Protein 9QPC (pdb70)

Solvent-accessible surface area: 50289 Å² total; per-residue (Å²): 187,120,13,62,22,26,195,100,6,83,131,85,57,62,0,86,62,15,84,115,106,98,146,229,23,40,1,37,0,55,0,5,41,53,88,51,134,134,168,180,66,25,2,35,1,35,0,2,42,80,64,2,0,0,19,3,23,34,87,101,91,146,18,1,113,38,0,60,85,38,15,38,0,22,0,97,6,24,0,46,63,97,43,169,66,217,22,28,3,0,40,2,146,9,0,17,66,44,204,107,96,97,73,111,18,167,16,88,158,62,78,16,0,0,0,0,0,0,0,0,12,28,0,61,13,18,0,11,19,33,0,33,51,0,0,23,20,0,23,158,9,37,4,118,1,0,0,2,0,2,61,7,8,1,15,1,0,14,64,0,34,63,4,6,131,166,33,67,8,43,13,3,3,0,1,0,2,16,0,0,49,44,40,50,49,0,1,85,43,88,33,120,72,16,0,29,98,2,27,9,0,0,1,2,15,6,13,35,33,92,0,5,59,52,14,30,8,0,0,2,0,0,9,30,5,86,103,21,106,77,113,88,73,19,56,40,36,8,44,13,72,146,109,13,60,207,64,9,47,103,109,12,42,1,62,36,47,108,0,120,74,41,95,68,36,55,83,1,4,104,47,0,20,108,7,4,103,133,4,2,0,2,0,24,66,0,40,57,8,19,29,3,0,38,41,2,0,62,111,59,72,7,92,82,19,77,27,22,1,2,4,1,26,23,1,0,45,56,14,16,61,132,29,180,178,12,38,28,22,61,0,0,114,104,56,68,24,100,33,120,115,36,2,34,74,34,0,58,1,1,0,96,0,8,49,70,0,3,79,40,0,20,89,92,57,82,0,91,65,0,53,47,0,31,77,81,41,21,144,59,67,24,37,68,46,21,184,38,16,26,0,0,0,0,1,55,40,75,54,0,6,58,23,0,1,70,0,2,3,25,3,5,24,88,40,29,44,156,50,24,1,2,3,30,30,36,0,100,133,26,59,99,42,3,7,0,0,5,1,4,18,91,0,7,1,6,50,0,1,6,41,94,13,47,111,65,0,58,85,46,0,112,30,4,48,0,0,6,0,0,1,41,39,4,2,46,12,10,51,92,65,105,39,3,72,68,99,131,15,0,46,73,0,0,72,26,2,6,104,2,0,86,64,41,137,43,28,0,0,0,0,1,12,0,6,4,22,34,107,70,18,28,39,23,8,77,0,0,2,32,42,66,37,72,86,19,78,38,56,181,32,68,31,20,63,0,8,0,15,2,0,44,55,0,37,105,28,0,102,52,15,25,120,124,23,2,83,48,0,0,7,103,7,0,16,90,2,1,79,62,2,108,118,7,77,1,25,60,130,93,46,35,16,5,139,44,129,42,6,76,88,66,0,25,115,57,0,69,76,76,0,71,120,31,4,15,106,117,12,30,98,27,0,78,103,35,0,120,95,0,10,98,12,0,43,65,63,44,15,4,8,17,0,0,2,6,21,44,3,5,97,50,0,62,116,60,24,29,22,11,2,2,72,18,13,0,0,0,0,0,0,0,15,6,6,34,2,7,53,0,0,1,3,10,2,0,7,33,0,64,114,48,55,37,28,52,35,41,124,82,52,93,72,36,0,0,25,37,1,76,103,64,103,8,87,153,49,70,23,113,1,51,24,21,0,0,46,1,20,14,18,6,5,0,6,54,143,1,85,94,68,6,75,16,22,4,5,0,0,40,86,3,33,57,73,0,9,63,46,0,32,110,48,28,25,126,100,62,2,6,35,0,4,40,33,29,52,0,56,98,180,40,0,92,38,39,0,68,14,14,16,157,94,79,132,62,160,46,33,45,0,7,0,46,9,2,6,97,18,0,47,24,0,22,106,59,10,24,75,20,98,0,0,0,0,0,2,0,91,116,38,45,3,55,26,3,0,0,6,5,29,9,65,51,70,69,142,25,126,16,66,1,3,6,0,30,18,110,36,2,62,104,8,0,12,46,20,15,1,21,32,34,56,2,0,16,2,2,62,25,0,33,95,64,39,62,47,69,8,116,102,9,54,20,44,28,107,66,4,21,113,0,0,51,5,0,95,26,14,61,7,28,51,136,64,2,124,3,84,0,0,0,4,10,3,15,59,1,16,80,178,72,10,35,33,4,0,58,92,16,100,0,89,45,4,20,28,0,4,11,0,6,1,2,15,76,15,64,55,3,17,136,33,4,2,31,40,10,30,147,151,62,54,2,85,6,65,94,5,6,0,0,22,0,28,0,4,37,70,0,71,127,27,57,13,88,53,24,30,0,29,96,0,0,28,17,0,44,106,20,54,11,105,147,18,78,90,122,64,46,77,71,4,29,67,18,0,137,140,33,137,8,49,119,39,4,17,77,2,0,33,60,3,108,94,0,58,7,13,0,35,7,0,1,23,0,9,9,0,3,15,2,0,31,2,0,16,90,60,25,26,23,0,0,0,0,19,0,5,28,62,1,103,25,13,42,0,59,17,1,35,152,20,81,105,10,0,56,125,24,12,120,98,12,86,98,100,29,180,135,28,58,117,107,28,104,69,42,19,63,8,7,33,1,0,0,0,0,13,26,38,49,32,107,3,17,40,4,50,2,92,106,0,51,17,73,55,6,49,48,74,71,73,11,0,10,0,0,0,44,4,0,83,85,1,38,82,99,24,1,94,39,0,29,86,3,57,142,120,18,96,1,111,30,68,103,42,0,27,104,68,0,150,7,54,178,95,18,15,93,33,0,82,88,48,35,11,5,170,93,14,112,94

Structure (mmCIF, N/CA/C/O backbone):
data_9QPC
#
_entry.id   9QPC
#
_cell.length_a   1.00
_cell.length_b   1.00
_cell.length_c   1.00
_cell.angle_alpha   90.00
_cell.angle_beta   90.00
_cell.angle_gamma   90.00
#
_symmetry.space_group_name_H-M   'P 1'
#
loop_
_entity.id
_entity.type
_entity.pdbx_description
1 polymer 'DNA polymerase III PolC-type'
2 polymer "DNA (5'-D(P*TP*AP*A)-3')"
3 polymer "DNA (5'-D(P*TP*AP*GP*GP*TP*GP*CP*GP*CP*AP*T)-3')"
4 polymer "DNA (5'-D(P*CP*CP*AP*TP*GP*CP*GP*CP*AP*CP*CP*TP*A)-3')"
5 non-polymer 5-[[2,2-bis(fluoranyl)-1,3-benzodioxol-5-yl]methylamino]-3-fluoranyl-1-(2-hydroxyethyl)-6~{H}-pyrazolo[4,3-d]pyrimidin-7-one
6 non-polymer 'ZINC ION'
7 non-polymer 'MAGNESIUM ION'
8 water water
#
loop_
_atom_site.group_PDB
_atom_site.id
_atom_site.type_symbol
_atom_site.label_atom_id
_atom_site.label_alt_id
_atom_site.label_comp_id
_atom_site.label_asym_id
_atom_site.label_entity_id
_atom_site.label_seq_id
_atom_site.pdbx_PDB_ins_code
_atom_site.Cartn_x
_atom_site.Cartn_y
_atom_site.Cartn_z
_atom_site.occupancy
_atom_site.B_iso_or_equiv
_atom_site.auth_seq_id
_atom_site.auth_comp_id
_atom_site.auth_asym_id
_atom_site.auth_atom_id
_atom_site.pdbx_PDB_model_num
ATOM 1 N N . ILE A 1 239 ? 139.446 120.079 115.666 1.00 114.26 217 ILE A N 1
ATOM 2 C CA . ILE A 1 239 ? 140.058 120.750 116.804 1.00 117.00 217 ILE A CA 1
ATOM 3 C C . ILE A 1 239 ? 139.241 120.515 118.068 1.00 118.74 217 ILE A C 1
ATOM 4 O O . ILE A 1 239 ? 138.019 120.383 118.013 1.00 118.08 217 ILE A O 1
ATOM 9 N N . HIS A 1 240 ? 139.927 120.471 119.207 1.00 118.38 218 HIS A N 1
ATOM 10 C CA . HIS A 1 240 ? 139.244 120.346 120.487 1.00 119.36 218 HIS A CA 1
ATOM 11 C C . HIS A 1 240 ? 138.251 121.487 120.663 1.00 121.22 218 HIS A C 1
ATOM 12 O O . HIS A 1 240 ? 138.569 122.649 120.398 1.00 118.37 218 HIS A O 1
ATOM 19 N N . ILE A 1 241 ? 137.046 121.153 121.113 1.00 121.01 219 ILE A N 1
ATOM 20 C CA . ILE A 1 241 ? 135.973 122.127 121.265 1.00 119.24 219 ILE A CA 1
ATOM 21 C C . ILE A 1 241 ? 135.854 122.475 122.745 1.00 119.52 219 ILE A C 1
ATOM 22 O O . ILE A 1 241 ? 135.539 121.618 123.579 1.00 116.25 219 ILE A O 1
ATOM 27 N N . GLN A 1 242 ? 136.136 123.734 123.072 1.00 119.24 220 GLN A N 1
ATOM 28 C CA . GLN A 1 242 ? 135.932 124.275 124.407 1.00 119.06 220 GLN A CA 1
ATOM 29 C C . GLN A 1 242 ? 135.352 125.674 124.270 1.00 121.91 220 GLN A C 1
ATOM 30 O O . GLN A 1 242 ? 135.652 126.391 123.312 1.00 122.14 220 GLN A O 1
ATOM 36 N N . LEU A 1 243 ? 134.513 126.059 125.229 1.00 118.91 221 LEU A N 1
ATOM 37 C CA . LEU A 1 243 ? 133.816 127.336 125.148 1.00 118.77 221 LEU A CA 1
ATOM 38 C C . LEU A 1 243 ? 134.197 128.298 126.260 1.00 121.41 221 LEU A C 1
ATOM 39 O O . LEU A 1 243 ? 134.600 129.433 125.977 1.00 120.42 221 LEU A O 1
ATOM 44 N N . GLY A 1 244 ? 134.093 127.884 127.520 1.00 119.94 222 GLY A N 1
ATOM 45 C CA . GLY A 1 244 ? 134.325 128.805 128.617 1.00 120.61 222 GLY A CA 1
ATOM 46 C C . GLY A 1 244 ? 135.551 128.503 129.455 1.00 118.81 222 GLY A C 1
ATOM 47 O O . GLY A 1 244 ? 136.581 128.061 128.936 1.00 117.65 222 GLY A O 1
ATOM 48 N N . ARG A 1 245 ? 135.451 128.751 130.757 1.00 116.16 223 ARG A N 1
ATOM 49 C CA . ARG A 1 245 ? 136.550 128.450 131.660 1.00 121.51 223 ARG A CA 1
ATOM 50 C C . ARG A 1 245 ? 136.765 126.945 131.753 1.00 125.67 223 ARG A C 1
ATOM 51 O O . ARG A 1 245 ? 135.830 126.151 131.624 1.00 127.90 223 ARG A O 1
ATOM 59 N N . ASN A 1 246 ? 138.017 126.554 131.976 1.00 122.94 224 ASN A N 1
ATOM 60 C CA . ASN A 1 246 ? 138.340 125.141 132.118 1.00 124.31 224 ASN A CA 1
ATOM 61 C C . ASN A 1 246 ? 137.564 124.538 133.282 1.00 126.27 224 ASN A C 1
ATOM 62 O O . ASN A 1 246 ? 137.759 124.926 134.438 1.00 125.75 224 ASN A O 1
ATOM 67 N N . ILE A 1 247 ? 136.683 123.596 132.976 1.00 126.25 225 ILE A N 1
ATOM 68 C CA . ILE A 1 247 ? 135.911 122.936 134.035 1.00 128.66 225 ILE A CA 1
ATOM 69 C C . ILE A 1 247 ? 136.836 122.031 134.838 1.00 129.19 225 ILE A C 1
ATOM 70 O O . ILE A 1 247 ? 137.664 121.315 134.245 1.00 127.63 225 ILE A O 1
ATOM 75 N N . PRO A 1 248 ? 136.757 122.037 136.167 1.00 132.67 226 PRO A N 1
ATOM 76 C CA . PRO A 1 248 ? 137.508 121.046 136.950 1.00 134.04 226 PRO A CA 1
ATOM 77 C C . PRO A 1 248 ? 137.161 119.638 136.496 1.00 133.99 226 PRO A C 1
ATOM 78 O O . PRO A 1 248 ? 136.020 119.188 136.623 1.00 132.82 226 PRO A O 1
ATOM 82 N N . ALA A 1 249 ? 138.163 118.939 135.958 1.00 132.90 227 ALA A N 1
ATOM 83 C CA . ALA A 1 249 ? 137.935 117.594 135.445 1.00 132.99 227 ALA A CA 1
ATOM 84 C C . ALA A 1 249 ? 137.496 116.627 136.535 1.00 136.41 227 ALA A C 1
ATOM 85 O O . ALA A 1 249 ? 136.901 115.590 136.225 1.00 134.27 227 ALA A O 1
ATOM 87 N N . THR A 1 253 ? 129.435 115.133 138.645 1.00 122.70 231 THR A N 1
ATOM 88 C CA . THR A 1 253 ? 128.263 115.599 137.914 1.00 118.03 231 THR A CA 1
ATOM 89 C C . THR A 1 253 ? 127.031 114.869 138.429 1.00 114.29 231 THR A C 1
ATOM 90 O O . THR A 1 253 ? 126.981 113.635 138.408 1.00 112.53 231 THR A O 1
ATOM 94 N N . THR A 1 254 ? 126.045 115.648 138.882 1.00 112.36 232 THR A N 1
ATOM 95 C CA . THR A 1 254 ? 124.789 115.073 139.421 1.00 108.86 232 THR A CA 1
ATOM 96 C C . THR A 1 254 ? 124.023 114.341 138.335 1.00 106.25 232 THR A C 1
ATOM 97 O O . THR A 1 254 ? 124.190 114.690 137.160 1.00 105.99 232 THR A O 1
ATOM 101 N N . PRO A 1 255 ? 123.179 113.352 138.674 1.00 103.98 233 PRO A N 1
ATOM 102 C CA . PRO A 1 255 ? 122.352 112.720 137.671 1.00 99.24 233 PRO A CA 1
ATOM 103 C C . PRO A 1 255 ? 121.356 113.792 137.234 1.00 95.88 233 PRO A C 1
ATOM 104 O O . PRO A 1 255 ? 120.774 114.413 138.089 1.00 99.03 233 PRO A O 1
ATOM 108 N N . MET A 1 256 ? 121.165 113.959 135.932 1.00 88.62 234 MET A N 1
ATOM 109 C CA . MET A 1 256 ? 120.275 115.045 135.470 1.00 86.51 234 MET A CA 1
ATOM 110 C C . MET A 1 256 ? 118.889 114.772 136.045 1.00 89.28 234 MET A C 1
ATOM 111 O O . MET A 1 256 ? 118.123 115.726 136.223 1.00 91.26 234 MET A O 1
ATOM 116 N N . ILE A 1 257 ? 118.585 113.506 136.312 1.00 86.11 235 ILE A N 1
ATOM 117 C CA . ILE A 1 257 ? 117.228 113.154 136.807 1.00 87.36 235 ILE A CA 1
ATOM 118 C C . ILE A 1 257 ? 117.021 113.870 138.133 1.00 93.52 235 ILE A C 1
ATOM 119 O O . ILE A 1 257 ? 115.926 114.410 138.347 1.00 94.87 235 ILE A O 1
ATOM 124 N N . SER A 1 258 ? 118.045 113.870 138.982 1.00 94.88 236 SER A N 1
ATOM 125 C CA . SER A 1 258 ? 117.921 114.486 140.325 1.00 97.17 236 SER A CA 1
ATOM 126 C C . SER A 1 258 ? 117.721 115.997 140.221 1.00 99.82 236 SER A C 1
ATOM 127 O O . SER A 1 258 ? 116.801 116.519 140.867 1.00 103.60 236 SER A O 1
ATOM 130 N N . ILE A 1 259 ? 118.530 116.667 139.410 1.00 97.54 237 ILE A N 1
ATOM 131 C CA . ILE A 1 259 ? 118.453 118.151 139.375 1.00 99.79 237 ILE A CA 1
ATOM 132 C C . ILE A 1 259 ? 117.049 118.560 138.952 1.00 103.70 237 ILE A C 1
ATOM 133 O O . ILE A 1 259 ? 116.635 118.176 137.850 1.00 102.64 237 ILE A O 1
ATOM 138 N N . VAL A 1 260 ? 116.330 119.264 139.826 1.00 110.75 238 VAL A N 1
ATOM 139 C CA . VAL A 1 260 ? 115.002 119.807 139.402 1.00 114.85 238 VAL A CA 1
ATOM 140 C C . VAL A 1 260 ? 114.864 121.283 139.799 1.00 115.11 238 VAL A C 1
ATOM 141 O O . VAL A 1 260 ? 114.008 121.967 139.214 1.00 109.58 238 VAL A O 1
ATOM 145 N N . GLU A 1 261 ? 115.658 121.744 140.764 1.00 118.01 239 GLU A N 1
ATOM 146 C CA . GLU A 1 261 ? 115.597 123.160 141.208 1.00 119.01 239 GLU A CA 1
ATOM 147 C C . GLU A 1 261 ? 116.176 124.059 140.123 1.00 118.35 239 GLU A C 1
ATOM 148 O O . GLU A 1 261 ? 117.032 123.577 139.370 1.00 118.68 239 GLU A O 1
ATOM 154 N N . GLU A 1 262 ? 115.753 125.320 140.066 1.00 116.93 240 GLU A N 1
ATOM 155 C CA . GLU A 1 262 ? 116.372 126.248 139.091 1.00 118.79 240 GLU A CA 1
ATOM 156 C C . GLU A 1 262 ? 117.681 126.721 139.705 1.00 119.62 240 GLU A C 1
ATOM 157 O O . GLU A 1 262 ? 117.892 127.940 139.773 1.00 120.01 240 GLU A O 1
ATOM 163 N N . GLU A 1 263 ? 118.530 125.778 140.109 1.00 120.56 241 GLU A N 1
ATOM 164 C CA . GLU A 1 263 ? 119.798 126.128 140.796 1.00 122.17 241 GLU A CA 1
ATOM 165 C C . GLU A 1 263 ? 120.842 126.623 139.794 1.00 122.95 241 GLU A C 1
ATOM 166 O O . GLU A 1 263 ? 120.616 126.486 138.581 1.00 119.25 241 GLU A O 1
ATOM 172 N N . ARG A 1 264 ? 121.936 127.192 140.297 1.00 124.07 242 ARG A N 1
ATOM 173 C CA . ARG A 1 264 ? 123.037 127.655 139.422 1.00 124.47 242 ARG A CA 1
ATOM 174 C C . ARG A 1 264 ? 124.330 126.987 139.895 1.00 122.36 242 ARG A C 1
ATOM 175 O O . ARG A 1 264 ? 124.309 126.356 140.969 1.00 117.62 242 ARG A O 1
ATOM 183 N N . ARG A 1 265 ? 125.403 127.108 139.111 1.00 121.61 243 ARG A N 1
ATOM 184 C CA . ARG A 1 265 ? 126.690 126.460 139.471 1.00 124.29 243 ARG A CA 1
ATOM 185 C C . ARG A 1 265 ? 126.466 124.967 139.699 1.00 124.76 243 ARG A C 1
ATOM 186 O O . ARG A 1 265 ? 126.737 124.500 140.820 1.00 121.99 243 ARG A O 1
ATOM 194 N N . VAL A 1 266 ? 125.954 124.264 138.688 1.00 123.99 244 VAL A N 1
ATOM 195 C CA . VAL A 1 266 ? 125.802 122.787 138.814 1.00 121.00 244 VAL A CA 1
ATOM 196 C C . VAL A 1 266 ? 126.607 122.118 137.706 1.00 120.77 244 VAL A C 1
ATOM 197 O O . VAL A 1 266 ? 126.557 122.612 136.571 1.00 119.96 244 VAL A O 1
ATOM 201 N N . THR A 1 267 ? 127.362 121.068 138.035 1.00 120.45 245 THR A N 1
ATOM 202 C CA . THR A 1 267 ? 128.029 120.331 136.971 1.00 119.92 245 THR A CA 1
ATOM 203 C C . THR A 1 267 ? 127.064 119.332 136.345 1.00 117.80 245 THR A C 1
ATOM 204 O O . THR A 1 267 ? 126.299 118.669 137.053 1.00 114.55 245 THR A O 1
ATOM 208 N N . LEU A 1 268 ? 127.075 119.203 135.017 1.00 115.24 246 LEU A N 1
ATOM 209 C CA . LEU A 1 268 ? 126.209 118.175 134.383 1.00 107.72 246 LEU A CA 1
ATOM 210 C C . LEU A 1 268 ? 126.858 117.710 133.088 1.00 106.71 246 LEU A C 1
ATOM 211 O O . LEU A 1 268 ? 126.989 118.539 132.176 1.00 107.45 246 LEU A O 1
ATOM 216 N N . GLU A 1 269 ? 127.244 116.436 133.023 1.00 105.97 247 GLU A N 1
ATOM 217 C CA . GLU A 1 269 ? 127.909 115.891 131.814 1.00 102.21 247 GLU A CA 1
ATOM 218 C C . GLU A 1 269 ? 127.077 114.745 131.264 1.00 95.52 247 GLU A C 1
ATOM 219 O O . GLU A 1 269 ? 126.753 113.833 132.032 1.00 98.79 247 GLU A O 1
ATOM 225 N N . GLY A 1 270 ? 126.778 114.795 129.975 1.00 87.58 248 GLY A N 1
ATOM 226 C CA . GLY A 1 270 ? 126.001 113.715 129.366 1.00 81.12 248 GLY A CA 1
ATOM 227 C C . GLY A 1 270 ? 126.344 113.554 127.912 1.00 80.45 248 GLY A C 1
ATOM 228 O O . GLY A 1 270 ? 127.407 114.023 127.500 1.00 84.24 248 GLY A O 1
ATOM 229 N N . TYR A 1 271 ? 125.457 112.914 127.168 1.00 74.20 249 TYR A N 1
ATOM 230 C CA . TYR A 1 271 ? 125.740 112.645 125.737 1.00 72.05 249 TYR A CA 1
ATOM 231 C C . TYR A 1 271 ? 124.880 113.572 124.885 1.00 69.42 249 TYR A C 1
ATOM 232 O O . TYR A 1 271 ? 123.706 113.731 125.212 1.00 71.45 249 TYR A O 1
ATOM 241 N N . VAL A 1 272 ? 125.451 114.172 123.842 1.00 70.14 250 VAL A N 1
ATOM 242 C CA . VAL A 1 272 ? 124.689 115.155 123.016 1.00 72.75 250 VAL A CA 1
ATOM 243 C C . VAL A 1 272 ? 123.870 114.399 121.975 1.00 70.06 250 VAL A C 1
ATOM 244 O O . VAL A 1 272 ? 124.466 113.889 121.028 1.00 75.01 250 VAL A O 1
ATOM 248 N N . PHE A 1 273 ? 122.551 114.397 122.114 1.00 64.07 251 PHE A N 1
ATOM 249 C CA . PHE A 1 273 ? 121.692 113.625 121.191 1.00 64.10 251 PHE A CA 1
ATOM 250 C C . PHE A 1 273 ? 120.955 114.556 120.233 1.00 68.10 251 PHE A C 1
ATOM 251 O O . PHE A 1 273 ? 120.038 114.083 119.559 1.00 68.39 251 PHE A O 1
ATOM 259 N N . ASP A 1 274 ? 121.347 115.828 120.173 1.00 72.89 252 ASP A N 1
ATOM 260 C CA . ASP A 1 274 ? 120.708 116.790 119.234 1.00 75.23 252 ASP A CA 1
ATOM 261 C C . ASP A 1 274 ? 121.406 118.150 119.282 1.00 84.85 252 ASP A C 1
ATOM 262 O O . ASP A 1 274 ? 121.730 118.601 120.392 1.00 84.19 252 ASP A O 1
ATOM 267 N N . LYS A 1 275 ? 121.587 118.790 118.123 1.00 90.25 253 LYS A N 1
ATOM 268 C CA . LYS A 1 275 ? 122.303 120.089 118.051 1.00 94.61 253 LYS A CA 1
ATOM 269 C C . LYS A 1 275 ? 121.471 121.093 117.262 1.00 97.00 253 LYS A C 1
ATOM 270 O O . LYS A 1 275 ? 120.765 120.666 116.338 1.00 91.33 253 LYS A O 1
ATOM 276 N N . GLU A 1 276 ? 121.613 122.436 117.646 1.00 103.38 254 GLU A N 1
ATOM 277 C CA . GLU A 1 276 ? 120.869 123.423 116.826 1.00 108.62 254 GLU A CA 1
ATOM 278 C C . GLU A 1 276 ? 121.391 124.829 117.110 1.00 112.99 254 GLU A C 1
ATOM 279 O O . GLU A 1 276 ? 121.176 125.322 118.232 1.00 111.37 254 GLU A O 1
ATOM 285 N N . VAL A 1 277 ? 122.057 125.437 116.128 1.00 118.01 255 VAL A N 1
ATOM 286 C CA . VAL A 1 277 ? 122.571 126.828 116.284 1.00 119.73 255 VAL A CA 1
ATOM 287 C C . VAL A 1 277 ? 121.616 127.747 115.530 1.00 119.53 255 VAL A C 1
ATOM 288 O O . VAL A 1 277 ? 121.322 127.459 114.356 1.00 116.66 255 VAL A O 1
ATOM 292 N N . ARG A 1 278 ? 121.168 128.814 116.194 1.00 121.59 256 ARG A N 1
ATOM 293 C CA . ARG A 1 278 ? 120.257 129.786 115.544 1.00 122.67 256 ARG A CA 1
ATOM 294 C C . ARG A 1 278 ? 120.989 131.123 115.443 1.00 122.62 256 ARG A C 1
ATOM 295 O O . ARG A 1 278 ? 121.933 131.325 116.227 1.00 121.43 256 ARG A O 1
ATOM 303 N N . GLU A 1 279 ? 120.573 131.989 114.514 1.00 125.20 257 GLU A N 1
ATOM 304 C CA . GLU A 1 279 ? 121.267 133.287 114.300 1.00 126.72 257 GLU A CA 1
ATOM 305 C C . GLU A 1 279 ? 120.428 134.415 114.896 1.00 125.23 257 GLU A C 1
ATOM 306 O O . GLU A 1 279 ? 119.284 134.604 114.451 1.00 121.44 257 GLU A O 1
ATOM 312 N N . LEU A 1 280 ? 120.987 135.131 115.869 1.00 126.03 258 LEU A N 1
ATOM 313 C CA . LEU A 1 280 ? 120.261 136.268 116.482 1.00 126.29 258 LEU A CA 1
ATOM 314 C C . LEU A 1 280 ? 120.248 137.413 115.469 1.00 128.96 258 LEU A C 1
ATOM 315 O O . LEU A 1 280 ? 121.078 137.389 114.542 1.00 130.16 258 LEU A O 1
ATOM 320 N N . ARG A 1 284 ? 124.809 137.360 117.738 1.00 129.45 262 ARG A N 1
ATOM 321 C CA . ARG A 1 284 ? 124.869 136.499 118.946 1.00 126.74 262 ARG A CA 1
ATOM 322 C C . ARG A 1 284 ? 124.281 135.131 118.595 1.00 128.61 262 ARG A C 1
ATOM 323 O O . ARG A 1 284 ? 123.075 134.939 118.827 1.00 129.08 262 ARG A O 1
ATOM 331 N N . LYS A 1 285 ? 125.100 134.226 118.050 1.00 127.96 263 LYS A N 1
ATOM 332 C CA . LYS A 1 285 ? 124.618 132.857 117.725 1.00 125.34 263 LYS A CA 1
ATOM 333 C C . LYS A 1 285 ? 124.214 132.156 119.023 1.00 123.63 263 LYS A C 1
ATOM 334 O O . LYS A 1 285 ? 125.004 132.201 119.983 1.00 122.37 263 LYS A O 1
ATOM 340 N N . ILE A 1 286 ? 123.021 131.556 119.051 1.00 123.08 264 ILE A N 1
ATOM 341 C CA . ILE A 1 286 ? 122.525 130.887 120.287 1.00 122.26 264 ILE A CA 1
ATOM 342 C C . ILE A 1 286 ? 122.665 129.376 120.106 1.00 118.72 264 ILE A C 1
ATOM 343 O O . ILE A 1 286 ? 122.289 128.879 119.027 1.00 116.72 264 ILE A O 1
ATOM 348 N N . LEU A 1 287 ? 123.215 128.685 121.110 1.00 117.21 265 LEU A N 1
ATOM 349 C CA . LEU A 1 287 ? 123.439 127.218 121.000 1.00 114.99 265 LEU A CA 1
ATOM 350 C C . LEU A 1 287 ? 122.376 126.493 121.807 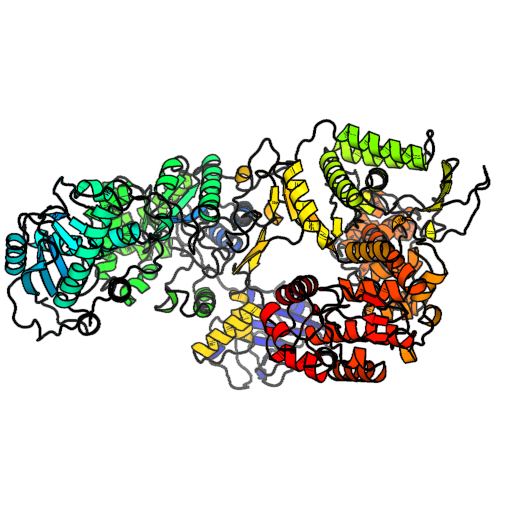1.00 111.34 265 LEU A C 1
ATOM 351 O O . LEU A 1 287 ? 122.199 126.832 122.994 1.00 108.83 265 LEU A O 1
ATOM 356 N N . THR A 1 288 ? 121.722 125.516 121.186 1.00 109.95 266 THR A N 1
ATOM 357 C CA . THR A 1 288 ? 120.753 124.733 121.976 1.00 105.93 266 THR A CA 1
ATOM 358 C C . THR A 1 288 ? 121.150 123.268 121.851 1.00 100.32 266 THR A C 1
ATOM 359 O O . THR A 1 288 ? 121.071 122.731 120.735 1.00 100.92 266 THR A O 1
ATOM 363 N N . LEU A 1 289 ? 121.594 122.663 122.947 1.00 93.38 267 LEU A N 1
ATOM 364 C CA . LEU A 1 289 ? 122.083 121.274 122.876 1.00 88.16 267 LEU A CA 1
ATOM 365 C C . LEU A 1 289 ? 121.159 120.413 123.718 1.00 85.61 267 LEU A C 1
ATOM 366 O O . LEU A 1 289 ? 120.861 120.826 124.850 1.00 84.54 267 LEU A O 1
ATOM 371 N N . LYS A 1 290 ? 120.681 119.300 123.168 1.00 79.80 268 LYS A N 1
ATOM 372 C CA . LYS A 1 290 ? 119.905 118.359 123.995 1.00 68.68 268 LYS A CA 1
ATOM 373 C C . LYS A 1 290 ? 120.923 117.313 124.430 1.00 65.32 268 LYS A C 1
ATOM 374 O O . LYS A 1 290 ? 121.481 116.671 123.549 1.00 68.95 268 LYS A O 1
ATOM 380 N N . ILE A 1 291 ? 121.183 117.183 125.729 1.00 62.18 269 ILE A N 1
ATOM 381 C CA . ILE A 1 291 ? 122.224 116.241 126.228 1.00 65.37 269 ILE A CA 1
ATOM 382 C C . ILE A 1 291 ? 121.579 115.257 127.198 1.00 67.49 269 ILE A C 1
ATOM 383 O O . ILE A 1 291 ? 120.679 115.674 127.933 1.00 70.37 269 ILE A O 1
ATOM 388 N N . THR A 1 292 ? 122.043 114.007 127.221 1.00 67.08 270 THR A N 1
ATOM 389 C CA . THR A 1 292 ? 121.380 112.985 128.067 1.00 66.58 270 THR A CA 1
ATOM 390 C C . THR A 1 292 ? 122.392 112.181 128.870 1.00 66.80 270 THR A C 1
ATOM 391 O O . THR A 1 292 ? 123.508 111.997 128.384 1.00 68.41 270 THR A O 1
ATOM 395 N N . ASP A 1 293 ? 121.993 111.726 130.052 1.00 66.64 271 ASP A N 1
ATOM 396 C CA . ASP A 1 293 ? 122.869 110.910 130.923 1.00 68.51 271 ASP A CA 1
ATOM 397 C C . ASP A 1 293 ? 122.208 109.547 131.048 1.00 68.96 271 ASP A C 1
ATOM 398 O O . ASP A 1 293 ? 122.598 108.770 131.924 1.00 67.53 271 ASP A O 1
ATOM 403 N N . TYR A 1 294 ? 121.203 109.304 130.219 1.00 66.53 272 TYR A N 1
ATOM 404 C CA . TYR A 1 294 ? 120.490 108.007 130.213 1.00 58.01 272 TYR A CA 1
ATOM 405 C C . TYR A 1 294 ? 119.652 107.941 131.487 1.00 61.28 272 TYR A C 1
ATOM 406 O O . TYR A 1 294 ? 118.883 106.989 131.642 1.00 57.56 272 TYR A O 1
ATOM 415 N N . THR A 1 295 ? 119.773 108.947 132.349 1.00 67.02 273 THR A N 1
ATOM 416 C CA . THR A 1 295 ? 118.902 109.022 133.546 1.00 70.75 273 THR A CA 1
ATOM 417 C C . THR A 1 295 ? 117.795 110.019 133.228 1.00 71.98 273 THR A C 1
ATOM 418 O O . THR A 1 295 ? 116.637 109.718 133.537 1.00 72.59 273 THR A O 1
ATOM 422 N N . SER A 1 296 ? 118.148 111.167 132.658 1.00 71.22 274 SER A N 1
ATOM 423 C CA . SER A 1 296 ? 117.136 112.148 132.196 1.00 70.36 274 SER A CA 1
ATOM 424 C C . SER A 1 296 ? 117.822 113.072 131.202 1.00 71.49 274 SER A C 1
ATOM 425 O O . SER A 1 296 ? 119.047 112.984 131.081 1.00 74.42 274 SER A O 1
ATOM 428 N N . SER A 1 297 ? 117.058 113.905 130.509 1.00 69.60 275 SER A N 1
ATOM 429 C CA . SER A 1 297 ? 117.667 114.736 129.445 1.00 66.57 275 SER A CA 1
ATOM 430 C C . SER A 1 297 ? 117.430 116.208 129.740 1.00 69.39 275 SER A C 1
ATOM 431 O O . SER A 1 297 ? 116.296 116.574 130.049 1.00 70.58 275 SER A O 1
ATOM 434 N N . PHE A 1 298 ? 118.478 117.011 129.638 1.00 74.57 276 PHE A N 1
ATOM 435 C CA . PHE A 1 298 ? 118.319 118.463 129.854 1.00 76.85 276 PHE A CA 1
ATOM 436 C C . PHE A 1 298 ? 118.743 119.199 128.595 1.00 74.94 276 PHE A C 1
ATOM 437 O O . PHE A 1 298 ? 119.240 118.562 127.665 1.00 75.60 276 PHE A O 1
ATOM 445 N N . ILE A 1 299 ? 118.561 120.506 128.587 1.00 76.48 277 ILE A N 1
ATOM 446 C CA . ILE A 1 299 ? 118.920 121.371 127.421 1.00 82.43 277 ILE A CA 1
ATOM 447 C C . ILE A 1 299 ? 120.003 122.385 127.810 1.00 91.99 277 ILE A C 1
ATOM 448 O O . ILE A 1 299 ? 119.712 123.235 128.660 1.00 98.20 277 ILE A O 1
ATOM 453 N N . VAL A 1 300 ? 121.205 122.296 127.233 1.00 89.94 278 VAL A N 1
ATOM 454 C CA . VAL A 1 300 ? 122.284 123.242 127.468 1.00 94.84 278 VAL A CA 1
ATOM 455 C C . VAL A 1 300 ? 122.081 124.426 126.536 1.00 98.07 278 VAL A C 1
ATOM 456 O O . VAL A 1 300 ? 121.923 124.251 125.321 1.00 96.27 278 VAL A O 1
ATOM 460 N N . LYS A 1 301 ? 122.067 125.627 127.103 1.00 102.92 279 LYS A N 1
ATOM 461 C CA . LYS A 1 301 ? 121.936 126.859 126.341 1.00 105.48 279 LYS A CA 1
ATOM 462 C C . LYS A 1 301 ? 123.240 127.634 126.428 1.00 107.42 279 LYS A C 1
ATOM 463 O O . LYS A 1 301 ? 123.788 127.811 127.521 1.00 105.46 279 LYS A O 1
ATOM 469 N N . LYS A 1 302 ? 123.739 128.089 125.282 1.00 108.57 280 LYS A N 1
ATOM 470 C CA . LYS A 1 302 ? 124.957 128.884 125.275 1.00 113.51 280 LYS A CA 1
ATOM 471 C C . LYS A 1 302 ? 124.802 130.068 124.334 1.00 118.23 280 LYS A C 1
ATOM 472 O O . LYS A 1 302 ? 124.103 129.992 123.322 1.00 119.45 280 LYS A O 1
ATOM 478 N N . PHE A 1 303 ? 125.466 131.167 124.686 1.00 117.99 281 PHE A N 1
ATOM 479 C CA . PHE A 1 303 ? 125.527 132.366 123.864 1.00 116.62 281 PHE A CA 1
ATOM 480 C C . PHE A 1 303 ? 126.957 132.554 123.388 1.00 120.58 281 PHE A C 1
ATOM 481 O O . PHE A 1 303 ? 127.899 132.410 124.174 1.00 121.69 281 PHE A O 1
ATOM 489 N N . ASP A 1 309 ? 133.677 131.225 119.931 1.00 128.96 287 ASP A N 1
ATOM 490 C CA . ASP A 1 309 ? 132.507 130.573 120.503 1.00 124.75 287 ASP A CA 1
ATOM 491 C C . ASP A 1 309 ? 131.603 130.016 119.414 1.00 123.46 287 ASP A C 1
ATOM 492 O O . ASP A 1 309 ? 131.091 128.901 119.539 1.00 123.92 287 ASP A O 1
ATOM 497 N N . GLU A 1 310 ? 131.394 130.774 118.335 1.00 123.34 288 GLU A N 1
ATOM 498 C CA . GLU A 1 310 ? 130.557 130.278 117.246 1.00 124.39 288 GLU A CA 1
ATOM 499 C C . GLU A 1 310 ? 131.229 129.133 116.497 1.00 123.50 288 GLU A C 1
ATOM 500 O O . GLU A 1 310 ? 130.548 128.220 116.012 1.00 122.91 288 GLU A O 1
ATOM 506 N N . GLN A 1 311 ? 132.558 129.160 116.396 1.00 123.98 289 GLN A N 1
ATOM 507 C CA . GLN A 1 311 ? 133.272 128.031 115.814 1.00 124.46 289 GLN A CA 1
ATOM 508 C C . GLN A 1 311 ? 133.063 126.773 116.647 1.00 122.40 289 GLN A C 1
ATOM 509 O O . GLN A 1 311 ? 132.852 125.685 116.102 1.00 118.16 289 GLN A O 1
ATOM 515 N N . VAL A 1 312 ? 133.108 126.906 117.974 1.00 122.74 290 VAL A N 1
ATOM 516 C CA . VAL A 1 312 ? 132.767 125.779 118.839 1.00 117.91 290 VAL A CA 1
ATOM 517 C C . VAL A 1 312 ? 131.321 125.357 118.610 1.00 114.07 290 VAL A C 1
ATOM 518 O O . VAL A 1 312 ? 131.013 124.164 118.503 1.00 112.92 290 VAL A O 1
ATOM 522 N N . PHE A 1 313 ? 130.413 126.333 118.533 1.00 114.32 291 PHE A N 1
ATOM 523 C CA . PHE A 1 313 ? 129.001 126.049 118.304 1.00 113.86 291 PHE A CA 1
ATOM 524 C C . PHE A 1 313 ? 128.820 125.143 117.096 1.00 112.52 291 PHE A C 1
ATOM 525 O O . PHE A 1 313 ? 128.079 124.156 117.141 1.00 112.53 291 PHE A O 1
ATOM 533 N N . ASP A 1 314 ? 129.490 125.480 115.996 1.00 114.39 292 ASP A N 1
ATOM 534 C CA . ASP A 1 314 ? 129.447 124.630 114.812 1.00 115.32 292 ASP A CA 1
ATOM 535 C C . ASP A 1 314 ? 130.199 123.322 115.030 1.00 112.90 292 ASP A C 1
ATOM 536 O O . ASP A 1 314 ? 129.859 122.304 114.416 1.00 110.66 292 ASP A O 1
ATOM 541 N N . ALA A 1 315 ? 131.218 123.328 115.892 1.00 112.97 293 ALA A N 1
ATOM 542 C CA . ALA A 1 315 ? 132.071 122.153 116.047 1.00 112.95 293 ALA A CA 1
ATOM 543 C C . ALA A 1 315 ? 131.384 121.055 116.851 1.00 111.76 293 ALA A C 1
ATOM 544 O O . ALA A 1 315 ? 131.569 119.865 116.567 1.00 106.37 293 ALA A O 1
ATOM 546 N N . ILE A 1 316 ? 130.599 121.425 117.866 1.00 111.65 294 ILE A N 1
ATOM 547 C CA . ILE A 1 316 ? 129.919 120.418 118.669 1.00 102.61 294 ILE A CA 1
ATOM 548 C C . ILE A 1 316 ? 128.995 119.611 117.773 1.00 100.78 294 ILE A C 1
ATOM 549 O O . ILE A 1 316 ? 128.258 120.167 116.949 1.00 100.81 294 ILE A O 1
ATOM 554 N N . SER A 1 317 ? 129.032 118.292 117.926 1.00 99.96 295 SER A N 1
ATOM 555 C CA . SER A 1 317 ? 128.301 117.388 117.056 1.00 95.49 295 SER A CA 1
ATOM 556 C C . SER A 1 317 ? 127.570 116.346 117.890 1.00 94.12 295 SER A C 1
ATOM 557 O O . SER A 1 317 ? 127.909 116.098 119.049 1.00 94.70 295 SER A O 1
ATOM 560 N N . VAL A 1 318 ? 126.547 115.743 117.280 1.00 89.05 296 VAL A N 1
ATOM 561 C CA . VAL A 1 318 ? 125.809 114.690 117.957 1.00 87.85 296 VAL A CA 1
ATOM 562 C C . VAL A 1 318 ? 126.745 113.518 118.238 1.00 86.18 296 VAL A C 1
ATOM 563 O O . VAL A 1 318 ? 127.731 113.292 117.527 1.00 87.87 296 VAL A O 1
ATOM 567 N N . GLY A 1 319 ? 126.439 112.772 119.295 1.00 82.09 297 GLY A N 1
ATOM 568 C CA . GLY A 1 319 ? 127.246 111.642 119.690 1.00 81.15 297 GLY A CA 1
ATOM 569 C C . GLY A 1 319 ? 128.435 111.982 120.559 1.00 83.42 297 GLY A C 1
ATOM 570 O O . GLY A 1 319 ? 129.140 111.067 121.000 1.00 85.79 297 GLY A O 1
ATOM 571 N N . SER A 1 320 ? 128.679 113.261 120.821 1.00 81.77 298 SER A N 1
ATOM 572 C CA . SER A 1 320 ? 129.773 113.664 121.686 1.00 85.82 298 SER A CA 1
ATOM 573 C C . SER A 1 320 ? 129.364 113.542 123.152 1.00 84.00 298 SER A C 1
ATOM 574 O O . SER A 1 320 ? 128.189 113.379 123.490 1.00 82.80 298 SER A O 1
ATOM 577 N N . TRP A 1 321 ? 130.357 113.617 124.030 1.00 84.74 299 TRP A N 1
ATOM 578 C CA . TRP A 1 321 ? 130.138 113.648 125.469 1.00 89.42 299 TRP A CA 1
ATOM 579 C C . TRP A 1 321 ? 130.595 114.999 125.999 1.00 94.41 299 TRP A C 1
ATOM 580 O O . TRP A 1 321 ? 131.730 115.413 125.750 1.00 96.63 299 TRP A O 1
ATOM 591 N N . LEU A 1 322 ? 129.715 115.684 126.725 1.00 92.26 300 LEU A N 1
ATOM 592 C CA . LEU A 1 322 ? 129.950 117.071 127.098 1.00 91.12 300 LEU A CA 1
ATOM 593 C C . LEU A 1 322 ? 129.658 117.283 128.573 1.00 97.78 300 LEU A C 1
ATOM 594 O O . LEU A 1 322 ? 128.668 116.767 129.093 1.00 98.83 300 LEU A O 1
ATOM 599 N N . LYS A 1 323 ? 130.508 118.060 129.240 1.00 103.44 301 LYS A N 1
ATOM 600 C CA . LYS A 1 323 ? 130.234 118.528 130.594 1.00 106.25 301 LYS A CA 1
ATOM 601 C C . LYS A 1 323 ? 130.160 120.048 130.565 1.00 108.77 301 LYS A C 1
ATOM 602 O O . LYS A 1 323 ? 131.062 120.707 130.035 1.00 109.80 301 LYS A O 1
ATOM 608 N N . VAL A 1 324 ? 129.087 120.598 131.125 1.00 110.00 302 VAL A N 1
ATOM 609 C CA . VAL A 1 324 ? 128.841 122.035 131.046 1.00 114.08 302 VAL A CA 1
ATOM 610 C C . VAL A 1 324 ? 129.213 122.741 132.343 1.00 118.71 302 VAL A C 1
ATOM 611 O O . VAL A 1 324 ? 129.921 123.752 132.331 1.00 116.46 302 VAL A O 1
ATOM 615 N N . ARG A 1 325 ? 128.753 122.234 133.486 1.00 118.67 303 ARG A N 1
ATOM 616 C CA . ARG A 1 325 ? 128.983 122.894 134.768 1.00 120.81 303 ARG A CA 1
ATOM 617 C C . ARG A 1 325 ? 128.475 124.336 134.721 1.00 121.52 303 ARG A C 1
ATOM 618 O O . ARG A 1 325 ? 129.233 125.302 134.815 1.00 122.43 303 ARG A O 1
ATOM 626 N N . GLY A 1 326 ? 127.161 124.457 134.574 1.00 121.38 304 GLY A N 1
ATOM 627 C CA . GLY A 1 326 ? 126.542 125.756 134.397 1.00 119.37 304 GLY A CA 1
ATOM 628 C C . GLY A 1 326 ? 125.420 126.031 135.375 1.00 119.75 304 GLY A C 1
ATOM 629 O O . GLY A 1 326 ? 125.343 125.401 136.434 1.00 120.52 304 GLY A O 1
ATOM 630 N N . SER A 1 327 ? 124.540 126.965 135.027 1.00 117.51 305 SER A N 1
ATOM 631 C CA . SER A 1 327 ? 123.448 127.388 135.893 1.00 117.01 305 SER A CA 1
ATOM 632 C C . SER A 1 327 ? 122.123 126.957 135.282 1.00 114.96 305 SER A C 1
ATOM 633 O O . SER A 1 327 ? 121.843 127.261 134.117 1.00 113.18 305 SER A O 1
ATOM 636 N N . ILE A 1 328 ? 121.310 126.262 136.071 1.00 114.59 306 ILE A N 1
ATOM 637 C CA . ILE A 1 328 ? 119.987 125.827 135.635 1.00 113.39 306 ILE A CA 1
ATOM 638 C C . ILE A 1 328 ? 119.037 127.014 135.751 1.00 115.83 306 ILE A C 1
ATOM 639 O O . ILE A 1 328 ? 118.707 127.451 136.855 1.00 118.32 306 ILE A O 1
ATOM 644 N N . GLN A 1 329 ? 118.599 127.539 134.612 1.00 114.44 307 GLN A N 1
ATOM 645 C CA . GLN A 1 329 ? 117.684 128.673 134.568 1.00 115.06 307 GLN A CA 1
ATOM 646 C C . GLN A 1 329 ? 116.371 128.231 133.938 1.00 115.41 307 GLN A C 1
ATOM 647 O O . GLN A 1 329 ? 116.335 127.865 132.759 1.00 116.68 307 GLN A O 1
ATOM 653 N N . GLU A 1 330 ? 115.293 128.281 134.722 1.00 114.06 308 GLU A N 1
ATOM 654 C CA . GLU A 1 330 ? 113.986 127.890 134.205 1.00 112.66 308 GLU A CA 1
ATOM 655 C C . GLU A 1 330 ? 113.572 128.796 133.052 1.00 114.44 308 GLU A C 1
ATOM 656 O O . GLU A 1 330 ? 113.060 128.320 132.032 1.00 113.06 308 GLU A O 1
ATOM 662 N N . ASP A 1 331 ? 113.804 130.099 133.187 1.00 117.65 309 ASP A N 1
ATOM 663 C CA . ASP A 1 331 ? 113.361 131.048 132.174 1.00 119.10 309 ASP A CA 1
ATOM 664 C C . ASP A 1 331 ? 113.931 130.688 130.809 1.00 117.09 309 ASP A C 1
ATOM 665 O O . ASP A 1 331 ? 115.144 130.530 130.651 1.00 114.60 309 ASP A O 1
ATOM 670 N N . THR A 1 332 ? 113.045 130.576 129.822 1.00 118.54 310 THR A N 1
ATOM 671 C CA . THR A 1 332 ? 113.392 130.258 128.442 1.00 118.79 310 THR A CA 1
ATOM 672 C C . THR A 1 332 ? 112.135 130.416 127.599 1.00 116.15 310 THR A C 1
ATOM 673 O O . THR A 1 332 ? 111.029 130.576 128.122 1.00 113.40 310 THR A O 1
ATOM 677 N N . PHE A 1 333 ? 112.320 130.369 126.278 1.00 114.98 311 PHE A N 1
ATOM 678 C CA . PHE A 1 333 ? 111.174 130.184 125.395 1.00 113.11 311 PHE A CA 1
ATOM 679 C C . PHE A 1 333 ? 110.510 128.842 125.671 1.00 114.89 311 PHE A C 1
ATOM 680 O O . PHE A 1 333 ? 109.279 128.730 125.655 1.00 113.74 311 PHE A O 1
ATOM 688 N N . VAL A 1 334 ? 111.315 127.816 125.927 1.00 115.72 312 VAL A N 1
ATOM 689 C CA . VAL A 1 334 ? 110.810 126.515 126.346 1.00 114.63 312 VAL A CA 1
ATOM 690 C C . VAL A 1 334 ? 110.467 126.576 127.827 1.00 115.84 312 VAL A C 1
ATOM 691 O O . VAL A 1 334 ? 111.242 127.099 128.636 1.00 116.98 312 VAL A O 1
ATOM 695 N N . ARG A 1 335 ? 109.300 126.040 128.188 1.00 115.56 313 ARG A N 1
ATOM 696 C CA . ARG A 1 335 ? 108.851 126.126 129.574 1.00 116.66 313 ARG A CA 1
ATOM 697 C C . ARG A 1 335 ? 109.790 125.382 130.513 1.00 114.05 313 ARG A C 1
ATOM 698 O O . ARG A 1 335 ? 110.094 125.866 131.609 1.00 117.12 313 ARG A O 1
ATOM 706 N N . ASP A 1 336 ? 110.257 124.204 130.108 1.00 108.89 314 ASP A N 1
ATOM 707 C CA . ASP A 1 336 ? 111.106 123.388 130.966 1.00 109.92 314 ASP A CA 1
ATOM 708 C C . ASP A 1 336 ? 112.310 124.180 131.457 1.00 110.82 314 ASP A C 1
ATOM 709 O O . ASP A 1 336 ? 112.686 125.189 130.852 1.00 110.18 314 ASP A O 1
ATOM 714 N N . LEU A 1 337 ? 112.910 123.739 132.560 1.00 109.50 315 LEU A N 1
ATOM 715 C CA . LEU A 1 337 ? 114.168 124.324 132.996 1.00 107.22 315 LEU A CA 1
ATOM 716 C C . LEU A 1 337 ? 115.241 124.073 131.946 1.00 105.80 315 LEU A C 1
ATOM 717 O O . LEU A 1 337 ? 115.258 123.031 131.287 1.00 106.68 315 LEU A O 1
ATOM 722 N N . VAL A 1 338 ? 116.135 125.039 131.784 1.00 107.99 316 VAL A N 1
ATOM 723 C CA . VAL A 1 338 ? 117.222 124.936 130.822 1.00 105.88 316 VAL A CA 1
ATOM 724 C C . VAL A 1 338 ? 118.523 125.258 131.538 1.00 109.28 316 VAL A C 1
ATOM 725 O O . VAL A 1 338 ? 118.535 125.941 132.566 1.00 115.36 316 VAL A O 1
ATOM 729 N N . MET A 1 339 ? 119.623 124.748 130.998 1.00 104.29 317 MET A N 1
ATOM 730 C CA . MET A 1 339 ? 120.945 124.974 131.563 1.00 104.91 317 MET A CA 1
ATOM 731 C C . MET A 1 339 ? 121.658 126.047 130.752 1.00 108.43 317 MET A C 1
ATOM 732 O O . MET A 1 339 ? 121.892 125.870 129.551 1.00 105.40 317 MET A O 1
ATOM 737 N N . ASN A 1 340 ? 121.995 127.155 131.408 1.00 115.21 318 ASN A N 1
ATOM 738 C CA . ASN A 1 340 ? 122.799 128.214 130.802 1.00 113.45 318 ASN A CA 1
ATOM 739 C C . ASN A 1 340 ? 124.258 127.909 131.114 1.00 111.14 318 ASN A C 1
ATOM 740 O O . ASN A 1 340 ? 124.720 128.110 132.240 1.00 109.29 318 ASN A O 1
ATOM 745 N N . ALA A 1 341 ? 124.986 127.417 130.116 1.00 109.37 319 ALA A N 1
ATOM 746 C CA . ALA A 1 341 ? 126.339 126.909 130.307 1.00 115.71 319 ALA A CA 1
ATOM 747 C C . ALA A 1 341 ? 127.345 127.960 129.852 1.00 116.56 319 ALA A C 1
ATOM 748 O O . ALA A 1 341 ? 127.538 128.167 128.649 1.00 113.09 319 ALA A O 1
ATOM 750 N N . GLN A 1 342 ? 127.990 128.619 130.817 1.00 116.94 320 GLN A N 1
ATOM 751 C CA . GLN A 1 342 ? 129.054 129.560 130.489 1.00 118.26 320 GLN A CA 1
ATOM 752 C C . GLN A 1 342 ? 130.271 128.865 129.895 1.00 120.23 320 GLN A C 1
ATOM 753 O O . GLN A 1 342 ? 131.081 129.521 129.231 1.00 120.84 320 GLN A O 1
ATOM 759 N N . ASP A 1 343 ? 130.420 127.561 130.119 1.00 121.23 321 ASP A N 1
ATOM 760 C CA . ASP A 1 343 ? 131.510 126.788 129.543 1.00 120.56 321 ASP A CA 1
ATOM 761 C C . ASP A 1 343 ? 131.035 125.368 129.277 1.00 118.74 321 ASP A C 1
ATOM 762 O O . ASP A 1 343 ? 130.323 124.780 130.095 1.00 117.20 321 ASP A O 1
ATOM 767 N N . ILE A 1 344 ? 131.425 124.826 128.126 1.00 116.36 322 ILE A N 1
ATOM 768 C CA . ILE A 1 344 ? 131.131 123.447 127.759 1.00 111.85 322 ILE A CA 1
ATOM 769 C C . ILE A 1 344 ? 132.427 122.801 127.296 1.00 110.32 322 ILE A C 1
ATOM 770 O O . ILE A 1 344 ? 133.155 123.377 126.481 1.00 113.15 322 ILE A O 1
ATOM 775 N N . ILE A 1 345 ? 132.723 121.614 127.821 1.00 108.78 323 ILE A N 1
ATOM 776 C CA . ILE A 1 345 ? 133.983 120.938 127.545 1.00 109.89 323 ILE A CA 1
ATOM 777 C C . ILE A 1 345 ? 133.710 119.505 127.117 1.00 106.02 323 ILE A C 1
ATOM 778 O O . ILE A 1 345 ? 132.895 118.803 127.728 1.00 104.42 323 ILE A O 1
ATOM 783 N N . GLU A 1 346 ? 134.400 119.078 126.064 1.00 104.96 324 GLU A N 1
ATOM 784 C CA . GLU A 1 346 ? 134.293 117.718 125.570 1.00 102.31 324 GLU A CA 1
ATOM 785 C C . GLU A 1 346 ? 134.953 116.741 126.540 1.00 99.68 324 GLU A C 1
ATOM 786 O O . GLU A 1 346 ? 135.830 117.099 127.331 1.00 100.14 324 GLU A O 1
ATOM 792 N N . VAL A 1 347 ? 134.509 115.488 126.475 1.00 95.17 325 VAL A N 1
ATOM 793 C CA . VAL A 1 347 ? 135.049 114.424 127.308 1.00 94.97 325 VAL A CA 1
ATOM 794 C C . VAL A 1 347 ? 135.093 113.154 126.477 1.00 95.20 325 VAL A C 1
ATOM 795 O O . VAL A 1 347 ? 134.221 112.909 125.640 1.00 97.13 325 VAL A O 1
ATOM 799 N N . LYS A 1 348 ? 136.119 112.344 126.710 1.00 94.58 326 LYS A N 1
ATOM 800 C CA . LYS A 1 348 ? 136.327 111.113 125.961 1.00 89.20 326 LYS A CA 1
ATOM 801 C C . LYS A 1 348 ? 135.712 109.952 126.728 1.00 86.46 326 LYS A C 1
ATOM 802 O O . LYS A 1 348 ? 136.068 109.707 127.886 1.00 83.35 326 LYS A O 1
ATOM 808 N N . HIS A 1 349 ? 134.793 109.246 126.082 1.00 84.88 327 HIS A N 1
ATOM 809 C CA . HIS A 1 349 ? 134.120 108.096 126.664 1.00 82.63 327 HIS A CA 1
ATOM 810 C C . HIS A 1 349 ? 134.556 106.844 125.919 1.00 78.26 327 HIS A C 1
ATOM 811 O O . HIS A 1 349 ? 134.480 106.793 124.688 1.00 76.52 327 HIS A O 1
ATOM 818 N N . THR A 1 350 ? 135.021 105.852 126.658 1.00 71.77 328 THR A N 1
ATOM 819 C CA . THR A 1 350 ? 135.411 104.600 126.033 1.00 69.24 328 THR A CA 1
ATOM 820 C C . THR A 1 350 ? 134.163 103.825 125.624 1.00 69.03 328 THR A C 1
ATOM 821 O O . THR A 1 350 ? 133.262 103.628 126.449 1.00 69.32 328 THR A O 1
ATOM 825 N N . PRO A 1 351 ? 134.049 103.407 124.369 1.00 65.09 329 PRO A N 1
ATOM 826 C CA . PRO A 1 351 ? 132.906 102.587 123.964 1.00 60.06 329 PRO A CA 1
ATOM 827 C C . PRO A 1 351 ? 133.042 101.170 124.497 1.00 51.98 329 PRO A C 1
ATOM 828 O O . PRO A 1 351 ? 134.094 100.748 124.979 1.00 52.57 329 PRO A O 1
ATOM 832 N N . ARG A 1 352 ? 131.942 100.432 124.412 1.00 45.78 330 ARG A N 1
ATOM 833 C CA . ARG A 1 352 ? 131.980 99.016 124.744 1.00 37.26 330 ARG A CA 1
ATOM 834 C C . ARG A 1 352 ? 132.991 98.308 123.854 1.00 37.84 330 ARG A C 1
ATOM 835 O O . ARG A 1 352 ? 133.030 98.530 122.641 1.00 37.99 330 ARG A O 1
ATOM 843 N N . LYS A 1 353 ? 133.815 97.459 124.457 1.00 35.98 331 LYS A N 1
ATOM 844 C CA . LYS A 1 353 ? 134.848 96.737 123.734 1.00 37.17 331 LYS A CA 1
ATOM 845 C C . LYS A 1 353 ? 134.657 95.238 123.901 1.00 39.67 331 LYS A C 1
ATOM 846 O O . LYS A 1 353 ? 134.128 94.770 124.912 1.00 42.47 331 LYS A O 1
ATOM 852 N N . ASP A 1 354 ? 135.093 94.489 122.895 1.00 36.36 332 ASP A N 1
ATOM 853 C CA . ASP A 1 354 ? 135.151 93.035 122.964 1.00 39.33 332 ASP A CA 1
ATOM 854 C C . ASP A 1 354 ? 136.565 92.651 123.383 1.00 45.60 332 ASP A C 1
ATOM 855 O O . ASP A 1 354 ? 137.506 92.763 122.592 1.00 44.96 332 ASP A O 1
ATOM 860 N N . TYR A 1 355 ? 136.710 92.196 124.623 1.00 46.10 333 TYR A N 1
ATOM 861 C CA . TYR A 1 355 ? 138.022 91.935 125.197 1.00 51.02 333 TYR A CA 1
ATOM 862 C C . TYR A 1 355 ? 138.582 90.570 124.825 1.00 53.40 333 TYR A C 1
ATOM 863 O O . TYR A 1 355 ? 139.721 90.268 125.194 1.00 58.38 333 TYR A O 1
ATOM 872 N N . ALA A 1 356 ? 137.829 89.749 124.103 1.00 52.83 334 ALA A N 1
ATOM 873 C CA . ALA A 1 356 ? 138.315 88.438 123.724 1.00 54.13 334 ALA A CA 1
ATOM 874 C C . ALA A 1 356 ? 139.468 88.565 122.735 1.00 55.53 334 ALA A C 1
ATOM 875 O O . ALA A 1 356 ? 139.638 89.602 122.092 1.00 52.19 334 ALA A O 1
ATOM 877 N N . PRO A 1 357 ? 140.285 87.521 122.608 1.00 58.38 335 PRO A N 1
ATOM 878 C CA . PRO A 1 357 ? 141.374 87.551 121.627 1.00 56.96 335 PRO A CA 1
ATOM 879 C C . PRO A 1 357 ? 140.834 87.678 120.212 1.00 58.94 335 PRO A C 1
ATOM 880 O O . PRO A 1 357 ? 139.662 87.415 119.938 1.00 60.64 335 PRO A O 1
ATOM 884 N N . GLU A 1 358 ? 141.717 88.089 119.300 1.00 59.56 336 GLU A N 1
ATOM 885 C CA . GLU A 1 358 ? 141.284 88.405 117.942 1.00 61.42 336 GLU A CA 1
ATOM 886 C C . GLU A 1 358 ? 140.674 87.194 117.249 1.00 59.17 336 GLU A C 1
ATOM 887 O O . GLU A 1 358 ? 139.637 87.309 116.586 1.00 58.25 336 GLU A O 1
ATOM 893 N N . GLY A 1 359 ? 141.305 86.027 117.377 1.00 58.08 337 GLY A N 1
ATOM 894 C CA . GLY A 1 359 ? 140.780 84.843 116.721 1.00 61.57 337 GLY A CA 1
ATOM 895 C C . GLY A 1 359 ? 139.622 84.183 117.436 1.00 59.31 337 GLY A C 1
ATOM 896 O O . GLY A 1 359 ? 138.921 83.366 116.830 1.00 56.78 337 GLY A O 1
ATOM 897 N N . GLU A 1 360 ? 139.397 84.525 118.702 1.00 56.55 338 GLU A N 1
ATOM 898 C CA . GLU A 1 360 ? 138.384 83.883 119.537 1.00 55.13 338 GLU A CA 1
ATOM 899 C C . GLU A 1 360 ? 137.152 84.757 119.721 1.00 49.94 338 GLU A C 1
ATOM 900 O O . GLU A 1 360 ? 136.585 84.818 120.814 1.00 44.83 338 GLU A O 1
ATOM 906 N N . LYS A 1 361 ? 136.724 85.455 118.676 1.00 47.69 339 LYS A N 1
ATOM 907 C CA . LYS A 1 361 ? 135.518 86.264 118.739 1.00 38.67 339 LYS A CA 1
ATOM 908 C C . LYS A 1 361 ? 134.295 85.429 118.385 1.00 34.19 339 LYS A C 1
ATOM 909 O O . LYS A 1 361 ? 134.366 84.492 117.587 1.00 34.97 339 LYS A O 1
ATOM 915 N N . ARG A 1 362 ? 133.169 85.781 118.993 1.00 28.17 340 ARG A N 1
ATOM 916 C CA . ARG A 1 362 ? 131.905 85.120 118.719 1.00 20.62 340 ARG A CA 1
ATOM 917 C C . ARG A 1 362 ? 131.289 85.646 117.427 1.00 21.42 340 ARG A C 1
ATOM 918 O O . ARG A 1 362 ? 131.684 86.682 116.892 1.00 25.91 340 ARG A O 1
ATOM 926 N N . VAL A 1 363 ? 130.308 84.906 116.924 1.00 21.95 341 VAL A N 1
ATOM 927 C CA . VAL A 1 363 ? 129.443 85.359 115.843 1.00 17.46 341 VAL A CA 1
ATOM 928 C C . VAL A 1 363 ? 128.031 85.419 116.397 1.00 15.99 341 VAL A C 1
ATOM 929 O O . VAL A 1 363 ? 127.517 84.416 116.905 1.00 17.70 341 VAL A O 1
ATOM 933 N N . GLU A 1 364 ? 127.411 86.589 116.317 1.00 16.53 342 GLU A N 1
ATOM 934 C CA . GLU A 1 364 ? 126.043 86.752 116.785 1.00 13.54 342 GLU A CA 1
ATOM 935 C C . GLU A 1 364 ? 125.086 86.292 115.693 1.00 11.98 342 GLU A C 1
ATOM 936 O O . GLU A 1 364 ? 125.044 86.881 114.609 1.00 14.82 342 GLU A O 1
ATOM 942 N N . LEU A 1 365 ? 124.320 85.239 115.975 1.00 10.69 343 LEU A N 1
ATOM 943 C CA . LEU A 1 365 ? 123.481 84.593 114.976 1.00 9.75 343 LEU A CA 1
ATOM 944 C C . LEU A 1 365 ? 122.000 84.897 115.129 1.00 9.74 343 LEU A C 1
ATOM 945 O O . LEU A 1 365 ? 121.197 84.369 114.358 1.00 13.07 343 LEU A O 1
ATOM 950 N N . HIS A 1 366 ? 121.612 85.723 116.097 1.00 9.45 344 HIS A N 1
ATOM 951 C CA . HIS A 1 366 ? 120.211 86.074 116.330 1.00 10.04 344 HIS A CA 1
ATOM 952 C C . HIS A 1 366 ? 120.159 87.582 116.542 1.00 11.75 344 HIS A C 1
ATOM 953 O O . HIS A 1 366 ? 120.332 88.061 117.663 1.00 15.64 344 HIS A O 1
ATOM 960 N N . VAL A 1 367 ? 119.921 88.328 115.468 1.00 8.30 345 VAL A N 1
ATOM 961 C CA . VAL A 1 367 ? 119.913 89.784 115.517 1.00 8.86 345 VAL A CA 1
ATOM 962 C C . VAL A 1 367 ? 118.590 90.288 114.969 1.00 11.31 345 VAL A C 1
ATOM 963 O O . VAL A 1 367 ? 118.173 89.893 113.877 1.00 12.32 345 VAL A O 1
ATOM 967 N N . HIS A 1 368 ? 117.936 91.161 115.724 1.00 12.11 346 HIS A N 1
ATOM 968 C CA . HIS A 1 368 ? 116.690 91.791 115.318 1.00 8.07 346 HIS A CA 1
ATOM 969 C C . HIS A 1 368 ? 116.934 93.277 115.100 1.00 8.76 346 HIS A C 1
ATOM 970 O O . HIS A 1 368 ? 117.459 93.959 115.984 1.00 14.99 346 HIS A O 1
ATOM 977 N N . SER A 1 369 ? 116.556 93.772 113.930 1.00 9.64 347 SER A N 1
ATOM 978 C CA . SER A 1 369 ? 116.727 95.172 113.586 1.00 9.14 347 SER A CA 1
ATOM 979 C C . SER A 1 369 ? 115.393 95.901 113.703 1.00 9.24 347 SER A C 1
ATOM 980 O O . SER A 1 369 ? 114.359 95.313 114.020 1.00 10.86 347 SER A O 1
ATOM 983 N N . ASN A 1 370 ? 115.417 97.206 113.442 1.00 8.66 348 ASN A N 1
ATOM 984 C CA . ASN A 1 370 ? 114.188 97.987 113.473 1.00 9.28 348 ASN A CA 1
ATOM 985 C C . ASN A 1 370 ? 113.205 97.578 112.387 1.00 10.27 348 ASN A C 1
ATOM 986 O O . ASN A 1 370 ? 112.112 98.148 112.320 1.00 10.64 348 ASN A O 1
ATOM 991 N N . MET A 1 371 ? 113.557 96.613 111.544 1.00 10.80 349 MET A N 1
ATOM 992 C CA . MET A 1 371 ? 112.628 96.073 110.566 1.00 9.89 349 MET A CA 1
ATOM 993 C C . MET A 1 371 ? 111.776 94.945 111.125 1.00 10.41 349 MET A C 1
ATOM 994 O O . MET A 1 371 ? 110.885 94.460 110.423 1.00 13.69 349 MET A O 1
ATOM 999 N N . SER A 1 372 ? 112.031 94.514 112.358 1.00 10.38 350 SER A N 1
ATOM 1000 C CA . SER A 1 372 ? 111.090 93.678 113.096 1.00 9.70 350 SER A CA 1
ATOM 1001 C C . SER A 1 372 ? 110.004 94.592 113.644 1.00 12.75 350 SER A C 1
ATOM 1002 O O . SER A 1 372 ? 110.261 95.407 114.534 1.00 13.94 350 SER A O 1
ATOM 1005 N N . THR A 1 373 ? 108.793 94.463 113.113 1.00 12.01 351 THR A N 1
ATOM 1006 C CA . THR A 1 373 ? 107.737 95.431 113.373 1.00 12.32 351 THR A CA 1
ATOM 1007 C C . THR A 1 373 ? 107.511 95.665 114.861 1.00 16.38 351 THR A C 1
ATOM 1008 O O . THR A 1 373 ? 107.025 94.781 115.571 1.00 19.81 351 THR A O 1
ATOM 1012 N N . MET A 1 374 ? 107.844 96.867 115.330 1.00 15.72 352 MET A N 1
ATOM 1013 C CA . MET A 1 374 ? 107.561 97.299 116.698 1.00 15.72 352 MET A CA 1
ATOM 1014 C C . MET A 1 374 ? 108.184 96.377 117.740 1.00 16.43 352 MET A C 1
ATOM 1015 O O . MET A 1 374 ? 107.668 96.247 118.850 1.00 24.96 352 MET A O 1
ATOM 1020 N N . ASP A 1 375 ? 109.297 95.734 117.403 1.00 12.90 353 ASP A N 1
ATOM 1021 C CA . ASP A 1 375 ? 109.975 94.843 118.334 1.00 12.48 353 ASP A CA 1
ATOM 1022 C C . ASP A 1 375 ? 111.396 95.285 118.642 1.00 13.01 353 ASP A C 1
ATOM 1023 O O . ASP A 1 375 ? 111.791 95.306 119.810 1.00 14.38 353 ASP A O 1
ATOM 1028 N N . ALA A 1 376 ? 112.179 95.630 117.628 1.00 12.18 354 ALA A N 1
ATOM 1029 C CA . ALA A 1 376 ? 113.556 96.058 117.802 1.00 9.16 354 ALA A CA 1
ATOM 1030 C C . ALA A 1 376 ? 113.701 97.498 117.334 1.00 12.19 354 ALA A C 1
ATOM 1031 O O . ALA A 1 376 ? 112.914 97.990 116.525 1.00 15.35 354 ALA A O 1
ATOM 1033 N N . THR A 1 377 ? 114.723 98.175 117.856 1.00 13.82 355 THR A N 1
ATOM 1034 C CA . THR A 1 377 ? 114.841 99.615 117.702 1.00 13.81 355 THR A CA 1
ATOM 1035 C C . THR A 1 377 ? 116.098 100.080 116.985 1.00 13.94 355 THR A C 1
ATOM 1036 O O . THR A 1 377 ? 116.159 101.249 116.589 1.00 18.76 355 THR A O 1
ATOM 1040 N N . ASN A 1 378 ? 117.090 99.223 116.797 1.00 12.40 356 ASN A N 1
ATOM 1041 C CA . ASN A 1 378 ? 118.345 99.626 116.184 1.00 12.91 356 ASN A CA 1
ATOM 1042 C C . ASN A 1 378 ? 118.381 99.212 114.721 1.00 13.31 356 ASN A C 1
ATOM 1043 O O . ASN A 1 378 ? 117.938 98.120 114.363 1.00 19.13 356 ASN A O 1
ATOM 1048 N N . SER A 1 379 ? 118.895 100.101 113.879 1.00 13.21 357 SER A N 1
ATOM 1049 C CA . SER A 1 379 ? 119.082 99.780 112.474 1.00 15.77 357 SER A CA 1
ATOM 1050 C C . SER A 1 379 ? 120.151 98.712 112.313 1.00 17.25 357 SER A C 1
ATOM 1051 O O . SER A 1 379 ? 121.126 98.661 113.063 1.00 19.96 357 SER A O 1
ATOM 1054 N N . ILE A 1 380 ? 119.961 97.848 111.317 1.00 17.31 358 ILE A N 1
ATOM 1055 C CA . ILE A 1 380 ? 120.942 96.800 111.068 1.00 15.56 358 ILE A CA 1
ATOM 1056 C C . ILE A 1 380 ? 122.302 97.407 110.776 1.00 18.02 358 ILE A C 1
ATOM 1057 O O . ILE A 1 380 ? 123.336 96.786 111.038 1.00 20.49 358 ILE A O 1
ATOM 1062 N N . SER A 1 381 ? 122.329 98.628 110.244 1.00 18.27 359 SER A N 1
ATOM 1063 C CA . SER A 1 381 ? 123.598 99.270 109.923 1.00 17.72 359 SER A CA 1
ATOM 1064 C C . SER A 1 381 ? 124.451 99.465 111.169 1.00 20.96 359 SER A C 1
ATOM 1065 O O . SER A 1 381 ? 125.643 99.146 111.172 1.00 23.18 359 SER A O 1
ATOM 1068 N N . ASP A 1 382 ? 123.857 99.981 112.247 1.00 20.70 360 ASP A N 1
ATOM 1069 C CA . ASP A 1 382 ? 124.653 100.236 113.444 1.00 21.50 360 ASP A CA 1
ATOM 1070 C C . ASP A 1 382 ? 125.011 98.947 114.171 1.00 21.37 360 ASP A C 1
ATOM 1071 O O . ASP A 1 382 ? 126.086 98.859 114.768 1.00 26.90 360 ASP A O 1
ATOM 1076 N N . LEU A 1 383 ? 124.145 97.934 114.125 1.00 18.11 361 LEU A N 1
ATOM 1077 C CA . LEU A 1 383 ? 124.514 96.636 114.682 1.00 18.00 361 LEU A CA 1
ATOM 1078 C C . LEU A 1 383 ? 125.691 96.028 113.929 1.00 18.13 361 LEU A C 1
ATOM 1079 O O . LEU A 1 383 ? 126.617 95.481 114.541 1.00 20.65 361 LEU A O 1
ATOM 1084 N N . VAL A 1 384 ? 125.676 96.117 112.599 1.00 16.86 362 VAL A N 1
ATOM 1085 C CA . VAL A 1 384 ? 126.778 95.583 111.807 1.00 16.05 362 VAL A CA 1
ATOM 1086 C C . VAL A 1 384 ? 128.047 96.386 112.050 1.00 18.43 362 VAL A C 1
ATOM 1087 O O . VAL A 1 384 ? 129.149 95.831 112.094 1.00 24.40 362 VAL A O 1
ATOM 1091 N N . ALA A 1 385 ? 127.916 97.703 112.219 1.00 17.40 363 ALA A N 1
ATOM 1092 C CA . ALA A 1 385 ? 129.078 98.523 112.544 1.00 18.98 363 ALA A CA 1
ATOM 1093 C C . ALA A 1 385 ? 129.655 98.152 113.902 1.00 21.16 363 ALA A C 1
ATOM 1094 O O . ALA A 1 385 ? 130.878 98.106 114.072 1.00 25.45 363 ALA A O 1
ATOM 1096 N N . GLN A 1 386 ? 128.792 97.903 114.889 1.00 20.03 364 GLN A N 1
ATOM 1097 C CA . GLN A 1 386 ? 129.271 97.485 116.201 1.00 19.70 364 GLN A CA 1
ATOM 1098 C C . GLN A 1 386 ? 129.988 96.147 116.120 1.00 19.62 364 GLN A C 1
ATOM 1099 O O . GLN A 1 386 ? 131.050 95.964 116.723 1.00 25.15 364 GLN A O 1
ATOM 1105 N N . ALA A 1 387 ? 129.426 95.201 115.368 1.00 20.66 365 ALA A N 1
ATOM 1106 C CA . ALA A 1 387 ? 130.098 93.921 115.181 1.00 19.69 365 ALA A CA 1
ATOM 1107 C C . ALA A 1 387 ? 131.451 94.109 114.510 1.00 20.05 365 ALA A C 1
ATOM 1108 O O . ALA A 1 387 ? 132.430 93.452 114.878 1.00 23.22 365 ALA A O 1
ATOM 1110 N N . GLY A 1 388 ? 131.525 95.000 113.522 1.00 22.57 366 GLY A N 1
ATOM 1111 C CA . GLY A 1 388 ? 132.794 95.252 112.860 1.00 22.95 366 GLY A CA 1
ATOM 1112 C C . GLY A 1 388 ? 133.831 95.852 113.789 1.00 25.70 366 GLY A C 1
ATOM 1113 O O . GLY A 1 388 ? 134.999 95.456 113.769 1.00 26.84 366 GLY A O 1
ATOM 1114 N N . LYS A 1 389 ? 133.422 96.819 114.612 1.00 23.15 367 LYS A N 1
ATOM 1115 C CA . LYS A 1 389 ? 134.346 97.409 115.575 1.00 20.78 367 LYS A CA 1
ATOM 1116 C C . LYS A 1 389 ? 134.822 96.377 116.587 1.00 23.50 367 LYS A C 1
ATOM 1117 O O . LYS A 1 389 ? 136.003 96.352 116.948 1.00 28.01 367 LYS A O 1
ATOM 1123 N N . TRP A 1 390 ? 133.917 95.518 117.059 1.00 24.37 368 TRP A N 1
ATOM 1124 C CA . TRP A 1 390 ? 134.278 94.512 118.050 1.00 21.29 368 TRP A CA 1
ATOM 1125 C C . TRP A 1 390 ? 135.158 93.408 117.485 1.00 24.26 368 TRP A C 1
ATOM 1126 O O . TRP A 1 390 ? 135.659 92.590 118.260 1.00 33.05 368 TRP A O 1
ATOM 1137 N N . GLY A 1 391 ? 135.348 93.353 116.171 1.00 22.59 369 GLY A N 1
ATOM 1138 C CA . GLY A 1 391 ? 136.184 92.345 115.561 1.00 25.03 369 GLY A CA 1
ATOM 1139 C C . GLY A 1 391 ? 135.469 91.095 115.102 1.00 29.63 369 GLY A C 1
ATOM 1140 O O . GLY A 1 391 ? 136.128 90.183 114.588 1.00 35.34 369 GLY A O 1
ATOM 1141 N N . HIS A 1 392 ? 134.150 91.019 115.265 1.00 30.67 370 HIS A N 1
ATOM 1142 C CA . HIS A 1 392 ? 133.412 89.828 114.866 1.00 24.13 370 HIS A CA 1
ATOM 1143 C C . HIS A 1 392 ? 133.555 89.585 113.370 1.00 23.02 370 HIS A C 1
ATOM 1144 O O . HIS A 1 392 ? 133.466 90.512 112.562 1.00 24.36 370 HIS A O 1
ATOM 1151 N N . ARG A 1 393 ? 133.776 88.324 113.002 1.00 24.17 371 ARG A N 1
ATOM 1152 C CA . ARG A 1 393 ? 133.955 87.970 111.600 1.00 25.11 371 ARG A CA 1
ATOM 1153 C C . ARG A 1 393 ? 132.652 87.957 110.816 1.00 24.33 371 ARG A C 1
ATOM 1154 O O . ARG A 1 393 ? 132.687 88.100 109.590 1.00 25.33 371 ARG A O 1
ATOM 1162 N N . ALA A 1 394 ? 131.515 87.782 111.480 1.00 19.81 372 ALA A N 1
ATOM 1163 C CA . ALA A 1 394 ? 130.237 87.718 110.790 1.00 13.45 372 ALA A CA 1
ATOM 1164 C C . ALA A 1 394 ? 129.130 88.071 111.770 1.00 14.29 372 ALA A C 1
ATOM 1165 O O . ALA A 1 394 ? 129.334 88.112 112.984 1.00 16.99 372 ALA A O 1
ATOM 1167 N N . ILE A 1 395 ? 127.952 88.343 111.216 1.00 10.75 373 ILE A N 1
ATOM 1168 C CA . ILE A 1 395 ? 126.759 88.616 112.003 1.00 9.20 373 ILE A CA 1
ATOM 1169 C C . ILE A 1 395 ? 125.554 88.205 111.175 1.00 12.35 373 ILE A C 1
ATOM 1170 O O . ILE A 1 395 ? 125.592 88.223 109.944 1.00 16.18 373 ILE A O 1
ATOM 1175 N N . ALA A 1 396 ? 124.484 87.818 111.856 1.00 11.00 374 ALA A N 1
ATOM 1176 C CA . ALA A 1 396 ? 123.266 87.367 111.205 1.00 9.88 374 ALA A CA 1
ATOM 1177 C C . ALA A 1 396 ? 122.177 88.411 111.375 1.00 10.48 374 ALA A C 1
ATOM 1178 O O . ALA A 1 396 ? 122.056 89.025 112.436 1.00 13.04 374 ALA A O 1
ATOM 1180 N N . ILE A 1 397 ? 121.394 88.616 110.326 1.00 8.62 375 ILE A N 1
ATOM 1181 C CA . ILE A 1 397 ? 120.221 89.476 110.378 1.00 8.24 375 ILE A CA 1
ATOM 1182 C C . ILE A 1 397 ? 119.013 88.563 110.230 1.00 7.99 375 ILE A C 1
ATOM 1183 O O . ILE A 1 397 ? 118.682 88.122 109.126 1.00 9.47 375 ILE A O 1
ATOM 1188 N N . THR A 1 398 ? 118.362 88.259 111.345 1.00 8.47 376 THR A N 1
ATOM 1189 C CA . THR A 1 398 ? 117.176 87.408 111.370 1.00 7.08 376 THR A CA 1
ATOM 1190 C C . THR A 1 398 ? 116.055 88.210 112.013 1.00 7.32 376 THR A C 1
ATOM 1191 O O . THR A 1 398 ? 115.942 88.251 113.240 1.00 10.92 376 THR A O 1
ATOM 1195 N N . ASP A 1 399 ? 115.230 88.842 111.190 1.00 6.68 377 ASP A N 1
ATOM 1196 C CA . ASP A 1 399 ? 114.098 89.602 111.690 1.00 7.01 377 ASP A CA 1
ATOM 1197 C C . ASP A 1 399 ? 112.863 88.716 111.780 1.00 7.21 377 ASP A C 1
ATOM 1198 O O . ASP A 1 399 ? 112.818 87.609 111.248 1.00 8.06 377 ASP A O 1
ATOM 1203 N N . HIS A 1 400 ? 111.843 89.230 112.455 1.00 7.61 378 HIS A N 1
ATOM 1204 C CA . HIS A 1 400 ? 110.625 88.474 112.727 1.00 8.21 378 HIS A CA 1
ATOM 1205 C C . HIS A 1 400 ? 109.784 88.403 111.458 1.00 10.11 378 HIS A C 1
ATOM 1206 O O . HIS A 1 400 ? 108.950 89.265 111.188 1.00 13.37 378 HIS A O 1
ATOM 1213 N N . GLY A 1 401 ? 110.011 87.358 110.666 1.00 7.24 379 GLY A N 1
ATOM 1214 C CA . GLY A 1 401 ? 109.161 87.043 109.537 1.00 6.82 379 GLY A CA 1
ATOM 1215 C C . GLY A 1 401 ? 109.448 87.789 108.253 1.00 12.47 379 GLY A C 1
ATOM 1216 O O . GLY A 1 401 ? 108.709 87.608 107.278 1.00 17.22 379 GLY A O 1
ATOM 1217 N N . GLY A 1 402 ? 110.491 88.618 108.208 1.00 9.53 380 GLY A N 1
ATOM 1218 C CA . GLY A 1 402 ? 110.785 89.386 107.019 1.00 5.58 380 GLY A CA 1
ATOM 1219 C C . GLY A 1 402 ? 112.277 89.468 106.775 1.00 6.63 380 GLY A C 1
ATOM 1220 O O . GLY A 1 402 ? 113.091 89.128 107.634 1.00 9.07 380 GLY A O 1
ATOM 1221 N N . ALA A 1 403 ? 112.619 89.930 105.574 1.00 5.84 381 ALA A N 1
ATOM 1222 C CA . ALA A 1 403 ? 114.001 90.143 105.168 1.00 4.75 381 ALA A CA 1
ATOM 1223 C C . ALA A 1 403 ? 114.234 91.583 104.727 1.00 6.93 381 ALA A C 1
ATOM 1224 O O . ALA A 1 403 ? 115.153 91.866 103.961 1.00 9.49 381 ALA A O 1
ATOM 1226 N N . GLN A 1 404 ? 113.409 92.507 105.214 1.00 6.86 382 GLN A N 1
ATOM 1227 C CA . GLN A 1 404 ? 113.426 93.874 104.712 1.00 6.23 382 GLN A CA 1
ATOM 1228 C C . GLN A 1 404 ? 114.690 94.635 105.078 1.00 7.74 382 GLN A C 1
ATOM 1229 O O . GLN A 1 404 ? 114.915 95.717 104.529 1.00 8.72 382 GLN A O 1
ATOM 1235 N N . ALA A 1 405 ? 115.516 94.107 105.972 1.00 6.49 383 ALA A N 1
ATOM 1236 C CA . ALA A 1 405 ? 116.789 94.720 106.311 1.00 5.79 383 ALA A CA 1
ATOM 1237 C C . ALA A 1 405 ? 117.950 94.147 105.511 1.00 9.09 383 ALA A C 1
ATOM 1238 O O . ALA A 1 405 ? 119.103 94.477 105.798 1.00 13.65 383 ALA A O 1
ATOM 1240 N N . PHE A 1 406 ? 117.677 93.290 104.531 1.00 7.51 384 PHE A N 1
ATOM 1241 C CA . PHE A 1 406 ? 118.759 92.643 103.791 1.00 6.59 384 PHE A CA 1
ATOM 1242 C C . PHE A 1 406 ? 119.598 93.621 102.985 1.00 9.76 384 PHE A C 1
ATOM 1243 O O . PHE A 1 406 ? 120.834 93.520 103.031 1.00 13.03 384 PHE A O 1
ATOM 1251 N N . PRO A 1 407 ? 119.027 94.553 102.219 1.00 10.63 385 PRO A N 1
ATOM 1252 C CA . PRO A 1 407 ? 119.883 95.480 101.456 1.00 11.39 385 PRO A CA 1
ATOM 1253 C C . PRO A 1 407 ? 120.737 96.381 102.334 1.00 12.56 385 PRO A C 1
ATOM 1254 O O . PRO A 1 407 ? 121.936 96.566 102.069 1.00 17.22 385 PRO A O 1
ATOM 1258 N N . GLU A 1 408 ? 120.144 96.955 103.379 1.00 10.51 386 GLU A N 1
ATOM 1259 C CA . GLU A 1 408 ? 120.910 97.777 104.306 1.00 14.09 386 GLU A CA 1
ATOM 1260 C C . GLU A 1 408 ? 121.975 96.952 105.012 1.00 14.81 386 GLU A C 1
ATOM 1261 O O . GLU A 1 408 ? 123.085 97.435 105.255 1.00 17.60 386 GLU A O 1
ATOM 1267 N N . ALA A 1 409 ? 121.652 95.702 105.350 1.00 14.96 387 ALA A N 1
ATOM 1268 C CA . ALA A 1 409 ? 122.639 94.818 105.959 1.00 12.54 387 ALA A CA 1
ATOM 1269 C C . ALA A 1 409 ? 123.788 94.536 105.004 1.00 15.82 387 ALA A C 1
ATOM 1270 O O . ALA A 1 409 ? 124.945 94.468 105.422 1.00 22.16 387 ALA A O 1
ATOM 1272 N N . HIS A 1 410 ? 123.489 94.357 103.720 1.00 14.64 388 HIS A N 1
ATOM 1273 C CA . HIS A 1 410 ? 124.541 94.139 102.735 1.00 14.43 388 HIS A CA 1
ATOM 1274 C C . HIS A 1 410 ? 125.470 95.340 102.662 1.00 21.39 388 HIS A C 1
ATOM 1275 O O . HIS A 1 410 ? 126.699 95.200 102.698 1.00 24.00 388 HIS A O 1
ATOM 1282 N N . SER A 1 411 ? 124.892 96.539 102.577 1.00 20.71 389 SER A N 1
ATOM 1283 C CA . SER A 1 411 ? 125.714 97.743 102.519 1.00 17.72 389 SER A CA 1
ATOM 1284 C C . SER A 1 411 ? 126.570 97.882 103.772 1.00 22.44 389 SER A C 1
ATOM 1285 O O . SER A 1 411 ? 127.768 98.181 103.692 1.00 26.66 389 SER A O 1
ATOM 1288 N N . ALA A 1 412 ? 125.968 97.666 104.943 1.00 21.36 390 ALA A N 1
ATOM 1289 C CA . ALA A 1 412 ? 126.701 97.815 106.195 1.00 18.79 390 ALA A CA 1
ATOM 1290 C C . ALA A 1 412 ? 127.807 96.778 106.321 1.00 20.33 390 ALA A C 1
ATOM 1291 O O . ALA A 1 412 ? 128.903 97.089 106.796 1.00 21.17 390 ALA A O 1
ATOM 1293 N N . GLY A 1 413 ? 127.536 95.535 105.923 1.00 19.60 391 GLY A N 1
ATOM 1294 C CA . GLY A 1 413 ? 128.560 94.510 105.977 1.00 20.95 391 GLY A CA 1
ATOM 1295 C C . GLY A 1 413 ? 129.705 94.793 105.029 1.00 20.94 391 GLY A C 1
ATOM 1296 O O . GLY A 1 413 ? 130.862 94.498 105.335 1.00 24.69 391 GLY A O 1
ATOM 1297 N N . LYS A 1 414 ? 129.400 95.361 103.863 1.00 21.96 392 LYS A N 1
ATOM 1298 C CA . LYS A 1 414 ? 130.462 95.808 102.969 1.00 25.99 392 LYS A CA 1
ATOM 1299 C C . LYS A 1 414 ? 131.311 96.878 103.637 1.00 26.71 392 LYS A C 1
ATOM 1300 O O . LYS A 1 414 ? 132.544 96.789 103.664 1.00 24.08 392 LYS A O 1
ATOM 1306 N N . LYS A 1 415 ? 130.659 97.898 104.194 1.00 27.94 393 LYS A N 1
ATOM 1307 C CA . LYS A 1 415 ? 131.394 99.019 104.768 1.00 24.19 393 LYS A CA 1
ATOM 1308 C C . LYS A 1 415 ? 132.254 98.580 105.947 1.00 25.45 393 LYS A C 1
ATOM 1309 O O . LYS A 1 415 ? 133.392 99.037 106.096 1.00 29.50 393 LYS A O 1
ATOM 1315 N N . ALA A 1 416 ? 131.733 97.698 106.795 1.00 26.59 394 ALA A N 1
ATOM 1316 C CA . ALA A 1 416 ? 132.415 97.315 108.023 1.00 24.12 394 ALA A CA 1
ATOM 1317 C C . ALA A 1 416 ? 133.368 96.140 107.855 1.00 23.64 394 ALA A C 1
ATOM 1318 O O . ALA A 1 416 ? 134.084 95.809 108.804 1.00 26.06 394 ALA A O 1
ATOM 1320 N N . GLY A 1 417 ? 133.405 95.512 106.685 1.00 22.46 395 GLY A N 1
ATOM 1321 C CA . GLY A 1 417 ? 134.220 94.320 106.520 1.00 20.15 395 GLY A CA 1
ATOM 1322 C C . GLY A 1 417 ? 133.755 93.160 107.372 1.00 23.18 395 GLY A C 1
ATOM 1323 O O . GLY A 1 417 ? 134.581 92.420 107.917 1.00 30.50 395 GLY A O 1
ATOM 1324 N N . VAL A 1 418 ? 132.442 92.984 107.496 1.00 22.86 396 VAL A N 1
ATOM 1325 C CA . VAL A 1 418 ? 131.842 91.957 108.338 1.00 21.53 396 VAL A CA 1
ATOM 1326 C C . VAL A 1 418 ? 130.943 91.093 107.469 1.00 21.39 396 VAL A C 1
ATOM 1327 O O . VAL A 1 418 ? 130.102 91.614 106.728 1.00 23.29 396 VAL A O 1
ATOM 1331 N N . LYS A 1 419 ? 131.107 89.774 107.556 1.00 18.82 397 LYS A N 1
ATOM 1332 C CA . LYS A 1 419 ? 130.291 88.837 106.744 1.00 16.56 397 LYS A CA 1
ATOM 1333 C C . LYS A 1 419 ? 128.877 88.803 107.280 1.00 16.98 397 LYS A C 1
ATOM 1334 O O . LYS A 1 419 ? 128.709 88.668 108.474 1.00 19.38 397 LYS A O 1
ATOM 1340 N N . ILE A 1 420 ? 127.909 88.883 106.406 1.00 15.77 398 ILE A N 1
ATOM 1341 C CA . ILE A 1 420 ? 126.499 88.916 106.767 1.00 13.01 398 ILE A CA 1
ATOM 1342 C C . ILE A 1 420 ? 125.884 87.570 106.425 1.00 12.23 398 ILE A C 1
ATOM 1343 O O . ILE A 1 420 ? 126.033 87.079 105.300 1.00 16.44 398 ILE A O 1
ATOM 1348 N N . LEU A 1 421 ? 125.211 86.968 107.399 1.00 10.68 399 LEU A N 1
ATOM 1349 C CA . LEU A 1 421 ? 124.428 85.760 107.192 1.00 9.46 399 LEU A CA 1
ATOM 1350 C C . LEU A 1 421 ? 122.960 86.159 107.179 1.00 8.30 399 LEU A C 1
ATOM 1351 O O . LEU A 1 421 ? 122.474 86.776 108.130 1.00 10.07 399 LEU A O 1
ATOM 1356 N N . TYR A 1 422 ? 122.265 85.827 106.103 1.00 6.49 400 TYR A N 1
ATOM 1357 C CA . TYR A 1 422 ? 120.923 86.333 105.858 1.00 5.83 400 TYR A CA 1
ATOM 1358 C C . TYR A 1 422 ? 119.911 85.303 106.333 1.00 6.22 400 TYR A C 1
ATOM 1359 O O . TYR A 1 422 ? 119.798 84.221 105.758 1.00 9.04 400 TYR A O 1
ATOM 1368 N N . GLY A 1 423 ? 119.164 85.649 107.374 1.00 5.35 401 GLY A N 1
ATOM 1369 C CA . GLY A 1 423 ? 118.200 84.739 107.947 1.00 6.09 401 GLY A CA 1
ATOM 1370 C C . GLY A 1 423 ? 116.930 85.459 108.345 1.00 6.82 401 GLY A C 1
ATOM 1371 O O . GLY A 1 423 ? 116.787 86.667 108.163 1.00 10.23 401 GLY A O 1
ATOM 1372 N N . VAL A 1 424 ? 116.005 84.676 108.883 1.00 5.41 402 VAL A N 1
ATOM 1373 C CA . VAL A 1 424 ? 114.712 85.168 109.328 1.00 6.22 402 VAL A CA 1
ATOM 1374 C C . VAL A 1 424 ? 114.313 84.385 110.564 1.00 7.40 402 VAL A C 1
ATOM 1375 O O . VAL A 1 424 ? 114.691 83.224 110.738 1.00 6.94 402 VAL A O 1
ATOM 1379 N N . GLU A 1 425 ? 113.565 85.044 111.439 1.00 8.71 403 GLU A N 1
ATOM 1380 C CA . GLU A 1 425 ? 112.902 84.396 112.564 1.00 7.13 403 GLU A CA 1
ATOM 1381 C C . GLU A 1 425 ? 111.471 84.133 112.116 1.00 7.40 403 GLU A C 1
ATOM 1382 O O . GLU A 1 425 ? 110.595 84.987 112.227 1.00 9.94 403 GLU A O 1
ATOM 1388 N N . ALA A 1 426 ? 111.243 82.938 111.593 1.00 6.30 404 ALA A N 1
ATOM 1389 C CA . ALA A 1 426 ? 109.949 82.562 111.055 1.00 6.39 404 ALA A CA 1
ATOM 1390 C C . ALA A 1 426 ? 109.063 81.969 112.139 1.00 8.63 404 ALA A C 1
ATOM 1391 O O . ALA A 1 426 ? 109.542 81.386 113.114 1.00 10.99 404 ALA A O 1
ATOM 1393 N N . ASN A 1 427 ? 107.760 82.143 111.966 1.00 10.01 405 ASN A N 1
ATOM 1394 C CA . ASN A 1 427 ? 106.759 81.455 112.766 1.00 9.50 405 ASN A CA 1
ATOM 1395 C C . ASN A 1 427 ? 106.333 80.223 111.985 1.00 11.63 405 ASN A C 1
ATOM 1396 O O . ASN A 1 427 ? 105.627 80.330 110.980 1.00 14.37 405 ASN A O 1
ATOM 1401 N N . VAL A 1 428 ? 106.775 79.063 112.433 1.00 10.43 406 VAL A N 1
ATOM 1402 C CA . VAL A 1 428 ? 106.492 77.805 111.764 1.00 9.86 406 VAL A CA 1
ATOM 1403 C C . VAL A 1 428 ? 105.340 77.123 112.479 1.00 12.10 406 VAL A C 1
ATOM 1404 O O . VAL A 1 428 ? 105.267 77.121 113.713 1.00 15.77 406 VAL A O 1
ATOM 1408 N N . VAL A 1 429 ? 104.419 76.573 111.700 1.00 13.56 407 VAL A N 1
ATOM 1409 C CA . VAL A 1 429 ? 103.274 75.837 112.217 1.00 17.76 407 VAL A CA 1
ATOM 1410 C C . VAL A 1 429 ? 103.427 74.382 111.809 1.00 22.69 407 VAL A C 1
ATOM 1411 O O . VAL A 1 429 ? 103.722 74.086 110.646 1.00 26.06 407 VAL A O 1
ATOM 1415 N N . ASP A 1 430 ? 103.245 73.477 112.766 1.00 23.55 408 ASP A N 1
ATOM 1416 C CA . ASP A 1 430 ? 103.312 72.056 112.464 1.00 29.94 408 ASP A CA 1
ATOM 1417 C C . ASP A 1 430 ? 102.218 71.682 111.472 1.00 36.76 408 ASP A C 1
ATOM 1418 O O . ASP A 1 430 ? 101.029 71.731 111.799 1.00 36.09 408 ASP A O 1
ATOM 1423 N N . ASP A 1 431 ? 102.620 71.308 110.257 1.00 41.46 409 ASP A N 1
ATOM 1424 C CA . ASP A 1 431 ? 101.651 71.043 109.199 1.00 41.55 409 ASP A CA 1
ATOM 1425 C C . ASP A 1 431 ? 100.655 69.972 109.624 1.00 51.26 409 ASP A C 1
ATOM 1426 O O . ASP A 1 431 ? 99.438 70.159 109.516 1.00 52.78 409 ASP A O 1
ATOM 1431 N N . GLY A 1 432 ? 101.152 68.843 110.117 1.00 50.67 410 GLY A N 1
ATOM 1432 C CA . GLY A 1 432 ? 100.272 67.784 110.557 1.00 54.28 410 GLY A CA 1
ATOM 1433 C C . GLY A 1 432 ? 100.371 67.493 112.038 1.00 59.02 410 GLY A C 1
ATOM 1434 O O . GLY A 1 432 ? 101.366 66.932 112.504 1.00 61.33 410 GLY A O 1
ATOM 1435 N N . VAL A 1 433 ? 99.340 67.867 112.786 1.00 61.16 411 VAL A N 1
ATOM 1436 C CA . VAL A 1 433 ? 99.212 67.533 114.198 1.00 64.71 411 VAL A CA 1
ATOM 1437 C C . VAL A 1 433 ? 98.090 66.503 114.321 1.00 66.47 411 VAL A C 1
ATOM 1438 O O . VAL A 1 433 ? 96.926 66.821 114.037 1.00 67.48 411 VAL A O 1
ATOM 1442 N N . PRO A 1 434 ? 98.384 65.273 114.730 1.00 65.73 412 PRO A N 1
ATOM 1443 C CA . PRO A 1 434 ? 97.360 64.226 114.702 1.00 63.54 412 PRO A CA 1
ATOM 1444 C C . PRO A 1 434 ? 96.254 64.475 115.712 1.00 62.39 412 PRO A C 1
ATOM 1445 O O . PRO A 1 434 ? 96.458 65.089 116.761 1.00 59.79 412 PRO A O 1
ATOM 1449 N N . ILE A 1 435 ? 95.063 63.986 115.373 1.00 63.77 413 ILE A N 1
ATOM 1450 C CA . ILE A 1 435 ? 93.965 63.964 116.329 1.00 61.84 413 ILE A CA 1
ATOM 1451 C C . ILE A 1 435 ? 94.047 62.720 117.204 1.00 66.13 413 ILE A C 1
ATOM 1452 O O . ILE A 1 435 ? 93.888 62.795 118.427 1.00 67.95 413 ILE A O 1
ATOM 1457 N N . ALA A 1 436 ? 94.304 61.567 116.597 1.00 65.73 414 ALA A N 1
ATOM 1458 C CA . ALA A 1 436 ? 94.462 60.309 117.311 1.00 64.01 414 ALA A CA 1
ATOM 1459 C C . ALA A 1 436 ? 95.941 59.989 117.458 1.00 65.44 414 ALA A C 1
ATOM 1460 O O . ALA A 1 436 ? 96.717 60.153 116.513 1.00 67.21 414 ALA A O 1
ATOM 1462 N N . TYR A 1 437 ? 96.328 59.528 118.646 1.00 65.07 415 TYR A N 1
ATOM 1463 C CA . TYR A 1 437 ? 97.736 59.321 118.968 1.00 69.34 415 TYR A CA 1
ATOM 1464 C C . TYR A 1 437 ? 98.164 57.866 118.811 1.00 75.29 415 TYR A C 1
ATOM 1465 O O . TYR A 1 437 ? 99.109 57.572 118.073 1.00 75.54 415 TYR A O 1
ATOM 1474 N N . ASN A 1 438 ? 97.490 56.948 119.497 1.00 73.42 416 ASN A N 1
ATOM 1475 C CA . ASN A 1 438 ? 97.790 55.520 119.392 1.00 68.34 416 ASN A CA 1
ATOM 1476 C C . ASN A 1 438 ? 96.814 54.934 118.380 1.00 74.84 416 ASN A C 1
ATOM 1477 O O . ASN A 1 438 ? 95.735 54.457 118.730 1.00 79.85 416 ASN A O 1
ATOM 1482 N N . ASP A 1 439 ? 97.205 54.972 117.110 1.00 76.54 417 ASP A N 1
ATOM 1483 C CA . ASP A 1 439 ? 96.315 54.542 116.041 1.00 80.73 417 ASP A CA 1
ATOM 1484 C C . ASP A 1 439 ? 95.860 53.107 116.271 1.00 82.90 417 ASP A C 1
ATOM 1485 O O . ASP A 1 439 ? 96.660 52.234 116.615 1.00 79.84 417 ASP A O 1
ATOM 1490 N N . ALA A 1 440 ? 94.542 52.908 116.182 1.00 86.80 418 ALA A N 1
ATOM 1491 C CA . ALA A 1 440 ? 93.950 51.570 116.390 1.00 87.71 418 ALA A CA 1
ATOM 1492 C C . ALA A 1 440 ? 92.653 51.486 115.585 1.00 89.35 418 ALA A C 1
ATOM 1493 O O . ALA A 1 440 ? 92.105 52.553 115.266 1.00 89.79 418 ALA A O 1
ATOM 1495 N N . HIS A 1 441 ? 92.172 50.277 115.283 1.00 90.39 419 HIS A N 1
ATOM 1496 C CA . HIS A 1 441 ? 90.974 50.137 114.411 1.00 93.19 419 HIS A CA 1
ATOM 1497 C C . HIS A 1 441 ? 89.718 49.897 115.245 1.00 95.79 419 HIS A C 1
ATOM 1498 O O . HIS A 1 441 ? 88.878 49.097 114.816 1.00 97.20 419 HIS A O 1
ATOM 1505 N N . GLU A 1 442 ? 89.602 50.567 116.388 1.00 93.76 420 GLU A N 1
ATOM 1506 C CA . GLU A 1 442 ? 88.368 50.454 117.202 1.00 95.97 420 GLU A CA 1
ATOM 1507 C C . GLU A 1 442 ? 87.243 51.216 116.509 1.00 97.07 420 GLU A C 1
ATOM 1508 O O . GLU A 1 442 ? 87.541 52.038 115.638 1.00 101.34 420 GLU A O 1
ATOM 1514 N N . ALA A 1 443 ? 86.000 50.945 116.890 1.00 90.81 421 ALA A N 1
ATOM 1515 C CA . ALA A 1 443 ? 84.856 51.675 116.310 1.00 94.50 421 ALA A CA 1
ATOM 1516 C C . ALA A 1 443 ? 84.473 52.793 117.267 1.00 94.12 421 ALA A C 1
ATOM 1517 O O . ALA A 1 443 ? 84.116 52.491 118.412 1.00 96.10 421 ALA A O 1
ATOM 1519 N N . LEU A 1 444 ? 84.509 54.031 116.797 1.00 91.41 422 LEU A N 1
ATOM 1520 C CA . LEU A 1 444 ? 84.280 55.166 117.718 1.00 89.77 422 LEU A CA 1
ATOM 1521 C C . LEU A 1 444 ? 82.872 55.102 118.306 1.00 90.34 422 LEU A C 1
ATOM 1522 O O . LEU A 1 444 ? 82.731 55.392 119.500 1.00 88.66 422 LEU A O 1
ATOM 1527 N N . SER A 1 445 ? 81.876 54.735 117.506 1.00 92.92 423 SER A N 1
ATOM 1528 C CA . SER A 1 445 ? 80.473 54.768 117.993 1.00 94.89 423 SER A CA 1
ATOM 1529 C C . SER A 1 445 ? 80.295 53.778 119.133 1.00 98.99 423 SER A C 1
ATOM 1530 O O . SER A 1 445 ? 79.581 54.096 120.095 1.00 97.91 423 SER A O 1
ATOM 1533 N N . GLU A 1 446 ? 80.984 52.642 119.116 1.00 99.94 424 GLU A N 1
ATOM 1534 C CA . GLU A 1 446 ? 80.689 51.637 120.173 1.00 99.72 424 GLU A CA 1
ATOM 1535 C C . GLU A 1 446 ? 81.787 51.568 121.228 1.00 98.54 424 GLU A C 1
ATOM 1536 O O . GLU A 1 446 ? 81.605 50.825 122.201 1.00 99.18 424 GLU A O 1
ATOM 1542 N N . ALA A 1 447 ? 82.869 52.313 121.059 1.00 97.74 425 ALA A N 1
ATOM 1543 C CA . ALA A 1 447 ? 84.010 52.170 121.991 1.00 95.12 425 ALA A CA 1
ATOM 1544 C C . ALA A 1 447 ? 83.719 52.801 123.352 1.00 90.61 425 ALA A C 1
ATOM 1545 O O . ALA A 1 447 ? 82.758 53.577 123.456 1.00 90.11 425 ALA A O 1
ATOM 1547 N N . THR A 1 448 ? 84.531 52.458 124.352 1.00 87.93 426 THR A N 1
ATOM 1548 C CA . THR A 1 448 ? 84.375 53.054 125.699 1.00 87.97 426 THR A CA 1
ATOM 1549 C C . THR A 1 448 ? 85.421 54.149 125.858 1.00 82.81 426 THR A C 1
ATOM 1550 O O . THR A 1 448 ? 86.596 53.885 125.569 1.00 75.96 426 THR A O 1
ATOM 1554 N N . TYR A 1 449 ? 85.001 55.325 126.314 1.00 81.93 427 TYR A N 1
ATOM 1555 C CA . TYR A 1 449 ? 85.922 56.473 126.401 1.00 77.02 427 TYR A CA 1
ATOM 1556 C C . TYR A 1 449 ? 86.154 56.842 127.859 1.00 74.73 427 TYR A C 1
ATOM 1557 O O . TYR A 1 449 ? 85.169 57.000 128.581 1.00 76.16 427 TYR A O 1
ATOM 1566 N N . VAL A 1 450 ? 87.411 56.975 128.269 1.00 70.36 428 VAL A N 1
ATOM 1567 C CA . VAL A 1 450 ? 87.708 57.436 129.650 1.00 66.48 428 VAL A CA 1
ATOM 1568 C C . VAL A 1 450 ? 88.127 58.896 129.552 1.00 64.68 428 VAL A C 1
ATOM 1569 O O . VAL A 1 450 ? 89.317 59.173 129.685 1.00 67.25 428 VAL A O 1
ATOM 1573 N N . VAL A 1 451 ? 87.176 59.790 129.319 1.00 63.24 429 VAL A N 1
ATOM 1574 C CA . VAL A 1 451 ? 87.524 61.196 129.156 1.00 64.03 429 VAL A CA 1
ATOM 1575 C C . VAL A 1 451 ? 88.101 61.680 130.478 1.00 61.20 429 VAL A C 1
ATOM 1576 O O . VAL A 1 451 ? 87.385 61.771 131.476 1.00 68.15 429 VAL A O 1
ATOM 1580 N N . PHE A 1 452 ? 89.393 61.987 130.496 1.00 58.22 430 PHE A N 1
ATOM 1581 C CA . PHE A 1 452 ? 90.082 62.296 131.738 1.00 57.99 430 PHE A CA 1
ATOM 1582 C C . PHE A 1 452 ? 90.645 63.711 131.705 1.00 59.91 430 PHE A C 1
ATOM 1583 O O . PHE A 1 452 ? 90.635 64.393 130.679 1.00 65.85 430 PHE A O 1
ATOM 1591 N N . ALA A 1 453 ? 91.123 64.149 132.866 1.00 59.56 431 ALA A N 1
ATOM 1592 C CA . ALA A 1 453 ? 91.694 65.476 133.029 1.00 57.52 431 ALA A CA 1
ATOM 1593 C C . ALA A 1 453 ? 92.563 65.488 134.276 1.00 59.91 431 ALA A C 1
ATOM 1594 O O . ALA A 1 453 ? 92.389 64.677 135.190 1.00 64.05 431 ALA A O 1
ATOM 1596 N N . VAL A 1 454 ? 93.504 66.426 134.301 1.00 61.08 432 VAL A N 1
ATOM 1597 C CA . VAL A 1 454 ? 94.453 66.563 135.395 1.00 60.58 432 VAL A CA 1
ATOM 1598 C C . VAL A 1 454 ? 94.493 68.017 135.834 1.00 58.92 432 VAL A C 1
ATOM 1599 O O . VAL A 1 454 ? 94.531 68.928 135.000 1.00 60.95 432 VAL A O 1
ATOM 1603 N N . ALA A 1 455 ? 94.470 68.232 137.143 1.00 59.10 433 ALA A N 1
ATOM 1604 C CA . ALA A 1 455 ? 94.761 69.527 137.739 1.00 57.13 433 ALA A CA 1
ATOM 1605 C C . ALA A 1 455 ? 96.179 69.474 138.287 1.00 56.46 433 ALA A C 1
ATOM 1606 O O . ALA A 1 455 ? 96.498 68.607 139.108 1.00 64.15 433 ALA A O 1
ATOM 1608 N N . THR A 1 456 ? 97.016 70.402 137.837 1.00 55.55 434 THR A N 1
ATOM 1609 C CA . THR A 1 456 ? 98.452 70.364 138.053 1.00 54.52 434 THR A CA 1
ATOM 1610 C C . THR A 1 456 ? 98.908 71.655 138.717 1.00 54.77 434 THR A C 1
ATOM 1611 O O . THR A 1 456 ? 98.188 72.656 138.733 1.00 59.18 434 THR A O 1
ATOM 1615 N N . THR A 1 457 ? 100.111 71.620 139.284 1.00 52.85 435 THR A N 1
ATOM 1616 C CA . THR A 1 457 ? 100.744 72.818 139.833 1.00 56.02 435 THR A CA 1
ATOM 1617 C C . THR A 1 457 ? 101.634 73.500 138.798 1.00 55.91 435 THR A C 1
ATOM 1618 O O . THR A 1 457 ? 102.790 73.825 139.062 1.00 53.77 435 THR A O 1
ATOM 1622 N N . GLY A 1 458 ? 101.095 73.730 137.602 1.00 52.70 436 GLY A N 1
ATOM 1623 C CA . GLY A 1 458 ? 101.834 74.377 136.544 1.00 48.52 436 GLY A CA 1
ATOM 1624 C C . GLY A 1 458 ? 101.656 73.650 135.231 1.00 47.52 436 GLY A C 1
ATOM 1625 O O . GLY A 1 458 ? 100.768 72.805 135.078 1.00 50.89 436 GLY A O 1
ATOM 1626 N N . LEU A 1 459 ? 102.525 73.980 134.275 1.00 42.75 437 LEU A N 1
ATOM 1627 C CA . LEU A 1 459 ? 102.438 73.452 132.924 1.00 42.92 437 LEU A CA 1
ATOM 1628 C C . LEU A 1 459 ? 103.601 72.555 132.532 1.00 41.41 437 LEU A C 1
ATOM 1629 O O . LEU A 1 459 ? 103.525 71.903 131.486 1.00 41.68 437 LEU A O 1
ATOM 1634 N N . SER A 1 460 ? 104.667 72.501 133.324 1.00 39.55 438 SER A N 1
ATOM 1635 C CA . SER A 1 460 ? 105.860 71.739 132.965 1.00 36.01 438 SER A CA 1
ATOM 1636 C C . SER A 1 460 ? 105.745 70.339 133.549 1.00 39.43 438 SER A C 1
ATOM 1637 O O . SER A 1 460 ? 105.969 70.131 134.742 1.00 41.08 438 SER A O 1
ATOM 1640 N N . ALA A 1 461 ? 105.412 69.366 132.700 1.00 40.46 439 ALA A N 1
ATOM 1641 C CA . ALA A 1 461 ? 105.354 67.984 133.161 1.00 39.91 439 ALA A CA 1
ATOM 1642 C C . ALA A 1 461 ? 106.686 67.539 133.744 1.00 40.20 439 ALA A C 1
ATOM 1643 O O . ALA A 1 461 ? 106.724 66.654 134.604 1.00 47.03 439 ALA A O 1
ATOM 1645 N N . VAL A 1 462 ? 107.785 68.135 133.289 1.00 37.45 440 VAL A N 1
ATOM 1646 C CA . VAL A 1 462 ? 109.094 67.793 133.830 1.00 39.23 440 VAL A CA 1
ATOM 1647 C C . VAL A 1 462 ? 109.249 68.322 135.250 1.00 42.30 440 VAL A C 1
ATOM 1648 O O . VAL A 1 462 ? 109.733 67.613 136.141 1.00 42.16 440 VAL A O 1
ATOM 1652 N N . TYR A 1 463 ? 108.846 69.568 135.489 1.00 42.78 441 TYR A N 1
ATOM 1653 C CA . TYR A 1 463 ? 109.218 70.276 136.705 1.00 44.13 441 TYR A CA 1
ATOM 1654 C C . TYR A 1 463 ? 108.062 70.506 137.665 1.00 46.93 441 TYR A C 1
ATOM 1655 O O . TYR A 1 463 ? 108.284 71.055 138.748 1.00 53.54 441 TYR A O 1
ATOM 1664 N N . ASP A 1 464 ? 106.845 70.109 137.311 1.00 42.77 442 ASP A N 1
ATOM 1665 C CA . ASP A 1 464 ? 105.744 70.106 138.265 1.00 47.42 442 ASP A CA 1
ATOM 1666 C C . ASP A 1 464 ? 104.984 68.796 138.099 1.00 49.83 442 ASP A C 1
ATOM 1667 O O . ASP A 1 464 ? 105.435 67.877 137.408 1.00 49.12 442 ASP A O 1
ATOM 1672 N N . THR A 1 465 ? 103.825 68.698 138.743 1.00 51.76 443 THR A N 1
ATOM 1673 C CA . THR A 1 465 ? 103.143 67.415 138.814 1.00 58.43 443 THR A CA 1
ATOM 1674 C C . THR A 1 465 ? 101.655 67.630 139.033 1.00 56.57 443 THR A C 1
ATOM 1675 O O . THR A 1 465 ? 101.217 68.695 139.475 1.00 57.99 443 THR A O 1
ATOM 1679 N N . ILE A 1 466 ? 100.887 66.585 138.729 1.00 56.28 444 ILE A N 1
ATOM 1680 C CA . ILE A 1 466 ? 99.446 66.632 138.915 1.00 56.90 444 ILE A CA 1
ATOM 1681 C C . ILE A 1 466 ? 99.115 66.646 140.402 1.00 63.12 444 ILE A C 1
ATOM 1682 O O . ILE A 1 466 ? 99.814 66.047 141.229 1.00 62.93 444 ILE A O 1
ATOM 1687 N N . ILE A 1 467 ? 98.033 67.339 140.744 1.00 67.04 445 ILE A N 1
ATOM 1688 C CA . ILE A 1 467 ? 97.491 67.313 142.097 1.00 65.20 445 ILE A CA 1
ATOM 1689 C C . ILE A 1 467 ? 96.075 66.771 142.147 1.00 66.11 445 ILE A C 1
ATOM 1690 O O . ILE A 1 467 ? 95.588 66.456 143.243 1.00 75.53 445 ILE A O 1
ATOM 1695 N N . GLU A 1 468 ? 95.394 66.652 141.012 1.00 61.94 446 GLU A N 1
ATOM 1696 C CA . GLU A 1 468 ? 94.079 66.032 140.969 1.00 69.46 446 GLU A CA 1
ATOM 1697 C C . GLU A 1 468 ? 93.927 65.265 139.667 1.00 68.30 446 GLU A C 1
ATOM 1698 O O . GLU A 1 468 ? 94.293 65.764 138.603 1.00 67.11 446 GLU A O 1
ATOM 1704 N N . LEU A 1 469 ? 93.377 64.057 139.754 1.00 67.54 447 LEU A N 1
ATOM 1705 C CA . LEU A 1 469 ? 93.173 63.197 138.594 1.00 68.07 447 LEU A CA 1
ATOM 1706 C C . LEU A 1 469 ? 91.688 62.881 138.498 1.00 68.16 447 LEU A C 1
ATOM 1707 O O . LEU A 1 469 ? 91.134 62.217 139.380 1.00 72.77 447 LEU A O 1
ATOM 1712 N N . ALA A 1 470 ? 91.039 63.344 137.435 1.00 64.77 448 ALA A N 1
ATOM 1713 C CA . ALA A 1 470 ? 89.627 63.079 137.226 1.00 65.39 448 ALA A CA 1
ATOM 1714 C C . ALA A 1 470 ? 89.440 62.342 135.910 1.00 62.50 448 ALA A C 1
ATOM 1715 O O . ALA A 1 470 ? 90.265 62.445 135.003 1.00 65.33 448 ALA A O 1
ATOM 1717 N N . ALA A 1 471 ? 88.353 61.588 135.820 1.00 65.09 449 ALA A N 1
ATOM 1718 C CA . ALA A 1 471 ? 88.034 60.882 134.590 1.00 63.98 449 ALA A CA 1
ATOM 1719 C C . ALA A 1 471 ? 86.603 60.385 134.669 1.00 66.73 449 ALA A C 1
ATOM 1720 O O . ALA A 1 471 ? 86.096 60.088 135.754 1.00 70.78 449 ALA A O 1
ATOM 1722 N N . VAL A 1 472 ? 85.959 60.305 133.512 1.00 66.94 450 VAL A N 1
ATOM 1723 C CA . VAL A 1 472 ? 84.618 59.754 133.391 1.00 68.92 450 VAL A CA 1
ATOM 1724 C C . VAL A 1 472 ? 84.626 58.728 132.269 1.00 70.58 450 VAL A C 1
ATOM 1725 O O . VAL A 1 472 ? 85.047 59.031 131.148 1.00 74.29 450 VAL A O 1
ATOM 1729 N N . LYS A 1 473 ? 84.234 57.507 132.630 1.00 74.77 451 LYS A N 1
ATOM 1730 C CA . LYS A 1 473 ? 84.111 56.431 131.626 1.00 74.17 451 LYS A CA 1
ATOM 1731 C C . LYS A 1 473 ? 82.744 56.620 130.997 1.00 75.09 451 LYS A C 1
ATOM 1732 O O . LYS A 1 473 ? 81.757 56.585 131.732 1.00 78.38 451 LYS A O 1
ATOM 1738 N N . MET A 1 474 ? 82.707 56.840 129.694 1.00 76.67 452 MET A N 1
ATOM 1739 C CA . MET A 1 474 ? 81.422 57.138 129.036 1.00 82.28 452 MET A CA 1
ATOM 1740 C C . MET A 1 474 ? 81.169 56.085 127.971 1.00 85.79 452 MET A C 1
ATOM 1741 O O . MET A 1 474 ? 82.142 55.624 127.364 1.00 84.91 452 MET A O 1
ATOM 1746 N N . TYR A 1 475 ? 79.911 55.707 127.779 1.00 87.99 453 TYR A N 1
ATOM 1747 C CA . TYR A 1 475 ? 79.585 54.763 126.689 1.00 91.26 453 TYR A CA 1
ATOM 1748 C C . TYR A 1 475 ? 78.415 55.318 125.888 1.00 93.95 453 TYR A C 1
ATOM 1749 O O . TYR A 1 475 ? 77.529 55.951 126.477 1.00 95.35 453 TYR A O 1
ATOM 1758 N N . LYS A 1 476 ? 78.431 55.093 124.582 1.00 94.84 454 LYS A N 1
ATOM 1759 C CA . LYS A 1 476 ? 77.348 55.536 123.707 1.00 95.87 454 LYS A CA 1
ATOM 1760 C C . LYS A 1 476 ? 76.912 56.964 124.017 1.00 92.46 454 LYS A C 1
ATOM 1761 O O . LYS A 1 476 ? 75.764 57.341 123.774 1.00 93.01 454 LYS A O 1
ATOM 1767 N N . GLY A 1 477 ? 77.825 57.772 124.546 1.00 89.78 455 GLY A N 1
ATOM 1768 C CA . GLY A 1 477 ? 77.518 59.136 124.911 1.00 89.72 455 GLY A CA 1
ATOM 1769 C C . GLY A 1 477 ? 76.969 59.314 126.308 1.00 93.34 455 GLY A C 1
ATOM 1770 O O . GLY A 1 477 ? 76.769 60.458 126.735 1.00 89.17 455 GLY A O 1
ATOM 1771 N N . ASN A 1 478 ? 76.725 58.226 127.031 1.00 96.19 456 ASN A N 1
ATOM 1772 C CA . ASN A 1 478 ? 76.239 58.271 128.400 1.00 91.44 456 ASN A CA 1
ATOM 1773 C C . ASN A 1 478 ? 77.344 57.839 129.353 1.00 88.05 456 ASN A C 1
ATOM 1774 O O . ASN A 1 478 ? 78.192 57.010 129.011 1.00 87.95 456 ASN A O 1
ATOM 1779 N N . VAL A 1 479 ? 77.327 58.408 130.558 1.00 84.65 457 VAL A N 1
ATOM 1780 C CA . VAL A 1 479 ? 78.354 58.094 131.542 1.00 83.87 457 VAL A CA 1
ATOM 1781 C C . VAL A 1 479 ? 78.136 56.690 132.090 1.00 86.40 457 VAL A C 1
ATOM 1782 O O . VAL A 1 479 ? 77.001 56.268 132.350 1.00 88.37 457 VAL A O 1
ATOM 1786 N N . ILE A 1 480 ? 79.234 55.957 132.261 1.00 83.17 458 ILE A N 1
ATOM 1787 C CA . ILE A 1 480 ? 79.194 54.617 132.817 1.00 80.21 458 ILE A CA 1
ATOM 1788 C C . ILE A 1 480 ? 79.837 54.544 134.198 1.00 82.18 458 ILE A C 1
ATOM 1789 O O . ILE A 1 480 ? 79.379 53.765 135.041 1.00 83.02 458 ILE A O 1
ATOM 1794 N N . GLU A 1 481 ? 80.881 55.327 134.449 1.00 82.93 459 GLU A N 1
ATOM 1795 C CA . GLU A 1 481 ? 81.618 55.287 135.704 1.00 80.21 459 GLU A CA 1
ATOM 1796 C C . GLU A 1 481 ? 82.370 56.602 135.857 1.00 78.62 459 GLU A C 1
ATOM 1797 O O . GLU A 1 481 ? 82.510 57.369 134.905 1.00 81.38 459 GLU A O 1
ATOM 1803 N N . SER A 1 482 ? 82.866 56.849 137.067 1.00 78.67 460 SER A N 1
ATOM 1804 C CA . SER A 1 482 ? 83.621 58.063 137.343 1.00 76.67 460 SER A CA 1
ATOM 1805 C C . SER A 1 482 ? 84.752 57.756 138.310 1.00 77.10 460 SER A C 1
ATOM 1806 O O . SER A 1 482 ? 84.560 57.041 139.296 1.00 79.73 460 SER A O 1
ATOM 1809 N N . PHE A 1 483 ? 85.930 58.306 138.025 1.00 77.33 461 PHE A N 1
ATOM 1810 C CA . PHE A 1 483 ? 87.127 58.099 138.833 1.00 78.43 461 PHE A CA 1
ATOM 1811 C C . PHE A 1 483 ? 87.719 59.466 139.144 1.00 75.15 461 PHE A C 1
ATOM 1812 O O . PHE A 1 483 ? 88.295 60.106 138.263 1.00 75.66 461 PHE A O 1
ATOM 1820 N N . ASP A 1 484 ? 87.567 59.923 140.381 1.00 75.20 462 ASP A N 1
ATOM 1821 C CA . ASP A 1 484 ? 88.108 61.204 140.812 1.00 76.22 462 ASP A CA 1
ATOM 1822 C C . ASP A 1 484 ? 88.979 60.986 142.038 1.00 81.13 462 ASP A C 1
ATOM 1823 O O . ASP A 1 484 ? 88.570 60.300 142.979 1.00 86.42 462 ASP A O 1
ATOM 1828 N N . GLU A 1 485 ? 90.176 61.567 142.023 1.00 80.06 463 GLU A N 1
ATOM 1829 C CA . GLU A 1 485 ? 91.118 61.395 143.116 1.00 82.11 463 GLU A CA 1
ATOM 1830 C C . GLU A 1 485 ? 91.946 62.659 143.274 1.00 80.44 463 GLU A C 1
ATOM 1831 O O . GLU A 1 485 ? 92.158 63.406 142.316 1.00 82.50 463 GLU A O 1
ATOM 1837 N N . PHE A 1 486 ? 92.418 62.881 144.496 1.00 81.67 464 PHE A N 1
ATOM 1838 C CA . PHE A 1 486 ? 93.310 63.984 144.818 1.00 80.86 464 PHE A CA 1
ATOM 1839 C C . PHE A 1 486 ? 94.704 63.428 145.066 1.00 81.37 464 PHE A C 1
ATOM 1840 O O . PHE A 1 486 ? 94.859 62.422 145.764 1.00 86.18 464 PHE A O 1
ATOM 1848 N N . ILE A 1 487 ? 95.711 64.076 144.490 1.00 78.61 465 ILE A N 1
ATOM 1849 C CA . ILE A 1 487 ? 97.109 63.761 144.751 1.00 80.38 465 ILE A CA 1
ATOM 1850 C C . ILE A 1 487 ? 97.731 64.950 145.465 1.00 83.63 465 ILE A C 1
ATOM 1851 O O . ILE A 1 487 ? 97.503 66.103 145.082 1.00 82.50 465 ILE A O 1
ATOM 1856 N N . ASP A 1 488 ? 98.504 64.671 146.512 1.00 87.44 466 ASP A N 1
ATOM 1857 C CA . ASP A 1 488 ? 99.061 65.732 147.336 1.00 91.23 466 ASP A CA 1
ATOM 1858 C C . ASP A 1 488 ? 100.522 65.951 146.989 1.00 91.96 466 ASP A C 1
ATOM 1859 O O . ASP A 1 488 ? 101.347 65.057 147.233 1.00 91.17 466 ASP A O 1
ATOM 1864 N N . PRO A 1 489 ? 100.892 67.095 146.423 1.00 88.71 467 PRO A N 1
ATOM 1865 C CA . PRO A 1 489 ? 102.311 67.440 146.340 1.00 90.76 467 PRO A CA 1
ATOM 1866 C C . PRO A 1 489 ? 102.850 67.787 147.715 1.00 97.22 467 PRO A C 1
ATOM 1867 O O . PRO A 1 489 ? 102.150 68.357 148.556 1.00 99.26 467 PRO A O 1
ATOM 1871 N N . GLY A 1 490 ? 104.117 67.442 147.939 1.00 97.25 468 GLY A N 1
ATOM 1872 C CA . GLY A 1 490 ? 104.728 67.746 149.221 1.00 100.73 468 GLY A CA 1
ATOM 1873 C C . GLY A 1 490 ? 104.686 69.227 149.548 1.00 109.11 468 GLY A C 1
ATOM 1874 O O . GLY A 1 490 ? 104.426 69.614 150.690 1.00 106.16 468 GLY A O 1
ATOM 1875 N N . HIS A 1 491 ? 104.941 70.073 148.553 1.00 113.52 469 HIS A N 1
ATOM 1876 C CA . HIS A 1 491 ? 104.935 71.511 148.755 1.00 111.59 469 HIS A CA 1
ATOM 1877 C C . HIS A 1 491 ? 103.507 72.041 148.872 1.00 105.36 469 HIS A C 1
ATOM 1878 O O . HIS A 1 491 ? 102.584 71.509 148.249 1.00 101.21 469 HIS A O 1
ATOM 1885 N N . PRO A 1 492 ? 103.300 73.087 149.668 1.00 105.66 470 PRO A N 1
ATOM 1886 C CA . PRO A 1 492 ? 101.976 73.716 149.718 1.00 104.63 470 PRO A CA 1
ATOM 1887 C C . PRO A 1 492 ? 101.622 74.332 148.374 1.00 102.86 470 PRO A C 1
ATOM 1888 O O . PRO A 1 492 ? 102.482 74.862 147.667 1.00 101.30 470 PRO A O 1
ATOM 1892 N N . LEU A 1 493 ? 100.340 74.267 148.026 1.00 98.52 471 LEU A N 1
ATOM 1893 C CA . LEU A 1 493 ? 99.899 74.774 146.736 1.00 95.03 471 LEU A CA 1
ATOM 1894 C C . LEU A 1 493 ? 100.090 76.283 146.669 1.00 97.32 471 LEU A C 1
ATOM 1895 O O . LEU A 1 493 ? 99.657 77.016 147.563 1.00 98.90 471 LEU A O 1
ATOM 1900 N N . SER A 1 494 ? 100.736 76.745 145.604 1.00 95.51 472 SER A N 1
ATOM 1901 C CA . SER A 1 494 ? 100.930 78.172 145.413 1.00 93.81 472 SER A CA 1
ATOM 1902 C C . SER A 1 494 ? 99.591 78.860 145.174 1.00 96.17 472 SER A C 1
ATOM 1903 O O . SER A 1 494 ? 98.653 78.274 144.628 1.00 95.73 472 SER A O 1
ATOM 1906 N N . ARG A 1 495 ? 99.509 80.123 145.598 1.00 99.69 473 ARG A N 1
ATOM 1907 C CA . ARG A 1 495 ? 98.262 80.868 145.461 1.00 99.55 473 ARG A CA 1
ATOM 1908 C C . ARG A 1 495 ? 97.785 80.878 144.017 1.00 97.45 473 ARG A C 1
ATOM 1909 O O . ARG A 1 495 ? 96.578 80.883 143.751 1.00 96.22 473 ARG A O 1
ATOM 1917 N N . THR A 1 496 ? 98.723 80.765 143.080 1.00 98.79 474 THR A N 1
ATOM 1918 C CA . THR A 1 496 ? 98.327 80.704 141.652 1.00 97.88 474 THR A CA 1
ATOM 1919 C C . THR A 1 496 ? 97.462 79.468 141.442 1.00 95.23 474 THR A C 1
ATOM 1920 O O . THR A 1 496 ? 96.382 79.595 140.852 1.00 95.93 474 THR A O 1
ATOM 1924 N N . THR A 1 497 ? 97.932 78.320 141.917 1.00 94.11 475 THR A N 1
ATOM 1925 C CA . THR A 1 497 ? 97.182 77.064 141.702 1.00 93.43 475 THR A CA 1
ATOM 1926 C C . THR A 1 497 ? 95.879 77.132 142.486 1.00 96.10 475 THR A C 1
ATOM 1927 O O . THR A 1 497 ? 94.829 76.800 141.923 1.00 96.26 475 THR A O 1
ATOM 1931 N N . VAL A 1 498 ? 95.964 77.549 143.746 1.00 98.00 476 VAL A N 1
ATOM 1932 C CA . VAL A 1 498 ? 94.758 77.603 144.616 1.00 95.13 476 VAL A CA 1
ATOM 1933 C C . VAL A 1 498 ? 93.673 78.386 143.889 1.00 95.27 476 VAL A C 1
ATOM 1934 O O . VAL A 1 498 ? 92.493 78.135 144.158 1.00 94.87 476 VAL A O 1
ATOM 1938 N N . ASP A 1 499 ? 94.068 79.294 143.003 1.00 94.98 477 ASP A N 1
ATOM 1939 C CA . ASP A 1 499 ? 93.056 80.146 142.335 1.00 96.61 477 ASP A CA 1
ATOM 1940 C C . ASP A 1 499 ? 92.733 79.560 140.962 1.00 97.92 477 ASP A C 1
ATOM 1941 O O . ASP A 1 499 ? 91.548 79.331 140.683 1.00 97.41 477 ASP A O 1
ATOM 1946 N N . LEU A 1 500 ? 93.755 79.327 140.144 1.00 96.75 478 LEU A N 1
ATOM 1947 C CA . LEU A 1 500 ? 93.521 78.714 138.820 1.00 95.57 478 LEU A CA 1
ATOM 1948 C C . LEU A 1 500 ? 92.679 77.471 139.059 1.00 96.06 478 LEU A C 1
ATOM 1949 O O . LEU A 1 500 ? 91.655 77.310 138.385 1.00 100.45 478 LEU A O 1
ATOM 1954 N N . THR A 1 501 ? 93.118 76.632 139.986 1.00 95.08 479 THR A N 1
ATOM 1955 C CA . THR A 1 501 ? 92.391 75.382 140.276 1.00 94.88 479 THR A CA 1
ATOM 1956 C C . THR A 1 501 ? 91.750 75.526 141.643 1.00 94.01 479 THR A C 1
ATOM 1957 O O . THR A 1 501 ? 92.427 76.027 142.550 1.00 95.47 479 THR A O 1
ATOM 1961 N N . GLY A 1 502 ? 90.500 75.107 141.787 1.00 92.35 480 GLY A N 1
ATOM 1962 C CA . GLY A 1 502 ? 89.843 75.328 143.081 1.00 90.51 480 GLY A CA 1
ATOM 1963 C C . GLY A 1 502 ? 90.310 74.280 144.059 1.00 92.22 480 GLY A C 1
ATOM 1964 O O . GLY A 1 502 ? 89.467 73.526 144.562 1.00 94.53 480 GLY A O 1
ATOM 1965 N N . ILE A 1 503 ? 91.614 74.237 144.320 1.00 93.21 481 ILE A N 1
ATOM 1966 C CA . ILE A 1 503 ? 92.167 73.186 145.217 1.00 89.85 481 ILE A CA 1
ATOM 1967 C C . ILE A 1 503 ? 93.099 73.844 146.221 1.00 92.11 481 ILE A C 1
ATOM 1968 O O . ILE A 1 503 ? 94.033 74.533 145.792 1.00 92.84 481 ILE A O 1
ATOM 1973 N N . THR A 1 504 ? 92.832 73.645 147.505 1.00 98.87 482 THR A N 1
ATOM 1974 C CA . THR A 1 504 ? 93.667 74.172 148.572 1.00 102.54 482 THR A CA 1
ATOM 1975 C C . THR A 1 504 ? 94.494 73.049 149.181 1.00 102.35 482 THR A C 1
ATOM 1976 O O . THR A 1 504 ? 94.268 71.864 148.921 1.00 102.59 482 THR A O 1
ATOM 1980 N N . ASP A 1 505 ? 95.466 73.437 150.006 1.00 100.02 483 ASP A N 1
ATOM 1981 C CA . ASP A 1 505 ? 96.330 72.445 150.634 1.00 102.62 483 ASP A CA 1
ATOM 1982 C C . ASP A 1 505 ? 95.524 71.493 151.507 1.00 105.39 483 ASP A C 1
ATOM 1983 O O . ASP A 1 505 ? 95.767 70.281 151.508 1.00 105.91 483 ASP A O 1
ATOM 1988 N N . GLY A 1 506 ? 94.544 72.025 152.225 1.00 106.23 484 GLY A N 1
ATOM 1989 C CA . GLY A 1 506 ? 93.681 71.116 152.993 1.00 101.35 484 GLY A CA 1
ATOM 1990 C C . GLY A 1 506 ? 92.890 70.251 152.039 1.00 100.86 484 GLY A C 1
ATOM 1991 O O . GLY A 1 506 ? 92.816 69.032 152.267 1.00 101.04 484 GLY A O 1
ATOM 1992 N N . MET A 1 507 ? 92.353 70.855 150.981 1.00 100.79 485 MET A N 1
ATOM 1993 C CA . MET A 1 507 ? 91.491 70.095 150.080 1.00 98.92 485 MET A CA 1
ATOM 1994 C C . MET A 1 507 ? 92.140 68.776 149.681 1.00 97.82 485 MET A C 1
ATOM 1995 O O . MET A 1 507 ? 91.452 67.765 149.503 1.00 92.77 485 MET A O 1
ATOM 2000 N N . VAL A 1 508 ? 93.471 68.766 149.639 1.00 98.76 486 VAL A N 1
ATOM 2001 C CA . VAL A 1 508 ? 94.213 67.530 149.261 1.00 97.87 486 VAL A CA 1
ATOM 2002 C C . VAL A 1 508 ? 95.1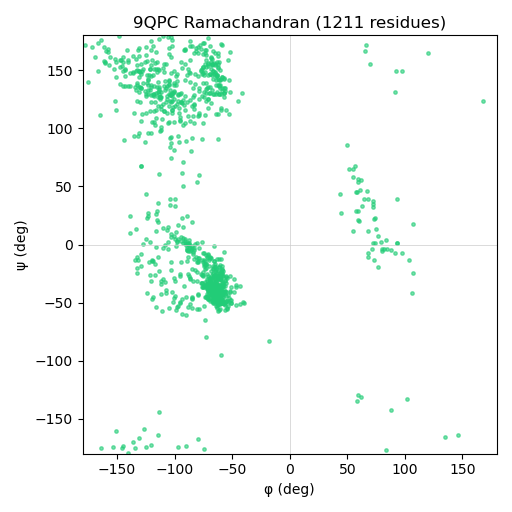94 67.192 150.380 1.00 99.06 486 VAL A C 1
ATOM 2003 O O . VAL A 1 508 ? 96.177 66.487 150.101 1.00 96.98 486 VAL A O 1
ATOM 2007 N N . ARG A 1 509 ? 94.933 67.675 151.594 1.00 101.37 487 ARG A N 1
ATOM 2008 C CA . ARG A 1 509 ? 95.901 67.459 152.701 1.00 105.08 487 ARG A CA 1
ATOM 2009 C C . ARG A 1 509 ? 96.063 65.957 152.929 1.00 104.89 487 ARG A C 1
ATOM 2010 O O . ARG A 1 509 ? 97.211 65.508 153.091 1.00 102.16 487 ARG A O 1
ATOM 2018 N N . GLY A 1 510 ? 94.963 65.205 152.890 1.00 103.04 488 GLY A N 1
ATOM 2019 C CA . GLY A 1 510 ? 95.035 63.746 153.089 1.00 97.50 488 GLY A CA 1
ATOM 2020 C C . GLY A 1 510 ? 94.571 62.990 151.862 1.00 103.24 488 GLY A C 1
ATOM 2021 O O . GLY A 1 510 ? 93.351 62.951 151.629 1.00 102.59 488 GLY A O 1
ATOM 2022 N N . SER A 1 511 ? 95.506 62.414 151.102 1.00 106.80 489 SER A N 1
ATOM 2023 C CA . SER A 1 511 ? 95.132 61.715 149.845 1.00 106.00 489 SER A CA 1
ATOM 2024 C C . SER A 1 511 ? 96.066 60.534 149.582 1.00 103.99 489 SER A C 1
ATOM 2025 O O . SER A 1 511 ? 97.189 60.540 150.109 1.00 102.40 489 SER A O 1
ATOM 2028 N N . LYS A 1 512 ? 95.619 59.578 148.769 1.00 100.14 490 LYS A N 1
ATOM 2029 C CA . LYS A 1 512 ? 96.421 58.358 148.510 1.00 95.99 490 LYS A CA 1
ATOM 2030 C C . LYS A 1 512 ? 97.700 58.736 147.767 1.00 95.58 490 LYS A C 1
ATOM 2031 O O . LYS A 1 512 ? 97.715 59.788 147.121 1.00 95.56 490 LYS A O 1
ATOM 2037 N N . SER A 1 513 ? 98.736 57.909 147.878 1.00 93.17 491 SER A N 1
ATOM 2038 C CA . SER A 1 513 ? 100.014 58.175 147.175 1.00 91.78 491 SER A CA 1
ATOM 2039 C C . SER A 1 513 ? 99.788 58.047 145.674 1.00 91.66 491 SER A C 1
ATOM 2040 O O . SER A 1 513 ? 98.854 57.329 145.276 1.00 92.53 491 SER A O 1
ATOM 2043 N N . GLU A 1 514 ? 100.612 58.718 144.872 1.00 88.10 492 GLU A N 1
ATOM 2044 C CA . GLU A 1 514 ? 100.344 58.687 143.421 1.00 85.35 492 GLU A CA 1
ATOM 2045 C C . GLU A 1 514 ? 100.437 57.243 142.948 1.00 86.32 492 GLU A C 1
ATOM 2046 O O . GLU A 1 514 ? 99.497 56.779 142.281 1.00 88.41 492 GLU A O 1
ATOM 2052 N N . GLU A 1 515 ? 101.504 56.545 143.326 1.00 83.57 493 GLU A N 1
ATOM 2053 C CA . GLU A 1 515 ? 101.666 55.184 142.773 1.00 83.07 493 GLU A CA 1
ATOM 2054 C C . GLU A 1 515 ? 100.304 54.511 142.831 1.00 85.07 493 GLU A C 1
ATOM 2055 O O . GLU A 1 515 ? 99.973 53.764 141.902 1.00 84.45 493 GLU A O 1
ATOM 2061 N N . GLU A 1 516 ? 99.536 54.803 143.875 1.00 87.95 494 GLU A N 1
ATOM 2062 C CA . GLU A 1 516 ? 98.257 54.123 144.034 1.00 88.41 494 GLU A CA 1
ATOM 2063 C C . GLU A 1 516 ? 97.185 54.733 143.140 1.00 86.14 494 GLU A C 1
ATOM 2064 O O . GLU A 1 516 ? 96.412 54.005 142.508 1.00 83.04 494 GLU A O 1
ATOM 2070 N N . VAL A 1 517 ? 97.121 56.064 143.072 1.00 85.84 495 VAL A N 1
ATOM 2071 C CA . VAL A 1 517 ? 96.139 56.711 142.206 1.00 84.72 495 VAL A CA 1
ATOM 2072 C C . VAL A 1 517 ? 96.427 56.391 140.746 1.00 80.86 495 VAL A C 1
ATOM 2073 O O . VAL A 1 517 ? 95.509 56.187 139.943 1.00 80.09 495 VAL A O 1
ATOM 2077 N N . LEU A 1 518 ? 97.708 56.350 140.377 1.00 78.13 496 LEU A N 1
ATOM 2078 C CA . LEU A 1 518 ? 98.070 56.001 139.010 1.00 76.98 496 LEU A CA 1
ATOM 2079 C C . LEU A 1 518 ? 97.645 54.579 138.674 1.00 79.38 496 LEU A C 1
ATOM 2080 O O . LEU A 1 518 ? 97.127 54.322 137.584 1.00 77.24 496 LEU A O 1
ATOM 2085 N N . ARG A 1 519 ? 97.860 53.639 139.598 1.00 82.19 497 ARG A N 1
ATOM 2086 C CA . ARG A 1 519 ? 97.405 52.268 139.380 1.00 78.46 497 ARG A CA 1
ATOM 2087 C C . ARG A 1 519 ? 95.887 52.204 139.270 1.00 78.95 497 ARG A C 1
ATOM 2088 O O . ARG A 1 519 ? 95.343 51.463 138.440 1.00 77.80 497 ARG A O 1
ATOM 2096 N N . MET A 1 520 ? 95.185 52.968 140.108 1.00 77.83 498 MET A N 1
ATOM 2097 C CA . MET A 1 520 ? 93.730 52.996 140.038 1.00 79.99 498 MET A CA 1
ATOM 2098 C C . MET A 1 520 ? 93.252 53.503 138.686 1.00 81.04 498 MET A C 1
ATOM 2099 O O . MET A 1 520 ? 92.307 52.955 138.111 1.00 80.48 498 MET A O 1
ATOM 2104 N N . PHE A 1 521 ? 93.881 54.557 138.165 1.00 79.00 499 PHE A N 1
ATOM 2105 C CA . PHE A 1 521 ? 93.479 55.061 136.856 1.00 74.31 499 PHE A CA 1
ATOM 2106 C C . PHE A 1 521 ? 93.891 54.116 135.736 1.00 75.03 499 PHE A C 1
ATOM 2107 O O . PHE A 1 521 ? 93.190 54.013 134.725 1.00 77.88 499 PHE A O 1
ATOM 2115 N N . LEU A 1 522 ? 95.023 53.429 135.891 1.00 75.83 500 LEU A N 1
ATOM 2116 C CA . LEU A 1 522 ? 95.439 52.455 134.890 1.00 78.31 500 LEU A CA 1
ATOM 2117 C C . LEU A 1 522 ? 94.438 51.314 134.788 1.00 81.32 500 LEU A C 1
ATOM 2118 O O . LEU A 1 522 ? 94.098 50.874 133.684 1.00 80.47 500 LEU A O 1
ATOM 2123 N N . GLU A 1 523 ? 93.961 50.816 135.931 1.00 80.96 501 GLU A N 1
ATOM 2124 C CA . GLU A 1 523 ? 92.923 49.791 135.902 1.00 81.04 501 GLU A CA 1
ATOM 2125 C C . GLU A 1 523 ? 91.601 50.361 135.399 1.00 80.16 501 GLU A C 1
ATOM 2126 O O . GLU A 1 523 ? 90.906 49.723 134.601 1.00 78.47 501 GLU A O 1
ATOM 2132 N N . PHE A 1 524 ? 91.242 51.563 135.852 1.00 78.94 502 PHE A N 1
ATOM 2133 C CA . PHE A 1 524 ? 90.022 52.208 135.380 1.00 77.21 502 PHE A CA 1
ATOM 2134 C C . PHE A 1 524 ? 90.092 52.483 133.884 1.00 79.77 502 PHE A C 1
ATOM 2135 O O . PHE A 1 524 ? 89.115 52.263 133.158 1.00 82.09 502 PHE A O 1
ATOM 2143 N N . SER A 1 525 ? 91.239 52.964 133.406 1.00 78.03 503 SER A N 1
ATOM 2144 C CA . SER A 1 525 ? 91.440 53.235 131.984 1.00 77.07 503 SER A CA 1
ATOM 2145 C C . SER A 1 525 ? 92.063 52.008 131.318 1.00 84.75 503 SER A C 1
ATOM 2146 O O . SER A 1 525 ? 93.231 51.987 130.926 1.00 87.86 503 SER A O 1
ATOM 2149 N N . LYS A 1 526 ? 91.247 50.967 131.199 1.00 85.00 504 LYS A N 1
ATOM 2150 C CA . LYS A 1 526 ? 91.648 49.724 130.560 1.00 86.61 504 LYS A CA 1
ATOM 2151 C C . LYS A 1 526 ? 90.689 49.416 129.420 1.00 88.18 504 LYS A C 1
ATOM 2152 O O . LYS A 1 526 ? 89.482 49.648 129.535 1.00 87.20 504 LYS A O 1
ATOM 2158 N N . ASP A 1 527 ? 91.238 48.898 128.320 1.00 88.09 505 ASP A N 1
ATOM 2159 C CA . ASP A 1 527 ? 90.481 48.623 127.102 1.00 90.47 505 ASP A CA 1
ATOM 2160 C C . ASP A 1 527 ? 89.539 49.773 126.764 1.00 88.87 505 ASP A C 1
ATOM 2161 O O . ASP A 1 527 ? 88.419 49.553 126.293 1.00 89.19 505 ASP A O 1
ATOM 2166 N N . THR A 1 528 ? 90.059 50.998 126.896 1.00 86.49 506 THR A N 1
ATOM 2167 C CA . THR A 1 528 ? 89.247 52.206 126.609 1.00 84.22 506 THR A CA 1
ATOM 2168 C C . THR A 1 528 ? 90.016 53.162 125.692 1.00 77.69 506 THR A C 1
ATOM 2169 O O . THR A 1 528 ? 91.217 52.925 125.486 1.00 75.61 506 THR A O 1
ATOM 2173 N N . ILE A 1 529 ? 89.342 54.190 125.163 1.00 75.95 507 ILE A N 1
ATOM 2174 C CA . ILE A 1 529 ? 90.005 55.219 124.314 1.00 70.52 507 ILE A CA 1
ATOM 2175 C C . ILE A 1 529 ? 90.150 56.491 125.144 1.00 67.58 507 ILE A C 1
ATOM 2176 O O . ILE A 1 529 ? 89.142 57.166 125.342 1.00 69.33 507 ILE A O 1
ATOM 2181 N N . LEU A 1 530 ? 91.351 56.797 125.614 1.00 61.47 508 LEU A N 1
ATOM 2182 C CA . LEU A 1 530 ? 91.603 57.971 126.434 1.00 58.94 508 LEU A CA 1
ATOM 2183 C C . LEU A 1 530 ? 91.204 59.226 125.671 1.00 64.32 508 LEU A C 1
ATOM 2184 O O . LEU A 1 530 ? 91.359 59.304 124.452 1.00 69.47 508 LEU A O 1
ATOM 2189 N N . VAL A 1 531 ? 90.667 60.205 126.388 1.00 61.56 509 VAL A N 1
ATOM 2190 C CA . VAL A 1 531 ? 90.170 61.425 125.767 1.00 61.69 509 VAL A CA 1
ATOM 2191 C C . VAL A 1 531 ? 90.580 62.613 126.624 1.00 66.35 509 VAL A C 1
ATOM 2192 O O . VAL A 1 531 ? 90.484 62.565 127.855 1.00 68.37 509 VAL A O 1
ATOM 2196 N N . ALA A 1 532 ? 91.044 63.680 125.976 1.00 67.14 510 ALA A N 1
ATOM 2197 C CA . ALA A 1 532 ? 91.431 64.867 126.726 1.00 61.74 510 ALA A CA 1
ATOM 2198 C C . ALA A 1 532 ? 91.372 66.088 125.823 1.00 64.96 510 ALA A C 1
ATOM 2199 O O . ALA A 1 532 ? 91.504 65.988 124.601 1.00 67.15 510 ALA A O 1
ATOM 2201 N N . HIS A 1 533 ? 91.170 67.246 126.447 1.00 65.80 511 HIS A N 1
ATOM 2202 C CA . HIS A 1 533 ? 91.289 68.529 125.767 1.00 63.76 511 HIS A CA 1
ATOM 2203 C C . HIS A 1 533 ? 92.734 68.996 125.887 1.00 61.98 511 HIS A C 1
ATOM 2204 O O . HIS A 1 533 ? 93.253 69.141 126.998 1.00 58.48 511 HIS A O 1
ATOM 2211 N N . ASN A 1 534 ? 93.377 69.240 124.748 1.00 59.31 512 ASN A N 1
ATOM 2212 C CA . ASN A 1 534 ? 94.830 69.346 124.695 1.00 58.99 512 ASN A CA 1
ATOM 2213 C C . ASN A 1 534 ? 95.448 68.041 125.194 1.00 58.77 512 ASN A C 1
ATOM 2214 O O . ASN A 1 534 ? 96.238 68.004 126.137 1.00 56.49 512 ASN A O 1
ATOM 2219 N N . ALA A 1 535 ? 95.053 66.953 124.531 1.00 59.94 513 ALA A N 1
ATOM 2220 C CA . ALA A 1 535 ? 95.422 65.623 124.990 1.00 56.99 513 ALA A CA 1
ATOM 2221 C C . ALA A 1 535 ? 96.926 65.432 125.054 1.00 57.37 513 ALA A C 1
ATOM 2222 O O . ALA A 1 535 ? 97.390 64.551 125.779 1.00 59.81 513 ALA A O 1
ATOM 2224 N N . ALA A 1 536 ? 97.700 66.228 124.319 1.00 57.43 514 ALA A N 1
ATOM 2225 C CA . ALA A 1 536 ? 99.149 66.164 124.465 1.00 52.08 514 ALA A CA 1
ATOM 2226 C C . ALA A 1 536 ? 99.566 66.549 125.877 1.00 50.88 514 ALA A C 1
ATOM 2227 O O . ALA A 1 536 ? 100.380 65.867 126.503 1.00 52.56 514 ALA A O 1
ATOM 2229 N N . PHE A 1 537 ? 98.987 67.626 126.407 1.00 49.87 515 PHE A N 1
ATOM 2230 C CA . PHE A 1 537 ? 99.344 68.101 127.741 1.00 49.87 515 PHE A CA 1
ATOM 2231 C C . PHE A 1 537 ? 99.004 67.064 128.809 1.00 53.86 515 PHE A C 1
ATOM 2232 O O . PHE A 1 537 ? 99.865 66.655 129.604 1.00 55.33 515 PHE A O 1
ATOM 2240 N N . ASP A 1 538 ? 97.751 66.603 128.819 1.00 56.03 516 ASP A N 1
ATOM 2241 C CA . ASP A 1 538 ? 97.319 65.643 129.828 1.00 53.33 516 ASP A CA 1
ATOM 2242 C C . ASP A 1 538 ? 98.027 64.306 129.661 1.00 49.82 516 ASP A C 1
ATOM 2243 O O . ASP A 1 538 ? 98.417 63.680 130.651 1.00 53.93 516 ASP A O 1
ATOM 2248 N N . MET A 1 539 ? 98.194 63.847 128.421 1.00 48.67 517 MET A N 1
ATOM 2249 C CA . MET A 1 539 ? 98.876 62.580 128.191 1.00 48.42 517 MET A CA 1
ATOM 2250 C C . MET A 1 539 ? 100.328 62.655 128.627 1.00 48.50 517 MET A C 1
ATOM 2251 O O . MET A 1 539 ? 100.858 61.694 129.188 1.00 54.90 517 MET A O 1
ATOM 2256 N N . GLY A 1 540 ? 100.993 63.783 128.378 1.00 51.30 518 GLY A N 1
ATOM 2257 C CA . GLY A 1 540 ? 102.358 63.933 128.844 1.00 46.20 518 GLY A CA 1
ATOM 2258 C C . GLY A 1 540 ? 102.454 63.899 130.353 1.00 47.96 518 GLY A C 1
ATOM 2259 O O . GLY A 1 540 ? 103.328 63.233 130.913 1.00 50.94 518 GLY A O 1
ATOM 2260 N N . PHE A 1 541 ? 101.554 64.609 131.036 1.00 48.89 519 PHE A N 1
ATOM 2261 C CA . PHE A 1 541 ? 101.559 64.567 132.497 1.00 49.61 519 PHE A CA 1
ATOM 2262 C C . PHE A 1 541 ? 101.324 63.149 133.005 1.00 52.68 519 PHE A C 1
ATOM 2263 O O . PHE A 1 541 ? 102.047 62.658 133.883 1.00 52.22 519 PHE A O 1
ATOM 2271 N N . LEU A 1 542 ? 100.324 62.468 132.445 1.00 53.12 520 LEU A N 1
ATOM 2272 C CA . LEU A 1 542 ? 100.002 61.115 132.879 1.00 50.33 520 LEU A CA 1
ATOM 2273 C C . LEU A 1 542 ? 101.163 60.164 132.632 1.00 53.20 520 LEU A C 1
ATOM 2274 O O . LEU A 1 542 ? 101.487 59.336 133.487 1.00 61.31 520 LEU A O 1
ATOM 2279 N N . ASN A 1 543 ? 101.806 60.270 131.470 1.00 51.11 521 ASN A N 1
ATOM 2280 C CA . ASN A 1 543 ? 102.892 59.360 131.130 1.00 50.79 521 ASN A CA 1
ATOM 2281 C C . ASN A 1 543 ? 104.130 59.629 131.972 1.00 53.98 521 ASN A C 1
ATOM 2282 O O . ASN A 1 543 ? 104.831 58.691 132.364 1.00 63.32 521 ASN A O 1
ATOM 2287 N N . THR A 1 544 ? 104.431 60.899 132.247 1.00 51.77 522 THR A N 1
ATOM 2288 C CA . THR A 1 544 ? 105.546 61.200 133.136 1.00 53.19 522 THR A CA 1
ATOM 2289 C C . THR A 1 544 ? 105.286 60.658 134.534 1.00 57.69 522 THR A C 1
ATOM 2290 O O . THR A 1 544 ? 106.182 60.085 135.163 1.00 61.92 522 THR A O 1
ATOM 2294 N N . SER A 1 545 ? 104.059 60.818 135.034 1.00 59.20 523 SER A N 1
ATOM 2295 C CA . SER A 1 545 ? 103.727 60.250 136.335 1.00 59.85 523 SER A CA 1
ATOM 2296 C C . SER A 1 545 ? 103.856 58.732 136.319 1.00 62.65 523 SER A C 1
ATOM 2297 O O . SER A 1 545 ? 104.396 58.138 137.258 1.00 69.20 523 SER A O 1
ATOM 2300 N N . TYR A 1 546 ? 103.374 58.089 135.254 1.00 59.17 524 TYR A N 1
ATOM 2301 C CA . TYR A 1 546 ? 103.533 56.645 135.119 1.00 62.22 524 TYR A CA 1
ATOM 2302 C C . TYR A 1 546 ? 105.002 56.252 135.196 1.00 63.74 524 TYR A C 1
ATOM 2303 O O . TYR A 1 546 ? 105.386 55.385 135.987 1.00 68.99 524 TYR A O 1
ATOM 2312 N N . ALA A 1 547 ? 105.841 56.888 134.377 1.00 62.84 525 ALA A N 1
ATOM 2313 C CA . ALA A 1 547 ? 107.260 56.560 134.348 1.00 64.23 525 ALA A CA 1
ATOM 2314 C C . ALA A 1 547 ? 107.944 56.851 135.672 1.00 63.94 525 ALA A C 1
ATOM 2315 O O . ALA A 1 547 ? 108.979 56.246 135.970 1.00 63.15 525 ALA A O 1
ATOM 2317 N N . ARG A 1 548 ? 107.396 57.768 136.470 1.00 64.91 526 ARG A N 1
ATOM 2318 C CA . ARG A 1 548 ? 107.976 58.050 137.775 1.00 66.22 526 ARG A CA 1
ATOM 2319 C C . ARG A 1 548 ? 107.945 56.832 138.688 1.00 70.44 526 ARG A C 1
ATOM 2320 O O . ARG A 1 548 ? 108.742 56.755 139.629 1.00 71.44 526 ARG A O 1
ATOM 2328 N N . TYR A 1 549 ? 107.047 55.879 138.430 1.00 70.10 527 TYR A N 1
ATOM 2329 C CA . TYR A 1 549 ? 106.954 54.650 139.210 1.00 69.33 527 TYR A CA 1
ATOM 2330 C C . TYR A 1 549 ? 107.104 53.402 138.347 1.00 71.03 527 TYR A C 1
ATOM 2331 O O . TYR A 1 549 ? 106.572 52.345 138.697 1.00 74.60 527 TYR A O 1
ATOM 2340 N N . GLY A 1 550 ? 107.802 53.503 137.221 1.00 71.35 528 GLY A N 1
ATOM 2341 C CA . GLY A 1 550 ? 108.082 52.339 136.403 1.00 67.84 528 GLY A CA 1
ATOM 2342 C C . GLY A 1 550 ? 106.832 51.648 135.900 1.00 75.34 528 GLY A C 1
ATOM 2343 O O . GLY A 1 550 ? 106.870 50.474 135.522 1.00 76.72 528 GLY A O 1
ATOM 2344 N N . ILE A 1 551 ? 105.716 52.368 135.901 1.00 77.37 529 ILE A N 1
ATOM 2345 C CA . ILE A 1 551 ? 104.437 51.843 135.432 1.00 77.48 529 ILE A CA 1
ATOM 2346 C C . ILE A 1 551 ? 104.461 51.830 133.909 1.00 80.77 529 ILE A C 1
ATOM 2347 O O . ILE A 1 551 ? 105.145 52.664 133.298 1.00 76.92 529 ILE A O 1
ATOM 2352 N N . PRO A 1 552 ? 103.745 50.918 133.252 1.00 87.30 530 PRO A N 1
ATOM 2353 C CA . PRO A 1 552 ? 103.737 50.919 131.787 1.00 85.45 530 PRO A CA 1
ATOM 2354 C C . PRO A 1 552 ? 103.191 52.232 131.252 1.00 84.57 530 PRO A C 1
ATOM 2355 O O . PRO A 1 552 ? 102.366 52.892 131.886 1.00 83.23 530 PRO A O 1
ATOM 2359 N N . GLU A 1 553 ? 103.671 52.614 130.068 1.00 83.06 531 GLU A N 1
ATOM 2360 C CA . GLU A 1 553 ? 103.258 53.883 129.484 1.00 81.58 531 GLU A CA 1
ATOM 2361 C C . GLU A 1 553 ? 101.760 53.938 129.219 1.00 82.45 531 GLU A C 1
ATOM 2362 O O . GLU A 1 553 ? 101.209 55.034 129.070 1.00 74.87 531 GLU A O 1
ATOM 2368 N N . ALA A 1 554 ? 101.091 52.787 129.154 1.00 86.52 532 ALA A N 1
ATOM 2369 C CA . ALA A 1 554 ? 99.652 52.733 128.906 1.00 88.12 532 ALA A CA 1
ATOM 2370 C C . ALA A 1 554 ? 99.306 53.438 127.592 1.00 85.17 532 ALA A C 1
ATOM 2371 O O . ALA A 1 554 ? 98.671 54.494 127.561 1.00 74.78 532 ALA A O 1
ATOM 2373 N N . ALA A 1 555 ? 99.763 52.834 126.497 1.00 83.55 533 ALA A N 1
ATOM 2374 C CA . ALA A 1 555 ? 99.584 53.404 125.163 1.00 77.05 533 ALA A CA 1
ATOM 2375 C C . ALA A 1 555 ? 98.329 52.844 124.489 1.00 73.46 533 ALA A C 1
ATOM 2376 O O . ALA A 1 555 ? 98.376 52.196 123.446 1.00 71.98 533 ALA A O 1
ATOM 2378 N N . ASN A 1 556 ? 97.197 53.102 125.110 1.00 70.48 534 ASN A N 1
ATOM 2379 C CA . ASN A 1 556 ? 95.940 52.847 124.430 1.00 69.20 534 ASN A CA 1
ATOM 2380 C C . ASN A 1 556 ? 95.583 54.023 123.533 1.00 68.29 534 ASN A C 1
ATOM 2381 O O . ASN A 1 556 ? 96.165 55.105 123.649 1.00 68.71 534 ASN A O 1
ATOM 2386 N N . PRO A 1 557 ? 94.639 53.841 122.613 1.00 67.71 535 PRO A N 1
ATOM 2387 C CA . PRO A 1 557 ? 94.297 54.932 121.696 1.00 67.87 535 PRO A CA 1
ATOM 2388 C C . PRO A 1 557 ? 93.867 56.173 122.460 1.00 66.90 535 PRO A C 1
ATOM 2389 O O . PRO A 1 557 ? 93.194 56.089 123.489 1.00 67.38 535 PRO A O 1
ATOM 2393 N N . VAL A 1 558 ? 94.269 57.336 121.949 1.00 67.51 536 VAL A N 1
ATOM 2394 C CA . VAL A 1 558 ? 93.984 58.609 122.594 1.00 63.73 536 VAL A CA 1
ATOM 2395 C C . VAL A 1 558 ? 93.295 59.531 121.600 1.00 63.70 536 VAL A C 1
ATOM 2396 O O . VAL A 1 558 ? 93.404 59.373 120.383 1.00 67.76 536 VAL A O 1
ATOM 2400 N N . ILE A 1 559 ? 92.563 60.496 122.145 1.00 64.06 537 ILE A N 1
ATOM 2401 C CA . ILE A 1 559 ? 91.910 61.540 121.368 1.00 66.26 537 ILE A CA 1
ATOM 2402 C C . ILE A 1 559 ? 92.180 62.878 122.041 1.00 67.33 537 ILE A C 1
ATOM 2403 O O . ILE A 1 559 ? 92.042 63.006 123.265 1.00 68.64 537 ILE A O 1
ATOM 2408 N N . ASP A 1 560 ? 92.573 63.865 121.244 1.00 65.20 538 ASP A N 1
ATOM 2409 C CA . ASP A 1 560 ? 92.791 65.230 121.709 1.00 67.78 538 ASP A CA 1
ATOM 2410 C C . ASP A 1 560 ? 91.612 66.064 121.218 1.00 67.77 538 ASP A C 1
ATOM 2411 O O . ASP A 1 560 ? 91.524 66.389 120.031 1.00 66.41 538 ASP A O 1
ATOM 2416 N N . THR A 1 561 ? 90.702 66.404 122.135 1.00 68.85 539 THR A N 1
ATOM 2417 C CA . THR A 1 561 ? 89.484 67.099 121.733 1.00 68.22 539 THR A CA 1
ATOM 2418 C C . THR A 1 561 ? 89.788 68.459 121.125 1.00 65.74 539 THR A C 1
ATOM 2419 O O . THR A 1 561 ? 89.000 68.967 120.321 1.00 66.99 539 THR A O 1
ATOM 2423 N N . LEU A 1 562 ? 90.919 69.063 121.488 1.00 62.44 540 LEU A N 1
ATOM 2424 C CA . LEU A 1 562 ? 91.296 70.336 120.885 1.00 61.47 540 LEU A CA 1
ATOM 2425 C C . LEU A 1 562 ? 91.482 70.190 119.380 1.00 60.96 540 LEU A C 1
ATOM 2426 O O . LEU A 1 562 ? 90.903 70.948 118.592 1.00 64.23 540 LEU A O 1
ATOM 2431 N N . GLU A 1 563 ? 92.274 69.202 118.962 1.00 59.54 541 GLU A N 1
ATOM 2432 C CA . GLU A 1 563 ? 92.507 68.995 117.538 1.00 59.47 541 GLU A CA 1
ATOM 2433 C C . GLU A 1 563 ? 91.228 68.591 116.817 1.00 62.92 541 GLU A C 1
ATOM 2434 O O . GLU A 1 563 ? 90.989 69.019 115.683 1.00 65.56 541 GLU A O 1
ATOM 2440 N N . LEU A 1 564 ? 90.405 67.749 117.444 1.00 63.23 542 LEU A N 1
ATOM 2441 C CA . LEU A 1 564 ? 89.161 67.337 116.805 1.00 59.33 542 LEU A CA 1
ATOM 2442 C C . LEU A 1 564 ? 88.230 68.524 116.601 1.00 61.05 542 LEU A C 1
ATOM 2443 O O . LEU A 1 564 ? 87.587 68.646 115.552 1.00 63.43 542 LEU A O 1
ATOM 2448 N N . ALA A 1 565 ? 88.139 69.409 117.595 1.00 60.93 543 ALA A N 1
ATOM 2449 C CA . ALA A 1 565 ? 87.330 70.610 117.435 1.00 59.20 543 ALA A CA 1
ATOM 2450 C C . ALA A 1 565 ? 87.898 71.509 116.345 1.00 60.99 543 ALA A C 1
ATOM 2451 O O . ALA A 1 565 ? 87.146 72.082 115.549 1.00 62.14 543 ALA A O 1
ATOM 2453 N N . ARG A 1 566 ? 89.225 71.644 116.291 1.00 62.25 544 ARG A N 1
ATOM 2454 C CA . ARG A 1 566 ? 89.835 72.462 115.247 1.00 55.79 544 ARG A CA 1
ATOM 2455 C C . ARG A 1 566 ? 89.519 71.913 113.863 1.00 57.01 544 ARG A C 1
ATOM 2456 O O . ARG A 1 566 ? 89.218 72.674 112.938 1.00 64.67 544 ARG A O 1
ATOM 2464 N N . TYR A 1 567 ? 89.593 70.593 113.701 1.00 55.25 545 TYR A N 1
ATOM 2465 C CA . TYR A 1 567 ? 89.339 69.989 112.398 1.00 58.63 545 TYR A CA 1
ATOM 2466 C C . TYR A 1 567 ? 87.861 70.048 112.027 1.00 61.42 545 TYR A C 1
ATOM 2467 O O . TYR A 1 567 ? 87.519 70.238 110.855 1.00 63.63 545 TYR A O 1
ATOM 2476 N N . LEU A 1 568 ? 86.969 69.875 113.004 1.00 60.25 546 LEU A N 1
ATOM 2477 C CA . LEU A 1 568 ? 85.547 69.777 112.697 1.00 64.38 546 LEU A CA 1
ATOM 2478 C C . LEU A 1 568 ? 84.885 71.140 112.555 1.00 66.89 546 LEU A C 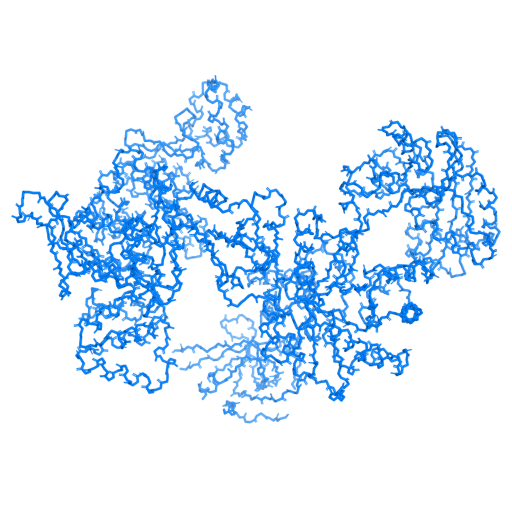1
ATOM 2479 O O . LEU A 1 568 ? 83.932 71.281 111.782 1.00 69.67 546 LEU A O 1
ATOM 2484 N N . TYR A 1 569 ? 85.363 72.144 113.282 1.00 64.50 547 TYR A N 1
ATOM 2485 C CA . TYR A 1 569 ? 84.767 73.478 113.280 1.00 64.06 547 TYR A CA 1
ATOM 2486 C C . TYR A 1 569 ? 85.857 74.510 113.032 1.00 65.78 547 TYR A C 1
ATOM 2487 O O . TYR A 1 569 ? 86.192 75.309 113.914 1.00 65.40 547 TYR A O 1
ATOM 2496 N N . PRO A 1 570 ? 86.435 74.520 111.830 1.00 64.26 548 PRO A N 1
ATOM 2497 C CA . PRO A 1 570 ? 87.444 75.543 111.521 1.00 63.96 548 PRO A CA 1
ATOM 2498 C C . PRO A 1 570 ? 86.913 76.958 111.627 1.00 67.11 548 PRO A C 1
ATOM 2499 O O . PRO A 1 570 ? 87.690 77.885 111.884 1.00 68.72 548 PRO A O 1
ATOM 2503 N N . GLN A 1 571 ? 85.607 77.155 111.435 1.00 69.97 549 GLN A N 1
ATOM 2504 C CA . GLN A 1 571 ? 85.042 78.499 111.498 1.00 70.78 549 GLN A CA 1
ATOM 2505 C C . GLN A 1 571 ? 85.248 79.136 112.865 1.00 68.18 549 GLN A C 1
ATOM 2506 O O . GLN A 1 571 ? 85.300 80.366 112.974 1.00 68.16 549 GLN A O 1
ATOM 2512 N N . PHE A 1 572 ? 85.366 78.326 113.912 1.00 65.51 550 PHE A N 1
ATOM 2513 C CA . PHE A 1 572 ? 85.605 78.855 115.246 1.00 66.79 550 PHE A CA 1
ATOM 2514 C C . PHE A 1 572 ? 86.937 79.594 115.293 1.00 65.66 550 PHE A C 1
ATOM 2515 O O . PHE A 1 572 ? 87.863 79.306 114.530 1.00 66.08 550 PHE A O 1
ATOM 2523 N N . LYS A 1 573 ? 87.030 80.562 116.201 1.00 61.82 551 LYS A N 1
ATOM 2524 C CA . LYS A 1 573 ? 88.236 81.367 116.344 1.00 67.76 551 LYS A CA 1
ATOM 2525 C C . LYS A 1 573 ? 89.096 80.949 117.528 1.00 66.11 551 LYS A C 1
ATOM 2526 O O . LYS A 1 573 ? 90.324 80.920 117.412 1.00 61.41 551 LYS A O 1
ATOM 2532 N N . ARG A 1 574 ? 88.484 80.632 118.667 1.00 65.87 552 ARG A N 1
ATOM 2533 C CA . ARG A 1 574 ? 89.204 80.148 119.837 1.00 66.12 552 ARG A CA 1
ATOM 2534 C C . ARG A 1 574 ? 88.636 78.798 120.244 1.00 67.44 552 ARG A C 1
ATOM 2535 O O . ARG A 1 574 ? 87.414 78.633 120.331 1.00 63.20 552 ARG A O 1
ATOM 2543 N N . PHE A 1 575 ? 89.525 77.839 120.492 1.00 65.99 553 PHE A N 1
ATOM 2544 C CA . PHE A 1 575 ? 89.131 76.461 120.734 1.00 63.76 553 PHE A CA 1
ATOM 2545 C C . PHE A 1 575 ? 89.436 75.980 122.143 1.00 66.45 553 PHE A C 1
ATOM 2546 O O . PHE A 1 575 ? 89.266 74.788 122.420 1.00 72.04 553 PHE A O 1
ATOM 2554 N N . GLY A 1 576 ? 89.623 76.914 123.073 1.00 65.30 554 GLY A N 1
ATOM 2555 C CA . GLY A 1 576 ? 89.783 76.529 124.488 1.00 66.25 554 GLY A CA 1
ATOM 2556 C C . GLY A 1 576 ? 88.529 75.846 125.004 1.00 69.87 554 GLY A C 1
ATOM 2557 O O . GLY A 1 576 ? 87.500 75.956 124.328 1.00 71.75 554 GLY A O 1
ATOM 2558 N N . LEU A 1 577 ? 88.599 75.165 126.152 1.00 73.02 555 LEU A N 1
ATOM 2559 C CA . LEU A 1 577 ? 87.437 74.375 126.644 1.00 73.18 555 LEU A CA 1
ATOM 2560 C C . LEU A 1 577 ? 86.290 75.308 127.017 1.00 80.17 555 LEU A C 1
ATOM 2561 O O . LEU A 1 577 ? 85.156 75.023 126.619 1.00 80.17 555 LEU A O 1
ATOM 2566 N N . GLY A 1 578 ? 86.567 76.374 127.762 1.00 79.97 556 GLY A N 1
ATOM 2567 C CA . GLY A 1 578 ? 85.443 77.221 128.183 1.00 78.29 556 GLY A CA 1
ATOM 2568 C C . GLY A 1 578 ? 84.719 77.738 126.964 1.00 76.70 556 GLY A C 1
ATOM 2569 O O . GLY A 1 578 ? 83.498 77.576 126.884 1.00 79.47 556 GLY A O 1
ATOM 2570 N N . VAL A 1 579 ? 85.469 78.286 126.015 1.00 75.60 557 VAL A N 1
ATOM 2571 C CA . VAL A 1 579 ? 84.835 78.876 124.811 1.00 75.95 557 VAL A CA 1
ATOM 2572 C C . VAL A 1 579 ? 84.040 77.770 124.134 1.00 78.46 557 VAL A C 1
ATOM 2573 O O . VAL A 1 579 ? 82.859 77.989 123.840 1.00 80.38 557 VAL A O 1
ATOM 2577 N N . LEU A 1 580 ? 84.663 76.614 123.934 1.00 77.05 558 LEU A N 1
ATOM 2578 C CA . LEU A 1 580 ? 83.981 75.533 123.191 1.00 79.85 558 LEU A CA 1
ATOM 2579 C C . LEU A 1 580 ? 82.791 75.067 124.027 1.00 81.85 558 LEU A C 1
ATOM 2580 O O . LEU A 1 580 ? 81.736 74.778 123.446 1.00 83.45 558 LEU A O 1
ATOM 2585 N N . SER A 1 581 ? 82.960 74.995 125.344 1.00 80.70 559 SER A N 1
ATOM 2586 C CA . SER A 1 581 ? 81.856 74.482 126.183 1.00 81.88 559 SER A CA 1
ATOM 2587 C C . SER A 1 581 ? 80.697 75.448 126.028 1.00 86.70 559 SER A C 1
ATOM 2588 O O . SER A 1 581 ? 79.565 74.998 125.804 1.00 90.85 559 SER A O 1
ATOM 2591 N N . LYS A 1 582 ? 81.001 76.739 126.097 1.00 85.59 560 LYS A N 1
ATOM 2592 C CA . LYS A 1 582 ? 79.942 77.757 125.945 1.00 90.87 560 LYS A CA 1
ATOM 2593 C C . LYS A 1 582 ? 79.272 77.566 124.590 1.00 92.70 560 LYS A C 1
ATOM 2594 O O . LYS A 1 582 ? 78.043 77.431 124.558 1.00 96.47 560 LYS A O 1
ATOM 2600 N N . LYS A 1 583 ? 80.057 77.483 123.522 1.00 87.17 561 LYS A N 1
ATOM 2601 C CA . LYS A 1 583 ? 79.453 77.401 122.171 1.00 83.91 561 LYS A CA 1
ATOM 2602 C C . LYS A 1 583 ? 78.523 76.195 122.109 1.00 86.72 561 LYS A C 1
ATOM 2603 O O . LYS A 1 583 ? 77.448 76.321 121.513 1.00 87.66 561 LYS A O 1
ATOM 2609 N N . PHE A 1 584 ? 78.925 75.071 122.694 1.00 85.06 562 PHE A N 1
ATOM 2610 C CA . PHE A 1 584 ? 78.093 73.849 122.567 1.00 84.48 562 PHE A CA 1
ATOM 2611 C C . PHE A 1 584 ? 77.240 73.736 123.823 1.00 89.17 562 PHE A C 1
ATOM 2612 O O . PHE A 1 584 ? 76.698 72.654 124.092 1.00 87.07 562 PHE A O 1
ATOM 2620 N N . GLY A 1 585 ? 77.135 74.834 124.565 1.00 91.14 563 GLY A N 1
ATOM 2621 C CA . GLY A 1 585 ? 76.241 74.838 125.734 1.00 91.61 563 GLY A CA 1
ATOM 2622 C C . GLY A 1 585 ? 76.593 73.785 126.759 1.00 91.22 563 GLY A C 1
ATOM 2623 O O . GLY A 1 585 ? 75.709 72.986 127.106 1.00 90.28 563 GLY A O 1
ATOM 2624 N N . VAL A 1 586 ? 77.840 73.764 127.213 1.00 92.19 564 VAL A N 1
ATOM 2625 C CA . VAL A 1 586 ? 78.213 72.840 128.317 1.00 93.56 564 VAL A CA 1
ATOM 2626 C C . VAL A 1 586 ? 78.568 73.735 129.503 1.00 95.70 564 VAL A C 1
ATOM 2627 O O . VAL A 1 586 ? 79.007 74.873 129.259 1.00 93.16 564 VAL A O 1
ATOM 2631 N N . SER A 1 587 ? 78.374 73.258 130.731 1.00 101.06 565 SER A N 1
ATOM 2632 C CA . SER A 1 587 ? 78.587 74.141 131.905 1.00 106.16 565 SER A CA 1
ATOM 2633 C C . SER A 1 587 ? 79.895 73.805 132.620 1.00 109.52 565 SER A C 1
ATOM 2634 O O . SER A 1 587 ? 80.170 72.609 132.797 1.00 106.62 565 SER A O 1
ATOM 2637 N N . LEU A 1 588 ? 80.654 74.825 133.028 1.00 111.86 566 LEU A N 1
ATOM 2638 C CA . LEU A 1 588 ? 81.897 74.579 133.803 1.00 112.12 566 LEU A CA 1
ATOM 2639 C C . LEU A 1 588 ? 82.167 75.773 134.721 1.00 114.81 566 LEU A C 1
ATOM 2640 O O . LEU A 1 588 ? 81.896 76.908 134.293 1.00 116.88 566 LEU A O 1
ATOM 2645 N N . GLU A 1 589 ? 82.694 75.521 135.923 1.00 114.36 567 GLU A N 1
ATOM 2646 C CA . GLU A 1 589 ? 83.001 76.609 136.891 1.00 116.66 567 GLU A CA 1
ATOM 2647 C C . GLU A 1 589 ? 84.014 77.578 136.278 1.00 117.34 567 GLU A C 1
ATOM 2648 O O . GLU A 1 589 ? 84.813 78.122 137.062 1.00 118.03 567 GLU A O 1
ATOM 2654 N N . HIS A 1 592 ? 88.605 76.072 137.858 1.00 105.46 570 HIS A N 1
ATOM 2655 C CA . HIS A 1 592 ? 88.761 74.899 136.959 1.00 103.11 570 HIS A CA 1
ATOM 2656 C C . HIS A 1 592 ? 89.195 73.690 137.783 1.00 100.91 570 HIS A C 1
ATOM 2657 O O . HIS A 1 592 ? 90.388 73.594 138.109 1.00 95.73 570 HIS A O 1
ATOM 2664 N N . ARG A 1 593 ? 88.239 72.856 138.181 1.00 100.69 571 ARG A N 1
ATOM 2665 C CA . ARG A 1 593 ? 88.590 71.637 138.945 1.00 91.48 571 ARG A CA 1
ATOM 2666 C C . ARG A 1 593 ? 88.608 70.472 137.968 1.00 86.36 571 ARG A C 1
ATOM 2667 O O . ARG A 1 593 ? 87.816 70.496 137.025 1.00 85.72 571 ARG A O 1
ATOM 2675 N N . ALA A 1 594 ? 89.504 69.519 138.183 1.00 82.09 572 ALA A N 1
ATOM 2676 C CA . ALA A 1 594 ? 89.644 68.393 137.244 1.00 77.88 572 ALA A CA 1
ATOM 2677 C C . ALA A 1 594 ? 88.291 67.734 137.026 1.00 82.48 572 ALA A C 1
ATOM 2678 O O . ALA A 1 594 ? 87.969 67.466 135.882 1.00 81.96 572 ALA A O 1
ATOM 2680 N N . ILE A 1 595 ? 87.535 67.479 138.087 1.00 81.99 573 ILE A N 1
ATOM 2681 C CA . ILE A 1 595 ? 86.254 66.740 137.916 1.00 82.64 573 ILE A CA 1
ATOM 2682 C C . ILE A 1 595 ? 85.404 67.474 136.880 1.00 85.62 573 ILE A C 1
ATOM 2683 O O . ILE A 1 595 ? 84.985 66.839 135.887 1.00 84.51 573 ILE A O 1
ATOM 2688 N N . TYR A 1 596 ? 85.162 68.763 137.102 1.00 90.13 574 TYR A N 1
ATOM 2689 C CA . TYR A 1 596 ? 84.362 69.573 136.152 1.00 89.45 574 TYR A CA 1
ATOM 2690 C C . TYR A 1 596 ? 84.988 69.499 134.759 1.00 86.92 574 TYR A C 1
ATOM 2691 O O . TYR A 1 596 ? 84.289 69.127 133.817 1.00 85.08 574 TYR A O 1
ATOM 2700 N N . ASP A 1 597 ? 86.260 69.872 134.655 1.00 87.30 575 ASP A N 1
ATOM 2701 C CA . ASP A 1 597 ? 86.959 69.776 133.353 1.00 82.91 575 ASP A CA 1
ATOM 2702 C C . ASP A 1 597 ? 86.599 68.441 132.719 1.00 80.18 575 ASP A C 1
ATOM 2703 O O . ASP A 1 597 ? 86.172 68.450 131.572 1.00 80.99 575 ASP A O 1
ATOM 2708 N N . ALA A 1 598 ? 86.746 67.342 133.448 1.00 77.30 576 ALA A N 1
ATOM 2709 C CA . ALA A 1 598 ? 86.531 66.025 132.816 1.00 77.68 576 ALA A CA 1
ATOM 2710 C C . ALA A 1 598 ? 85.094 65.877 132.329 1.00 81.22 576 ALA A C 1
ATOM 2711 O O . ALA A 1 598 ? 84.900 65.484 131.170 1.00 80.44 576 ALA A O 1
ATOM 2713 N N . GLU A 1 599 ? 84.124 66.196 133.175 1.00 82.61 577 GLU A N 1
ATOM 2714 C CA . GLU A 1 599 ? 82.727 65.961 132.754 1.00 81.30 577 GLU A CA 1
ATOM 2715 C C . GLU A 1 599 ? 82.465 66.860 131.549 1.00 80.99 577 GLU A C 1
ATOM 2716 O O . GLU A 1 599 ? 81.776 66.412 130.633 1.00 80.25 577 GLU A O 1
ATOM 2722 N N . ALA A 1 600 ? 83.015 68.073 131.559 1.00 80.32 578 ALA A N 1
ATOM 2723 C CA . ALA A 1 600 ? 82.791 69.028 130.454 1.00 79.19 578 ALA A CA 1
ATOM 2724 C C . ALA A 1 600 ? 83.346 68.460 129.154 1.00 79.07 578 ALA A C 1
ATOM 2725 O O . ALA A 1 600 ? 82.634 68.491 128.145 1.00 82.17 578 ALA A O 1
ATOM 2727 N N . THR A 1 601 ? 84.569 67.950 129.194 1.00 75.84 579 THR A N 1
ATOM 2728 C CA . THR A 1 601 ? 85.194 67.423 127.967 1.00 75.11 579 THR A CA 1
ATOM 2729 C C . THR A 1 601 ? 84.329 66.260 127.504 1.00 77.79 579 THR A C 1
ATOM 2730 O O . THR A 1 601 ? 84.074 66.160 126.301 1.00 78.53 579 THR A O 1
ATOM 2734 N N . GLY A 1 602 ? 83.866 65.438 128.438 1.00 77.83 580 GLY A N 1
ATOM 2735 C CA . GLY A 1 602 ? 83.095 64.254 128.031 1.00 75.78 580 GLY A CA 1
ATOM 2736 C C . GLY A 1 602 ? 81.816 64.665 127.346 1.00 78.39 580 GLY A C 1
ATOM 2737 O O . GLY A 1 602 ? 81.447 64.040 126.337 1.00 78.14 580 GLY A O 1
ATOM 2738 N N . HIS A 1 603 ? 81.164 65.689 127.881 1.00 81.04 581 HIS A N 1
ATOM 2739 C CA . HIS A 1 603 ? 79.874 66.136 127.312 1.00 81.01 581 HIS A CA 1
ATOM 2740 C C . HIS A 1 603 ? 80.127 66.672 125.912 1.00 83.50 581 HIS A C 1
ATOM 2741 O O . HIS A 1 603 ? 79.202 66.621 125.093 1.00 85.47 581 HIS A O 1
ATOM 2748 N N . LEU A 1 604 ? 81.339 67.157 125.655 1.00 81.14 582 LEU A N 1
ATOM 2749 C CA . LEU A 1 604 ? 81.676 67.628 124.287 1.00 77.52 582 LEU A CA 1
ATOM 2750 C C . LEU A 1 604 ? 82.130 66.447 123.443 1.00 77.71 582 LEU A C 1
ATOM 2751 O O . LEU A 1 604 ? 81.534 66.218 122.374 1.00 80.03 582 LEU A O 1
ATOM 2756 N N . ALA A 1 605 ? 83.126 65.715 123.920 1.00 78.37 583 ALA A N 1
ATOM 2757 C CA . ALA A 1 605 ? 83.740 64.648 123.144 1.00 80.21 583 ALA A CA 1
ATOM 2758 C C . ALA A 1 605 ? 82.692 63.763 122.499 1.00 82.46 583 ALA A C 1
ATOM 2759 O O . ALA A 1 605 ? 82.885 63.283 121.378 1.00 86.15 583 ALA A O 1
ATOM 2761 N N . TRP A 1 606 ? 81.579 63.521 123.189 1.00 82.26 584 TRP A N 1
ATOM 2762 C CA . TRP A 1 606 ? 80.514 62.759 122.546 1.00 85.13 584 TRP A CA 1
ATOM 2763 C C . TRP A 1 606 ? 80.052 63.455 121.272 1.00 84.62 584 TRP A C 1
ATOM 2764 O O . TRP A 1 606 ? 79.930 62.828 120.211 1.00 85.49 584 TRP A O 1
ATOM 2775 N N . ILE A 1 607 ? 79.810 64.765 121.356 1.00 81.75 585 ILE A N 1
ATOM 2776 C CA . ILE A 1 607 ? 79.354 65.525 120.196 1.00 82.85 585 ILE A CA 1
ATOM 2777 C C . ILE A 1 607 ? 80.411 65.516 119.100 1.00 82.57 585 ILE A C 1
ATOM 2778 O O . ILE A 1 607 ? 80.098 65.357 117.914 1.00 84.05 585 ILE A O 1
ATOM 2783 N N . PHE A 1 608 ? 81.678 65.698 119.476 1.00 80.27 586 PHE A N 1
ATOM 2784 C CA . PHE A 1 608 ? 82.745 65.717 118.481 1.00 77.32 586 PHE A CA 1
ATOM 2785 C C . PHE A 1 608 ? 82.852 64.380 117.760 1.00 78.26 586 PHE A C 1
ATOM 2786 O O . PHE A 1 608 ? 83.024 64.340 116.538 1.00 80.62 586 PHE A O 1
ATOM 2794 N N . VAL A 1 609 ? 82.764 63.274 118.497 1.00 80.44 587 VAL A N 1
ATOM 2795 C CA . VAL A 1 609 ? 82.876 61.963 117.869 1.00 82.76 587 VAL A CA 1
ATOM 2796 C C . VAL A 1 609 ? 81.668 61.689 116.985 1.00 86.69 587 VAL A C 1
ATOM 2797 O O . VAL A 1 609 ? 81.795 61.101 115.904 1.00 88.79 587 VAL A O 1
ATOM 2801 N N . LYS A 1 610 ? 80.477 62.102 117.424 1.00 85.97 588 LYS A N 1
ATOM 2802 C CA . LYS A 1 610 ? 79.305 61.946 116.572 1.00 86.49 588 LYS A CA 1
ATOM 2803 C C . LYS A 1 610 ? 79.468 62.727 115.276 1.00 87.40 588 LYS A C 1
ATOM 2804 O O . LYS A 1 610 ? 79.143 62.225 114.193 1.00 90.40 588 LYS A O 1
ATOM 2810 N N . GLU A 1 611 ? 79.977 63.958 115.366 1.00 87.93 589 GLU A N 1
ATOM 2811 C CA . GLU A 1 611 ? 80.217 64.752 114.166 1.00 84.29 589 GLU A CA 1
ATOM 2812 C C . GLU A 1 611 ? 81.258 64.097 113.269 1.00 85.32 589 GLU A C 1
ATOM 2813 O O . GLU A 1 611 ? 81.107 64.076 112.044 1.00 87.06 589 GLU A O 1
ATOM 2819 N N . ALA A 1 612 ? 82.322 63.557 113.862 1.00 85.24 590 ALA A N 1
ATOM 2820 C CA . ALA A 1 612 ? 83.358 62.904 113.071 1.00 85.27 590 ALA A CA 1
ATOM 2821 C C . ALA A 1 612 ? 82.807 61.686 112.344 1.00 88.71 590 ALA A C 1
ATOM 2822 O O . ALA A 1 612 ? 83.182 61.414 111.198 1.00 89.66 590 ALA A O 1
ATOM 2824 N N . MET A 1 613 ? 81.922 60.934 113.000 1.00 89.07 591 MET A N 1
ATOM 2825 C CA . MET A 1 613 ? 81.350 59.750 112.369 1.00 90.28 591 MET A CA 1
ATOM 2826 C C . MET A 1 613 ? 80.321 60.109 111.304 1.00 90.98 591 MET A C 1
ATOM 2827 O O . MET A 1 613 ? 80.226 59.418 110.284 1.00 93.30 591 MET A O 1
ATOM 2832 N N . ASP A 1 614 ? 79.545 61.173 111.512 1.00 89.83 592 ASP A N 1
ATOM 2833 C CA . ASP A 1 614 ? 78.453 61.496 110.597 1.00 90.64 592 ASP A CA 1
ATOM 2834 C C . ASP A 1 614 ? 78.896 62.413 109.458 1.00 93.89 592 ASP A C 1
ATOM 2835 O O . ASP A 1 614 ? 78.811 62.040 108.284 1.00 93.04 592 ASP A O 1
ATOM 2840 N N . ASN A 1 615 ? 79.370 63.616 109.791 1.00 93.82 593 ASN A N 1
ATOM 2841 C CA . ASN A 1 615 ? 79.720 64.591 108.766 1.00 89.48 593 ASN A CA 1
ATOM 2842 C C . ASN A 1 615 ? 80.880 64.131 107.897 1.00 91.22 593 ASN A C 1
ATOM 2843 O O . ASN A 1 615 ? 81.067 64.668 106.800 1.00 91.28 593 ASN A O 1
ATOM 2848 N N . HIS A 1 616 ? 81.662 63.161 108.357 1.00 89.98 594 HIS A N 1
ATOM 2849 C CA . HIS A 1 616 ? 82.796 62.639 107.611 1.00 88.60 594 HIS A CA 1
ATOM 2850 C C . HIS A 1 616 ? 82.769 61.117 107.670 1.00 90.95 594 HIS A C 1
ATOM 2851 O O . HIS A 1 616 ? 81.832 60.508 108.195 1.00 90.19 594 HIS A O 1
ATOM 2858 N N . ASN A 1 617 ? 83.811 60.497 107.119 1.00 91.50 595 ASN A N 1
ATOM 2859 C CA . ASN A 1 617 ? 83.931 59.046 107.074 1.00 95.85 595 ASN A CA 1
ATOM 2860 C C . ASN A 1 617 ? 84.844 58.505 108.170 1.00 92.46 595 ASN A C 1
ATOM 2861 O O . ASN A 1 617 ? 85.530 57.499 107.968 1.00 90.54 595 ASN A O 1
ATOM 2866 N N . MET A 1 618 ? 84.864 59.155 109.332 1.00 89.82 596 MET A N 1
ATOM 2867 C CA . MET A 1 618 ? 85.751 58.765 110.427 1.00 89.35 596 MET A CA 1
ATOM 2868 C C . MET A 1 618 ? 84.946 57.970 111.446 1.00 91.03 596 MET A C 1
ATOM 2869 O O . MET A 1 618 ? 84.505 58.493 112.470 1.00 92.64 596 MET A O 1
ATOM 2874 N N . LEU A 1 619 ? 84.756 56.683 111.163 1.00 90.12 597 LEU A N 1
ATOM 2875 C CA . LEU A 1 619 ? 84.042 55.789 112.063 1.00 88.59 597 LEU A CA 1
ATOM 2876 C C . LEU A 1 619 ? 84.964 55.029 113.005 1.00 88.40 597 LEU A C 1
ATOM 2877 O O . LEU A 1 619 ? 84.484 54.463 113.992 1.00 88.43 597 LEU A O 1
ATOM 2882 N N . TYR A 1 620 ? 86.262 55.000 112.727 1.00 88.00 598 TYR A N 1
ATOM 2883 C CA . TYR A 1 620 ? 87.237 54.324 113.565 1.00 87.07 598 TYR A CA 1
ATOM 2884 C C . TYR A 1 620 ? 88.178 55.343 114.191 1.00 83.70 598 TYR A C 1
ATOM 2885 O O . TYR A 1 620 ? 88.090 56.547 113.940 1.00 86.95 598 TYR A O 1
ATOM 2894 N N . HIS A 1 621 ? 89.082 54.842 115.031 1.00 80.37 599 HIS A N 1
ATOM 2895 C CA . HIS A 1 621 ? 90.110 55.702 115.602 1.00 80.03 599 HIS A CA 1
ATOM 2896 C C . HIS A 1 621 ? 91.127 56.110 114.543 1.00 82.31 599 HIS A C 1
ATOM 2897 O O . HIS A 1 621 ? 91.472 57.291 114.418 1.00 82.78 599 HIS A O 1
ATOM 2904 N N . ASP A 1 622 ? 91.598 55.144 113.753 1.00 82.68 600 ASP A N 1
ATOM 2905 C CA . ASP A 1 622 ? 92.611 55.435 112.745 1.00 84.70 600 ASP A CA 1
ATOM 2906 C C . ASP A 1 622 ? 92.115 56.486 111.761 1.00 84.68 600 ASP A C 1
ATOM 2907 O O . ASP A 1 622 ? 92.830 57.443 111.436 1.00 81.52 600 ASP A O 1
ATOM 2912 N N . GLN A 1 623 ? 90.874 56.341 111.299 1.00 83.29 601 GLN A N 1
ATOM 2913 C CA . GLN A 1 623 ? 90.335 57.284 110.332 1.00 82.89 601 GLN A CA 1
ATOM 2914 C C . GLN A 1 623 ? 90.289 58.700 110.884 1.00 82.72 601 GLN A C 1
ATOM 2915 O O . GLN A 1 623 ? 90.173 59.653 110.106 1.00 85.07 601 GLN A O 1
ATOM 2921 N N . LEU A 1 624 ? 90.382 58.861 112.205 1.00 81.35 602 LEU A N 1
ATOM 2922 C CA . LEU A 1 624 ? 90.389 60.197 112.788 1.00 79.64 602 LEU A CA 1
ATOM 2923 C C . LEU A 1 624 ? 91.622 60.996 112.391 1.00 77.50 602 LEU A C 1
ATOM 2924 O O . LEU A 1 624 ? 91.642 62.215 112.583 1.00 77.90 602 LEU A O 1
ATOM 2929 N N . ASN A 1 625 ? 92.649 60.346 111.846 1.00 76.85 603 ASN A N 1
ATOM 2930 C CA . ASN A 1 625 ? 93.882 61.030 111.480 1.00 74.37 603 ASN A CA 1
ATOM 2931 C C . ASN A 1 625 ? 94.076 61.168 109.977 1.00 77.05 603 ASN A C 1
ATOM 2932 O O . ASN A 1 625 ? 95.078 61.748 109.550 1.00 75.06 603 ASN A O 1
ATOM 2937 N N . GLU A 1 626 ? 93.148 60.661 109.166 1.00 80.77 604 GLU A N 1
ATOM 2938 C CA . GLU A 1 626 ? 93.386 60.591 107.727 1.00 81.98 604 GLU A CA 1
ATOM 2939 C C . GLU A 1 626 ? 93.531 61.980 107.115 1.00 81.80 604 GLU A C 1
ATOM 2940 O O . GLU A 1 626 ? 94.468 62.236 106.350 1.00 79.21 604 GLU A O 1
ATOM 2946 N N . HIS A 1 627 ? 92.619 62.892 107.439 1.00 83.53 605 HIS A N 1
ATOM 2947 C CA . HIS A 1 627 ? 92.640 64.251 106.893 1.00 82.16 605 HIS A CA 1
ATOM 2948 C C . HIS A 1 627 ? 93.185 65.182 107.969 1.00 79.32 605 HIS A C 1
ATOM 2949 O O . HIS A 1 627 ? 92.434 65.768 108.748 1.00 79.05 605 HIS A O 1
ATOM 2956 N N . ILE A 1 628 ? 94.508 65.318 108.008 1.00 76.01 606 ILE A N 1
ATOM 2957 C CA . ILE A 1 628 ? 95.190 66.134 109.005 1.00 75.64 606 ILE A CA 1
ATOM 2958 C C . ILE A 1 628 ? 96.149 67.075 108.294 1.00 71.16 606 ILE A C 1
ATOM 2959 O O . ILE A 1 628 ? 96.890 66.654 107.400 1.00 72.66 606 ILE A O 1
ATOM 2964 N N . GLY A 1 629 ? 96.168 68.342 108.676 1.00 68.29 607 GLY A N 1
ATOM 2965 C CA . GLY A 1 629 ? 97.158 69.245 108.062 1.00 69.07 607 GLY A CA 1
ATOM 2966 C C . GLY A 1 629 ? 96.759 69.586 106.646 1.00 71.36 607 GLY A C 1
ATOM 2967 O O . GLY A 1 629 ? 97.632 69.982 105.861 1.00 68.00 607 GLY A O 1
ATOM 2968 N N . GLU A 1 630 ? 95.475 69.456 106.338 1.00 73.91 608 GLU A N 1
ATOM 2969 C CA . GLU A 1 630 ? 94.987 69.775 104.981 1.00 71.01 608 GLU A CA 1
ATOM 2970 C C . GLU A 1 630 ? 94.088 71.003 105.055 1.00 65.40 608 GLU A C 1
ATOM 2971 O O . GLU A 1 630 ? 93.123 70.978 105.830 1.00 60.04 608 GLU A O 1
ATOM 2977 N N . GLY A 1 631 ? 94.396 72.035 104.273 1.00 67.58 609 GLY A N 1
ATOM 2978 C CA . GLY A 1 631 ? 93.501 73.202 104.221 1.00 66.26 609 GLY A CA 1
ATOM 2979 C C . GLY A 1 631 ? 94.001 74.367 105.042 1.00 59.55 609 GLY A C 1
ATOM 2980 O O . GLY A 1 631 ? 95.189 74.693 104.942 1.00 58.95 609 GLY A O 1
ATOM 2981 N N . ASP A 1 632 ? 93.117 74.961 105.834 1.00 55.27 610 ASP A N 1
ATOM 2982 C CA . ASP A 1 632 ? 93.488 76.152 106.618 1.00 47.83 610 ASP A CA 1
ATOM 2983 C C . ASP A 1 632 ? 94.140 75.672 107.900 1.00 47.42 610 ASP A C 1
ATOM 2984 O O . ASP A 1 632 ? 94.246 76.458 108.840 1.00 46.83 610 ASP A O 1
ATOM 2989 N N . SER A 1 633 ? 94.605 74.436 107.907 1.00 46.95 611 SER A N 1
ATOM 2990 C CA . SER A 1 633 ? 95.147 73.896 109.166 1.00 43.87 611 SER A CA 1
ATOM 2991 C C . SER A 1 633 ? 96.156 74.900 109.703 1.00 41.33 611 SER A C 1
ATOM 2992 O O . SER A 1 633 ? 96.188 75.105 110.913 1.00 42.95 611 SER A O 1
ATOM 2995 N N . TYR A 1 634 ? 96.904 75.540 108.818 1.00 35.51 612 TYR A N 1
ATOM 2996 C CA . TYR A 1 634 ? 97.936 76.497 109.258 1.00 33.02 612 TYR A CA 1
ATOM 2997 C C . TYR A 1 634 ? 97.270 77.600 110.055 1.00 32.46 612 TYR A C 1
ATOM 2998 O O . TYR A 1 634 ? 97.909 78.160 110.934 1.00 33.03 612 TYR A O 1
ATOM 3007 N N . LYS A 1 635 ? 96.027 77.911 109.736 1.00 32.22 613 LYS A N 1
ATOM 3008 C CA . LYS A 1 635 ? 95.375 79.076 110.369 1.00 30.60 613 LYS A CA 1
ATOM 3009 C C . LYS A 1 635 ? 95.040 78.819 111.827 1.00 34.45 613 LYS A C 1
ATOM 3010 O O . LYS A 1 635 ? 94.929 79.791 112.562 1.00 36.69 613 LYS A O 1
ATOM 3016 N N . ARG A 1 636 ? 94.859 77.571 112.229 1.00 37.12 614 ARG A N 1
ATOM 3017 C CA . ARG A 1 636 ? 94.396 77.314 113.612 1.00 34.55 614 ARG A CA 1
ATOM 3018 C C . ARG A 1 636 ? 95.566 76.845 114.461 1.00 33.74 614 ARG A C 1
ATOM 3019 O O . ARG A 1 636 ? 95.458 76.895 115.675 1.00 37.17 614 ARG A O 1
ATOM 3027 N N . ALA A 1 637 ? 96.658 76.456 113.829 1.00 32.19 615 ALA A N 1
ATOM 3028 C CA . ALA A 1 637 ? 97.811 75.964 114.563 1.00 28.76 615 ALA A CA 1
ATOM 3029 C C . ALA A 1 637 ? 98.459 77.086 115.368 1.00 27.26 615 ALA A C 1
ATOM 3030 O O . ALA A 1 637 ? 98.221 78.273 115.139 1.00 29.70 615 ALA A O 1
ATOM 3032 N N . ARG A 1 638 ? 99.253 76.719 116.365 1.00 24.76 616 ARG A N 1
ATOM 3033 C CA . ARG A 1 638 ? 99.964 77.734 117.166 1.00 23.17 616 ARG A CA 1
ATOM 3034 C C . ARG A 1 638 ? 101.395 77.759 116.682 1.00 23.35 616 ARG A C 1
ATOM 3035 O O . ARG A 1 638 ? 102.077 76.747 116.824 1.00 24.40 616 ARG A O 1
ATOM 3043 N N . PRO A 1 639 ? 101.866 78.870 116.106 1.00 19.82 617 PRO A N 1
ATOM 3044 C CA . PRO A 1 639 ? 103.215 78.951 115.546 1.00 15.06 617 PRO A CA 1
ATOM 3045 C C . PRO A 1 639 ? 104.275 78.951 116.632 1.00 16.99 617 PRO A C 1
ATOM 3046 O O . PRO A 1 639 ? 104.030 79.339 117.776 1.00 20.19 617 PRO A O 1
ATOM 3050 N N . PHE A 1 640 ? 105.470 78.509 116.255 1.00 13.87 618 PHE A N 1
ATOM 3051 C CA . PHE A 1 640 ? 106.640 78.565 117.116 1.00 10.29 618 PHE A CA 1
ATOM 3052 C C . PHE A 1 640 ? 107.804 79.139 116.324 1.00 11.08 618 PHE A C 1
ATOM 3053 O O . PHE A 1 640 ? 107.844 79.051 115.098 1.00 11.87 618 PHE A O 1
ATOM 3061 N N . HIS A 1 641 ? 108.751 79.732 117.035 1.00 10.75 619 HIS A N 1
ATOM 3062 C CA . HIS A 1 641 ? 109.844 80.434 116.387 1.00 9.26 619 HIS A CA 1
ATOM 3063 C C . HIS A 1 641 ? 110.896 79.458 115.886 1.00 8.93 619 HIS A C 1
ATOM 3064 O O . HIS A 1 641 ? 111.317 78.555 116.613 1.00 12.62 619 HIS A O 1
ATOM 3071 N N . VAL A 1 642 ? 111.311 79.639 114.639 1.00 7.49 620 VAL A N 1
ATOM 3072 C CA . VAL A 1 642 ? 112.423 78.910 114.050 1.00 7.07 620 VAL A CA 1
ATOM 3073 C C . VAL A 1 642 ? 113.330 79.933 113.389 1.00 7.44 620 VAL A C 1
ATOM 3074 O O . VAL A 1 642 ? 112.872 80.979 112.926 1.00 10.74 620 VAL A O 1
ATOM 3078 N N . THR A 1 643 ? 114.622 79.643 113.351 1.00 6.71 621 THR A N 1
ATOM 3079 C CA . THR A 1 643 ? 115.571 80.503 112.664 1.00 7.18 621 THR A CA 1
ATOM 3080 C C . THR A 1 643 ? 115.977 79.842 111.358 1.00 8.44 621 THR A C 1
ATOM 3081 O O . THR A 1 643 ? 116.344 78.668 111.345 1.00 10.60 621 THR A O 1
ATOM 3085 N N . ILE A 1 644 ? 115.891 80.585 110.262 1.00 7.23 622 ILE A N 1
ATOM 3086 C CA . ILE A 1 644 ? 116.245 80.071 108.947 1.00 7.16 622 ILE A CA 1
ATOM 3087 C C . ILE A 1 644 ? 117.356 80.944 108.396 1.00 8.48 622 ILE A C 1
ATOM 3088 O O . ILE A 1 644 ? 117.186 82.159 108.275 1.00 11.82 622 ILE A O 1
ATOM 3093 N N . LEU A 1 645 ? 118.487 80.334 108.062 1.00 9.31 623 LEU A N 1
ATOM 3094 C CA . LEU A 1 645 ? 119.625 81.048 107.503 1.00 9.11 623 LEU A CA 1
ATOM 3095 C C . LEU A 1 645 ? 119.912 80.525 106.107 1.00 11.71 623 LEU A C 1
ATOM 3096 O O . LEU A 1 645 ? 119.896 79.316 105.876 1.00 17.19 623 LEU A O 1
ATOM 3101 N N . ALA A 1 646 ? 120.169 81.435 105.175 1.00 9.58 624 ALA A N 1
ATOM 3102 C CA . ALA A 1 646 ? 120.572 81.047 103.834 1.00 11.95 624 ALA A CA 1
ATOM 3103 C C . ALA A 1 646 ? 122.027 80.607 103.856 1.00 18.71 624 ALA A C 1
ATOM 3104 O O . ALA A 1 646 ? 122.892 81.323 104.366 1.00 19.64 624 ALA A O 1
ATOM 3106 N N . LYS A 1 647 ? 122.293 79.421 103.314 1.00 17.02 625 LYS A N 1
ATOM 3107 C CA . LYS A 1 647 ? 123.661 78.928 103.271 1.00 17.98 625 LYS A CA 1
ATOM 3108 C C . LYS A 1 647 ? 124.398 79.412 102.030 1.00 22.57 625 LYS A C 1
ATOM 3109 O O . LYS A 1 647 ? 125.623 79.568 102.062 1.00 25.15 625 LYS A O 1
ATOM 3115 N N . ASN A 1 648 ? 123.678 79.659 100.942 1.00 18.62 626 ASN A N 1
ATOM 3116 C CA . ASN A 1 648 ? 124.274 80.139 99.706 1.00 16.24 626 ASN A CA 1
ATOM 3117 C C . ASN A 1 648 ? 123.217 80.927 98.942 1.00 18.86 626 ASN A C 1
ATOM 3118 O O . ASN A 1 648 ? 122.112 81.159 99.440 1.00 20.36 626 ASN A O 1
ATOM 3123 N N . GLN A 1 649 ? 123.558 81.334 97.719 1.00 15.67 627 GLN A N 1
ATOM 3124 C CA . GLN A 1 649 ? 122.650 82.163 96.936 1.00 13.97 627 GLN A CA 1
ATOM 3125 C C . GLN A 1 649 ? 121.350 81.431 96.626 1.00 15.33 627 GLN A C 1
ATOM 3126 O O . GLN A 1 649 ? 120.263 82.019 96.700 1.00 17.04 627 GLN A O 1
ATOM 3132 N N . ALA A 1 650 ? 121.438 80.150 96.265 1.00 14.39 628 ALA A N 1
ATOM 3133 C CA . ALA A 1 650 ? 120.225 79.364 96.081 1.00 13.33 628 ALA A CA 1
ATOM 3134 C C . ALA A 1 650 ? 119.431 79.293 97.374 1.00 16.75 628 ALA A C 1
ATOM 3135 O O . ALA A 1 650 ? 118.194 79.329 97.362 1.00 19.09 628 ALA A O 1
ATOM 3137 N N . GLY A 1 651 ? 120.129 79.189 98.503 1.00 14.65 629 GLY A N 1
ATOM 3138 C CA . GLY A 1 651 ? 119.454 79.267 99.782 1.00 13.62 629 GLY A CA 1
ATOM 3139 C C . GLY A 1 651 ? 118.729 80.583 99.967 1.00 14.13 629 GLY A C 1
ATOM 3140 O O . GLY A 1 651 ? 117.642 80.625 100.538 1.00 15.75 629 GLY A O 1
ATOM 3141 N N . LEU A 1 652 ? 119.320 81.678 99.484 1.00 12.53 630 LEU A N 1
ATOM 3142 C CA . LEU A 1 652 ? 118.657 82.974 99.580 1.00 10.44 630 LEU A CA 1
ATOM 3143 C C . LEU A 1 652 ? 117.401 83.024 98.721 1.00 9.54 630 LEU A C 1
ATOM 3144 O O . LEU A 1 652 ? 116.384 83.592 99.131 1.00 11.53 630 LEU A O 1
ATOM 3149 N N . LYS A 1 653 ? 117.451 82.454 97.519 1.00 9.51 631 LYS A N 1
ATOM 3150 C CA . LYS A 1 653 ? 116.246 82.403 96.697 1.00 10.68 631 LYS A CA 1
ATOM 3151 C C . LYS A 1 653 ? 115.161 81.570 97.369 1.00 12.86 631 LYS A C 1
ATOM 3152 O O . LYS A 1 653 ? 113.978 81.933 97.344 1.00 11.63 631 LYS A O 1
ATOM 3158 N N . ASP A 1 654 ? 115.548 80.449 97.980 1.00 14.11 632 ASP A N 1
ATOM 3159 C CA . ASP A 1 654 ? 114.584 79.626 98.703 1.00 12.64 632 ASP A CA 1
ATOM 3160 C C . ASP A 1 654 ? 114.012 80.368 99.906 1.00 12.88 632 ASP A C 1
ATOM 3161 O O . ASP A 1 654 ? 112.825 80.240 100.220 1.00 14.76 632 ASP A O 1
ATOM 3166 N N . LEU A 1 655 ? 114.848 81.139 100.600 1.00 10.03 633 LEU A N 1
ATOM 3167 C CA . LEU A 1 655 ? 114.384 81.948 101.720 1.00 6.87 633 LEU A CA 1
ATOM 3168 C C . LEU A 1 655 ? 113.390 83.008 101.262 1.00 7.69 633 LEU A C 1
ATOM 3169 O O . LEU A 1 655 ? 112.383 83.258 101.934 1.00 8.30 633 LEU A O 1
ATOM 3174 N N . PHE A 1 656 ? 113.660 83.647 100.123 1.00 8.56 634 PHE A N 1
ATOM 3175 C CA . PHE A 1 656 ? 112.703 84.596 99.563 1.00 6.33 634 PHE A CA 1
ATOM 3176 C C . PHE A 1 656 ? 111.389 83.910 99.226 1.00 7.45 634 PHE A C 1
ATOM 3177 O O . PHE A 1 656 ? 110.313 84.456 99.484 1.00 9.59 634 PHE A O 1
ATOM 3185 N N . LYS A 1 657 ? 111.454 82.715 98.638 1.00 7.87 635 LYS A N 1
ATOM 3186 C CA . LYS A 1 657 ? 110.228 81.978 98.342 1.00 8.23 635 LYS A CA 1
ATOM 3187 C C . LYS A 1 657 ? 109.455 81.658 99.615 1.00 9.07 635 LYS A C 1
ATOM 3188 O O . LYS A 1 657 ? 108.226 81.786 99.654 1.00 10.48 635 LYS A O 1
ATOM 3194 N N . LEU A 1 658 ? 110.158 81.231 100.665 1.00 8.72 636 LEU A N 1
ATOM 3195 C CA . LEU A 1 658 ? 109.497 80.905 101.924 1.00 7.91 636 LEU A CA 1
ATOM 3196 C C . LEU A 1 658 ? 108.832 82.130 102.535 1.00 7.72 636 LEU A C 1
ATOM 3197 O O . LEU A 1 658 ? 107.695 82.054 103.010 1.00 9.25 636 LEU A O 1
ATOM 3202 N N . ILE A 1 659 ? 109.530 83.266 102.539 1.00 6.92 637 ILE A N 1
ATOM 3203 C CA . ILE A 1 659 ? 108.952 84.494 103.077 1.00 5.63 637 ILE A CA 1
ATOM 3204 C C . ILE A 1 659 ? 107.740 84.913 102.258 1.00 6.74 637 ILE A C 1
ATOM 3205 O O . ILE A 1 659 ? 106.701 85.301 102.808 1.00 9.24 637 ILE A O 1
ATOM 3210 N N . SER A 1 660 ? 107.845 84.830 100.934 1.00 6.24 638 SER A N 1
ATOM 3211 C CA . SER A 1 660 ? 106.734 85.215 100.077 1.00 6.56 638 SER A CA 1
ATOM 3212 C C . SER A 1 660 ? 105.519 84.332 100.315 1.00 9.45 638 SER A C 1
ATOM 3213 O O . SER A 1 660 ? 104.386 84.817 100.320 1.00 13.30 638 SER A O 1
ATOM 3216 N N . MET A 1 661 ? 105.728 83.027 100.491 1.00 10.20 639 MET A N 1
ATOM 3217 C CA . MET A 1 661 ? 104.594 82.139 100.724 1.00 9.78 639 MET A CA 1
ATOM 3218 C C . MET A 1 661 ? 103.999 82.355 102.109 1.00 12.19 639 MET A C 1
ATOM 3219 O O . MET A 1 661 ? 102.777 82.303 102.279 1.00 14.84 639 MET A O 1
ATOM 3224 N N . SER A 1 662 ? 104.841 82.611 103.109 1.00 10.87 640 SER A N 1
ATOM 3225 C CA . SER A 1 662 ? 104.329 82.909 104.439 1.00 8.46 640 SER A CA 1
ATOM 3226 C C . SER A 1 662 ? 103.546 84.213 104.457 1.00 10.80 640 SER A C 1
ATOM 3227 O O . SER A 1 662 ? 102.670 84.397 105.306 1.00 13.09 640 SER A O 1
ATOM 3230 N N . ASN A 1 663 ? 103.855 85.131 103.545 1.00 11.82 641 ASN A N 1
ATOM 3231 C CA . ASN A 1 663 ? 103.117 86.385 103.455 1.00 8.46 641 ASN A CA 1
ATOM 3232 C C . ASN A 1 663 ? 101.872 86.285 102.590 1.00 11.28 641 ASN A C 1
ATOM 3233 O O . ASN A 1 663 ? 100.904 87.012 102.828 1.00 14.64 641 ASN A O 1
ATOM 3238 N N . VAL A 1 664 ? 101.876 85.406 101.593 1.00 12.62 642 VAL A N 1
ATOM 3239 C CA . VAL A 1 664 ? 100.842 85.391 100.577 1.00 11.78 642 VAL A CA 1
ATOM 3240 C C . VAL A 1 664 ? 99.906 84.195 100.700 1.00 17.00 642 VAL A C 1
ATOM 3241 O O . VAL A 1 664 ? 98.722 84.317 100.368 1.00 18.58 642 VAL A O 1
ATOM 3245 N N . GLU A 1 665 ? 100.396 83.045 101.155 1.00 17.62 643 GLU A N 1
ATOM 3246 C CA . GLU A 1 665 ? 99.597 81.830 101.206 1.00 13.60 643 GLU A CA 1
ATOM 3247 C C . GLU A 1 665 ? 99.278 81.356 102.612 1.00 20.40 643 GLU A C 1
ATOM 3248 O O . GLU A 1 665 ? 98.211 80.780 102.822 1.00 27.11 643 GLU A O 1
ATOM 3254 N N . TYR A 1 666 ? 100.159 81.590 103.580 1.00 17.41 644 TYR A N 1
ATOM 3255 C CA . TYR A 1 666 ? 100.010 81.043 104.921 1.00 14.57 644 TYR A CA 1
ATOM 3256 C C . TYR A 1 666 ? 100.052 82.141 105.968 1.00 15.61 644 TYR A C 1
ATOM 3257 O O . TYR A 1 666 ? 100.696 82.004 107.008 1.00 19.74 644 TYR A O 1
ATOM 3266 N N . PHE A 1 667 ? 99.361 83.246 105.722 1.00 15.55 645 PHE A N 1
ATOM 3267 C CA . PHE A 1 667 ? 99.334 84.370 106.648 1.00 15.21 645 PHE A CA 1
ATOM 3268 C C . PHE A 1 667 ? 98.084 84.285 107.513 1.00 18.19 645 PHE A C 1
ATOM 3269 O O . PHE A 1 667 ? 96.967 84.231 106.991 1.00 20.82 645 PHE A O 1
ATOM 3277 N N . GLU A 1 668 ? 98.277 84.265 108.834 1.00 17.31 646 GLU A N 1
ATOM 3278 C CA . GLU A 1 668 ? 97.179 84.362 109.800 1.00 19.94 646 GLU A CA 1
ATOM 3279 C C . GLU A 1 668 ? 97.686 85.176 110.987 1.00 23.07 646 GLU A C 1
ATOM 3280 O O . GLU A 1 668 ? 98.238 84.627 111.942 1.00 28.63 646 GLU A O 1
ATOM 3286 N N . ARG A 1 669 ? 97.499 86.491 110.915 1.00 24.72 647 ARG A N 1
ATOM 3287 C CA . ARG A 1 669 ? 97.897 87.409 111.976 1.00 25.39 647 ARG A CA 1
ATOM 3288 C C . ARG A 1 669 ? 99.414 87.477 112.107 1.00 21.09 647 ARG A C 1
ATOM 3289 O O . ARG A 1 669 ? 99.940 88.311 112.848 1.00 24.40 647 ARG A O 1
ATOM 3297 N N . VAL A 1 670 ? 100.117 86.622 111.374 1.00 15.31 648 VAL A N 1
ATOM 3298 C CA . VAL A 1 670 ? 101.570 86.669 111.238 1.00 14.08 648 VAL A CA 1
ATOM 3299 C C . VAL A 1 670 ? 101.921 85.869 109.992 1.00 13.69 648 VAL A C 1
ATOM 3300 O O . VAL A 1 670 ? 101.126 85.023 109.561 1.00 13.62 648 VAL A O 1
ATOM 3304 N N . PRO A 1 671 ? 103.078 86.099 109.375 1.00 13.43 649 PRO A N 1
ATOM 3305 C CA . PRO A 1 671 ? 103.529 85.202 108.304 1.00 10.81 649 PRO A CA 1
ATOM 3306 C C . PRO A 1 671 ? 103.883 83.842 108.885 1.00 12.28 649 PRO A C 1
ATOM 3307 O O . PRO A 1 671 ? 104.735 83.735 109.767 1.00 14.83 649 PRO A O 1
ATOM 3311 N N . ARG A 1 672 ? 103.225 82.802 108.388 1.00 13.61 650 ARG A N 1
ATOM 3312 C CA . ARG A 1 672 ? 103.417 81.447 108.879 1.00 10.94 650 ARG A CA 1
ATOM 3313 C C . ARG A 1 672 ? 104.027 80.575 107.795 1.00 10.95 650 ARG A C 1
ATOM 3314 O O . ARG A 1 672 ? 103.663 80.678 106.622 1.00 14.09 650 ARG A O 1
ATOM 3322 N N . ILE A 1 673 ? 104.956 79.722 108.194 1.00 10.49 651 ILE A N 1
ATOM 3323 C CA . ILE A 1 673 ? 105.523 78.704 107.318 1.00 10.38 651 ILE A CA 1
ATOM 3324 C C . ILE A 1 673 ? 105.057 77.345 107.827 1.00 14.70 651 ILE A C 1
ATOM 3325 O O . ILE A 1 673 ? 105.347 76.991 108.975 1.00 18.44 651 ILE A O 1
ATOM 3330 N N . PRO A 1 674 ? 104.287 76.585 107.051 1.00 18.08 652 PRO A N 1
ATOM 3331 C CA . PRO A 1 674 ? 104.035 75.192 107.425 1.00 17.67 652 PRO A CA 1
ATOM 3332 C C . PRO A 1 674 ? 105.333 74.404 107.406 1.00 19.66 652 PRO A C 1
ATOM 3333 O O . PRO A 1 674 ? 106.178 74.590 106.531 1.00 20.49 652 PRO A O 1
ATOM 3337 N N . ARG A 1 675 ? 105.484 73.504 108.378 1.00 20.21 653 ARG A N 1
ATOM 3338 C CA . ARG A 1 675 ? 106.750 72.792 108.511 1.00 19.85 653 ARG A CA 1
ATOM 3339 C C . ARG A 1 675 ? 107.057 71.947 107.282 1.00 22.55 653 ARG A C 1
ATOM 3340 O O . ARG A 1 675 ? 108.228 71.710 106.973 1.00 21.41 653 ARG A O 1
ATOM 3348 N N . SER A 1 676 ? 106.028 71.483 106.573 1.00 24.66 654 SER A N 1
ATOM 3349 C CA . SER A 1 676 ? 106.262 70.715 105.355 1.00 23.95 654 SER A CA 1
ATOM 3350 C C . SER A 1 676 ? 106.944 71.561 104.288 1.00 26.97 654 SER A C 1
ATOM 3351 O O . SER A 1 676 ? 107.844 71.085 103.586 1.00 29.35 654 SER A O 1
ATOM 3354 N N . GLN A 1 677 ? 106.517 72.815 104.139 1.00 27.40 655 GLN A N 1
ATOM 3355 C CA . GLN A 1 677 ? 107.164 73.705 103.183 1.00 21.48 655 GLN A CA 1
ATOM 3356 C C . GLN A 1 677 ? 108.613 73.960 103.565 1.00 21.90 655 GLN A C 1
ATOM 3357 O O . GLN A 1 677 ? 109.499 73.953 102.706 1.00 27.39 655 GLN A O 1
ATOM 3363 N N . LEU A 1 678 ? 108.912 74.104 104.847 1.00 19.11 656 LEU A N 1
ATOM 3364 C CA . LEU A 1 678 ? 110.307 74.366 105.281 1.00 17.92 656 LEU A CA 1
ATOM 3365 C C . LEU A 1 678 ? 111.149 73.118 105.042 1.00 24.49 656 LEU A C 1
ATOM 3366 O O . LEU A 1 678 ? 112.346 73.260 104.834 1.00 27.36 656 LEU A O 1
ATOM 3371 N N . LYS A 1 679 ? 110.546 71.936 105.095 1.00 24.79 657 LYS A N 1
ATOM 3372 C CA . LYS A 1 679 ? 111.267 70.661 104.845 1.00 23.32 657 LYS A CA 1
ATOM 3373 C C . LYS A 1 679 ? 111.644 70.520 103.375 1.00 24.14 657 LYS A C 1
ATOM 3374 O O . LYS A 1 679 ? 112.717 69.992 103.098 1.00 25.65 657 LYS A O 1
ATOM 3380 N N . LYS A 1 680 ? 110.761 70.926 102.475 1.00 26.80 658 LYS A N 1
ATOM 3381 C CA . LYS A 1 680 ? 111.027 70.814 101.026 1.00 27.64 658 LYS A CA 1
ATOM 3382 C C . LYS A 1 680 ? 112.201 71.705 100.649 1.00 28.46 658 LYS A C 1
ATOM 3383 O O . LYS A 1 680 ? 113.000 71.279 99.818 1.00 31.64 658 LYS A O 1
ATOM 3389 N N . MET A 1 681 ? 112.302 72.887 101.242 1.00 27.29 659 MET A N 1
ATOM 3390 C CA . MET A 1 681 ? 113.345 73.855 100.841 1.00 27.53 659 MET A CA 1
ATOM 3391 C C . MET A 1 681 ? 114.532 73.803 101.786 1.00 25.99 659 MET A C 1
ATOM 3392 O O . MET A 1 681 ? 115.399 74.641 101.638 1.00 29.09 659 MET A O 1
ATOM 3397 N N . ARG A 1 682 ? 114.607 72.822 102.663 1.00 24.49 660 ARG A N 1
ATOM 3398 C CA . ARG A 1 682 ? 115.660 72.810 103.703 1.00 22.89 660 ARG A CA 1
ATOM 3399 C C . ARG A 1 682 ? 117.052 72.802 103.092 1.00 20.73 660 ARG A C 1
ATOM 3400 O O . ARG A 1 682 ? 117.916 73.411 103.691 1.00 23.82 660 ARG A O 1
ATOM 3408 N N . GLU A 1 683 ? 117.286 72.136 101.975 1.00 21.14 661 GLU A N 1
ATOM 3409 C CA . GLU A 1 683 ? 118.680 72.082 101.480 1.00 22.01 661 GLU A CA 1
ATOM 3410 C C . GLU A 1 683 ? 119.112 73.508 101.244 1.00 27.50 661 GLU A C 1
ATOM 3411 O O . GLU A 1 683 ? 118.260 74.295 100.830 1.00 31.97 661 GLU A O 1
ATOM 3417 N N . ASN A 1 684 ? 120.358 73.841 101.534 1.00 22.18 662 ASN A N 1
ATOM 3418 C CA . ASN A 1 684 ? 120.808 75.214 101.219 1.00 20.89 662 ASN A CA 1
ATOM 3419 C C . ASN A 1 684 ? 120.354 76.150 102.334 1.00 19.25 662 ASN A C 1
ATOM 3420 O O . ASN A 1 684 ? 120.753 77.300 102.295 1.00 22.16 662 ASN A O 1
ATOM 3425 N N . LEU A 1 685 ? 119.601 75.656 103.315 1.00 17.21 663 LEU A N 1
ATOM 3426 C CA . LEU A 1 685 ? 119.127 76.463 104.463 1.00 14.42 663 LEU A CA 1
ATOM 3427 C C . LEU A 1 685 ? 119.552 75.828 105.786 1.00 17.62 663 LEU A C 1
ATOM 3428 O O . LEU A 1 685 ? 119.513 74.616 105.851 1.00 27.25 663 LEU A O 1
ATOM 3433 N N . LEU A 1 686 ? 119.989 76.593 106.777 1.00 14.19 664 LEU A N 1
ATOM 3434 C CA . LEU A 1 686 ? 120.321 76.174 108.130 1.00 14.61 664 LEU A CA 1
ATOM 3435 C C . LEU A 1 686 ? 119.147 76.494 109.043 1.00 13.48 664 LEU A C 1
ATOM 3436 O O . LEU A 1 686 ? 118.701 77.642 109.103 1.00 14.23 664 LEU A O 1
ATOM 3441 N N . ILE A 1 687 ? 118.571 75.482 109.671 1.00 14.62 665 ILE A N 1
ATOM 3442 C CA . ILE A 1 687 ? 117.403 75.689 110.563 1.00 12.37 665 ILE A CA 1
ATOM 3443 C C . ILE A 1 687 ? 117.881 75.601 112.009 1.00 11.48 665 ILE A C 1
ATOM 3444 O O . ILE A 1 687 ? 118.579 74.660 112.304 1.00 13.23 665 ILE A O 1
ATOM 3449 N N . GLY A 1 688 ? 117.561 76.574 112.851 1.00 9.84 666 GLY A N 1
ATOM 3450 C CA . GLY A 1 688 ? 117.942 76.653 114.240 1.00 11.33 666 GLY A CA 1
ATOM 3451 C C . GLY A 1 688 ? 116.720 76.783 115.125 1.00 10.82 666 GLY A C 1
ATOM 3452 O O . GLY A 1 688 ? 115.665 77.257 114.705 1.00 13.60 666 GLY A O 1
ATOM 3453 N N . SER A 1 689 ? 116.862 76.407 116.404 1.00 10.49 667 SER A N 1
ATOM 3454 C CA . SER A 1 689 ? 115.692 76.358 117.330 1.00 14.09 667 SER A CA 1
ATOM 3455 C C . SER A 1 689 ? 115.222 77.731 117.837 1.00 16.23 667 SER A C 1
ATOM 3456 O O . SER A 1 689 ? 114.277 77.743 118.652 1.00 22.26 667 SER A O 1
ATOM 3459 N N . ALA A 1 690 ? 115.835 78.835 117.401 1.00 12.95 668 ALA A N 1
ATOM 3460 C CA . ALA A 1 690 ? 115.348 80.187 117.785 1.00 12.94 668 ALA A CA 1
ATOM 3461 C C . ALA A 1 690 ? 115.409 80.419 119.304 1.00 18.67 668 ALA A C 1
ATOM 3462 O O . ALA A 1 690 ? 116.472 80.136 119.888 1.00 21.81 668 ALA A O 1
ATOM 3464 N N . CYS A 1 691 ? 114.320 80.906 119.922 1.00 17.81 669 CYS A N 1
ATOM 3465 C CA . CYS A 1 691 ? 114.354 81.288 121.368 1.00 17.30 669 CYS A CA 1
ATOM 3466 C C . CYS A 1 691 ? 113.451 80.409 122.241 1.00 18.72 669 CYS A C 1
ATOM 3467 O O . CYS A 1 691 ? 113.048 79.327 121.773 1.00 19.06 669 CYS A O 1
ATOM 3470 N N . ASP A 1 692 ? 113.161 80.863 123.472 1.00 20.19 670 ASP A N 1
ATOM 3471 C CA . ASP A 1 692 ? 112.300 80.103 124.368 1.00 17.78 670 ASP A CA 1
ATOM 3472 C C . ASP A 1 692 ? 110.926 79.856 123.767 1.00 22.24 670 ASP A C 1
ATOM 3473 O O . ASP A 1 692 ? 110.203 78.976 124.244 1.00 26.46 670 ASP A O 1
ATOM 3478 N N . LYS A 1 693 ? 110.542 80.618 122.749 1.00 22.22 671 LYS A N 1
ATOM 3479 C CA . LYS A 1 693 ? 109.317 80.361 122.010 1.00 18.93 671 LYS A CA 1
ATOM 3480 C C . LYS A 1 693 ? 109.524 79.382 120.863 1.00 17.31 671 LYS A C 1
ATOM 3481 O O . LYS A 1 693 ? 108.569 79.089 120.140 1.00 19.40 671 LYS A O 1
ATOM 3487 N N . GLY A 1 694 ? 110.742 78.882 120.676 1.00 16.55 672 GLY A N 1
ATOM 3488 C CA . GLY A 1 694 ? 110.948 77.762 119.789 1.00 14.28 672 GLY A CA 1
ATOM 3489 C C . GLY A 1 694 ? 110.479 76.463 120.412 1.00 19.18 672 GLY A C 1
ATOM 3490 O O . GLY A 1 694 ? 110.264 76.358 121.617 1.00 24.37 672 GLY A O 1
ATOM 3491 N N . GLU A 1 695 ? 110.319 75.445 119.571 1.00 20.56 673 GLU A N 1
ATOM 3492 C CA . GLU A 1 695 ? 109.703 74.212 120.043 1.00 19.13 673 GLU A CA 1
ATOM 3493 C C . GLU A 1 695 ? 110.655 73.349 120.861 1.00 19.26 673 GLU A C 1
ATOM 3494 O O . GLU A 1 695 ? 110.199 72.558 121.689 1.00 23.14 673 GLU A O 1
ATOM 3500 N N . ILE A 1 696 ? 111.965 73.469 120.648 1.00 18.93 674 ILE A N 1
ATOM 3501 C CA . ILE A 1 696 ? 112.909 72.652 121.405 1.00 19.27 674 ILE A CA 1
ATOM 3502 C C . ILE A 1 696 ? 112.931 73.079 122.867 1.00 19.69 674 ILE A C 1
ATOM 3503 O O . ILE A 1 696 ? 112.869 72.245 123.776 1.00 23.50 674 ILE A O 1
ATOM 3508 N N . PHE A 1 697 ? 113.018 74.384 123.116 1.00 22.03 675 PHE A N 1
ATOM 3509 C CA . PHE A 1 697 ? 112.975 74.878 124.488 1.00 20.57 675 PHE A CA 1
ATOM 3510 C C . PHE A 1 697 ? 111.618 74.610 125.127 1.00 21.71 675 PHE A C 1
ATOM 3511 O O . PHE A 1 697 ? 111.540 74.266 126.311 1.00 26.56 675 PHE A O 1
ATOM 3519 N N . GLU A 1 698 ? 110.537 74.765 124.364 1.00 22.38 676 GLU A N 1
ATOM 3520 C CA . GLU A 1 698 ? 109.211 74.485 124.902 1.00 22.36 676 GLU A CA 1
ATOM 3521 C C . GLU A 1 698 ? 109.099 73.030 125.338 1.00 23.22 676 GLU A C 1
ATOM 3522 O O . GLU A 1 698 ? 108.602 72.732 126.429 1.00 27.13 676 GLU A O 1
ATOM 3528 N N . ALA A 1 699 ? 109.571 72.108 124.499 1.00 24.87 677 ALA A N 1
ATOM 3529 C CA . ALA A 1 699 ? 109.534 70.696 124.857 1.00 23.39 677 ALA A CA 1
ATOM 3530 C C . ALA A 1 699 ? 110.422 70.409 126.059 1.00 23.63 677 ALA A C 1
ATOM 3531 O O . ALA A 1 699 ? 110.023 69.684 126.975 1.00 29.67 677 ALA A O 1
ATOM 3533 N N . MET A 1 700 ? 111.598 70.999 126.124 1.00 23.04 678 MET A N 1
ATOM 3534 C CA . MET A 1 700 ? 112.501 70.634 127.238 1.00 21.07 678 MET A CA 1
ATOM 3535 C C . MET A 1 700 ? 111.964 71.202 128.541 1.00 26.18 678 MET A C 1
ATOM 3536 O O . MET A 1 700 ? 112.164 70.568 129.563 1.00 31.56 678 MET A O 1
ATOM 3541 N N . MET A 1 701 ? 111.339 72.370 128.509 1.00 27.40 679 MET A N 1
ATOM 3542 C CA . MET A 1 701 ? 110.839 72.960 129.739 1.00 26.20 679 MET A CA 1
ATOM 3543 C C . MET A 1 701 ? 109.429 72.512 130.098 1.00 31.21 679 MET A C 1
ATOM 3544 O O . MET A 1 701 ? 108.990 72.759 131.225 1.00 41.34 679 MET A O 1
ATOM 3549 N N . GLN A 1 702 ? 108.716 71.842 129.195 1.00 29.22 680 GLN A N 1
ATOM 3550 C CA . GLN A 1 702 ? 107.340 71.448 129.469 1.00 32.39 680 GLN A CA 1
ATOM 3551 C C . GLN A 1 702 ? 107.001 70.007 129.128 1.00 34.59 680 GLN A C 1
ATOM 3552 O O . GLN A 1 702 ? 105.911 69.558 129.501 1.00 38.77 680 GLN A O 1
ATOM 3558 N N . LYS A 1 703 ? 107.864 69.272 128.433 1.00 31.25 681 LYS A N 1
ATOM 3559 C CA . LYS A 1 703 ? 107.524 67.924 128.000 1.00 27.65 681 LYS A CA 1
ATOM 3560 C C . LYS A 1 703 ? 108.596 66.880 128.265 1.00 33.08 681 LYS A C 1
ATOM 3561 O O . LYS A 1 703 ? 108.260 65.692 128.314 1.00 39.40 681 LYS A O 1
ATOM 3567 N N . GLY A 1 704 ? 109.852 67.298 128.373 1.00 29.37 682 GLY A N 1
ATOM 3568 C CA . GLY A 1 704 ? 110.907 66.352 128.757 1.00 28.26 682 GLY A CA 1
ATOM 3569 C C . GLY A 1 704 ? 112.019 66.187 127.755 1.00 30.29 682 GLY A C 1
ATOM 3570 O O . GLY A 1 704 ? 111.800 66.512 126.604 1.00 32.57 682 GLY A O 1
ATOM 3571 N N . VAL A 1 705 ? 113.135 65.599 128.170 1.00 31.57 683 VAL A N 1
ATOM 3572 C CA . VAL A 1 705 ? 114.332 65.436 127.306 1.00 27.62 683 VAL A CA 1
ATOM 3573 C C . VAL A 1 705 ? 114.014 64.572 126.099 1.00 30.45 683 VAL A C 1
ATOM 3574 O O . VAL A 1 705 ? 114.625 64.799 125.065 1.00 33.83 683 VAL A O 1
ATOM 3578 N N . GLU A 1 706 ? 113.163 63.572 126.229 1.00 30.72 684 GLU A N 1
ATOM 3579 C CA . GLU A 1 706 ? 112.959 62.679 125.063 1.00 32.96 684 GLU A CA 1
ATOM 3580 C C . GLU A 1 706 ? 112.194 63.409 123.964 1.00 32.61 684 GLU A C 1
ATOM 3581 O O . GLU A 1 706 ? 112.542 63.214 122.799 1.00 33.84 684 GLU A O 1
ATOM 3587 N N . GLU A 1 707 ? 111.193 64.209 124.311 1.00 31.90 685 GLU A N 1
ATOM 3588 C CA . GLU A 1 707 ? 110.466 65.003 123.328 1.00 31.01 685 GLU A CA 1
ATOM 3589 C C . GLU A 1 707 ? 111.365 66.077 122.733 1.00 29.47 685 GLU A C 1
ATOM 3590 O O . GLU A 1 707 ? 111.343 66.320 121.520 1.00 29.42 685 GLU A O 1
ATOM 3596 N N . ALA A 1 708 ? 112.209 66.683 123.541 1.00 26.17 686 ALA A N 1
ATOM 3597 C CA . ALA A 1 708 ? 113.138 67.658 122.962 1.00 21.65 686 ALA A CA 1
ATOM 3598 C C . ALA A 1 708 ? 114.151 66.969 122.054 1.00 23.13 686 ALA A C 1
ATOM 3599 O O . ALA A 1 708 ? 114.594 67.623 121.125 1.00 27.33 686 ALA A O 1
ATOM 3601 N N . ARG A 1 709 ? 114.519 65.715 122.295 1.00 25.30 687 ARG A N 1
ATOM 3602 C CA . ARG A 1 709 ? 115.594 65.092 121.482 1.00 25.35 687 ARG A CA 1
ATOM 3603 C C . ARG A 1 709 ? 114.981 64.598 120.194 1.00 26.32 687 ARG A C 1
ATOM 3604 O O . ARG A 1 709 ? 115.713 64.419 119.234 1.00 30.48 687 ARG A O 1
ATOM 3612 N N . ASN A 1 710 ? 113.686 64.372 120.197 1.00 24.66 688 ASN A N 1
ATOM 3613 C CA . ASN A 1 710 ? 112.987 64.004 118.972 1.00 25.43 688 ASN A CA 1
ATOM 3614 C C . ASN A 1 710 ? 112.714 65.227 118.110 1.00 25.29 688 ASN A C 1
ATOM 3615 O O . ASN A 1 710 ? 112.870 65.181 116.885 1.00 25.61 688 ASN A O 1
ATOM 3620 N N . ARG A 1 711 ? 112.293 66.330 118.730 1.00 23.78 689 ARG A N 1
ATOM 3621 C CA . ARG A 1 711 ? 112.087 67.557 117.971 1.00 18.60 689 ARG A CA 1
ATOM 3622 C C . ARG A 1 711 ? 113.402 68.106 117.435 1.00 16.98 689 ARG A C 1
ATOM 3623 O O . ARG A 1 711 ? 113.470 68.552 116.286 1.00 22.00 689 ARG A O 1
ATOM 3631 N N . ALA A 1 712 ? 114.464 67.964 118.205 1.00 15.08 690 ALA A N 1
ATOM 3632 C CA . ALA A 1 712 ? 115.757 68.547 117.810 1.00 17.47 690 ALA A CA 1
ATOM 3633 C C . ALA A 1 712 ? 116.304 67.783 116.632 1.00 18.04 690 ALA A C 1
ATOM 3634 O O . ALA A 1 712 ? 117.209 68.264 115.984 1.00 19.26 690 ALA A O 1
ATOM 3636 N N . LYS A 1 713 ? 115.799 66.597 116.414 1.00 21.45 691 LYS A N 1
ATOM 3637 C CA . LYS A 1 713 ? 116.213 65.861 115.224 1.00 21.61 691 LYS A CA 1
ATOM 3638 C C . LYS A 1 713 ? 115.997 66.675 113.950 1.00 22.36 691 LYS A C 1
ATOM 3639 O O . LYS A 1 713 ? 116.727 66.496 112.970 1.00 27.85 691 LYS A O 1
ATOM 3645 N N . PHE A 1 714 ? 115.029 67.589 113.901 1.00 19.72 692 PHE A N 1
ATOM 3646 C CA . PHE A 1 714 ? 114.694 68.341 112.655 1.00 16.94 692 PHE A CA 1
ATOM 3647 C C . PHE A 1 714 ? 115.568 69.566 112.438 1.00 18.49 692 PHE A C 1
ATOM 3648 O O . PHE A 1 714 ? 115.637 70.032 111.311 1.00 21.89 692 PHE A O 1
ATOM 3656 N N . TYR A 1 715 ? 116.193 70.081 113.480 1.00 17.13 693 TYR A N 1
ATOM 3657 C CA . TYR A 1 715 ? 116.978 71.322 113.382 1.00 13.85 693 TYR A CA 1
ATOM 3658 C C . TYR A 1 715 ? 118.385 71.017 112.902 1.00 16.73 693 TYR A C 1
ATOM 3659 O O . TYR A 1 715 ? 118.702 69.860 112.789 1.00 24.77 693 TYR A O 1
ATOM 3668 N N . ASP A 1 716 ? 119.167 72.036 112.577 1.00 15.37 694 ASP A N 1
ATOM 3669 C CA . ASP A 1 716 ? 120.544 71.871 112.064 1.00 15.70 694 ASP A CA 1
ATOM 3670 C C . ASP A 1 716 ? 121.480 72.352 113.151 1.00 17.82 694 ASP A C 1
ATOM 3671 O O . ASP A 1 716 ? 122.604 71.883 113.181 1.00 23.81 694 ASP A O 1
ATOM 3676 N N . TYR A 1 717 ? 121.042 73.299 113.965 1.00 16.30 695 TYR A N 1
ATOM 3677 C CA . TYR A 1 717 ? 121.793 73.741 115.128 1.00 14.71 695 TYR A CA 1
ATOM 3678 C C . TYR A 1 717 ? 120.803 74.127 116.216 1.00 15.05 695 TYR A C 1
ATOM 3679 O O . TYR A 1 717 ? 119.634 74.405 115.947 1.00 13.70 695 TYR A O 1
ATOM 3688 N N . ILE A 1 718 ? 121.284 74.128 117.456 1.00 16.51 696 ILE A N 1
ATOM 3689 C CA . ILE A 1 718 ? 120.460 74.383 118.632 1.00 15.48 696 ILE A CA 1
ATOM 3690 C C . ILE A 1 718 ? 120.925 75.682 119.269 1.00 17.60 696 ILE A C 1
ATOM 3691 O O . ILE A 1 718 ? 122.126 75.881 119.483 1.00 19.37 696 ILE A O 1
ATOM 3696 N N . GLU A 1 719 ? 119.977 76.563 119.571 1.00 18.69 697 GLU A N 1
ATOM 3697 C CA . GLU A 1 719 ? 120.273 77.880 120.115 1.00 17.61 697 GLU A CA 1
ATOM 3698 C C . GLU A 1 719 ? 119.995 77.906 121.610 1.00 20.10 697 GLU A C 1
ATOM 3699 O O . GLU A 1 719 ? 118.908 77.519 122.051 1.00 20.74 697 GLU A O 1
ATOM 3705 N N . VAL A 1 720 ? 120.972 78.371 122.382 1.00 19.56 698 VAL A N 1
ATOM 3706 C CA . VAL A 1 720 ? 120.813 78.608 123.810 1.00 19.18 698 VAL A CA 1
ATOM 3707 C C . VAL A 1 720 ? 121.192 80.053 124.090 1.00 17.64 698 VAL A C 1
ATOM 3708 O O . VAL A 1 720 ? 122.274 80.502 123.699 1.00 19.92 698 VAL A O 1
ATOM 3712 N N . MET A 1 721 ? 120.311 80.773 124.753 1.00 17.16 699 MET A N 1
ATOM 3713 C CA . MET A 1 721 ? 120.577 82.155 125.110 1.00 18.94 699 MET A CA 1
ATOM 3714 C C . MET A 1 721 ? 120.910 82.282 126.586 1.00 22.49 699 MET A C 1
ATOM 3715 O O . MET A 1 721 ? 120.653 81.371 127.377 1.00 24.21 699 MET A O 1
ATOM 3720 N N . PRO A 1 722 ? 121.495 83.407 126.992 1.00 21.88 700 PRO A N 1
ATOM 3721 C CA . PRO A 1 722 ? 121.832 83.598 128.404 1.00 20.27 700 PRO A CA 1
ATOM 3722 C C . PRO A 1 722 ? 120.588 83.601 129.278 1.00 22.01 700 PRO A C 1
ATOM 3723 O O . PRO A 1 722 ? 119.479 83.895 128.831 1.00 25.85 700 PRO A O 1
ATOM 3727 N N . LYS A 1 723 ? 120.788 83.263 130.551 1.00 21.00 701 LYS A N 1
ATOM 3728 C CA . LYS A 1 723 ? 119.672 83.222 131.487 1.00 22.24 701 LYS A CA 1
ATOM 3729 C C . LYS A 1 723 ? 118.972 84.566 131.612 1.00 22.70 701 LYS A C 1
ATOM 3730 O O . LYS A 1 723 ? 117.814 84.610 132.035 1.00 28.53 701 LYS A O 1
ATOM 3736 N N . ALA A 1 724 ? 119.646 85.662 131.262 1.00 20.15 702 ALA A N 1
ATOM 3737 C CA . ALA A 1 724 ? 119.008 86.972 131.318 1.00 19.66 702 ALA A CA 1
ATOM 3738 C C . ALA A 1 724 ? 117.878 87.080 130.303 1.00 21.90 702 ALA A C 1
ATOM 3739 O O . ALA A 1 724 ? 116.871 87.749 130.556 1.00 25.95 702 ALA A O 1
ATOM 3741 N N . VAL A 1 725 ? 118.034 86.442 129.143 1.00 22.20 703 VAL A N 1
ATOM 3742 C CA . VAL A 1 725 ? 116.968 86.440 128.147 1.00 19.42 703 VAL A CA 1
ATOM 3743 C C . VAL A 1 725 ? 115.760 85.664 128.648 1.00 24.59 703 VAL A C 1
ATOM 3744 O O . VAL A 1 725 ? 114.617 86.014 128.337 1.00 26.91 703 VAL A O 1
ATOM 3748 N N . TYR A 1 726 ? 115.985 84.601 129.415 1.00 22.93 704 TYR A N 1
ATOM 3749 C CA . TYR A 1 726 ? 114.928 83.708 129.865 1.00 20.86 704 TYR A CA 1
ATOM 3750 C C . TYR A 1 726 ? 114.235 84.179 131.139 1.00 27.04 704 TYR A C 1
ATOM 3751 O O . TYR A 1 726 ? 113.258 83.552 131.557 1.00 30.34 704 TYR A O 1
ATOM 3760 N N . ALA A 1 727 ? 114.701 85.260 131.757 1.00 29.19 705 ALA A N 1
ATOM 3761 C CA . ALA A 1 727 ? 114.118 85.714 133.017 1.00 30.50 705 ALA A CA 1
ATOM 3762 C C . ALA A 1 727 ? 112.603 85.866 132.970 1.00 32.91 705 ALA A C 1
ATOM 3763 O O . ALA A 1 727 ? 111.941 85.507 133.960 1.00 36.27 705 ALA A O 1
ATOM 3765 N N . PRO A 1 728 ? 112.000 86.391 131.902 1.00 29.68 706 PRO A N 1
ATOM 3766 C CA . PRO A 1 728 ? 110.533 86.470 131.865 1.00 32.39 706 PRO A CA 1
ATOM 3767 C C . PRO A 1 728 ? 109.853 85.135 132.088 1.00 34.88 706 PRO A C 1
ATOM 3768 O O . PRO A 1 728 ? 108.714 85.106 132.568 1.00 38.62 706 PRO A O 1
ATOM 3772 N N . LEU A 1 729 ? 110.506 84.026 131.736 1.00 35.23 707 LEU A N 1
ATOM 3773 C CA . LEU A 1 729 ? 109.936 82.711 132.007 1.00 31.61 707 LEU A CA 1
ATOM 3774 C C . LEU A 1 729 ? 109.856 82.450 133.504 1.00 30.18 707 LEU A C 1
ATOM 3775 O O . LEU A 1 729 ? 108.837 81.966 134.007 1.00 34.78 707 LEU A O 1
ATOM 3780 N N . ILE A 1 730 ? 110.926 82.764 134.234 1.00 32.56 708 ILE A N 1
ATOM 3781 C CA . ILE A 1 730 ? 110.910 82.594 135.682 1.00 32.89 708 ILE A CA 1
ATOM 3782 C C . ILE A 1 730 ? 109.881 83.521 136.309 1.00 37.11 708 ILE A C 1
ATOM 3783 O O . ILE A 1 730 ? 109.234 83.172 137.303 1.00 42.52 708 ILE A O 1
ATOM 3788 N N . GLU A 1 731 ? 109.716 84.718 135.746 1.00 38.56 709 GLU A N 1
ATOM 3789 C CA . GLU A 1 731 ? 108.709 85.634 136.272 1.00 39.67 709 GLU A CA 1
ATOM 3790 C C . GLU A 1 731 ? 107.293 85.145 135.994 1.00 39.70 709 GLU A C 1
ATOM 3791 O O . GLU A 1 731 ? 106.381 85.422 136.780 1.00 41.73 709 GLU A O 1
ATOM 3797 N N . GLN A 1 732 ? 107.085 84.427 134.895 1.00 37.38 710 GLN A N 1
ATOM 3798 C CA . GLN A 1 732 ? 105.766 83.930 134.526 1.00 41.38 710 GLN A CA 1
ATOM 3799 C C . GLN A 1 732 ? 105.438 82.581 135.148 1.00 44.52 710 GLN A C 1
ATOM 3800 O O . GLN A 1 732 ? 104.382 82.017 134.843 1.00 42.24 710 GLN A O 1
ATOM 3806 N N . GLU A 1 733 ? 106.316 82.044 135.993 1.00 43.04 711 GLU A N 1
ATOM 3807 C CA . GLU A 1 733 ? 106.172 80.741 136.632 1.00 43.31 711 GLU A CA 1
ATOM 3808 C C . GLU A 1 733 ? 106.414 79.589 135.669 1.00 40.53 711 GLU A C 1
ATOM 3809 O O . GLU A 1 733 ? 106.307 78.429 136.078 1.00 45.21 711 GLU A O 1
ATOM 3815 N N . LEU A 1 734 ? 106.737 79.863 134.404 1.00 36.73 712 LEU A N 1
ATOM 3816 C CA . LEU A 1 734 ? 107.013 78.785 133.461 1.00 33.84 712 LEU A CA 1
ATOM 3817 C C . LEU A 1 734 ? 108.233 77.982 133.889 1.00 35.91 712 LEU A C 1
ATOM 3818 O O . LEU A 1 734 ? 108.251 76.753 133.770 1.00 40.66 712 LEU A O 1
ATOM 3823 N N . VAL A 1 735 ? 109.265 78.661 134.377 1.00 36.95 713 VAL A N 1
ATOM 3824 C CA . VAL A 1 735 ? 110.418 78.027 135.003 1.00 36.27 713 VAL A CA 1
ATOM 3825 C C . VAL A 1 735 ? 110.482 78.521 136.439 1.00 38.82 713 VAL A C 1
ATOM 3826 O O . VAL A 1 735 ? 110.435 79.730 136.686 1.00 44.85 713 VAL A O 1
ATOM 3830 N N . LYS A 1 736 ? 110.579 77.587 137.384 1.00 39.78 714 LYS A N 1
ATOM 3831 C CA . LYS A 1 736 ? 110.405 77.942 138.788 1.00 42.82 714 LYS A CA 1
ATOM 3832 C C . LYS A 1 736 ? 111.540 78.829 139.286 1.00 42.16 714 LYS A C 1
ATOM 3833 O O . LYS A 1 736 ? 111.297 79.868 139.910 1.00 44.79 714 LYS A O 1
ATOM 3839 N N . ASN A 1 737 ? 112.784 78.446 139.017 1.00 40.37 715 ASN A N 1
ATOM 3840 C CA . ASN A 1 737 ? 113.924 79.164 139.567 1.00 40.99 715 ASN A CA 1
ATOM 3841 C C . ASN A 1 737 ? 115.091 79.083 138.593 1.00 41.78 715 ASN A C 1
ATOM 3842 O O . ASN A 1 737 ? 115.000 78.471 137.527 1.00 43.87 715 ASN A O 1
ATOM 3847 N N . GLU A 1 738 ? 116.199 79.719 138.975 1.00 41.92 716 GLU A N 1
ATOM 3848 C CA . GLU A 1 738 ? 117.386 79.727 138.129 1.00 41.24 716 GLU A CA 1
ATOM 3849 C C . GLU A 1 738 ? 117.997 78.339 137.996 1.00 42.34 716 GLU A C 1
ATOM 3850 O O . GLU A 1 738 ? 118.647 78.045 136.988 1.00 45.58 716 GLU A O 1
ATOM 3856 N N . HIS A 1 739 ? 117.817 77.482 139.002 1.00 43.76 717 HIS A N 1
ATOM 3857 C CA . HIS A 1 739 ? 118.340 76.123 138.917 1.00 42.12 717 HIS A CA 1
ATOM 3858 C C . HIS A 1 739 ? 117.658 75.340 137.803 1.00 45.47 717 HIS A C 1
ATOM 3859 O O . HIS A 1 739 ? 118.318 74.628 137.035 1.00 46.59 717 HIS A O 1
ATOM 3866 N N . ASP A 1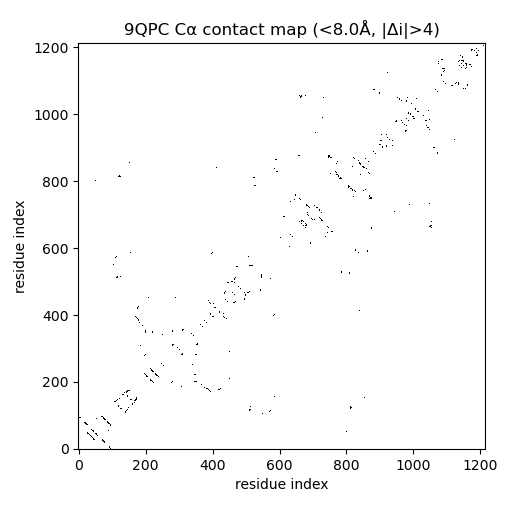 740 ? 116.335 75.467 137.693 1.00 43.57 718 ASP A N 1
ATOM 3867 C CA . ASP A 1 740 ? 115.617 74.808 136.608 1.00 40.53 718 ASP A CA 1
ATOM 3868 C C . ASP A 1 740 ? 116.040 75.361 135.254 1.00 38.47 718 ASP A C 1
ATOM 3869 O O . ASP A 1 740 ? 116.154 74.613 134.278 1.00 40.24 718 ASP A O 1
ATOM 3874 N N . LEU A 1 741 ? 116.270 76.672 135.173 1.00 36.02 719 LEU A N 1
ATOM 3875 C CA . LEU A 1 741 ? 116.731 77.274 133.926 1.00 33.63 719 LEU A CA 1
ATOM 3876 C C . LEU A 1 741 ? 118.094 76.726 133.523 1.00 35.46 719 LEU A C 1
ATOM 3877 O O . LEU A 1 741 ? 118.324 76.385 132.355 1.00 37.81 719 LEU A O 1
ATOM 3882 N N . GLU A 1 742 ? 119.018 76.640 134.482 1.00 34.00 720 GLU A N 1
ATOM 3883 C CA . GLU A 1 742 ? 120.332 76.079 134.190 1.00 33.86 720 GLU A CA 1
ATOM 3884 C C . GLU A 1 742 ? 120.218 74.629 133.747 1.00 38.15 720 GLU A C 1
ATOM 3885 O O . GLU A 1 742 ? 120.910 74.199 132.817 1.00 39.57 720 GLU A O 1
ATOM 3891 N N . GLU A 1 743 ? 119.350 73.857 134.404 1.00 38.53 721 GLU A N 1
ATOM 3892 C CA . GLU A 1 743 ? 119.149 72.473 133.992 1.00 38.28 721 GLU A CA 1
ATOM 3893 C C . GLU A 1 743 ? 118.619 72.389 132.568 1.00 36.11 721 GLU A C 1
ATOM 3894 O O . GLU A 1 743 ? 119.075 71.556 131.781 1.00 38.52 721 GLU A O 1
ATOM 3900 N N . ILE A 1 744 ? 117.655 73.241 132.218 1.00 32.66 722 ILE A N 1
ATOM 3901 C CA . ILE A 1 744 ? 117.097 73.216 130.867 1.00 29.15 722 ILE A CA 1
ATOM 3902 C C . ILE A 1 744 ? 118.171 73.544 129.838 1.00 30.27 722 ILE A C 1
ATOM 3903 O O . ILE A 1 744 ? 118.277 72.886 128.795 1.00 31.32 722 ILE A O 1
ATOM 3908 N N . ILE A 1 745 ? 118.982 74.569 130.109 1.00 29.34 723 ILE A N 1
ATOM 3909 C CA . ILE A 1 745 ? 120.027 74.948 129.162 1.00 26.74 723 ILE A CA 1
ATOM 3910 C C . ILE A 1 745 ? 121.044 73.823 129.005 1.00 28.42 723 ILE A C 1
ATOM 3911 O O . ILE A 1 745 ? 121.470 73.498 127.887 1.00 26.61 723 ILE A O 1
ATOM 3916 N N . GLN A 1 746 ? 121.456 73.213 130.120 1.00 32.22 724 GLN A N 1
ATOM 3917 C CA . GLN A 1 746 ? 122.424 72.125 130.047 1.00 34.21 724 GLN A CA 1
ATOM 3918 C C . GLN A 1 746 ? 121.848 70.919 129.316 1.00 32.65 724 GLN A C 1
ATOM 3919 O O . GLN A 1 746 ? 122.562 70.237 128.572 1.00 33.36 724 GLN A O 1
ATOM 3925 N N . ASN A 1 747 ? 120.573 70.660 129.511 1.00 29.97 725 ASN A N 1
ATOM 3926 C CA . ASN A 1 747 ? 120.053 69.468 128.827 1.00 30.46 725 ASN A CA 1
ATOM 3927 C C . ASN A 1 747 ? 120.136 69.739 127.332 1.00 31.34 725 ASN A C 1
ATOM 3928 O O . ASN A 1 747 ? 120.554 68.834 126.614 1.00 34.36 725 ASN A O 1
ATOM 3933 N N . LEU A 1 748 ? 119.788 70.945 126.887 1.00 29.38 726 LEU A N 1
ATOM 3934 C CA . LEU A 1 748 ? 119.757 71.283 125.440 1.00 24.01 726 LEU A CA 1
ATOM 3935 C C . LEU A 1 748 ? 121.165 71.170 124.870 1.00 25.56 726 LEU A C 1
ATOM 3936 O O . LEU A 1 748 ? 121.295 70.721 123.738 1.00 27.78 726 LEU A O 1
ATOM 3941 N N . VAL A 1 749 ? 122.175 71.564 125.632 1.00 25.14 727 VAL A N 1
ATOM 3942 C CA . VAL A 1 749 ? 123.574 71.414 125.157 1.00 24.09 727 VAL A CA 1
ATOM 3943 C C . VAL A 1 749 ? 123.875 69.932 124.969 1.00 30.23 727 VAL A C 1
ATOM 3944 O O . VAL A 1 749 ? 124.428 69.588 123.930 1.00 33.60 727 VAL A O 1
ATOM 3948 N N . GLU A 1 750 ? 123.492 69.087 125.919 1.00 32.07 728 GLU A N 1
ATOM 3949 C CA . GLU A 1 750 ? 123.748 67.630 125.833 1.00 31.92 728 GLU A CA 1
ATOM 3950 C C . GLU A 1 750 ? 122.947 67.002 124.699 1.00 32.59 728 GLU A C 1
ATOM 3951 O O . GLU A 1 750 ? 123.512 66.177 123.982 1.00 35.88 728 GLU A O 1
ATOM 3957 N N . ILE A 1 751 ? 121.684 67.377 124.547 1.00 30.91 729 ILE A N 1
ATOM 3958 C CA . ILE A 1 751 ? 120.840 66.750 123.497 1.00 31.45 729 ILE A CA 1
ATOM 3959 C C . ILE A 1 751 ? 121.521 67.026 122.168 1.00 34.04 729 ILE A C 1
ATOM 3960 O O . ILE A 1 751 ? 121.543 66.138 121.327 1.00 36.24 729 ILE A O 1
ATOM 3965 N N . GLY A 1 752 ? 122.062 68.223 122.000 1.00 32.61 730 GLY A N 1
ATOM 3966 C CA . GLY A 1 752 ? 122.720 68.596 120.739 1.00 32.37 730 GLY A CA 1
ATOM 3967 C C . GLY A 1 752 ? 123.976 67.805 120.479 1.00 34.83 730 GLY A C 1
ATOM 3968 O O . GLY A 1 752 ? 124.176 67.388 119.341 1.00 38.34 730 GLY A O 1
ATOM 3969 N N . LYS A 1 753 ? 124.807 67.622 121.494 1.00 37.43 731 LYS A N 1
ATOM 3970 C CA . LYS A 1 753 ? 126.022 66.796 121.329 1.00 39.35 731 LYS A CA 1
ATOM 3971 C C . LYS A 1 753 ? 125.593 65.374 121.002 1.00 39.33 731 LYS A C 1
ATOM 3972 O O . LYS A 1 753 ? 126.226 64.748 120.148 1.00 44.75 731 LYS A O 1
ATOM 3978 N N . SER A 1 754 ? 124.545 64.896 121.658 1.00 36.94 732 SER A N 1
ATOM 3979 C CA . SER A 1 754 ? 124.084 63.512 121.433 1.00 38.72 732 SER A CA 1
ATOM 3980 C C . SER A 1 754 ? 123.689 63.336 119.974 1.00 42.85 732 SER A C 1
ATOM 3981 O O . SER A 1 754 ? 124.071 62.317 119.396 1.00 44.43 732 SER A O 1
ATOM 3984 N N . LEU A 1 755 ? 122.954 64.286 119.403 1.00 40.63 733 LEU A N 1
ATOM 3985 C CA . LEU A 1 755 ? 122.469 64.103 118.017 1.00 35.44 733 LEU A CA 1
ATOM 3986 C C . LEU A 1 755 ? 123.498 64.686 117.050 1.00 40.22 733 LEU A C 1
ATOM 3987 O O . LEU A 1 755 ? 123.210 64.691 115.854 1.00 41.53 733 LEU A O 1
ATOM 3992 N N . ASP A 1 756 ? 124.647 65.157 117.541 1.00 40.99 734 ASP A N 1
ATOM 3993 C CA . ASP A 1 756 ? 125.694 65.606 116.627 1.00 45.05 734 ASP A CA 1
ATOM 3994 C C . ASP A 1 756 ? 125.254 66.860 115.872 1.00 46.08 734 ASP A C 1
ATOM 3995 O O . ASP A 1 756 ? 125.420 66.971 114.658 1.00 45.62 734 ASP A O 1
ATOM 4000 N N . LYS A 1 757 ? 124.690 67.808 116.611 1.00 43.01 735 LYS A N 1
ATOM 4001 C CA . LYS A 1 757 ? 124.238 69.075 116.064 1.00 35.16 735 LYS A CA 1
ATOM 4002 C C . LYS A 1 757 ? 125.037 70.212 116.681 1.00 33.47 735 LYS A C 1
ATOM 4003 O O . LYS A 1 757 ? 125.512 70.114 117.815 1.00 35.29 735 LYS A O 1
ATOM 4009 N N . ILE A 1 758 ? 125.196 71.289 115.914 1.00 28.66 736 ILE A N 1
ATOM 4010 C CA . ILE A 1 758 ? 125.900 72.458 116.416 1.00 25.06 736 ILE A CA 1
ATOM 4011 C C . ILE A 1 758 ? 125.035 73.150 117.456 1.00 24.69 736 ILE A C 1
ATOM 4012 O O . ILE A 1 758 ? 123.872 73.485 117.197 1.00 23.02 736 ILE A O 1
ATOM 4017 N N . VAL A 1 759 ? 125.592 73.357 118.642 1.00 25.12 737 VAL A N 1
ATOM 4018 C CA . VAL A 1 759 ? 124.935 74.099 119.708 1.00 21.19 737 VAL A CA 1
ATOM 4019 C C . VAL A 1 759 ? 125.629 75.444 119.821 1.00 23.52 737 VAL A C 1
ATOM 4020 O O . VAL A 1 759 ? 126.854 75.506 119.971 1.00 27.89 737 VAL A O 1
ATOM 4024 N N . VAL A 1 760 ? 124.854 76.516 119.732 1.00 22.14 738 VAL A N 1
ATOM 4025 C CA . VAL A 1 760 ? 125.400 77.862 119.712 1.00 18.31 738 VAL A CA 1
ATOM 4026 C C . VAL A 1 760 ? 124.649 78.725 120.712 1.00 19.86 738 VAL A C 1
ATOM 4027 O O . VAL A 1 760 ? 123.462 78.515 120.980 1.00 19.27 738 VAL A O 1
ATOM 4031 N N . ALA A 1 761 ? 125.355 79.697 121.272 1.00 19.04 739 ALA A N 1
ATOM 4032 C CA . ALA A 1 761 ? 124.751 80.740 122.086 1.00 15.89 739 ALA A CA 1
ATOM 4033 C C . ALA A 1 761 ? 124.489 81.933 121.179 1.00 18.59 739 ALA A C 1
ATOM 4034 O O . ALA A 1 761 ? 125.386 82.365 120.450 1.00 24.02 739 ALA A O 1
ATOM 4036 N N . THR A 1 762 ? 123.263 82.454 121.206 1.00 16.27 740 THR A N 1
ATOM 4037 C CA . THR A 1 762 ? 122.835 83.422 120.206 1.00 17.41 740 THR A CA 1
ATOM 4038 C C . THR A 1 762 ? 122.642 84.822 120.776 1.00 19.64 740 THR A C 1
ATOM 4039 O O . THR A 1 762 ? 123.265 85.768 120.292 1.00 19.86 740 THR A O 1
ATOM 4043 N N . GLY A 1 763 ? 121.798 84.994 121.785 1.00 14.86 741 GLY A N 1
ATOM 4044 C CA . GLY A 1 763 ? 121.608 86.282 122.417 1.00 17.11 741 GLY A CA 1
ATOM 4045 C C . GLY A 1 763 ? 120.296 86.976 122.105 1.00 14.08 741 GLY A C 1
ATOM 4046 O O . GLY A 1 763 ? 119.861 87.815 122.901 1.00 14.42 741 GLY A O 1
ATOM 4047 N N . ASN A 1 764 ? 119.658 86.671 120.976 1.00 12.49 742 ASN A N 1
ATOM 4048 C CA . ASN A 1 764 ? 118.330 87.208 120.672 1.00 9.70 742 ASN A CA 1
ATOM 4049 C C . ASN A 1 764 ? 118.335 88.737 120.664 1.00 11.91 742 ASN A C 1
ATOM 4050 O O . ASN A 1 764 ? 117.451 89.388 121.220 1.00 14.01 742 ASN A O 1
ATOM 4055 N N . VAL A 1 765 ? 119.347 89.314 120.014 1.00 13.53 743 VAL A N 1
ATOM 4056 C CA . VAL A 1 765 ? 119.573 90.752 120.097 1.00 8.80 743 VAL A CA 1
ATOM 4057 C C . VAL A 1 765 ? 118.382 91.513 119.537 1.00 9.81 743 VAL A C 1
ATOM 4058 O O . VAL A 1 765 ? 117.921 91.251 118.421 1.00 11.59 743 VAL A O 1
ATOM 4062 N N . HIS A 1 766 ? 117.884 92.476 120.314 1.00 10.36 744 HIS A N 1
ATOM 4063 C CA . HIS A 1 766 ? 116.811 93.357 119.882 1.00 7.97 744 HIS A CA 1
ATOM 4064 C C . HIS A 1 766 ? 117.207 94.824 119.863 1.00 10.08 744 HIS A C 1
ATOM 4065 O O . HIS A 1 766 ? 116.483 95.630 119.273 1.00 16.62 744 HIS A O 1
ATOM 4072 N N . TYR A 1 767 ? 118.318 95.194 120.491 1.00 9.62 745 TYR A N 1
ATOM 4073 C CA . TYR A 1 767 ? 118.829 96.557 120.450 1.00 8.35 745 TYR A CA 1
ATOM 4074 C C . TYR A 1 767 ? 120.313 96.513 120.776 1.00 9.23 745 TYR A C 1
ATOM 4075 O O . TYR A 1 767 ? 120.840 95.493 121.220 1.00 12.03 745 TYR A O 1
ATOM 4084 N N . LEU A 1 768 ? 120.982 97.641 120.552 1.00 13.18 746 LEU A N 1
ATOM 4085 C CA . LEU A 1 768 ? 122.441 97.662 120.577 1.00 12.75 746 LEU A CA 1
ATOM 4086 C C . LEU A 1 768 ? 122.996 97.679 121.997 1.00 14.95 746 LEU A C 1
ATOM 4087 O O . LEU A 1 768 ? 123.803 96.823 122.366 1.00 17.13 746 LEU A O 1
ATOM 4092 N N . ASN A 1 769 ? 122.585 98.648 122.807 1.00 17.59 747 ASN A N 1
ATOM 4093 C CA . ASN A 1 769 ? 123.169 98.857 124.123 1.00 18.46 747 ASN A CA 1
ATOM 4094 C C . ASN A 1 769 ? 122.134 98.628 125.215 1.00 22.73 747 ASN A C 1
ATOM 4095 O O . ASN A 1 769 ? 120.929 98.570 124.966 1.00 25.62 747 ASN A O 1
ATOM 4100 N N . GLU A 1 770 ? 122.631 98.500 126.446 1.00 26.11 748 GLU A N 1
ATOM 4101 C CA . GLU A 1 770 ? 121.753 98.230 127.579 1.00 25.74 748 GLU A CA 1
ATOM 4102 C C . GLU A 1 770 ? 120.858 99.415 127.908 1.00 25.80 748 GLU A C 1
ATOM 4103 O O . GLU A 1 770 ? 119.809 99.237 128.535 1.00 27.04 748 GLU A O 1
ATOM 4109 N N . GLU A 1 771 ? 121.253 100.626 127.518 1.00 25.89 749 GLU A N 1
ATOM 4110 C CA . GLU A 1 771 ? 120.435 101.799 127.795 1.00 25.69 749 GLU A CA 1
ATOM 4111 C C . GLU A 1 771 ? 119.329 101.992 126.771 1.00 28.05 749 GLU A C 1
ATOM 4112 O O . GLU A 1 771 ? 118.421 102.796 127.004 1.00 32.68 749 GLU A O 1
ATOM 4118 N N . ASP A 1 772 ? 119.384 101.275 125.650 1.00 24.38 750 ASP A N 1
ATOM 4119 C CA . ASP A 1 772 ? 118.362 101.373 124.620 1.00 20.86 750 ASP A CA 1
ATOM 4120 C C . ASP A 1 772 ? 117.108 100.582 124.955 1.00 19.38 750 ASP A C 1
ATOM 4121 O O . ASP A 1 772 ? 116.084 100.765 124.289 1.00 21.95 750 ASP A O 1
ATOM 4126 N N . ALA A 1 773 ? 117.157 99.734 125.983 1.00 16.96 751 ALA A N 1
ATOM 4127 C CA . ALA A 1 773 ? 116.014 98.892 126.308 1.00 14.86 751 ALA A CA 1
ATOM 4128 C C . ALA A 1 773 ? 114.741 99.712 126.428 1.00 20.78 751 ALA A C 1
ATOM 4129 O O . ALA A 1 773 ? 113.677 99.298 125.950 1.00 22.81 751 ALA A O 1
ATOM 4131 N N . ILE A 1 774 ? 114.839 100.901 127.026 1.00 21.81 752 ILE A N 1
ATOM 4132 C CA . ILE A 1 774 ? 113.649 101.709 127.268 1.00 21.26 752 ILE A CA 1
ATOM 4133 C C . ILE A 1 774 ? 112.871 101.905 125.978 1.00 20.57 752 ILE A C 1
ATOM 4134 O O . ILE A 1 774 ? 111.642 101.759 125.950 1.00 21.53 752 ILE A O 1
ATOM 4139 N N . TYR A 1 775 ? 113.570 102.197 124.879 1.00 17.91 753 TYR A N 1
ATOM 4140 C CA . TYR A 1 775 ? 112.870 102.422 123.621 1.00 16.76 753 TYR A CA 1
ATOM 4141 C C . TYR A 1 775 ? 111.953 101.252 123.308 1.00 19.46 753 TYR A C 1
ATOM 4142 O O . TYR A 1 775 ? 110.746 101.428 123.107 1.00 19.16 753 TYR A O 1
ATOM 4151 N N . ARG A 1 776 ? 112.502 100.037 123.329 1.00 19.26 754 ARG A N 1
ATOM 4152 C CA . ARG A 1 776 ? 111.682 98.865 123.060 1.00 16.14 754 ARG A CA 1
ATOM 4153 C C . ARG A 1 776 ? 110.462 98.857 123.965 1.00 17.81 754 ARG A C 1
ATOM 4154 O O . ARG A 1 776 ? 109.323 98.753 123.495 1.00 22.52 754 ARG A O 1
ATOM 4162 N N . LYS A 1 777 ? 110.681 99.051 125.266 1.00 18.74 755 LYS A N 1
ATOM 4163 C CA . LYS A 1 777 ? 109.570 99.054 126.206 1.00 19.42 755 LYS A CA 1
ATOM 4164 C C . LYS A 1 777 ? 108.479 99.999 125.737 1.00 21.40 755 LYS A C 1
ATOM 4165 O O . LYS A 1 777 ? 107.315 99.606 125.600 1.00 24.50 755 LYS A O 1
ATOM 4171 N N . ILE A 1 778 ? 108.855 101.237 125.409 1.00 20.45 756 ILE A N 1
ATOM 4172 C CA . ILE A 1 778 ? 107.850 102.209 125.000 1.00 18.47 756 ILE A CA 1
ATOM 4173 C C . ILE A 1 778 ? 107.058 101.662 123.825 1.00 19.92 756 ILE A C 1
ATOM 4174 O O . ILE A 1 778 ? 105.824 101.577 123.871 1.00 25.09 756 ILE A O 1
ATOM 4179 N N . LEU A 1 779 ? 107.761 101.192 122.794 1.00 18.37 757 LEU A N 1
ATOM 4180 C CA . LEU A 1 779 ? 107.065 100.643 121.639 1.00 19.00 757 LEU A CA 1
ATOM 4181 C C . LEU A 1 779 ? 106.124 99.533 122.070 1.00 22.21 757 LEU A C 1
ATOM 4182 O O . LEU A 1 779 ? 104.937 99.537 121.725 1.00 26.95 757 LEU A O 1
ATOM 4187 N N . ILE A 1 780 ? 106.627 98.598 122.875 1.00 20.47 758 ILE A N 1
ATOM 4188 C CA . ILE A 1 780 ? 105.790 97.487 123.302 1.00 23.04 758 ILE A CA 1
ATOM 4189 C C . ILE A 1 780 ? 104.600 98.009 124.088 1.00 25.47 758 ILE A C 1
ATOM 4190 O O . ILE A 1 780 ? 103.457 97.590 123.864 1.00 31.13 758 ILE A O 1
ATOM 4195 N N . ASN A 1 781 ? 104.837 98.969 124.983 1.00 25.08 759 ASN A N 1
ATOM 4196 C CA . ASN A 1 781 ? 103.733 99.500 125.769 1.00 25.83 759 ASN A CA 1
ATOM 4197 C C . ASN A 1 781 ? 102.674 100.119 124.875 1.00 29.38 759 ASN A C 1
ATOM 4198 O O . ASN A 1 781 ? 101.486 100.094 125.211 1.00 33.19 759 ASN A O 1
ATOM 4203 N N . SER A 1 782 ? 103.078 100.653 123.722 1.00 28.24 760 SER A N 1
ATOM 4204 C CA . SER A 1 782 ? 102.118 101.295 122.838 1.00 27.93 760 SER A CA 1
ATOM 4205 C C . SER A 1 782 ? 101.097 100.312 122.289 1.00 31.31 760 SER A C 1
ATOM 4206 O O . SER A 1 782 ? 100.049 100.737 121.795 1.00 33.92 760 SER A O 1
ATOM 4209 N N . MET A 1 783 ? 101.372 99.013 122.366 1.00 32.94 761 MET A N 1
ATOM 4210 C CA . MET A 1 783 ? 100.468 98.004 121.835 1.00 34.86 761 MET A CA 1
ATOM 4211 C C . MET A 1 783 ? 99.437 97.532 122.852 1.00 44.38 761 MET A C 1
ATOM 4212 O O . MET A 1 783 ? 98.556 96.744 122.496 1.00 49.83 761 MET A O 1
ATOM 4217 N N . GLY A 1 784 ? 99.524 97.991 124.096 1.00 42.98 762 GLY A N 1
ATOM 4218 C CA . GLY A 1 784 ? 98.531 97.620 125.091 1.00 43.67 762 GLY A CA 1
ATOM 4219 C C . GLY A 1 784 ? 98.459 96.120 125.284 1.00 49.59 762 GLY A C 1
ATOM 4220 O O . GLY A 1 784 ? 99.479 95.432 125.400 1.00 47.63 762 GLY A O 1
ATOM 4221 N N . GLY A 1 785 ? 97.235 95.599 125.320 1.00 51.62 763 GLY A N 1
ATOM 4222 C CA . GLY A 1 785 ? 96.992 94.180 125.466 1.00 48.30 763 GLY A CA 1
ATOM 4223 C C . GLY A 1 785 ? 97.166 93.363 124.211 1.00 51.67 763 GLY A C 1
ATOM 4224 O O . GLY A 1 785 ? 97.027 92.138 124.255 1.00 53.77 763 GLY A O 1
ATOM 4225 N N . ALA A 1 786 ? 97.459 94.008 123.080 1.00 52.89 764 ALA A N 1
ATOM 4226 C CA . ALA A 1 786 ? 97.739 93.266 121.856 1.00 53.48 764 ALA A CA 1
ATOM 4227 C C . ALA A 1 786 ? 99.029 92.468 121.977 1.00 55.38 764 ALA A C 1
ATOM 4228 O O . ALA A 1 786 ? 99.124 91.347 121.466 1.00 60.14 764 ALA A O 1
ATOM 4230 N N . ASN A 1 787 ? 100.032 93.031 122.644 1.00 53.00 765 ASN A N 1
ATOM 4231 C CA . ASN A 1 787 ? 101.322 92.373 122.787 1.00 52.69 765 ASN A CA 1
ATOM 4232 C C . ASN A 1 787 ? 101.340 91.545 124.063 1.00 52.34 765 ASN A C 1
ATOM 4233 O O . ASN A 1 787 ? 101.155 92.105 125.151 1.00 54.19 765 ASN A O 1
ATOM 4238 N N . PRO A 1 788 ? 101.548 90.230 123.986 1.00 52.13 766 PRO A N 1
ATOM 4239 C CA . PRO A 1 788 ? 101.673 89.440 125.219 1.00 52.32 766 PRO A CA 1
ATOM 4240 C C . PRO A 1 788 ? 102.877 89.822 126.058 1.00 52.27 766 PRO A C 1
ATOM 4241 O O . PRO A 1 788 ? 102.894 89.530 127.259 1.00 53.64 766 PRO A O 1
ATOM 4245 N N . LEU A 1 789 ? 103.886 90.464 125.466 1.00 49.87 767 LEU A N 1
ATOM 4246 C CA . LEU A 1 789 ? 105.065 90.862 126.223 1.00 45.58 767 LEU A CA 1
ATOM 4247 C C . LEU A 1 789 ? 104.744 91.891 127.294 1.00 46.16 767 LEU A C 1
ATOM 4248 O O . LEU A 1 789 ? 105.536 92.067 128.225 1.00 50.85 767 LEU A O 1
ATOM 4253 N N . ASN A 1 790 ? 103.607 92.579 127.185 1.00 45.15 768 ASN A N 1
ATOM 4254 C CA . ASN A 1 790 ? 103.261 93.595 128.170 1.00 44.24 768 ASN A CA 1
ATOM 4255 C C . ASN A 1 790 ? 102.842 92.992 129.500 1.00 48.71 768 ASN A C 1
ATOM 4256 O O . ASN A 1 790 ? 102.828 93.701 130.511 1.00 50.64 768 ASN A O 1
ATOM 4261 N N . ARG A 1 791 ? 102.502 91.705 129.521 1.00 50.33 769 ARG A N 1
ATOM 4262 C CA . ARG A 1 791 ? 102.106 91.062 130.767 1.00 49.92 769 ARG A CA 1
ATOM 4263 C C . ARG A 1 791 ? 103.274 90.974 131.739 1.00 50.26 769 ARG A C 1
ATOM 4264 O O . ARG A 1 791 ? 103.093 91.131 132.951 1.00 55.61 769 ARG A O 1
ATOM 4272 N N . HIS A 1 792 ? 104.474 90.730 131.231 1.00 46.09 770 HIS A N 1
ATOM 4273 C CA . HIS A 1 792 ? 105.658 90.519 132.048 1.00 47.83 770 HIS A CA 1
ATOM 4274 C C . HIS A 1 792 ? 106.715 91.570 131.712 1.00 44.11 770 HIS A C 1
ATOM 4275 O O . HIS A 1 792 ? 106.469 92.514 130.960 1.00 47.84 770 HIS A O 1
ATOM 4282 N N . SER A 1 793 ? 107.900 91.398 132.285 1.00 41.98 771 SER A N 1
ATOM 4283 C CA . SER A 1 793 ? 109.017 92.297 132.047 1.00 42.01 771 SER A CA 1
ATOM 4284 C C . SER A 1 793 ? 109.836 91.826 130.852 1.00 42.22 771 SER A C 1
ATOM 4285 O O . SER A 1 793 ? 109.981 90.627 130.606 1.00 45.26 771 SER A O 1
ATOM 4288 N N . LEU A 1 794 ? 110.369 92.783 130.108 1.00 33.12 772 LEU A N 1
ATOM 4289 C CA . LEU A 1 794 ? 111.149 92.427 128.938 1.00 28.58 772 LEU A CA 1
ATOM 4290 C C . LEU A 1 794 ? 112.544 91.960 129.344 1.00 29.87 772 LEU A C 1
ATOM 4291 O O . LEU A 1 794 ? 113.090 92.412 130.352 1.00 34.12 772 LEU A O 1
ATOM 4296 N N . PRO A 1 795 ? 113.138 91.059 128.577 1.00 27.16 773 PRO A N 1
ATOM 4297 C CA . PRO A 1 795 ? 114.470 90.547 128.904 1.00 24.44 773 PRO A CA 1
ATOM 4298 C C . PRO A 1 795 ? 115.550 91.577 128.587 1.00 24.25 773 PRO A C 1
ATOM 4299 O O . PRO A 1 795 ? 115.277 92.707 128.194 1.00 28.75 773 PRO A O 1
ATOM 4303 N N . ASP A 1 796 ? 116.798 91.160 128.775 1.00 24.40 774 ASP A N 1
ATOM 4304 C CA . ASP A 1 796 ? 117.963 91.973 128.428 1.00 24.21 774 ASP A CA 1
ATOM 4305 C C . ASP A 1 796 ? 118.527 91.407 127.133 1.00 22.30 774 ASP A C 1
ATOM 4306 O O . ASP A 1 796 ? 119.349 90.492 127.137 1.00 24.21 774 ASP A O 1
ATOM 4311 N N . VAL A 1 797 ? 118.081 91.969 126.014 1.00 16.96 775 VAL A N 1
ATOM 4312 C CA . VAL A 1 797 ? 118.402 91.435 124.699 1.00 11.75 775 VAL A CA 1
ATOM 4313 C C . VAL A 1 797 ? 119.263 92.433 123.940 1.00 12.35 775 VAL A C 1
ATOM 4314 O O . VAL A 1 797 ? 119.130 92.587 122.722 1.00 11.92 775 VAL A O 1
ATOM 4318 N N . HIS A 1 798 ? 120.135 93.133 124.657 1.00 12.25 776 HIS A N 1
ATOM 4319 C CA . HIS A 1 798 ? 121.127 93.969 124.007 1.00 11.61 776 HIS A CA 1
ATOM 4320 C C . HIS A 1 798 ? 122.178 93.091 123.331 1.00 12.78 776 HIS A C 1
ATOM 4321 O O . HIS A 1 798 ? 122.147 91.862 123.408 1.00 15.17 776 HIS A O 1
ATOM 4328 N N . PHE A 1 799 ? 123.122 93.737 122.656 1.00 12.75 777 PHE A N 1
ATOM 4329 C CA . PHE A 1 799 ? 124.167 93.046 121.909 1.00 12.86 777 PHE A CA 1
ATOM 4330 C C . PHE A 1 799 ? 125.337 92.788 122.849 1.00 17.33 777 PHE A C 1
ATOM 4331 O O . PHE A 1 799 ? 126.033 93.722 123.257 1.00 22.34 777 PHE A O 1
ATOM 4339 N N . ARG A 1 800 ? 125.555 91.523 123.190 1.00 19.15 778 ARG A N 1
ATOM 4340 C CA . ARG A 1 800 ? 126.583 91.139 124.145 1.00 18.97 778 ARG A CA 1
ATOM 4341 C C . ARG A 1 800 ? 127.899 90.859 123.436 1.00 23.13 778 ARG A C 1
ATOM 4342 O O . ARG A 1 800 ? 127.922 90.288 122.344 1.00 23.30 778 ARG A O 1
ATOM 4350 N N . THR A 1 801 ? 128.996 91.266 124.066 1.00 25.76 779 THR A N 1
ATOM 4351 C CA . THR A 1 801 ? 130.318 90.964 123.549 1.00 27.64 779 THR A CA 1
ATOM 4352 C C . THR A 1 801 ? 130.666 89.502 123.816 1.00 30.49 779 THR A C 1
ATOM 4353 O O . THR A 1 801 ? 129.935 88.774 124.491 1.00 33.62 779 THR A O 1
ATOM 4357 N N . THR A 1 802 ? 131.803 89.067 123.271 1.00 28.77 780 THR A N 1
ATOM 4358 C CA . THR A 1 802 ? 132.227 87.688 123.484 1.00 27.28 780 THR A CA 1
ATOM 4359 C C . THR A 1 802 ? 132.454 87.404 124.961 1.00 31.34 780 THR A C 1
ATOM 4360 O O . THR A 1 802 ? 132.056 86.349 125.465 1.00 36.42 780 THR A O 1
ATOM 4364 N N . ASP A 1 803 ? 133.100 88.329 125.672 1.00 34.66 781 ASP A N 1
ATOM 4365 C CA . ASP A 1 803 ? 133.351 88.119 127.094 1.00 32.77 781 ASP A CA 1
ATOM 4366 C C . ASP A 1 803 ? 132.050 88.064 127.883 1.00 32.36 781 ASP A C 1
ATOM 4367 O O . ASP A 1 803 ? 131.904 87.241 128.793 1.00 36.68 781 ASP A O 1
ATOM 4372 N N . GLU A 1 804 ? 131.093 88.932 127.552 1.00 31.47 782 GLU A N 1
ATOM 4373 C CA . GLU A 1 804 ? 129.807 88.896 128.240 1.00 31.84 782 GLU A CA 1
ATOM 4374 C C . GLU A 1 804 ? 129.116 87.557 128.037 1.00 33.17 782 GLU A C 1
ATOM 4375 O O . GLU A 1 804 ? 128.545 86.995 128.977 1.00 35.35 782 GLU A O 1
ATOM 4381 N N . MET A 1 805 ? 129.148 87.033 126.811 1.00 28.05 783 MET A N 1
ATOM 4382 C CA . MET A 1 805 ? 128.508 85.751 126.544 1.00 27.67 783 MET A CA 1
ATOM 4383 C C . MET A 1 805 ? 129.225 84.613 127.255 1.00 30.27 783 MET A C 1
ATOM 4384 O O . MET A 1 805 ? 128.578 83.710 127.796 1.00 32.27 783 MET A O 1
ATOM 4389 N N . LEU A 1 806 ? 130.559 84.633 127.266 1.00 31.23 784 LEU A N 1
ATOM 4390 C CA . LEU A 1 806 ? 131.292 83.600 127.989 1.00 31.17 784 LEU A CA 1
ATOM 4391 C C . LEU A 1 806 ? 130.959 83.634 129.474 1.00 33.09 784 LEU A C 1
ATOM 4392 O O . LEU A 1 806 ? 130.784 82.584 130.102 1.00 35.94 784 LEU A O 1
ATOM 4397 N N . THR A 1 807 ? 130.859 84.831 130.052 1.00 30.27 785 THR A N 1
ATOM 4398 C CA . THR A 1 807 ? 130.451 84.941 131.449 1.00 32.27 785 THR A CA 1
ATOM 4399 C C . THR A 1 807 ? 129.034 84.420 131.655 1.00 33.08 785 THR A C 1
ATOM 4400 O O . THR A 1 807 ? 128.752 83.743 132.649 1.00 38.26 785 THR A O 1
ATOM 4404 N N . ALA A 1 808 ? 128.127 84.731 130.729 1.00 30.54 786 ALA A N 1
ATOM 4405 C CA . ALA A 1 808 ? 126.741 84.307 130.869 1.00 29.04 786 ALA A CA 1
ATOM 4406 C C . ALA A 1 808 ? 126.577 82.797 130.773 1.00 33.06 786 ALA A C 1
ATOM 4407 O O . ALA A 1 808 ? 125.565 82.267 131.242 1.00 35.09 786 ALA A O 1
ATOM 4409 N N . PHE A 1 809 ? 127.539 82.096 130.177 1.00 32.69 787 PHE A N 1
ATOM 4410 C CA . PHE A 1 809 ? 127.477 80.649 130.016 1.00 32.19 787 PHE A CA 1
ATOM 4411 C C . PHE A 1 809 ? 128.598 79.960 130.782 1.00 37.55 787 PHE A C 1
ATOM 4412 O O . PHE A 1 809 ? 129.031 78.868 130.416 1.00 40.93 787 PHE A O 1
ATOM 4420 N N . HIS A 1 810 ? 129.081 80.597 131.848 1.00 38.49 788 HIS A N 1
ATOM 4421 C CA . HIS A 1 810 ? 130.149 80.009 132.645 1.00 40.91 788 HIS A CA 1
ATOM 4422 C C . HIS A 1 810 ? 129.662 78.839 133.486 1.00 45.57 788 HIS A C 1
ATOM 4423 O O . HIS A 1 810 ? 130.478 78.015 133.907 1.00 48.76 788 HIS A O 1
ATOM 4430 N N . PHE A 1 811 ? 128.355 78.745 133.736 1.00 43.59 789 PHE A N 1
ATOM 4431 C CA . PHE A 1 811 ? 127.814 77.641 134.516 1.00 38.13 789 PHE A CA 1
ATOM 4432 C C . PHE A 1 811 ? 127.841 76.317 133.765 1.00 38.61 789 PHE A C 1
ATOM 4433 O O . PHE A 1 811 ? 127.593 75.275 134.379 1.00 42.82 789 PHE A O 1
ATOM 4441 N N . LEU A 1 812 ? 128.129 76.327 132.468 1.00 40.53 790 LEU A N 1
ATOM 4442 C CA . LEU A 1 812 ? 128.353 75.105 131.709 1.00 41.32 790 LEU A CA 1
ATOM 4443 C C . LEU A 1 812 ? 129.813 74.686 131.689 1.00 42.36 790 LEU A C 1
ATOM 4444 O O . LEU A 1 812 ? 130.150 73.693 131.037 1.00 43.78 790 LEU A O 1
ATOM 4449 N N . GLY A 1 813 ? 130.678 75.408 132.377 1.00 39.72 791 GLY A N 1
ATOM 4450 C CA . GLY A 1 813 ? 132.097 75.127 132.277 1.00 45.24 791 GLY A CA 1
ATOM 4451 C C . GLY A 1 813 ? 132.763 75.961 131.204 1.00 49.73 791 GLY A C 1
ATOM 4452 O O . GLY A 1 813 ? 132.167 76.327 130.194 1.00 52.73 791 GLY A O 1
ATOM 4453 N N . GLU A 1 814 ? 134.039 76.265 131.433 1.00 55.03 792 GLU A N 1
ATOM 4454 C CA . GLU A 1 814 ? 134.753 77.143 130.515 1.00 53.53 792 GLU A CA 1
ATOM 4455 C C . GLU A 1 814 ? 134.904 76.510 129.138 1.00 49.89 792 GLU A C 1
ATOM 4456 O O . GLU A 1 814 ? 134.795 77.201 128.120 1.00 54.62 792 GLU A O 1
ATOM 4462 N N . GLU A 1 815 ? 135.159 75.203 129.081 1.00 47.80 793 GLU A N 1
ATOM 4463 C CA . GLU A 1 815 ? 135.341 74.547 127.790 1.00 50.83 793 GLU A CA 1
ATOM 4464 C C . GLU A 1 815 ? 134.046 74.543 126.983 1.00 47.42 793 GLU A C 1
ATOM 4465 O O . GLU A 1 815 ? 134.031 74.930 125.808 1.00 45.91 793 GLU A O 1
ATOM 4471 N N . THR A 1 816 ? 132.943 74.119 127.599 1.00 45.40 794 THR A N 1
ATOM 4472 C CA . THR A 1 816 ? 131.676 74.075 126.880 1.00 42.88 794 THR A CA 1
ATOM 4473 C C . THR A 1 816 ? 131.210 75.473 126.499 1.00 40.88 794 THR A C 1
ATOM 4474 O O . THR A 1 816 ? 130.656 75.674 125.411 1.00 45.29 794 THR A O 1
ATOM 4478 N N . ALA A 1 817 ? 131.405 76.446 127.388 1.00 39.20 795 ALA A N 1
ATOM 4479 C CA . ALA A 1 817 ? 131.021 77.816 127.073 1.00 33.92 795 ALA A CA 1
ATOM 4480 C C . ALA A 1 817 ? 131.834 78.350 125.903 1.00 33.04 795 ALA A C 1
ATOM 4481 O O . ALA A 1 817 ? 131.282 78.920 124.956 1.00 37.02 795 ALA A O 1
ATOM 4483 N N . LYS A 1 818 ? 133.153 78.158 125.943 1.00 37.46 796 LYS A N 1
ATOM 4484 C CA . LYS A 1 818 ? 133.997 78.615 124.847 1.00 37.43 796 LYS A CA 1
ATOM 4485 C C . LYS A 1 818 ? 133.657 77.904 123.549 1.00 34.42 796 LYS A C 1
ATOM 4486 O O . LYS A 1 818 ? 133.863 78.460 122.466 1.00 36.41 796 LYS A O 1
ATOM 4492 N N . GLU A 1 819 ? 133.150 76.674 123.631 1.00 36.09 797 GLU A N 1
ATOM 4493 C CA . GLU A 1 819 ? 132.775 75.962 122.416 1.00 38.16 797 GLU A CA 1
ATOM 4494 C C . GLU A 1 819 ? 131.480 76.512 121.834 1.00 33.49 797 GLU A C 1
ATOM 4495 O O . GLU A 1 819 ? 131.420 76.867 120.652 1.00 31.14 797 GLU A O 1
ATOM 4501 N N . ILE A 1 820 ? 130.429 76.590 122.650 1.00 32.68 798 ILE A N 1
ATOM 4502 C CA . ILE A 1 820 ? 129.130 77.003 122.131 1.00 28.00 798 ILE A CA 1
ATOM 4503 C C . ILE A 1 820 ? 129.066 78.496 121.843 1.00 28.22 798 ILE A C 1
ATOM 4504 O O . ILE A 1 820 ? 128.167 78.939 121.120 1.00 28.09 798 ILE A O 1
ATOM 4509 N N . VAL A 1 821 ? 129.993 79.285 122.376 1.00 26.63 799 VAL A N 1
ATOM 4510 C CA . VAL A 1 821 ? 129.975 80.725 122.151 1.00 23.41 799 VAL A CA 1
ATOM 4511 C C . VAL A 1 821 ? 130.837 81.115 120.961 1.00 24.86 799 VAL A C 1
ATOM 4512 O O . VAL A 1 821 ? 130.416 81.897 120.106 1.00 31.39 799 VAL A O 1
ATOM 4516 N N . VAL A 1 822 ? 132.051 80.586 120.877 1.00 25.48 800 VAL A N 1
ATOM 4517 C CA . VAL A 1 822 ? 133.028 81.011 119.884 1.00 24.63 800 VAL A CA 1
ATOM 4518 C C . VAL A 1 822 ? 133.171 79.989 118.764 1.00 25.33 800 VAL A C 1
ATOM 4519 O O . VAL A 1 822 ? 133.029 80.322 117.588 1.00 28.12 800 VAL A O 1
ATOM 4523 N N . GLU A 1 823 ? 133.459 78.736 119.110 1.00 23.96 801 GLU A N 1
ATOM 4524 C CA . GLU A 1 823 ? 133.789 77.751 118.087 1.00 26.88 801 GLU A CA 1
ATOM 4525 C C . GLU A 1 823 ? 132.578 77.404 117.227 1.00 28.09 801 GLU A C 1
ATOM 4526 O O . GLU A 1 823 ? 132.664 77.393 115.995 1.00 30.34 801 GLU A O 1
ATOM 4532 N N . ASN A 1 824 ? 131.440 77.108 117.857 1.00 27.21 802 ASN A N 1
ATOM 4533 C CA . ASN A 1 824 ? 130.282 76.649 117.097 1.00 24.24 802 ASN A CA 1
ATOM 4534 C C . ASN A 1 824 ? 129.672 77.775 116.271 1.00 25.82 802 ASN A C 1
ATOM 4535 O O . ASN A 1 824 ? 129.228 77.552 115.139 1.00 29.20 802 ASN A O 1
ATOM 4540 N N . THR A 1 825 ? 129.630 78.989 116.822 1.00 24.87 803 THR A N 1
ATOM 4541 C CA . THR A 1 825 ? 129.104 80.116 116.063 1.00 22.39 803 THR A CA 1
ATOM 4542 C C . THR A 1 825 ? 129.947 80.379 114.824 1.00 23.54 803 THR A C 1
ATOM 4543 O O . THR A 1 825 ? 129.412 80.626 113.737 1.00 27.24 803 THR A O 1
ATOM 4547 N N . ASN A 1 826 ? 131.270 80.319 114.964 1.00 24.79 804 ASN A N 1
ATOM 4548 C CA . ASN A 1 826 ? 132.133 80.537 113.812 1.00 25.60 804 ASN A CA 1
ATOM 4549 C C . ASN A 1 826 ? 132.073 79.368 112.840 1.00 25.52 804 ASN A C 1
ATOM 4550 O O . ASN A 1 826 ? 132.235 79.564 111.634 1.00 28.33 804 ASN A O 1
ATOM 4555 N N . LYS A 1 827 ? 131.819 78.157 113.332 1.00 23.67 805 LYS A N 1
ATOM 4556 C CA . LYS A 1 827 ? 131.570 77.039 112.429 1.00 26.59 805 LYS A CA 1
ATOM 4557 C C . LYS A 1 827 ? 130.323 77.286 111.589 1.00 29.98 805 LYS A C 1
ATOM 4558 O O . LYS A 1 827 ? 130.323 77.056 110.373 1.00 32.82 805 LYS A O 1
ATOM 4564 N N . ILE A 1 828 ? 129.252 77.762 112.224 1.00 28.51 806 ILE A N 1
ATOM 4565 C CA . ILE A 1 828 ? 128.028 78.078 111.494 1.00 24.77 806 ILE A CA 1
ATOM 4566 C C . ILE A 1 828 ? 128.286 79.180 110.478 1.00 25.63 806 ILE A C 1
ATOM 4567 O O . ILE A 1 828 ? 127.803 79.124 109.342 1.00 29.13 806 ILE A O 1
ATOM 4572 N N . ALA A 1 829 ? 129.043 80.204 110.873 1.00 24.45 807 ALA A N 1
ATOM 4573 C CA . ALA A 1 829 ? 129.378 81.276 109.941 1.00 21.45 807 ALA A CA 1
ATOM 4574 C C . ALA A 1 829 ? 130.161 80.745 108.749 1.00 26.47 807 ALA A C 1
ATOM 4575 O O . ALA A 1 829 ? 129.897 81.127 107.605 1.00 33.62 807 ALA A O 1
ATOM 4577 N N . ASP A 1 830 ? 131.129 79.860 108.997 1.00 27.19 808 ASP A N 1
ATOM 4578 C CA . ASP A 1 830 ? 131.942 79.314 107.917 1.00 26.04 808 ASP A CA 1
ATOM 4579 C C . ASP A 1 830 ? 131.134 78.399 107.008 1.00 27.76 808 ASP A C 1
ATOM 4580 O O . ASP A 1 830 ? 131.474 78.243 105.831 1.00 31.78 808 ASP A O 1
ATOM 4585 N N . ILE A 1 831 ? 130.076 77.778 107.531 1.00 29.88 809 ILE A N 1
ATOM 4586 C CA . ILE A 1 831 ? 129.230 76.935 106.690 1.00 25.41 809 ILE A CA 1
ATOM 4587 C C . ILE A 1 831 ? 128.642 77.746 105.544 1.00 26.53 809 ILE A C 1
ATOM 4588 O O . ILE A 1 831 ? 128.535 77.262 104.411 1.00 29.01 809 ILE A O 1
ATOM 4593 N N . CYS A 1 832 ? 128.246 78.984 105.818 1.00 26.32 810 CYS A N 1
ATOM 4594 C CA . CYS A 1 832 ? 127.612 79.824 104.814 1.00 27.08 810 CYS A CA 1
ATOM 4595 C C . CYS A 1 832 ? 128.655 80.514 103.945 1.00 28.20 810 CYS A C 1
ATOM 4596 O O . CYS A 1 832 ? 129.641 81.059 104.448 1.00 30.08 810 CYS A O 1
ATOM 4599 N N . GLU A 1 833 ? 128.432 80.491 102.636 1.00 28.95 811 GLU A N 1
ATOM 4600 C CA . GLU A 1 833 ? 129.254 81.248 101.707 1.00 30.82 811 GLU A CA 1
ATOM 4601 C C . GLU A 1 833 ? 128.713 82.668 101.568 1.00 32.12 811 GLU A C 1
ATOM 4602 O O . GLU A 1 833 ? 127.627 82.997 102.046 1.00 35.02 811 GLU A O 1
ATOM 4608 N N . GLU A 1 834 ? 129.488 83.517 100.902 1.00 28.98 812 GLU A N 1
ATOM 4609 C CA . GLU A 1 834 ? 129.086 84.906 100.728 1.00 24.18 812 GLU A CA 1
ATOM 4610 C C . GLU A 1 834 ? 127.849 84.989 99.845 1.00 26.03 812 GLU A C 1
ATOM 4611 O O . GLU A 1 834 ? 127.812 84.421 98.751 1.00 25.85 812 GLU A O 1
ATOM 4617 N N . VAL A 1 835 ? 126.840 85.715 100.318 1.00 23.53 813 VAL A N 1
ATOM 4618 C CA . VAL A 1 835 ? 125.561 85.844 99.634 1.00 16.88 813 VAL A CA 1
ATOM 4619 C C . VAL A 1 835 ? 125.338 87.309 99.295 1.00 18.23 813 VAL A C 1
ATOM 4620 O O . VAL A 1 835 ? 125.767 88.199 100.035 1.00 21.33 813 VAL A O 1
ATOM 4624 N N . ILE A 1 836 ? 124.685 87.553 98.167 1.00 18.15 814 ILE A N 1
ATOM 4625 C CA . ILE A 1 836 ? 124.367 88.894 97.700 1.00 16.96 814 ILE A CA 1
ATOM 4626 C C . ILE A 1 836 ? 122.853 89.015 97.595 1.00 18.24 814 ILE A C 1
ATOM 4627 O O . ILE A 1 836 ? 122.238 88.479 96.674 1.00 19.32 814 ILE A O 1
ATOM 4632 N N . PRO A 1 837 ? 122.211 89.717 98.531 1.00 15.23 815 PRO A N 1
ATOM 4633 C CA . PRO A 1 837 ? 120.748 89.825 98.483 1.00 13.14 815 PRO A CA 1
ATOM 4634 C C . PRO A 1 837 ? 120.237 90.763 97.406 1.00 17.24 815 PRO A C 1
ATOM 4635 O O . PRO A 1 837 ? 119.062 90.664 97.035 1.00 19.00 815 PRO A O 1
ATOM 4639 N N . VAL A 1 838 ? 121.071 91.659 96.887 1.00 17.75 816 VAL A N 1
ATOM 4640 C CA . VAL A 1 838 ? 120.656 92.649 95.903 1.00 17.72 816 VAL A CA 1
ATOM 4641 C C . VAL A 1 838 ? 121.524 92.510 94.661 1.00 22.32 816 VAL A C 1
ATOM 4642 O O . VAL A 1 838 ? 122.725 92.236 94.758 1.00 23.31 816 VAL A O 1
ATOM 4646 N N . LYS A 1 839 ? 120.911 92.700 93.496 1.00 24.12 817 LYS A N 1
ATOM 4647 C CA . LYS A 1 839 ? 121.621 92.593 92.234 1.00 25.87 817 LYS A CA 1
ATOM 4648 C C . LYS A 1 839 ? 122.505 93.818 92.006 1.00 31.49 817 LYS A C 1
ATOM 4649 O O . LYS A 1 839 ? 122.473 94.797 92.755 1.00 35.83 817 LYS A O 1
ATOM 4655 N N . ASP A 1 840 ? 123.304 93.753 90.947 1.00 36.68 818 ASP A N 1
ATOM 4656 C CA . ASP A 1 840 ? 124.272 94.795 90.627 1.00 38.58 818 ASP A CA 1
ATOM 4657 C C . ASP A 1 840 ? 123.880 95.647 89.433 1.00 36.49 818 ASP A C 1
ATOM 4658 O O . ASP A 1 840 ? 124.094 96.860 89.452 1.00 36.61 818 ASP A O 1
ATOM 4663 N N . GLU A 1 841 ? 123.317 95.048 88.394 1.00 36.51 819 GLU A N 1
ATOM 4664 C CA . GLU A 1 841 ? 122.956 95.745 87.172 1.00 34.15 819 GLU A CA 1
ATOM 46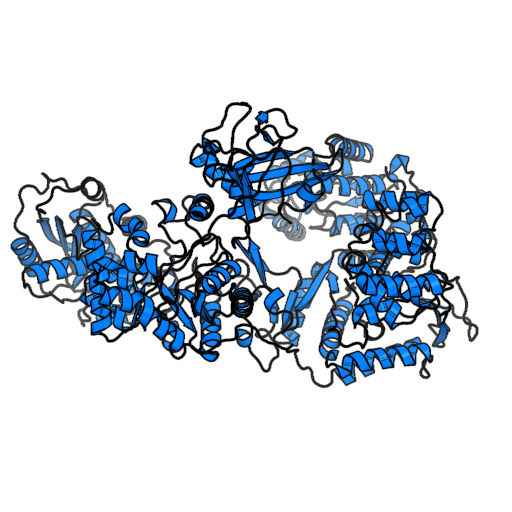65 C C . GLU A 1 841 ? 121.446 95.937 87.110 1.00 28.65 819 GLU A C 1
ATOM 4666 O O . GLU A 1 841 ? 120.702 95.499 87.990 1.00 31.67 819 GLU A O 1
ATOM 4672 N N . LEU A 1 842 ? 120.998 96.600 86.049 1.00 25.56 820 LEU A N 1
ATOM 4673 C CA . LEU A 1 842 ? 119.581 96.800 85.781 1.00 24.47 820 LEU A CA 1
ATOM 4674 C C . LEU A 1 842 ? 119.110 95.749 84.789 1.00 23.54 820 LEU A C 1
ATOM 4675 O O . LEU A 1 842 ? 119.737 95.551 83.745 1.00 26.02 820 LEU A O 1
ATOM 4680 N N . TYR A 1 843 ? 118.015 95.076 85.119 1.00 20.33 821 TYR A N 1
ATOM 4681 C CA . TYR A 1 843 ? 117.438 94.036 84.274 1.00 21.49 821 TYR A CA 1
ATOM 4682 C C . TYR A 1 843 ? 116.102 94.546 83.755 1.00 20.04 821 TYR A C 1
ATOM 4683 O O . TYR A 1 843 ? 115.086 94.468 84.448 1.00 25.38 821 TYR A O 1
ATOM 4692 N N . THR A 1 844 ? 116.109 95.056 82.577 1.00 17.70 822 THR A N 1
ATOM 4693 C CA . THR A 1 844 ? 114.870 95.557 82.017 1.00 19.54 822 THR A CA 1
ATOM 4694 C C . THR A 1 844 ? 114.154 94.464 81.236 1.00 19.65 822 THR A C 1
ATOM 4695 O O . THR A 1 844 ? 114.784 93.511 80.772 1.00 24.70 822 THR A O 1
ATOM 4699 N N . PRO A 1 845 ? 112.836 94.562 81.092 1.00 19.94 823 PRO A N 1
ATOM 4700 C CA . PRO A 1 845 ? 112.119 93.589 80.264 1.00 21.03 823 PRO A CA 1
ATOM 4701 C C . PRO A 1 845 ? 112.537 93.708 78.809 1.00 24.77 823 PRO A C 1
ATOM 4702 O O . PRO A 1 845 ? 113.020 94.748 78.360 1.00 27.28 823 PRO A O 1
ATOM 4706 N N . LYS A 1 846 ? 112.370 92.616 78.072 1.00 29.18 824 LYS A N 1
ATOM 4707 C CA . LYS A 1 846 ? 112.708 92.571 76.657 1.00 31.35 824 LYS A CA 1
ATOM 4708 C C . LYS A 1 846 ? 111.428 92.494 75.842 1.00 33.58 824 LYS A C 1
ATOM 4709 O O . LYS A 1 846 ? 110.635 91.563 76.010 1.00 34.06 824 LYS A O 1
ATOM 4715 N N . ILE A 1 847 ? 111.230 93.472 74.970 1.00 33.49 825 ILE A N 1
ATOM 4716 C CA . ILE A 1 847 ? 110.172 93.461 73.967 1.00 32.01 825 ILE A CA 1
ATOM 4717 C C . ILE A 1 847 ? 110.841 93.405 72.599 1.00 38.69 825 ILE A C 1
ATOM 4718 O O . ILE A 1 847 ? 111.617 94.308 72.261 1.00 40.22 825 ILE A O 1
ATOM 4723 N N . PRO A 1 848 ? 110.595 92.373 71.796 1.00 42.38 826 PRO A N 1
ATOM 4724 C CA . PRO A 1 848 ? 111.263 92.288 70.493 1.00 37.34 826 PRO A CA 1
ATOM 4725 C C . PRO A 1 848 ? 110.921 93.484 69.619 1.00 36.72 826 PRO A C 1
ATOM 4726 O O . PRO A 1 848 ? 109.785 93.962 69.602 1.00 36.84 826 PRO A O 1
ATOM 4730 N N . GLY A 1 849 ? 111.918 93.964 68.883 1.00 36.80 827 GLY A N 1
ATOM 4731 C CA . GLY A 1 849 ? 111.720 95.095 68.003 1.00 36.77 827 GLY A CA 1
ATOM 4732 C C . GLY A 1 849 ? 111.303 96.357 68.728 1.00 40.99 827 GLY A C 1
ATOM 4733 O O . GLY A 1 849 ? 110.352 97.027 68.316 1.00 42.30 827 GLY A O 1
ATOM 4734 N N . SER A 1 850 ? 111.999 96.688 69.815 1.00 40.77 828 SER A N 1
ATOM 4735 C CA . SER A 1 850 ? 111.688 97.891 70.579 1.00 32.39 828 SER A CA 1
ATOM 4736 C C . SER A 1 850 ? 112.471 99.101 70.079 1.00 33.74 828 SER A C 1
ATOM 4737 O O . SER A 1 850 ? 111.902 100.184 69.917 1.00 34.69 828 SER A O 1
ATOM 4740 N N . GLU A 1 851 ? 113.772 98.940 69.832 1.00 35.31 829 GLU A N 1
ATOM 4741 C CA . GLU A 1 851 ? 114.564 100.052 69.315 1.00 35.99 829 GLU A CA 1
ATOM 4742 C C . GLU A 1 851 ? 114.060 100.487 67.947 1.00 37.40 829 GLU A C 1
ATOM 4743 O O . GLU A 1 851 ? 113.883 101.684 67.684 1.00 38.88 829 GLU A O 1
ATOM 4749 N N . ASP A 1 852 ? 113.810 99.521 67.064 1.00 39.19 830 ASP A N 1
ATOM 4750 C CA . ASP A 1 852 ? 113.291 99.846 65.743 1.00 38.83 830 ASP A CA 1
ATOM 4751 C C . ASP A 1 852 ? 111.913 100.481 65.837 1.00 33.93 830 ASP A C 1
ATOM 4752 O O . ASP A 1 852 ? 111.607 101.422 65.101 1.00 38.82 830 ASP A O 1
ATOM 4757 N N . GLU A 1 853 ? 111.066 99.983 66.737 1.00 32.48 831 GLU A N 1
ATOM 4758 C CA . GLU A 1 853 ? 109.733 100.554 66.880 1.00 31.42 831 GLU A CA 1
ATOM 4759 C C . GLU A 1 853 ? 109.797 101.996 67.364 1.00 30.38 831 GLU A C 1
ATOM 4760 O O . GLU A 1 853 ? 109.071 102.862 66.860 1.00 30.76 831 GLU A O 1
ATOM 4766 N N . ILE A 1 854 ? 110.657 102.275 68.344 1.00 30.10 832 ILE A N 1
ATOM 4767 C CA . ILE A 1 854 ? 110.776 103.637 68.854 1.00 29.15 832 ILE A CA 1
ATOM 4768 C C . ILE A 1 854 ? 111.314 104.564 67.775 1.00 28.82 832 ILE A C 1
ATOM 4769 O O . ILE A 1 854 ? 110.808 105.677 67.587 1.00 30.97 832 ILE A O 1
ATOM 4774 N N . SER A 1 855 ? 112.343 104.124 67.046 1.00 30.35 833 SER A N 1
ATOM 4775 C CA . SER A 1 855 ? 112.882 104.953 65.973 1.00 27.98 833 SER A CA 1
ATOM 4776 C C . SER A 1 855 ? 111.834 105.216 64.902 1.00 28.22 833 SER A C 1
ATOM 4777 O O . SER A 1 855 ? 111.696 106.346 64.421 1.00 29.59 833 SER A O 1
ATOM 4780 N N . GLU A 1 856 ? 111.085 104.184 64.512 1.00 30.09 834 GLU A N 1
ATOM 4781 C CA . GLU A 1 856 ? 110.068 104.353 63.485 1.00 30.14 834 GLU A CA 1
ATOM 4782 C C . GLU A 1 856 ? 108.981 105.315 63.936 1.00 28.36 834 GLU A C 1
ATOM 4783 O O . GLU A 1 856 ? 108.566 106.187 63.169 1.00 32.79 834 GLU A O 1
ATOM 4789 N N . LEU A 1 857 ? 108.506 105.177 65.174 1.00 27.54 835 LEU A N 1
ATOM 4790 C CA . LEU A 1 857 ? 107.500 106.103 65.682 1.00 25.17 835 LEU A CA 1
ATOM 4791 C C . LEU A 1 857 ? 108.021 107.532 65.672 1.00 25.44 835 LEU A C 1
ATOM 4792 O O . LEU A 1 857 ? 107.342 108.457 65.201 1.00 28.71 835 LEU A O 1
ATOM 4797 N N . SER A 1 858 ? 109.232 107.733 66.196 1.00 24.37 836 SER A N 1
ATOM 4798 C CA . SER A 1 858 ? 109.780 109.079 66.283 1.00 24.19 836 SER A CA 1
ATOM 4799 C C . SER A 1 858 ? 109.906 109.700 64.902 1.00 27.43 836 SER A C 1
ATOM 4800 O O . SER A 1 858 ? 109.485 110.841 64.681 1.00 28.17 836 SER A O 1
ATOM 4803 N N . TYR A 1 859 ? 110.465 108.953 63.950 1.00 28.04 837 TYR A N 1
ATOM 4804 C CA . TYR A 1 859 ? 110.685 109.512 62.623 1.00 25.37 837 TYR A CA 1
ATOM 4805 C C . TYR A 1 859 ? 109.380 109.699 61.864 1.00 27.56 837 TYR A C 1
ATOM 4806 O O . TYR A 1 859 ? 109.250 110.660 61.106 1.00 31.03 837 TYR A O 1
ATOM 4815 N N . THR A 1 860 ? 108.402 108.815 62.053 1.00 23.94 838 THR A N 1
ATOM 4816 C CA . THR A 1 860 ? 107.111 109.003 61.406 1.00 25.34 838 THR A CA 1
ATOM 4817 C C . THR A 1 860 ? 106.441 110.280 61.892 1.00 29.95 838 THR A C 1
ATOM 4818 O O . THR A 1 860 ? 105.957 111.087 61.089 1.00 34.60 838 THR A O 1
ATOM 4822 N N . LYS A 1 861 ? 106.407 110.487 63.211 1.00 28.77 839 LYS A N 1
ATOM 4823 C CA . LYS A 1 861 ? 105.809 111.712 63.733 1.00 26.28 839 LYS A CA 1
ATOM 4824 C C . LYS A 1 861 ? 106.591 112.941 63.285 1.00 28.38 839 LYS A C 1
ATOM 4825 O O . LYS A 1 861 ? 106.001 113.968 62.925 1.00 34.40 839 LYS A O 1
ATOM 4831 N N . ALA A 1 862 ? 107.923 112.857 63.295 1.00 25.43 840 ALA A N 1
ATOM 4832 C CA . ALA A 1 862 ? 108.736 113.989 62.872 1.00 28.06 840 ALA A CA 1
ATOM 4833 C C . ALA A 1 862 ? 108.494 114.329 61.408 1.00 34.86 840 ALA A C 1
ATOM 4834 O O . ALA A 1 862 ? 108.429 115.505 61.043 1.00 35.20 840 ALA A O 1
ATOM 4836 N N . LYS A 1 863 ? 108.378 113.316 60.548 1.00 34.34 841 LYS A N 1
ATOM 4837 C CA . LYS A 1 863 ? 108.070 113.569 59.145 1.00 33.17 841 LYS A CA 1
ATOM 4838 C C . LYS A 1 863 ? 106.691 114.191 58.989 1.00 35.58 841 LYS A C 1
ATOM 4839 O O . LYS A 1 863 ? 106.514 115.137 58.213 1.00 39.10 841 LYS A O 1
ATOM 4845 N N . GLN A 1 864 ? 105.699 113.675 59.714 1.00 31.62 842 GLN A N 1
ATOM 4846 C CA . GLN A 1 864 ? 104.358 114.236 59.607 1.00 33.35 842 GLN A CA 1
ATOM 4847 C C . GLN A 1 864 ? 104.337 115.697 60.031 1.00 37.09 842 GLN A C 1
ATOM 4848 O O . GLN A 1 864 ? 103.581 116.501 59.475 1.00 41.73 842 GLN A O 1
ATOM 4854 N N . MET A 1 865 ? 105.149 116.058 61.021 1.00 36.57 843 MET A N 1
ATOM 4855 C CA . MET A 1 865 ? 105.116 117.415 61.551 1.00 35.44 843 MET A CA 1
ATOM 4856 C C . MET A 1 865 ? 106.042 118.376 60.817 1.00 33.21 843 MET A C 1
ATOM 4857 O O . MET A 1 865 ? 105.790 119.585 60.814 1.00 33.47 843 MET A O 1
ATOM 4862 N N . TYR A 1 866 ? 107.101 117.871 60.187 1.00 32.75 844 TYR A N 1
ATOM 4863 C CA . TYR A 1 866 ? 108.153 118.712 59.631 1.00 36.45 844 TYR A CA 1
ATOM 4864 C C . TYR A 1 866 ? 108.611 118.220 58.262 1.00 38.85 844 TYR A C 1
ATOM 4865 O O . TYR A 1 866 ? 109.749 118.475 57.857 1.00 41.57 844 TYR A O 1
ATOM 4874 N N . GLY A 1 867 ? 107.753 117.504 57.544 1.00 37.83 845 GLY A N 1
ATOM 4875 C CA . GLY A 1 867 ? 108.070 117.101 56.189 1.00 42.35 845 GLY A CA 1
ATOM 4876 C C . GLY A 1 867 ? 109.161 116.058 56.096 1.00 45.21 845 GLY A C 1
ATOM 4877 O O . GLY A 1 867 ? 110.011 115.962 56.985 1.00 43.89 845 GLY A O 1
ATOM 4878 N N . ASP A 1 868 ? 109.159 115.282 55.012 1.00 49.13 846 ASP A N 1
ATOM 4879 C CA . ASP A 1 868 ? 110.113 114.184 54.867 1.00 50.44 846 ASP A CA 1
ATOM 4880 C C . ASP A 1 868 ? 111.558 114.628 55.027 1.00 53.12 846 ASP A C 1
ATOM 4881 O O . ASP A 1 868 ? 112.304 113.967 55.765 1.00 57.46 846 ASP A O 1
ATOM 4886 N N . PRO A 1 869 ? 112.019 115.689 54.382 1.00 50.49 847 PRO A N 1
ATOM 4887 C CA . PRO A 1 869 ? 113.338 116.222 54.731 1.00 52.94 847 PRO A CA 1
ATOM 4888 C C . PRO A 1 869 ? 113.248 116.978 56.044 1.00 52.32 847 PRO A C 1
ATOM 4889 O O . PRO A 1 869 ? 112.719 118.093 56.093 1.00 51.85 847 PRO A O 1
ATOM 4893 N N . LEU A 1 870 ? 113.739 116.377 57.112 1.00 47.11 848 LEU A N 1
ATOM 4894 C CA . LEU A 1 870 ? 113.607 117.015 58.407 1.00 43.28 848 LEU A CA 1
ATOM 4895 C C . LEU A 1 870 ? 114.605 118.160 58.540 1.00 40.62 848 LEU A C 1
ATOM 4896 O O . LEU A 1 870 ? 115.708 118.097 57.993 1.00 38.22 848 LEU A O 1
ATOM 4901 N N . PRO A 1 871 ? 114.241 119.216 59.260 1.00 37.52 849 PRO A N 1
ATOM 4902 C CA . PRO A 1 871 ? 115.205 120.290 59.510 1.00 36.37 849 PRO A CA 1
ATOM 4903 C C . PRO A 1 871 ? 116.448 119.736 60.183 1.00 38.69 849 PRO A C 1
ATOM 4904 O O . PRO A 1 871 ? 116.374 118.825 61.008 1.00 40.31 849 PRO A O 1
ATOM 4908 N N . GLU A 1 872 ? 117.603 120.289 59.812 1.00 42.15 850 GLU A N 1
ATOM 4909 C CA . GLU A 1 872 ? 118.855 119.790 60.367 1.00 42.97 850 GLU A CA 1
ATOM 4910 C C . GLU A 1 872 ? 118.842 119.821 61.887 1.00 39.94 850 GLU A C 1
ATOM 4911 O O . GLU A 1 872 ? 119.453 118.961 62.529 1.00 42.09 850 GLU A O 1
ATOM 4917 N N . ILE A 1 873 ? 118.157 120.798 62.480 1.00 37.50 851 ILE A N 1
ATOM 4918 C CA . ILE A 1 873 ? 118.031 120.845 63.933 1.00 37.06 851 ILE A CA 1
ATOM 4919 C C . ILE A 1 873 ? 117.323 119.596 64.440 1.00 37.31 851 ILE A C 1
ATOM 4920 O O . ILE A 1 873 ? 117.783 118.927 65.375 1.00 34.90 851 ILE A O 1
ATOM 4925 N N . ILE A 1 874 ? 116.199 119.254 63.813 1.00 34.75 852 ILE A N 1
ATOM 4926 C CA . ILE A 1 874 ? 115.424 118.098 64.243 1.00 31.49 852 ILE A CA 1
ATOM 4927 C C . ILE A 1 874 ? 116.177 116.812 63.940 1.00 33.84 852 ILE A C 1
ATOM 4928 O O . ILE A 1 874 ? 116.134 115.853 64.717 1.00 32.46 852 ILE A O 1
ATOM 4933 N N . GLN A 1 875 ? 116.875 116.768 62.805 1.00 36.53 853 GLN A N 1
ATOM 4934 C CA . GLN A 1 875 ? 117.699 115.607 62.488 1.00 35.44 853 GLN A CA 1
ATOM 4935 C C . GLN A 1 875 ? 118.750 115.375 63.565 1.00 33.57 853 GLN A C 1
ATOM 4936 O O . GLN A 1 875 ? 118.898 114.260 64.075 1.00 36.17 853 GLN A O 1
ATOM 4942 N N . LYS A 1 876 ? 119.493 116.422 63.923 1.00 32.69 854 LYS A N 1
ATOM 4943 C CA . LYS A 1 876 ? 120.524 116.280 64.943 1.00 34.44 854 LYS A CA 1
ATOM 4944 C C . LYS A 1 876 ? 119.921 115.856 66.273 1.00 35.24 854 LYS A C 1
ATOM 4945 O O . LYS A 1 876 ? 120.438 114.954 66.945 1.00 35.19 854 LYS A O 1
ATOM 4951 N N . ARG A 1 877 ? 118.819 116.496 66.670 1.00 33.37 855 ARG A N 1
ATOM 4952 C CA . ARG A 1 877 ? 118.199 116.168 67.947 1.00 27.84 855 ARG A CA 1
ATOM 4953 C C . ARG A 1 877 ? 117.766 114.710 67.983 1.00 28.58 855 ARG A C 1
ATOM 4954 O O . ARG A 1 877 ? 118.094 113.977 68.923 1.00 31.10 855 ARG A O 1
ATOM 4962 N N . LEU A 1 878 ? 117.023 114.273 66.964 1.00 26.32 856 LEU A N 1
ATOM 4963 C CA . LEU A 1 878 ? 116.532 112.902 66.941 1.00 22.61 856 LEU A CA 1
ATOM 4964 C C . LEU A 1 878 ? 117.680 111.911 66.903 1.00 27.36 856 LEU A C 1
ATOM 4965 O O . LEU A 1 878 ? 117.655 110.900 67.610 1.00 33.30 856 LEU A O 1
ATOM 4970 N N . LYS A 1 879 ? 118.700 112.177 66.088 1.00 29.49 857 LYS A N 1
ATOM 4971 C CA . LYS A 1 879 ? 119.815 111.246 65.991 1.00 29.82 857 LYS A CA 1
ATOM 4972 C C . LYS A 1 879 ? 120.525 111.107 67.329 1.00 29.34 857 LYS A C 1
ATOM 4973 O O . LYS A 1 879 ? 120.816 109.992 67.772 1.00 31.12 857 LYS A O 1
ATOM 4979 N N . LYS A 1 880 ? 120.799 112.226 68.000 1.00 28.89 858 LYS A N 1
ATOM 4980 C CA . LYS A 1 880 ? 121.510 112.149 69.272 1.00 28.69 858 LYS A CA 1
ATOM 4981 C C . LYS A 1 880 ? 120.663 111.459 70.336 1.00 31.31 858 LYS A C 1
ATOM 4982 O O . LYS A 1 880 ? 121.153 110.585 71.065 1.00 34.94 858 LYS A O 1
ATOM 4988 N N . GLU A 1 881 ? 119.383 111.824 70.431 1.00 28.61 859 GLU A N 1
ATOM 4989 C CA . GLU A 1 881 ? 118.516 111.196 71.420 1.00 23.35 859 GLU A CA 1
ATOM 4990 C C . GLU A 1 881 ? 118.420 109.696 71.187 1.00 24.62 859 GLU A C 1
ATOM 4991 O O . GLU A 1 881 ? 118.543 108.901 72.124 1.00 29.23 859 GLU A O 1
ATOM 4997 N N . LEU A 1 882 ? 118.203 109.286 69.937 1.00 22.86 860 LEU A N 1
ATOM 4998 C CA . LEU A 1 882 ? 118.017 107.872 69.654 1.00 22.83 860 LEU A CA 1
ATOM 4999 C C . LEU A 1 882 ? 119.315 107.092 69.792 1.00 25.23 860 LEU A C 1
ATOM 5000 O O . LEU A 1 882 ? 119.286 105.918 70.164 1.00 29.35 860 LEU A O 1
ATOM 5005 N N . ASN A 1 883 ? 120.458 107.712 69.506 1.00 26.84 861 ASN A N 1
ATOM 5006 C CA . ASN A 1 883 ? 121.723 107.027 69.737 1.00 28.75 861 ASN A CA 1
ATOM 5007 C C . ASN A 1 883 ? 121.975 106.836 71.225 1.00 30.01 861 ASN A C 1
ATOM 5008 O O . ASN A 1 883 ? 122.492 105.794 71.643 1.00 32.19 861 ASN A O 1
ATOM 5013 N N . SER A 1 884 ? 121.622 107.830 72.040 1.00 31.52 862 SER A N 1
ATOM 5014 C CA . SER A 1 884 ? 121.741 107.659 73.484 1.00 28.03 862 SER A CA 1
ATOM 5015 C C . SER A 1 884 ? 120.794 106.581 73.997 1.00 29.57 862 SER A C 1
ATOM 5016 O O . SER A 1 884 ? 121.177 105.761 74.838 1.00 32.58 862 SER A O 1
ATOM 5019 N N . ILE A 1 885 ? 119.557 106.564 73.503 1.00 28.04 863 ILE A N 1
ATOM 5020 C CA . ILE A 1 885 ? 118.557 105.630 74.014 1.00 25.02 863 ILE A CA 1
ATOM 5021 C C . ILE A 1 885 ? 118.851 104.215 73.534 1.00 25.78 863 ILE A C 1
ATOM 5022 O O . ILE A 1 885 ? 119.160 103.322 74.329 1.00 31.14 863 ILE A O 1
ATOM 5027 N N . ASN A 1 886 ? 118.770 103.994 72.220 1.00 26.10 864 ASN A N 1
ATOM 5028 C CA . ASN A 1 886 ? 118.969 102.656 71.674 1.00 25.62 864 ASN A CA 1
ATOM 5029 C C . ASN A 1 886 ? 120.373 102.141 71.948 1.00 28.40 864 ASN A C 1
ATOM 5030 O O . ASN A 1 886 ? 120.581 100.927 72.039 1.00 35.38 864 ASN A O 1
ATOM 5035 N N . GLY A 1 887 ? 121.347 103.041 72.072 1.00 27.21 865 GLY A N 1
ATOM 5036 C CA . GLY A 1 887 ? 122.701 102.609 72.367 1.00 28.16 865 GLY A CA 1
ATOM 5037 C C . GLY A 1 887 ? 122.834 101.992 73.745 1.00 31.03 865 GLY A C 1
ATOM 5038 O O . GLY A 1 887 ? 123.595 101.040 73.936 1.00 35.67 865 GLY A O 1
ATOM 5039 N N . ASN A 1 888 ? 122.103 102.521 74.720 1.00 27.74 866 ASN A N 1
ATOM 5040 C CA . ASN A 1 888 ? 122.195 102.065 76.100 1.00 26.19 866 ASN A CA 1
ATOM 5041 C C . ASN A 1 888 ? 121.152 101.018 76.456 1.00 23.18 866 ASN A C 1
ATOM 5042 O O . ASN A 1 888 ? 121.097 100.589 77.611 1.00 24.17 866 ASN A O 1
ATOM 5047 N N . GLY A 1 889 ? 120.337 100.590 75.500 1.00 23.97 867 GLY A N 1
ATOM 5048 C CA . GLY A 1 889 ? 119.277 99.644 75.789 1.00 23.53 867 GLY A CA 1
ATOM 5049 C C . GLY A 1 889 ? 118.173 100.203 76.659 1.00 26.21 867 GLY A C 1
ATOM 5050 O O . GLY A 1 889 ? 117.660 99.494 77.533 1.00 26.55 867 GLY A O 1
ATOM 5051 N N . PHE A 1 890 ? 117.795 101.460 76.444 1.00 22.86 868 PHE A N 1
ATOM 5052 C CA . PHE A 1 890 ? 116.716 102.094 77.186 1.00 19.17 868 PHE A CA 1
ATOM 5053 C C . PHE A 1 890 ? 115.429 102.193 76.383 1.00 19.29 868 PHE A C 1
ATOM 5054 O O . PHE A 1 890 ? 114.472 102.818 76.845 1.00 21.68 868 PHE A O 1
ATOM 5062 N N . SER A 1 891 ? 115.382 101.594 75.194 1.00 19.92 869 SER A N 1
ATOM 5063 C CA . SER A 1 891 ? 114.214 101.733 74.334 1.00 16.93 869 SER A CA 1
ATOM 5064 C C . SER A 1 891 ? 112.979 101.066 74.912 1.00 16.47 869 SER A C 1
ATOM 5065 O O . SER A 1 891 ? 111.862 101.456 74.564 1.00 18.39 869 SER A O 1
ATOM 5068 N N . VAL A 1 892 ? 113.147 100.059 75.770 1.00 19.94 870 VAL A N 1
ATOM 5069 C CA . VAL A 1 892 ? 111.989 99.394 76.352 1.00 19.90 870 VAL A CA 1
ATOM 5070 C C . VAL A 1 892 ? 111.251 100.328 77.303 1.00 20.81 870 VAL A C 1
ATOM 5071 O O . VAL A 1 892 ? 110.022 100.278 77.403 1.00 21.70 870 VAL A O 1
ATOM 5075 N N . ILE A 1 893 ? 111.977 101.189 78.015 1.00 19.18 871 ILE A N 1
ATOM 5076 C CA . ILE A 1 893 ? 111.331 102.165 78.888 1.00 18.42 871 ILE A CA 1
ATOM 5077 C C . ILE A 1 893 ? 110.437 103.091 78.072 1.00 18.98 871 ILE A C 1
ATOM 5078 O O . ILE A 1 893 ? 109.262 103.313 78.403 1.00 24.05 871 ILE A O 1
ATOM 5083 N N . TYR A 1 894 ? 110.981 103.630 76.981 1.00 16.92 872 TYR A N 1
ATOM 5084 C CA . TYR A 1 894 ? 110.198 104.492 76.106 1.00 13.48 872 TYR A CA 1
ATOM 5085 C C . TYR A 1 894 ? 109.019 103.745 75.507 1.00 14.45 872 TYR A C 1
ATOM 5086 O O . TYR A 1 894 ? 107.930 104.304 75.376 1.00 17.71 872 TYR A O 1
ATOM 5095 N N . LEU A 1 895 ? 109.217 102.484 75.123 1.00 15.84 873 LEU A N 1
ATOM 5096 C CA . LEU A 1 895 ? 108.135 101.723 74.507 1.00 14.28 873 LEU A CA 1
ATOM 5097 C C . LEU A 1 895 ? 107.005 101.456 75.495 1.00 13.49 873 LEU A C 1
ATOM 5098 O O . LEU A 1 895 ? 105.826 101.550 75.136 1.00 16.41 873 LEU A O 1
ATOM 5103 N N . ILE A 1 896 ? 107.339 101.116 76.740 1.00 15.09 874 ILE A N 1
ATOM 5104 C CA . ILE A 1 896 ? 106.303 100.888 77.740 1.00 16.77 874 ILE A CA 1
ATOM 5105 C C . ILE A 1 896 ? 105.548 102.177 78.027 1.00 16.46 874 ILE A C 1
ATOM 5106 O O . ILE A 1 896 ? 104.315 102.180 78.132 1.00 14.59 874 ILE A O 1
ATOM 5111 N N . ALA A 1 897 ? 106.271 103.294 78.170 1.00 14.87 875 ALA A N 1
ATOM 5112 C CA . ALA A 1 897 ? 105.593 104.567 78.381 1.00 11.14 875 ALA A CA 1
ATOM 5113 C C . ALA A 1 897 ? 104.697 104.905 77.201 1.00 14.03 875 ALA A C 1
ATOM 5114 O O . ALA A 1 897 ? 103.572 105.387 77.378 1.00 17.62 875 ALA A O 1
ATOM 5116 N N . GLN A 1 898 ? 105.181 104.649 75.986 1.00 14.69 876 GLN A N 1
ATOM 5117 C CA . GLN A 1 898 ? 104.400 104.917 74.789 1.00 13.46 876 GLN A CA 1
ATOM 5118 C C . GLN A 1 898 ? 103.119 104.101 74.778 1.00 14.79 876 GLN A C 1
ATOM 5119 O O . GLN A 1 898 ? 102.049 104.626 74.467 1.00 15.94 876 GLN A O 1
ATOM 5125 N N . LYS A 1 899 ? 103.208 102.815 75.114 1.00 15.42 877 LYS A N 1
ATOM 5126 C CA . LYS A 1 899 ? 102.017 101.972 75.123 1.00 11.51 877 LYS A CA 1
ATOM 5127 C C . LYS A 1 899 ? 101.029 102.417 76.190 1.00 13.58 877 LYS A C 1
ATOM 5128 O O . LYS A 1 899 ? 99.820 102.467 75.942 1.00 17.70 877 LYS A O 1
ATOM 5134 N N . LEU A 1 900 ? 101.520 102.735 77.388 1.00 13.81 878 LEU A N 1
ATOM 5135 C CA . LEU A 1 900 ? 100.621 103.166 78.453 1.00 12.06 878 LEU A CA 1
ATOM 5136 C C . LEU A 1 900 ? 99.906 104.454 78.074 1.00 13.96 878 LEU A C 1
ATOM 5137 O O . LEU A 1 900 ? 98.688 104.576 78.242 1.00 16.27 878 LEU A O 1
ATOM 5142 N N . VAL A 1 901 ? 100.648 105.426 77.540 1.00 14.81 879 VAL A N 1
ATOM 5143 C CA . VAL A 1 901 ? 100.039 106.697 77.169 1.00 14.04 879 VAL A CA 1
ATOM 5144 C C . VAL A 1 901 ? 99.105 106.520 75.980 1.00 16.54 879 VAL A C 1
ATOM 5145 O O . VAL A 1 901 ? 98.056 107.163 75.902 1.00 19.20 879 VAL A O 1
ATOM 5149 N N . HIS A 1 902 ? 99.469 105.657 75.033 1.00 16.81 880 HIS A N 1
ATOM 5150 C CA . HIS A 1 902 ? 98.611 105.404 73.883 1.00 20.12 880 HIS A CA 1
ATOM 5151 C C . HIS A 1 902 ? 97.286 104.791 74.312 1.00 22.26 880 HIS A C 1
ATOM 5152 O O . HIS A 1 902 ? 96.218 105.210 73.848 1.00 22.44 880 HIS A O 1
ATOM 5159 N N . LYS A 1 903 ? 97.331 103.803 75.207 1.00 20.56 881 LYS A N 1
ATOM 5160 C CA . LYS A 1 903 ? 96.095 103.217 75.709 1.00 21.35 881 LYS A CA 1
ATOM 5161 C C . LYS A 1 903 ? 95.287 104.231 76.504 1.00 23.75 881 LYS A C 1
ATOM 5162 O O . LYS A 1 903 ? 94.055 104.253 76.417 1.00 26.69 881 LYS A O 1
ATOM 5168 N N . SER A 1 904 ? 95.956 105.074 77.293 1.00 22.31 882 SER A N 1
ATOM 5169 C CA . SER A 1 904 ? 95.239 106.115 78.019 1.00 18.71 882 SER A CA 1
ATOM 5170 C C . SER A 1 904 ? 94.534 107.066 77.062 1.00 20.97 882 SER A C 1
ATOM 5171 O O . SER A 1 904 ? 93.388 107.461 77.297 1.00 24.18 882 SER A O 1
ATOM 5174 N N . ASN A 1 905 ? 95.211 107.453 75.981 1.00 21.17 883 ASN A N 1
ATOM 5175 C CA . ASN A 1 905 ? 94.624 108.373 75.015 1.00 19.78 883 ASN A CA 1
ATOM 5176 C C . ASN A 1 905 ? 93.460 107.731 74.274 1.00 22.71 883 ASN A C 1
ATOM 5177 O O . ASN A 1 905 ? 92.466 108.401 73.975 1.00 22.40 883 ASN A O 1
ATOM 5182 N N . GLU A 1 906 ? 93.564 106.438 73.961 1.00 24.16 884 GLU A N 1
ATOM 5183 C CA . GLU A 1 906 ? 92.449 105.756 73.314 1.00 22.91 884 GLU A CA 1
ATOM 5184 C C . GLU A 1 906 ? 91.200 105.810 74.181 1.00 23.47 884 GLU A C 1
ATOM 5185 O O . GLU A 1 906 ? 90.099 106.069 73.683 1.00 29.80 884 GLU A O 1
ATOM 5191 N N . ASP A 1 907 ? 91.351 105.575 75.483 1.00 22.52 885 ASP A N 1
ATOM 5192 C CA . ASP A 1 907 ? 90.227 105.667 76.402 1.00 23.80 885 ASP A CA 1
ATOM 5193 C C . ASP A 1 907 ? 89.767 107.099 76.619 1.00 25.25 885 ASP A C 1
ATOM 5194 O O . ASP A 1 907 ? 88.733 107.309 77.260 1.00 27.96 885 ASP A O 1
ATOM 5199 N N . GLY A 1 908 ? 90.507 108.082 76.115 1.00 24.90 886 GLY A N 1
ATOM 5200 C CA . GLY A 1 908 ? 90.079 109.463 76.180 1.00 24.15 886 GLY A CA 1
ATOM 5201 C C . GLY A 1 908 ? 90.605 110.209 77.385 1.00 24.80 886 GLY A C 1
ATOM 5202 O O . GLY A 1 908 ? 89.888 111.015 77.982 1.00 30.48 886 GLY A O 1
ATOM 5203 N N . TYR A 1 909 ? 91.857 109.955 77.750 1.00 21.03 887 TYR A N 1
ATOM 5204 C CA . TYR A 1 909 ? 92.470 110.576 78.912 1.00 18.85 887 TYR A CA 1
ATOM 5205 C C . TYR A 1 909 ? 93.807 111.188 78.529 1.00 17.54 887 TYR A C 1
ATOM 5206 O O . TYR A 1 909 ? 94.569 110.603 77.757 1.00 21.98 887 TYR A O 1
ATOM 5215 N N . LEU A 1 910 ? 94.079 112.400 78.962 1.00 15.41 888 LEU A N 1
ATOM 5216 C CA . LEU A 1 910 ? 95.407 112.972 78.670 1.00 15.84 888 LEU A CA 1
ATOM 5217 C C . LEU A 1 910 ? 96.355 112.526 79.775 1.00 15.68 888 LEU A C 1
ATOM 5218 O O . LEU A 1 910 ? 95.932 112.478 80.917 1.00 17.41 888 LEU A O 1
ATOM 5223 N N . VAL A 1 911 ? 97.583 112.182 79.432 1.00 12.09 889 VAL A N 1
ATOM 5224 C CA . VAL A 1 911 ? 98.561 111.811 80.477 1.00 10.21 889 VAL A CA 1
ATOM 5225 C C . VAL A 1 911 ? 99.564 112.942 80.598 1.00 13.34 889 VAL A C 1
ATOM 5226 O O . VAL A 1 911 ? 100.177 113.275 79.601 1.00 18.80 889 VAL A O 1
ATOM 5230 N N . GLY A 1 912 ? 99.708 113.521 81.774 1.00 10.65 890 GLY A N 1
ATOM 5231 C CA . GLY A 1 912 ? 100.736 114.537 81.991 1.00 10.56 890 GLY A CA 1
ATOM 5232 C C . GLY A 1 912 ? 101.994 113.867 82.441 1.00 9.89 890 GLY A C 1
ATOM 5233 O O . GLY A 1 912 ? 102.032 112.667 82.424 1.00 13.58 890 GLY A O 1
ATOM 5234 N N . SER A 1 913 ? 102.995 114.638 82.808 1.00 13.19 891 SER A N 1
ATOM 5235 C CA . SER A 1 913 ? 104.293 114.059 83.184 1.00 11.98 891 SER A CA 1
ATOM 5236 C C . SER A 1 913 ? 104.861 114.799 84.367 1.00 13.03 891 SER A C 1
ATOM 5237 O O . SER A 1 913 ? 104.467 115.925 84.598 1.00 20.12 891 SER A O 1
ATOM 5240 N N . ARG A 1 914 ? 105.733 114.150 85.095 1.00 13.83 892 ARG A N 1
ATOM 5241 C CA . ARG A 1 914 ? 106.446 114.789 86.196 1.00 14.72 892 ARG A CA 1
ATOM 5242 C C . ARG A 1 914 ? 107.892 114.470 85.878 1.00 16.94 892 ARG A C 1
ATOM 5243 O O . ARG A 1 914 ? 108.117 113.467 85.233 1.00 26.48 892 ARG A O 1
ATOM 5251 N N . GLY A 1 915 ? 108.822 115.320 86.242 1.00 12.91 893 GLY A N 1
ATOM 5252 C CA . GLY A 1 915 ? 110.236 115.126 86.004 1.00 12.37 893 GLY A CA 1
ATOM 5253 C C . GLY A 1 915 ? 110.697 115.652 84.663 1.00 13.85 893 GLY A C 1
ATOM 5254 O O . GLY A 1 915 ? 110.213 116.685 84.197 1.00 16.31 893 GLY A O 1
ATOM 5255 N N . SER A 1 916 ? 111.622 114.939 84.022 1.00 13.81 894 SER A N 1
ATOM 5256 C CA . SER A 1 916 ? 112.333 115.458 82.860 1.00 12.18 894 SER A CA 1
ATOM 5257 C C . SER A 1 916 ? 112.039 114.683 81.581 1.00 15.95 894 SER A C 1
ATOM 5258 O O . SER A 1 916 ? 112.828 114.747 80.637 1.00 20.20 894 SER A O 1
ATOM 5261 N N . VAL A 1 917 ? 110.930 113.951 81.515 1.00 18.57 895 VAL A N 1
ATOM 5262 C CA . VAL A 1 917 ? 110.618 113.245 80.276 1.00 15.91 895 VAL A CA 1
ATOM 5263 C C . VAL A 1 917 ? 110.343 114.237 79.154 1.00 15.46 895 VAL A C 1
ATOM 5264 O O . VAL A 1 917 ? 110.695 113.997 77.995 1.00 19.30 895 VAL A O 1
ATOM 5268 N N . GLY A 1 918 ? 109.725 115.371 79.480 1.00 14.88 896 GLY A N 1
ATOM 5269 C CA . GLY A 1 918 ? 109.432 116.377 78.477 1.00 13.18 896 GLY A CA 1
ATOM 5270 C C . GLY A 1 918 ? 110.656 116.979 77.825 1.00 13.09 896 GLY A C 1
ATOM 5271 O O . GLY A 1 918 ? 110.517 117.678 76.817 1.00 15.96 896 GLY A O 1
ATOM 5272 N N . SER A 1 919 ? 111.842 116.742 78.383 1.00 14.18 897 SER A N 1
ATOM 5273 C CA . SER A 1 919 ? 113.090 117.175 77.771 1.00 15.63 897 SER A CA 1
ATOM 5274 C C . SER A 1 919 ? 113.480 116.328 76.571 1.00 16.37 897 SER A C 1
ATOM 5275 O O . SER A 1 919 ? 114.451 116.663 75.888 1.00 20.92 897 SER A O 1
ATOM 5278 N N . SER A 1 920 ? 112.766 115.245 76.305 1.00 14.93 898 SER A N 1
ATOM 5279 C CA . SER A 1 920 ? 113.100 114.332 75.224 1.00 15.47 898 SER A CA 1
ATOM 5280 C C . SER A 1 920 ? 112.209 114.612 74.024 1.00 17.60 898 SER A C 1
ATOM 5281 O O . SER A 1 920 ? 110.981 114.621 74.145 1.00 17.58 898 SER A O 1
ATOM 5284 N N . PHE A 1 921 ? 112.832 114.855 72.871 1.00 17.39 899 PHE A N 1
ATOM 5285 C CA . PHE A 1 921 ? 112.072 115.019 71.640 1.00 16.49 899 PHE A CA 1
ATOM 5286 C C . PHE A 1 921 ? 111.564 113.683 71.114 1.00 16.21 899 PHE A C 1
ATOM 5287 O O . PHE A 1 921 ? 110.541 113.642 70.424 1.00 18.47 899 PHE A O 1
ATOM 5295 N N . VAL A 1 922 ? 112.259 112.588 71.426 1.00 16.03 900 VAL A N 1
ATOM 5296 C CA . VAL A 1 922 ? 111.724 111.266 71.127 1.00 16.71 900 VAL A CA 1
ATOM 5297 C C . VAL A 1 922 ? 110.485 110.995 71.966 1.00 15.64 900 VAL A C 1
ATOM 5298 O O . VAL A 1 922 ? 109.557 110.318 71.515 1.00 18.08 900 VAL A O 1
ATOM 5302 N N . ALA A 1 923 ? 110.453 111.499 73.201 1.00 16.91 901 ALA A N 1
ATOM 5303 C CA . ALA A 1 923 ? 109.245 111.404 74.011 1.00 12.42 901 ALA A CA 1
ATOM 5304 C C . ALA A 1 923 ? 108.113 112.234 73.427 1.00 13.12 901 ALA A C 1
ATOM 5305 O O . ALA A 1 923 ? 106.944 111.867 73.569 1.00 12.73 901 ALA A O 1
ATOM 5307 N N . THR A 1 924 ? 108.434 113.360 72.787 1.00 15.53 902 THR A N 1
ATOM 5308 C CA . THR A 1 924 ? 107.400 114.160 72.140 1.00 14.52 902 THR A CA 1
ATOM 5309 C C . THR A 1 924 ? 106.864 113.472 70.893 1.00 17.01 902 THR A C 1
ATOM 5310 O O . THR A 1 924 ? 105.651 113.455 70.658 1.00 16.49 902 THR A O 1
ATOM 5314 N N . MET A 1 925 ? 107.755 112.905 70.079 1.00 17.57 903 MET A N 1
ATOM 5315 C CA . MET A 1 925 ? 107.343 112.310 68.815 1.00 15.29 903 MET A CA 1
ATOM 5316 C C . MET A 1 925 ? 106.671 110.962 69.021 1.00 18.74 903 MET A C 1
ATOM 5317 O O . MET A 1 925 ? 105.716 110.627 68.314 1.00 23.24 903 MET A O 1
ATOM 5322 N N . THR A 1 926 ? 107.149 110.176 69.982 1.00 18.76 904 THR A N 1
ATOM 5323 C CA . THR A 1 926 ? 106.488 108.921 70.307 1.00 17.27 904 THR A CA 1
ATOM 5324 C C . THR A 1 926 ? 105.138 109.129 70.974 1.00 16.21 904 THR A C 1
ATOM 5325 O O . THR A 1 926 ? 104.378 108.165 71.103 1.00 22.03 904 THR A O 1
ATOM 5329 N N . GLY A 1 927 ? 104.819 110.352 71.388 1.00 15.26 905 GLY A N 1
ATOM 5330 C CA . GLY A 1 927 ? 103.546 110.657 71.998 1.00 13.96 905 GLY A CA 1
ATOM 5331 C C . GLY A 1 927 ? 103.519 110.589 73.506 1.00 14.90 905 GLY A C 1
ATOM 5332 O O . GLY A 1 927 ? 102.462 110.828 74.100 1.00 16.53 905 GLY A O 1
ATOM 5333 N N . ILE A 1 928 ? 104.646 110.279 74.145 1.00 15.34 906 ILE A N 1
ATOM 5334 C CA . ILE A 1 928 ? 104.669 110.129 75.596 1.00 12.26 906 ILE A CA 1
ATOM 5335 C C . ILE A 1 928 ? 104.367 111.456 76.278 1.00 14.08 906 ILE A C 1
ATOM 5336 O O . ILE A 1 928 ? 103.571 111.521 77.221 1.00 17.17 906 ILE A O 1
ATOM 5341 N N . THR A 1 929 ? 104.991 112.531 75.815 1.00 14.12 907 THR A N 1
ATOM 5342 C CA . THR A 1 929 ? 104.898 113.825 76.468 1.00 14.15 907 THR A CA 1
ATOM 5343 C C . THR A 1 929 ? 104.340 114.866 75.510 1.00 16.27 907 THR A C 1
ATOM 5344 O O . THR A 1 929 ? 104.500 114.767 74.292 1.00 17.42 907 THR A O 1
ATOM 5348 N N . GLU A 1 930 ? 103.664 115.857 76.081 1.00 19.02 908 GLU A N 1
ATOM 5349 C CA . GLU A 1 930 ? 103.152 116.997 75.337 1.00 17.89 908 GLU A CA 1
ATOM 5350 C C . GLU A 1 930 ? 104.152 118.139 75.243 1.00 16.79 908 GLU A C 1
ATOM 5351 O O . GLU A 1 930 ? 103.959 119.048 74.431 1.00 19.04 908 GLU A O 1
ATOM 5357 N N . VAL A 1 931 ? 105.210 118.111 76.043 1.00 17.66 909 VAL A N 1
ATOM 5358 C CA . VAL A 1 931 ? 106.197 119.183 76.062 1.00 15.33 909 VAL A CA 1
ATOM 5359 C C . VAL A 1 931 ? 107.127 119.025 74.870 1.00 17.02 909 VAL A C 1
ATOM 5360 O O . VAL A 1 931 ? 107.744 117.970 74.684 1.00 17.07 909 VAL A O 1
ATOM 5364 N N . ASN A 1 932 ? 107.239 120.077 74.063 1.00 17.76 910 ASN A N 1
ATOM 5365 C CA . ASN A 1 932 ? 108.167 120.079 72.945 1.00 15.14 910 ASN A CA 1
ATOM 5366 C C . ASN A 1 932 ? 109.459 120.743 73.389 1.00 16.99 910 ASN A C 1
ATOM 5367 O O . ASN A 1 932 ? 109.474 121.963 73.603 1.00 20.32 910 ASN A O 1
ATOM 5372 N N . PRO A 1 933 ? 110.556 120.002 73.544 1.00 14.73 911 PRO A N 1
ATOM 5373 C CA . PRO A 1 933 ? 111.801 120.604 74.027 1.00 14.68 911 PRO A CA 1
ATOM 5374 C C . PRO A 1 933 ? 112.614 121.300 72.952 1.00 19.88 911 PRO A C 1
ATOM 5375 O O . PRO A 1 933 ? 113.686 121.832 73.262 1.00 21.94 911 PRO A O 1
ATOM 5379 N N . LEU A 1 934 ? 112.148 121.313 71.708 1.00 19.26 912 LEU A N 1
ATOM 5380 C CA . LEU A 1 934 ? 112.881 121.983 70.650 1.00 18.69 912 LEU A CA 1
ATOM 5381 C C . LEU A 1 934 ? 112.931 123.485 70.911 1.00 21.83 912 LEU A C 1
ATOM 5382 O O . LEU A 1 934 ? 112.186 124.029 71.729 1.00 25.15 912 LEU A O 1
ATOM 5387 N N . ALA A 1 935 ? 113.826 124.159 70.193 1.00 22.65 913 ALA A N 1
ATOM 5388 C CA . ALA A 1 935 ? 113.912 125.602 70.287 1.00 19.41 913 ALA A CA 1
ATOM 5389 C C . ALA A 1 935 ? 112.612 126.222 69.791 1.00 23.20 913 ALA A C 1
ATOM 5390 O O . ALA A 1 935 ? 111.865 125.596 69.037 1.00 26.90 913 ALA A O 1
ATOM 5392 N N . PRO A 1 936 ? 112.309 127.445 70.217 1.00 21.64 914 PRO A N 1
ATOM 5393 C CA . PRO A 1 936 ? 111.081 128.094 69.753 1.00 21.92 914 PRO A CA 1
ATOM 5394 C C . PRO A 1 936 ? 111.019 128.082 68.236 1.00 22.20 914 PRO A C 1
ATOM 5395 O O . PRO A 1 936 ? 112.036 128.206 67.555 1.00 25.99 914 PRO A O 1
ATOM 5399 N N . HIS A 1 937 ? 109.823 127.873 67.700 1.00 21.36 915 HIS A N 1
ATOM 5400 C CA . HIS A 1 937 ? 109.748 127.730 66.255 1.00 22.55 915 HIS A CA 1
ATOM 5401 C C . HIS A 1 937 ? 108.304 127.770 65.792 1.00 24.51 915 HIS A C 1
ATOM 5402 O O . HIS A 1 937 ? 107.369 127.577 66.573 1.00 28.05 915 HIS A O 1
ATOM 5409 N N . TYR A 1 938 ? 108.146 128.035 64.502 1.00 26.84 916 TYR A N 1
ATOM 5410 C CA . TYR A 1 938 ? 106.898 127.862 63.780 1.00 27.72 916 TYR A CA 1
ATOM 5411 C C . TYR A 1 938 ? 106.976 126.592 62.948 1.00 29.67 916 TYR A C 1
ATOM 5412 O O . TYR A 1 938 ? 108.043 126.216 62.463 1.00 34.56 916 TYR A O 1
ATOM 5421 N N . TYR A 1 939 ? 105.838 125.933 62.787 1.00 30.06 917 TYR A N 1
ATOM 5422 C CA . TYR A 1 939 ? 105.698 124.895 61.779 1.00 33.87 917 TYR A CA 1
ATOM 5423 C C . TYR A 1 939 ? 104.293 124.980 61.206 1.00 37.39 917 TYR A C 1
ATOM 5424 O O . TYR A 1 939 ? 103.355 125.400 61.885 1.00 38.81 917 TYR A O 1
ATOM 5433 N N . CYS A 1 940 ? 104.157 124.601 59.943 1.00 38.07 918 CYS A N 1
ATOM 5434 C CA . CYS A 1 940 ? 102.875 124.718 59.270 1.00 42.38 918 CYS A CA 1
ATOM 5435 C C . CYS A 1 940 ? 102.114 123.405 59.369 1.00 47.45 918 CYS A C 1
ATOM 5436 O O . CYS A 1 940 ? 102.635 122.368 58.941 1.00 51.98 918 CYS A O 1
ATOM 5439 N N . PRO A 1 941 ? 100.901 123.399 59.920 1.00 47.69 919 PRO A N 1
ATOM 5440 C CA . PRO A 1 941 ? 100.128 122.150 59.958 1.00 49.36 919 PRO A CA 1
ATOM 5441 C C . PRO A 1 941 ? 99.827 121.582 58.585 1.00 55.76 919 PRO A C 1
ATOM 5442 O O . PRO A 1 941 ? 99.623 120.368 58.462 1.00 57.58 919 PRO A O 1
ATOM 5446 N N . GLU A 1 942 ? 99.795 122.415 57.545 1.00 56.94 920 GLU A N 1
ATOM 5447 C CA . GLU A 1 942 ? 99.377 121.961 56.221 1.00 59.79 920 GLU A CA 1
ATOM 5448 C C . GLU A 1 942 ? 100.554 121.536 55.347 1.00 57.34 920 GLU A C 1
ATOM 5449 O O . GLU A 1 942 ? 100.625 120.383 54.911 1.00 62.64 920 GLU A O 1
ATOM 5455 N N . CYS A 1 943 ? 101.479 122.452 55.080 1.00 51.64 921 CYS A N 1
ATOM 5456 C CA . CYS A 1 943 ? 102.540 122.208 54.113 1.00 49.97 921 CYS A CA 1
ATOM 5457 C C . CYS A 1 943 ? 103.856 121.785 54.748 1.00 51.07 921 CYS A C 1
ATOM 5458 O O . CYS A 1 943 ? 104.821 121.533 54.022 1.00 48.92 921 CYS A O 1
ATOM 5461 N N . GLN A 1 944 ? 103.925 121.705 56.074 1.00 51.30 922 GLN A N 1
ATOM 5462 C CA . GLN A 1 944 ? 105.093 121.238 56.818 1.00 46.15 922 GLN A CA 1
ATOM 5463 C C . GLN A 1 944 ? 106.221 122.259 56.865 1.00 43.34 922 GLN A C 1
ATOM 5464 O O . GLN A 1 944 ? 107.341 121.900 57.241 1.00 43.75 922 GLN A O 1
ATOM 5470 N N . TYR A 1 945 ? 105.972 123.512 56.499 1.00 42.97 923 TYR A N 1
ATOM 5471 C CA . TYR A 1 945 ? 107.000 124.534 56.614 1.00 41.45 923 TYR A CA 1
ATOM 5472 C C . TYR A 1 945 ? 107.376 124.734 58.077 1.00 44.00 923 TYR A C 1
ATOM 5473 O O . TYR A 1 945 ? 106.541 124.612 58.977 1.00 47.88 923 TYR A O 1
ATOM 5482 N N . SER A 1 946 ? 108.650 125.036 58.317 1.00 40.28 924 SER A N 1
ATOM 5483 C CA . SER A 1 946 ? 109.126 125.219 59.678 1.00 36.91 924 SER A CA 1
ATOM 5484 C C . SER A 1 946 ? 110.199 126.294 59.707 1.00 35.31 924 SER A C 1
ATOM 5485 O O . SER A 1 946 ? 110.899 126.525 58.719 1.00 43.28 924 SER A O 1
ATOM 5488 N N . GLU A 1 947 ? 110.323 126.939 60.862 1.00 30.44 925 GLU A N 1
ATOM 5489 C CA . GLU A 1 947 ? 111.288 128.014 61.064 1.00 32.50 925 GLU A CA 1
ATOM 5490 C C . GLU A 1 947 ? 111.673 128.037 62.533 1.00 32.64 925 GLU A C 1
ATOM 5491 O O . GLU A 1 947 ? 110.802 128.175 63.392 1.00 35.42 925 GLU A O 1
ATOM 5497 N N . PHE A 1 948 ? 112.962 127.915 62.825 1.00 29.41 926 PHE A N 1
ATOM 5498 C CA . PHE A 1 948 ? 113.437 127.796 64.195 1.00 26.85 926 PHE A CA 1
ATOM 5499 C C . PHE A 1 948 ? 114.188 129.048 64.622 1.00 30.81 926 PHE A C 1
ATOM 5500 O O . PHE A 1 948 ? 114.773 129.754 63.797 1.00 37.64 926 PHE A O 1
ATOM 5508 N N . PHE A 1 949 ? 114.161 129.320 65.924 1.00 31.63 927 PHE A N 1
ATOM 5509 C CA . PHE A 1 949 ? 114.832 130.468 66.524 1.00 36.06 927 PHE A CA 1
ATOM 5510 C C . PHE A 1 949 ? 115.737 129.938 67.627 1.00 37.44 927 PHE A C 1
ATOM 5511 O O . PHE A 1 949 ? 115.335 129.845 68.788 1.00 39.50 927 PHE A O 1
ATOM 5519 N N . GLU A 1 950 ? 116.965 129.585 67.259 1.00 40.93 928 GLU A N 1
ATOM 5520 C CA . GLU A 1 950 ? 117.946 129.073 68.201 1.00 49.34 928 GLU A CA 1
ATOM 5521 C C . GLU A 1 950 ? 118.833 130.172 68.765 1.00 54.52 928 GLU A C 1
ATOM 5522 O O . GLU A 1 950 ? 119.876 129.874 69.359 1.00 55.39 928 GLU A O 1
ATOM 5528 N N . ASP A 1 951 ? 118.441 131.432 68.594 1.00 55.11 929 ASP A N 1
ATOM 5529 C CA . ASP A 1 951 ? 119.233 132.575 69.023 1.00 57.77 929 ASP A CA 1
ATOM 5530 C C . ASP A 1 951 ? 118.884 133.055 70.425 1.00 56.93 929 ASP A C 1
ATOM 5531 O O . ASP A 1 951 ? 119.476 134.032 70.893 1.00 57.56 929 ASP A O 1
ATOM 5536 N N . GLY A 1 952 ? 117.947 132.401 71.104 1.00 57.04 930 GLY A N 1
ATOM 5537 C CA . GLY A 1 952 ? 117.573 132.832 72.435 1.00 58.64 930 GLY A CA 1
ATOM 5538 C C . GLY A 1 952 ? 116.754 134.098 72.485 1.00 56.55 930 GLY A C 1
ATOM 5539 O O . GLY A 1 952 ? 116.737 134.772 73.516 1.00 54.14 930 GLY A O 1
ATOM 5540 N N . THR A 1 953 ? 116.074 134.447 71.392 1.00 56.37 931 THR A N 1
ATOM 5541 C CA . THR A 1 953 ? 115.267 135.659 71.354 1.00 54.09 931 THR A CA 1
ATOM 5542 C C . THR A 1 953 ? 113.901 135.480 72.000 1.00 50.83 931 THR A C 1
ATOM 5543 O O . THR A 1 953 ? 113.297 136.471 72.422 1.00 49.52 931 THR A O 1
ATOM 5547 N N . TYR A 1 954 ? 113.401 134.249 72.080 1.00 47.86 932 TYR A N 1
ATOM 5548 C CA . TYR A 1 954 ? 112.119 133.950 72.700 1.00 41.12 932 TYR A CA 1
ATOM 5549 C C . TYR A 1 954 ? 112.308 132.857 73.739 1.00 37.25 932 TYR A C 1
ATOM 5550 O O . TYR A 1 954 ? 113.060 131.905 73.518 1.00 39.26 932 TYR A O 1
ATOM 5559 N N . GLY A 1 955 ? 111.633 133.003 74.879 1.00 35.07 933 GLY A N 1
ATOM 5560 C CA . GLY A 1 955 ? 111.689 131.961 75.891 1.00 34.04 933 GLY A CA 1
ATOM 5561 C C . GLY A 1 955 ? 110.995 130.687 75.451 1.00 31.88 933 GLY A C 1
ATOM 5562 O O . GLY A 1 955 ? 111.472 129.583 75.719 1.00 30.76 933 GLY A O 1
ATOM 5563 N N . SER A 1 956 ? 109.861 130.825 74.774 1.00 31.46 934 SER A N 1
ATOM 5564 C CA . SER A 1 956 ? 109.092 129.695 74.283 1.00 26.46 934 SER A CA 1
ATOM 5565 C C . SER A 1 956 ? 108.557 130.037 72.904 1.00 29.15 934 SER A C 1
ATOM 5566 O O . SER A 1 956 ? 108.446 131.206 72.533 1.00 32.54 934 SER A O 1
ATOM 5569 N N . GLY A 1 957 ? 108.228 128.999 72.139 1.00 30.14 935 GLY A N 1
ATOM 5570 C CA . GLY A 1 957 ? 107.521 129.221 70.895 1.00 27.17 935 GLY A CA 1
ATOM 5571 C C . GLY A 1 957 ? 106.138 129.792 71.098 1.00 27.06 935 GLY A C 1
ATOM 5572 O O . GLY A 1 957 ? 105.585 130.400 70.180 1.00 30.42 935 GLY A O 1
ATOM 5573 N N . PHE A 1 958 ? 105.569 129.615 72.291 1.00 31.82 936 PHE A N 1
ATOM 5574 C CA . PHE A 1 958 ? 104.248 130.159 72.581 1.00 32.05 936 PHE A CA 1
ATOM 5575 C C . PHE A 1 958 ? 104.276 131.678 72.669 1.00 32.88 936 PHE A C 1
ATOM 5576 O O . PHE A 1 958 ? 103.288 132.336 72.330 1.00 37.47 936 PHE A O 1
ATOM 5584 N N . ASP A 1 959 ? 105.391 132.249 73.125 1.00 32.64 937 ASP A N 1
ATOM 5585 C CA . ASP A 1 959 ? 105.540 133.693 73.233 1.00 30.68 937 ASP A CA 1
ATOM 5586 C C . ASP A 1 959 ? 105.793 134.363 71.892 1.00 35.63 937 ASP A C 1
ATOM 5587 O O . ASP A 1 959 ? 105.709 135.592 71.805 1.00 38.03 937 ASP A O 1
ATOM 5592 N N . MET A 1 960 ? 106.108 133.593 70.858 1.00 35.79 938 MET A N 1
ATOM 5593 C CA . MET A 1 960 ? 106.331 134.157 69.542 1.00 35.33 938 MET A CA 1
ATOM 5594 C C . MET A 1 960 ? 105.037 134.761 69.001 1.00 36.96 938 MET A C 1
ATOM 5595 O O . MET A 1 960 ? 103.944 134.268 69.288 1.00 38.01 938 MET A O 1
ATOM 5600 N N . PRO A 1 961 ? 105.135 135.838 68.229 1.00 35.60 939 PRO A N 1
ATOM 5601 C CA . PRO A 1 961 ? 103.931 136.466 67.677 1.00 35.25 939 PRO A CA 1
ATOM 5602 C C . PRO A 1 961 ? 103.265 135.587 66.632 1.00 36.93 939 PRO A C 1
ATOM 5603 O O . PRO A 1 961 ? 103.882 134.714 66.019 1.00 39.19 939 PRO A O 1
ATOM 5607 N N . GLU A 1 962 ? 101.972 135.832 66.438 1.00 38.58 940 GLU A N 1
ATOM 5608 C CA . GLU A 1 962 ? 101.222 135.108 65.424 1.00 42.35 940 GLU A CA 1
ATOM 5609 C C . GLU A 1 962 ? 101.792 135.392 64.041 1.00 45.11 940 GLU A C 1
ATOM 5610 O O . GLU A 1 962 ? 102.205 136.514 63.740 1.00 47.03 940 GLU A O 1
ATOM 5616 N N . LYS A 1 963 ? 101.809 134.364 63.197 1.00 45.51 941 LYS A N 1
ATOM 5617 C CA . LYS A 1 963 ? 102.392 134.469 61.870 1.00 45.96 941 LYS A CA 1
ATOM 5618 C C . LYS A 1 963 ? 101.675 133.511 60.935 1.00 53.38 941 LYS A C 1
ATOM 5619 O O . LYS A 1 963 ? 101.079 132.521 61.365 1.00 58.50 941 LYS A O 1
ATOM 5625 N N . GLN A 1 964 ? 101.744 133.815 59.644 1.00 50.79 942 GLN A N 1
ATOM 5626 C CA . GLN A 1 964 ? 101.141 132.994 58.607 1.00 52.36 942 GLN A CA 1
ATOM 5627 C C . GLN A 1 964 ? 102.233 132.382 57.742 1.00 52.12 942 GLN A C 1
ATOM 5628 O O . GLN A 1 964 ? 103.314 132.954 57.580 1.00 51.90 942 GLN A O 1
ATOM 5634 N N . CYS A 1 965 ? 101.947 131.211 57.196 1.00 52.21 943 CYS A N 1
ATOM 5635 C CA . CYS A 1 965 ? 102.969 130.465 56.483 1.00 53.19 943 CYS A CA 1
ATOM 5636 C C . CYS A 1 965 ? 103.429 131.240 55.253 1.00 58.79 943 CYS A C 1
ATOM 5637 O O . CYS A 1 965 ? 102.592 131.706 54.470 1.00 61.55 943 CYS A O 1
ATOM 5640 N N . PRO A 1 966 ? 104.736 131.423 55.059 1.00 57.19 944 PRO A N 1
ATOM 5641 C CA . PRO A 1 966 ? 105.198 132.000 53.789 1.00 58.79 944 PRO A CA 1
ATOM 5642 C C . PRO A 1 966 ? 104.836 131.152 52.583 1.00 63.25 944 PRO A C 1
ATOM 5643 O O . PRO A 1 966 ? 104.547 131.696 51.511 1.00 69.94 944 PRO A O 1
ATOM 5647 N N . LYS A 1 967 ? 104.839 129.826 52.730 1.00 63.25 945 LYS A N 1
ATOM 5648 C CA . LYS A 1 967 ? 104.608 128.947 51.590 1.00 67.49 945 LYS A CA 1
ATOM 5649 C C . LYS A 1 967 ? 103.140 128.876 51.189 1.00 67.51 945 LYS A C 1
ATOM 5650 O O . LYS A 1 967 ? 102.837 128.726 50.000 1.00 74.33 945 LYS A O 1
ATOM 5656 N N . CYS A 1 968 ? 102.221 128.971 52.144 1.00 65.44 946 CYS A N 1
ATOM 5657 C CA . CYS A 1 968 ? 100.797 128.872 51.854 1.00 66.94 946 CYS A CA 1
ATOM 5658 C C . CYS A 1 968 ? 100.052 129.816 52.791 1.00 66.77 946 CYS A C 1
ATOM 5659 O O . CYS A 1 968 ? 100.658 130.603 53.522 1.00 64.52 946 CYS A O 1
ATOM 5662 N N . GLY A 1 969 ? 98.725 129.749 52.763 1.00 66.83 947 GLY A N 1
ATOM 5663 C CA . GLY A 1 969 ? 97.905 130.662 53.527 1.00 68.32 947 GLY A CA 1
ATOM 5664 C C . GLY A 1 969 ? 97.558 130.240 54.934 1.00 71.43 947 GLY A C 1
ATOM 5665 O O . GLY A 1 969 ? 96.902 131.001 55.652 1.00 69.39 947 GLY A O 1
ATOM 5666 N N . ALA A 1 970 ? 97.974 129.052 55.359 1.00 72.43 948 ALA A N 1
ATOM 5667 C CA . ALA A 1 970 ? 97.614 128.552 56.676 1.00 70.04 948 ALA A CA 1
ATOM 5668 C C . ALA A 1 970 ? 98.419 129.248 57.765 1.00 65.86 948 ALA A C 1
ATOM 5669 O O . ALA A 1 970 ? 99.535 129.723 57.539 1.00 60.60 948 ALA A O 1
ATOM 5671 N N . ARG A 1 971 ? 97.834 129.310 58.958 1.00 62.35 949 ARG A N 1
ATOM 5672 C CA . ARG A 1 971 ? 98.529 129.880 60.098 1.00 61.08 949 ARG A CA 1
ATOM 5673 C C . ARG A 1 971 ? 99.610 128.927 60.597 1.00 55.48 949 ARG A C 1
ATOM 5674 O O . ARG A 1 971 ? 99.548 127.712 60.402 1.00 55.79 949 ARG A O 1
ATOM 5682 N N . LEU A 1 972 ? 100.614 129.500 61.249 1.00 49.47 950 LEU A N 1
ATOM 5683 C CA . LEU A 1 972 ? 101.761 128.750 61.735 1.00 46.15 950 LEU A CA 1
ATOM 5684 C C . LEU A 1 972 ? 101.566 128.408 63.205 1.00 44.49 950 LEU A C 1
ATOM 5685 O O . LEU A 1 972 ? 101.257 129.287 64.014 1.00 49.22 950 LEU A O 1
ATOM 5690 N N . ASN A 1 973 ? 101.734 127.132 63.544 1.00 36.05 951 ASN A N 1
ATOM 5691 C CA . ASN A 1 973 ? 101.698 126.707 64.934 1.00 35.83 951 ASN A CA 1
ATOM 5692 C C . ASN A 1 973 ? 103.065 126.934 65.563 1.00 35.06 951 ASN A C 1
ATOM 5693 O O . ASN A 1 973 ? 104.083 126.496 65.022 1.00 37.47 951 ASN A O 1
ATOM 5698 N N . LYS A 1 974 ? 103.090 127.612 66.703 1.00 31.78 952 LYS A N 1
ATOM 5699 C CA . LYS A 1 974 ? 104.332 127.916 67.399 1.00 29.44 952 LYS A CA 1
ATOM 5700 C C . LYS A 1 974 ? 104.525 126.943 68.552 1.00 31.21 952 LYS A C 1
ATOM 5701 O O . LYS A 1 974 ? 103.598 126.703 69.332 1.00 35.71 952 LYS A O 1
ATOM 5707 N N . ASP A 1 975 ? 105.726 126.384 68.653 1.00 25.62 953 ASP A N 1
ATOM 5708 C CA . ASP A 1 975 ? 106.028 125.391 69.672 1.00 21.37 953 ASP A CA 1
ATOM 5709 C C . ASP A 1 975 ? 107.472 125.564 70.119 1.00 23.14 953 ASP A C 1
ATOM 5710 O O . ASP A 1 975 ? 108.168 126.491 69.695 1.00 28.63 953 ASP A O 1
ATOM 5715 N N . GLY A 1 976 ? 107.918 124.657 70.985 1.00 19.73 954 GLY A N 1
ATOM 5716 C CA . GLY A 1 976 ? 109.294 124.632 71.437 1.00 17.98 954 GLY A CA 1
ATOM 5717 C C . GLY A 1 976 ? 109.537 125.431 72.697 1.00 17.66 954 GLY A C 1
ATOM 5718 O O . GLY A 1 976 ? 109.122 126.587 72.790 1.00 25.35 954 GLY A O 1
ATOM 5719 N N . HIS A 1 977 ? 110.214 124.830 73.674 1.00 16.88 955 HIS A N 1
ATOM 5720 C CA . HIS A 1 977 ? 110.504 125.500 74.931 1.00 17.80 955 HIS A CA 1
ATOM 5721 C C . HIS A 1 977 ? 111.982 125.517 75.282 1.00 18.52 955 HIS A C 1
ATOM 5722 O O . HIS A 1 977 ? 112.332 125.981 76.370 1.00 26.43 955 HIS A O 1
ATOM 5729 N N . ASP A 1 978 ? 112.855 125.028 74.404 1.00 17.63 956 ASP A N 1
ATOM 5730 C CA . ASP A 1 978 ? 114.299 125.106 74.604 1.00 21.47 956 ASP A CA 1
ATOM 5731 C C . ASP A 1 978 ? 114.725 124.349 75.864 1.00 28.15 956 ASP A C 1
ATOM 5732 O O . ASP A 1 978 ? 115.368 124.892 76.764 1.00 33.33 956 ASP A O 1
ATOM 5737 N N . ILE A 1 979 ? 114.358 123.073 75.910 1.00 24.88 957 ILE A N 1
ATOM 5738 C CA . ILE A 1 979 ? 114.675 122.183 77.021 1.00 21.79 957 ILE A CA 1
ATOM 5739 C C . ILE A 1 979 ? 115.690 121.157 76.521 1.00 22.36 957 ILE A C 1
ATOM 5740 O O . ILE A 1 979 ? 115.331 120.264 75.743 1.00 23.36 957 ILE A O 1
ATOM 5745 N N . PRO A 1 980 ? 116.951 121.232 76.937 1.00 25.48 958 PRO A N 1
ATOM 5746 C CA . PRO A 1 980 ? 117.932 120.244 76.483 1.00 26.90 958 PRO A CA 1
ATOM 5747 C C . PRO A 1 980 ? 117.604 118.852 76.994 1.00 29.24 958 PRO A C 1
ATOM 5748 O O . PRO A 1 980 ? 117.064 118.675 78.088 1.00 31.87 958 PRO A O 1
ATOM 5752 N N . PHE A 1 981 ? 117.940 117.850 76.183 1.00 28.81 959 PHE A N 1
ATOM 5753 C CA . PHE A 1 981 ? 117.727 116.470 76.594 1.00 28.98 959 PHE A CA 1
ATOM 5754 C C . PHE A 1 981 ? 118.746 116.010 77.624 1.00 29.50 959 PHE A C 1
ATOM 5755 O O . PHE A 1 981 ? 118.534 114.979 78.268 1.00 34.10 959 PHE A O 1
ATOM 5763 N N . GLU A 1 982 ? 119.844 116.749 77.794 1.00 29.70 960 GLU A N 1
ATOM 5764 C CA . GLU A 1 982 ? 120.857 116.354 78.763 1.00 29.74 960 GLU A CA 1
ATOM 5765 C C . GLU A 1 982 ? 120.297 116.326 80.177 1.00 30.20 960 GLU A C 1
ATOM 5766 O O . GLU A 1 982 ? 120.798 115.586 81.029 1.00 32.86 960 GLU A O 1
ATOM 5772 N N . THR A 1 983 ? 119.266 117.126 80.448 1.00 28.63 961 THR A N 1
ATOM 5773 C CA . THR A 1 983 ? 118.642 117.100 81.764 1.00 25.54 961 THR A CA 1
ATOM 5774 C C . THR A 1 983 ? 117.966 115.764 82.039 1.00 29.02 961 THR A C 1
ATOM 5775 O O . THR A 1 983 ? 117.841 115.362 83.200 1.00 32.83 961 THR A O 1
ATOM 5779 N N . PHE A 1 984 ? 117.536 115.064 80.991 1.00 26.97 962 PHE A N 1
ATOM 5780 C CA . PHE A 1 984 ? 116.837 113.795 81.130 1.00 21.86 962 PHE A CA 1
ATOM 5781 C C . PHE A 1 984 ? 117.780 112.606 81.011 1.00 27.92 962 PHE A C 1
ATOM 5782 O O . PHE A 1 984 ? 117.755 111.702 81.850 1.00 32.85 962 PHE A O 1
ATOM 5790 N N . LEU A 1 985 ? 118.606 112.584 79.970 1.00 26.96 963 LEU A N 1
ATOM 5791 C CA . LEU A 1 985 ? 119.537 111.493 79.733 1.00 25.26 963 LEU A CA 1
ATOM 5792 C C . LEU A 1 985 ? 120.933 111.793 80.256 1.00 30.59 963 LEU A C 1
ATOM 5793 O O . LEU A 1 985 ? 121.851 111.000 80.035 1.00 34.36 963 LEU A O 1
ATOM 5798 N N . GLY A 1 986 ? 121.117 112.919 80.935 1.00 30.97 964 GLY A N 1
ATOM 5799 C CA . GLY A 1 986 ? 122.429 113.295 81.413 1.00 35.20 964 GLY A CA 1
ATOM 5800 C C . GLY A 1 986 ? 123.380 113.564 80.269 1.00 38.25 964 GLY A C 1
ATOM 5801 O O . GLY A 1 986 ? 123.085 113.222 79.122 1.00 37.88 964 GLY A O 1
ATOM 5802 N N . PHE A 1 987 ? 124.521 114.180 80.557 1.00 39.98 965 PHE A N 1
ATOM 5803 C CA . PHE A 1 987 ? 125.538 114.333 79.531 1.00 39.19 965 PHE A CA 1
ATOM 5804 C C . PHE A 1 987 ? 126.054 112.964 79.114 1.00 46.15 965 PHE A C 1
ATOM 5805 O O . PHE A 1 987 ? 126.301 112.094 79.953 1.00 54.48 965 PHE A O 1
ATOM 5813 N N . HIS A 1 988 ? 126.224 112.774 77.811 1.00 40.68 966 HIS A N 1
ATOM 5814 C CA . HIS A 1 988 ? 126.600 111.513 77.180 1.00 46.63 966 HIS A CA 1
ATOM 5815 C C . HIS A 1 988 ? 125.404 110.580 77.029 1.00 44.65 966 HIS A C 1
ATOM 5816 O O . HIS A 1 988 ? 125.555 109.509 76.434 1.00 46.67 966 HIS A O 1
ATOM 5823 N N . GLY A 1 989 ? 124.228 110.945 77.535 1.00 40.16 967 GLY A N 1
ATOM 5824 C CA . GLY A 1 989 ? 123.032 110.154 77.330 1.00 33.70 967 GLY A CA 1
ATOM 5825 C C . GLY A 1 989 ? 123.011 108.806 78.010 1.00 37.58 967 GLY A C 1
ATOM 5826 O O . GLY A 1 989 ? 122.123 107.999 77.721 1.00 38.15 967 GLY A O 1
ATOM 5827 N N . ASP A 1 990 ? 123.948 108.535 78.916 1.00 37.98 968 ASP A N 1
ATOM 5828 C CA . ASP A 1 990 ? 124.027 107.232 79.563 1.00 35.77 968 ASP A CA 1
ATOM 5829 C C . ASP A 1 990 ? 123.024 107.059 80.696 1.00 35.74 968 ASP A C 1
ATOM 5830 O O . ASP A 1 990 ? 122.852 105.935 81.177 1.00 34.80 968 ASP A O 1
ATOM 5835 N N . LYS A 1 991 ? 122.371 108.128 81.134 1.00 34.82 969 LYS A N 1
ATOM 5836 C CA . LYS A 1 991 ? 121.472 108.042 82.273 1.00 27.53 969 LYS A CA 1
ATOM 5837 C C . LYS A 1 991 ? 120.226 107.240 81.923 1.00 33.07 969 LYS A C 1
ATOM 5838 O O . LYS A 1 991 ? 119.739 107.265 80.791 1.00 40.01 969 LYS A O 1
ATOM 5844 N N . VAL A 1 992 ? 119.711 106.524 82.912 1.00 30.20 970 VAL A N 1
ATOM 5845 C CA . VAL A 1 992 ? 118.487 105.743 82.711 1.00 27.23 970 VAL A CA 1
ATOM 5846 C C . VAL A 1 992 ? 117.304 106.695 82.591 1.00 27.33 970 VAL A C 1
ATOM 5847 O O . VAL A 1 992 ? 117.095 107.533 83.485 1.00 31.10 970 VAL A O 1
ATOM 5851 N N . PRO A 1 993 ? 116.518 106.624 81.521 1.00 27.82 971 PRO A N 1
ATOM 5852 C CA . PRO A 1 993 ? 115.337 107.486 81.429 1.00 28.70 971 PRO A CA 1
ATOM 5853 C C . PRO A 1 993 ? 114.366 107.203 82.563 1.00 33.62 971 PRO A C 1
ATOM 5854 O O . PRO A 1 993 ? 114.169 106.056 82.967 1.00 38.35 971 PRO A O 1
ATOM 5858 N N . ASP A 1 994 ? 113.756 108.268 83.077 1.00 37.58 972 ASP A N 1
ATOM 5859 C CA . ASP A 1 994 ? 112.776 108.181 84.155 1.00 45.74 972 ASP A CA 1
ATOM 5860 C C . ASP A 1 994 ? 111.534 108.947 83.724 1.00 47.68 972 ASP A C 1
ATOM 5861 O O . ASP A 1 994 ? 111.569 110.176 83.607 1.00 42.12 972 ASP A O 1
ATOM 5866 N N . ILE A 1 995 ? 110.438 108.228 83.505 1.00 43.18 973 ILE A N 1
ATOM 5867 C CA . ILE A 1 995 ? 109.222 108.789 82.928 1.00 40.62 973 ILE A CA 1
ATOM 5868 C C . ILE A 1 995 ? 108.096 108.578 83.934 1.00 41.69 973 ILE A C 1
ATOM 5869 O O . ILE A 1 995 ? 107.471 107.511 83.966 1.00 37.67 973 ILE A O 1
ATOM 5874 N N . ASP A 1 996 ? 107.835 109.601 84.742 1.00 36.47 974 ASP A N 1
ATOM 5875 C CA . ASP A 1 996 ? 106.725 109.556 85.711 1.00 26.28 974 ASP A CA 1
ATOM 5876 C C . ASP A 1 996 ? 105.538 110.168 85.008 1.00 18.54 974 ASP A C 1
ATOM 5877 O O . ASP A 1 996 ? 105.682 111.269 84.529 1.00 21.28 974 ASP A O 1
ATOM 5882 N N . LEU A 1 997 ? 104.429 109.457 84.923 1.00 14.68 975 LEU A N 1
ATOM 5883 C CA . LEU A 1 997 ? 103.295 109.944 84.129 1.00 10.60 975 LEU A CA 1
ATOM 5884 C C . LEU A 1 997 ? 102.112 110.149 85.045 1.00 10.59 975 LEU A C 1
ATOM 5885 O O . LEU A 1 997 ? 101.789 109.234 85.746 1.00 16.88 975 LEU A O 1
ATOM 5890 N N . ASN A 1 998 ? 101.506 111.318 85.006 1.00 7.78 976 ASN A N 1
ATOM 5891 C CA . ASN A 1 998 ? 100.334 111.619 85.838 1.00 8.29 976 ASN A CA 1
ATOM 5892 C C . ASN A 1 998 ? 99.118 111.228 85.032 1.00 9.65 976 ASN A C 1
ATOM 5893 O O . ASN A 1 998 ? 98.627 112.058 84.310 1.00 12.28 976 ASN A O 1
ATOM 5898 N N . PHE A 1 999 ? 98.685 109.989 85.147 1.00 11.75 977 PHE A N 1
ATOM 5899 C CA . PHE A 1 999 ? 97.469 109.501 84.470 1.00 10.69 977 PHE A CA 1
ATOM 5900 C C . PHE A 1 999 ? 96.326 109.983 85.332 1.00 12.35 977 PHE A C 1
ATOM 5901 O O . PHE A 1 999 ? 96.586 110.491 86.397 1.00 13.84 977 PHE A O 1
ATOM 5909 N N . SER A 1 1000 ? 95.105 109.861 84.858 1.00 14.35 978 SER A N 1
ATOM 5910 C CA . SER A 1 1000 ? 93.971 110.392 85.626 1.00 14.63 978 SER A CA 1
ATOM 5911 C C . SER A 1 1000 ? 93.840 109.545 86.862 1.00 20.58 978 SER A C 1
ATOM 5912 O O . SER A 1 1000 ? 94.385 108.461 86.885 1.00 25.97 978 SER A O 1
ATOM 5915 N N . GLY A 1 1001 ? 93.161 110.052 87.862 1.00 21.51 979 GLY A N 1
ATOM 5916 C CA . GLY A 1 1001 ? 92.900 109.232 89.028 1.00 21.60 979 GLY A CA 1
ATOM 5917 C C . GLY A 1 1001 ? 91.960 108.083 88.727 1.00 26.44 979 GLY A C 1
ATOM 5918 O O . GLY A 1 1001 ? 92.099 106.996 89.291 1.00 32.33 979 GLY A O 1
ATOM 5919 N N . ASP A 1 1002 ? 90.993 108.306 87.838 1.00 23.95 980 ASP A N 1
ATOM 5920 C CA . ASP A 1 1002 ? 90.070 107.241 87.464 1.00 26.00 980 ASP A CA 1
ATOM 5921 C C . ASP A 1 1002 ? 90.776 106.136 86.689 1.00 26.86 980 ASP A C 1
ATOM 5922 O O . ASP A 1 1002 ? 90.471 104.952 86.870 1.00 33.16 980 ASP A O 1
ATOM 5927 N N . TYR A 1 1003 ? 91.724 106.499 85.828 1.00 22.63 981 TYR A N 1
ATOM 5928 C CA . TYR A 1 1003 ? 92.343 105.562 84.901 1.00 21.05 981 TYR A CA 1
ATOM 5929 C C . TYR A 1 1003 ? 93.568 104.853 85.470 1.00 21.21 981 TYR A C 1
ATOM 5930 O O . TYR A 1 1003 ? 94.104 103.957 84.812 1.00 24.89 981 TYR A O 1
ATOM 5939 N N . GLN A 1 1004 ? 94.016 105.203 86.674 1.00 19.06 982 GLN A N 1
ATOM 5940 C CA . GLN A 1 1004 ? 95.261 104.632 87.182 1.00 18.79 982 GLN A CA 1
ATOM 5941 C C . GLN A 1 1004 ? 95.174 103.114 87.299 1.00 19.53 982 GLN A C 1
ATOM 5942 O O . GLN A 1 1004 ? 96.120 102.399 86.943 1.00 21.35 982 GLN A O 1
ATOM 5948 N N . ALA A 1 1005 ? 94.047 102.601 87.792 1.00 20.83 983 ALA A N 1
ATOM 5949 C CA . ALA A 1 1005 ? 93.878 101.156 87.899 1.00 17.36 983 ALA A CA 1
ATOM 5950 C C . ALA A 1 1005 ? 93.949 100.491 86.532 1.00 20.31 983 ALA A C 1
ATOM 5951 O O . ALA A 1 1005 ? 94.517 99.403 86.390 1.00 23.60 983 ALA A O 1
ATOM 5953 N N . GLU A 1 1006 ? 93.370 101.126 85.513 1.00 20.51 984 GLU A N 1
ATOM 5954 C CA . GLU A 1 1006 ? 93.440 100.570 84.168 1.00 19.61 984 GLU A CA 1
ATOM 5955 C C . GLU A 1 1006 ? 94.874 100.512 83.668 1.00 20.97 984 GLU A C 1
ATOM 5956 O O . GLU A 1 1006 ? 95.268 99.543 83.015 1.00 25.31 984 GLU A O 1
ATOM 5962 N N . ALA A 1 1007 ? 95.673 101.540 83.959 1.00 18.26 985 ALA A N 1
ATOM 5963 C CA . ALA A 1 1007 ? 97.073 101.517 83.550 1.00 14.72 985 ALA A CA 1
ATOM 5964 C C . ALA A 1 1007 ? 97.845 100.419 84.273 1.00 17.47 985 ALA A C 1
ATOM 5965 O O . ALA A 1 1007 ? 98.696 99.748 83.675 1.00 18.71 985 ALA A O 1
ATOM 5967 N N . HIS A 1 1008 ? 97.565 100.223 85.562 1.00 16.16 986 HIS A N 1
ATOM 5968 C CA . HIS A 1 1008 ? 98.210 99.139 86.296 1.00 13.86 986 HIS A CA 1
ATOM 5969 C C . HIS A 1 1008 ? 97.856 97.784 85.691 1.00 15.85 986 HIS A C 1
ATOM 5970 O O . HIS A 1 1008 ? 98.733 96.944 85.443 1.00 15.75 986 HIS A O 1
ATOM 5977 N N . ASN A 1 1009 ? 96.566 97.559 85.435 1.00 16.52 987 ASN A N 1
ATOM 5978 C CA . ASN A 1 1009 ? 96.141 96.306 84.823 1.00 15.43 987 ASN A CA 1
ATOM 5979 C C . ASN A 1 1009 ? 96.728 96.140 83.430 1.00 18.36 987 ASN A C 1
ATOM 5980 O O . ASN A 1 1009 ? 96.989 95.014 82.993 1.00 22.06 987 ASN A O 1
ATOM 5985 N N . TYR A 1 1010 ? 96.948 97.243 82.717 1.00 15.44 988 TYR A N 1
ATOM 5986 C CA . TYR A 1 1010 ? 97.568 97.141 81.406 1.00 18.45 988 TYR A CA 1
ATOM 5987 C C . TYR A 1 1010 ? 99.032 96.750 81.511 1.00 18.35 988 TYR A C 1
ATOM 5988 O O . TYR A 1 1010 ? 99.537 96.032 80.647 1.00 20.53 988 TYR A O 1
ATOM 5997 N N . THR A 1 1011 ? 99.735 97.214 82.543 1.00 15.97 989 THR A N 1
ATOM 5998 C CA . THR A 1 1011 ? 101.074 96.682 82.790 1.00 13.58 989 THR A CA 1
ATOM 5999 C C . THR A 1 1011 ? 101.013 95.185 83.054 1.00 15.04 989 THR A C 1
ATOM 6000 O O . THR A 1 1011 ? 101.843 94.416 82.553 1.00 16.09 989 THR A O 1
ATOM 6004 N N . LYS A 1 1012 ? 100.029 94.758 83.847 1.00 16.76 990 LYS A N 1
ATOM 6005 C CA . LYS A 1 1012 ? 99.851 93.330 84.098 1.00 17.32 990 LYS A CA 1
ATOM 6006 C C . LYS A 1 1012 ? 99.674 92.560 82.796 1.00 18.46 990 LYS A C 1
ATOM 6007 O O . LYS A 1 1012 ? 100.236 91.474 82.624 1.00 20.59 990 LYS A O 1
ATOM 6013 N N . VAL A 1 1013 ? 98.880 93.102 81.874 1.00 17.98 991 VAL A N 1
ATOM 6014 C CA . VAL A 1 1013 ? 98.692 92.462 80.575 1.00 17.76 991 VAL A CA 1
ATOM 6015 C C . VAL A 1 1013 ? 99.990 92.461 79.776 1.00 18.71 991 VAL A C 1
ATOM 6016 O O . VAL A 1 1013 ? 100.351 91.455 79.156 1.00 21.62 991 VAL A O 1
ATOM 6020 N N . LEU A 1 1014 ? 100.707 93.585 79.772 1.00 18.28 992 LEU A N 1
ATOM 6021 C CA . LEU A 1 1014 ? 101.922 93.695 78.974 1.00 15.92 992 LEU A CA 1
ATOM 6022 C C . LEU A 1 1014 ? 102.966 92.677 79.405 1.00 17.14 992 LEU A C 1
ATOM 6023 O O . LEU A 1 1014 ? 103.628 92.064 78.562 1.00 18.04 992 LEU A O 1
ATOM 6028 N N . PHE A 1 1015 ? 103.141 92.491 80.713 1.00 16.38 993 PHE A N 1
ATOM 6029 C CA . PHE A 1 1015 ? 104.226 91.658 81.211 1.00 15.27 993 PHE A CA 1
ATOM 6030 C C . PHE A 1 1015 ? 103.772 90.415 81.962 1.00 18.78 993 PHE A C 1
ATOM 6031 O O . PHE A 1 1015 ? 104.623 89.623 82.379 1.00 22.73 993 PHE A O 1
ATOM 6039 N N . GLY A 1 1016 ? 102.481 90.215 82.146 1.00 18.97 994 GLY A N 1
ATOM 6040 C CA . GLY A 1 1016 ? 102.022 89.018 82.818 1.00 19.80 994 GLY A CA 1
ATOM 6041 C C . GLY A 1 1016 ? 101.740 89.253 84.290 1.00 20.54 994 GLY A C 1
ATOM 6042 O O . GLY A 1 1016 ? 102.373 90.082 84.951 1.00 22.06 994 GLY A O 1
ATOM 6043 N N . GLU A 1 1017 ? 100.776 88.501 84.819 1.00 22.61 995 GLU A N 1
ATOM 6044 C CA . GLU A 1 1017 ? 100.366 88.680 86.205 1.00 25.34 995 GLU A CA 1
ATOM 6045 C C . GLU A 1 1017 ? 101.452 88.287 87.198 1.00 27.98 995 GLU A C 1
ATOM 6046 O O . GLU A 1 1017 ? 101.389 88.702 88.359 1.00 34.31 995 GLU A O 1
ATOM 6052 N N . ASP A 1 1018 ? 102.442 87.504 86.777 1.00 25.82 996 ASP A N 1
ATOM 6053 C CA . ASP A 1 1018 ? 103.461 86.990 87.679 1.00 21.13 996 ASP A CA 1
ATOM 6054 C C . ASP A 1 1018 ? 104.760 87.780 87.637 1.00 21.90 996 ASP A C 1
ATOM 6055 O O . ASP A 1 1018 ? 105.728 87.384 88.292 1.00 23.50 996 ASP A O 1
ATOM 6060 N N . TYR A 1 1019 ? 104.812 88.879 86.884 1.00 17.58 997 TYR A N 1
ATOM 6061 C CA . TYR A 1 1019 ? 106.040 89.643 86.742 1.00 14.66 997 TYR A CA 1
ATOM 6062 C C . TYR A 1 1019 ? 105.875 91.123 87.039 1.00 14.64 997 TYR A C 1
ATOM 6063 O O . TYR A 1 1019 ? 106.855 91.866 86.943 1.00 16.39 997 TYR A O 1
ATOM 6072 N N . VAL A 1 1020 ? 104.679 91.571 87.403 1.00 13.43 998 VAL A N 1
ATOM 6073 C CA . VAL A 1 1020 ? 104.428 92.956 87.774 1.00 9.46 998 VAL A CA 1
ATOM 6074 C C . VAL A 1 1020 ? 103.934 92.970 89.210 1.00 7.13 998 VAL A C 1
ATOM 6075 O O . VAL A 1 1020 ? 103.016 92.224 89.562 1.00 9.36 998 VAL A O 1
ATOM 6079 N N . TYR A 1 1021 ? 104.550 93.804 90.038 1.00 8.12 999 TYR A N 1
ATOM 6080 C CA . TYR A 1 1021 ? 104.191 93.909 91.443 1.00 6.82 999 TYR A CA 1
ATOM 6081 C C . TYR A 1 1021 ? 104.094 95.371 91.835 1.00 7.19 999 TYR A C 1
ATOM 6082 O O . TYR A 1 1021 ? 104.959 96.168 91.484 1.00 8.83 999 TYR A O 1
ATOM 6091 N N . ARG A 1 1022 ? 103.047 95.723 92.566 1.00 5.74 1000 ARG A N 1
ATOM 6092 C CA . ARG A 1 1022 ? 102.979 97.064 93.121 1.00 6.05 1000 ARG A CA 1
ATOM 6093 C C . ARG A 1 1022 ? 104.210 97.314 93.984 1.00 6.65 1000 ARG A C 1
ATOM 6094 O O . ARG A 1 1022 ? 104.570 96.488 94.822 1.00 9.63 1000 ARG A O 1
ATOM 6102 N N . ALA A 1 1023 ? 104.877 98.441 93.766 1.00 7.19 1001 ALA A N 1
ATOM 6103 C CA . ALA A 1 1023 ? 106.035 98.762 94.586 1.00 7.97 1001 ALA A CA 1
ATOM 6104 C C . ALA A 1 1023 ? 105.610 98.919 96.039 1.00 10.87 1001 ALA A C 1
ATOM 6105 O O . ALA A 1 1023 ? 104.574 99.516 96.340 1.00 12.42 1001 ALA A O 1
ATOM 6107 N N . GLY A 1 1024 ? 106.411 98.370 96.944 1.00 11.04 1002 GLY A N 1
ATOM 6108 C CA . GLY A 1 1024 ? 106.085 98.358 98.357 1.00 10.64 1002 GLY A CA 1
ATOM 6109 C C . GLY A 1 1024 ? 106.905 99.375 99.131 1.00 14.40 1002 GLY A C 1
ATOM 6110 O O . GLY A 1 1024 ? 108.087 99.574 98.859 1.00 17.36 1002 GLY A O 1
ATOM 6111 N N . THR A 1 1025 ? 106.255 100.013 100.098 1.00 14.60 1003 THR A N 1
ATOM 6112 C CA . THR A 1 1025 ? 106.892 100.958 100.997 1.00 17.22 1003 THR A CA 1
ATOM 6113 C C . THR A 1 1025 ? 106.780 100.438 102.421 1.00 17.83 1003 THR A C 1
ATOM 6114 O O . THR A 1 1025 ? 105.836 99.723 102.763 1.00 20.09 1003 THR A O 1
ATOM 6118 N N . ILE A 1 1026 ? 107.753 100.794 103.249 1.00 18.17 1004 ILE A N 1
ATOM 6119 C CA . ILE A 1 1026 ? 107.745 100.453 104.665 1.00 19.29 1004 ILE A CA 1
ATOM 6120 C C . ILE A 1 1026 ? 107.502 101.736 105.445 1.00 22.51 1004 ILE A C 1
ATOM 6121 O O . ILE A 1 1026 ? 108.329 102.654 105.413 1.00 32.49 1004 ILE A O 1
ATOM 6126 N N . GLY A 1 1027 ? 106.366 101.807 106.135 1.00 17.89 1005 GLY A N 1
ATOM 6127 C CA . GLY A 1 1027 ? 106.061 102.942 106.978 1.00 17.22 1005 GLY A CA 1
ATOM 6128 C C . GLY A 1 1027 ? 106.553 102.688 108.386 1.00 17.58 1005 GLY A C 1
ATOM 6129 O O . GLY A 1 1027 ? 106.246 101.654 108.983 1.00 22.34 1005 GLY A O 1
ATOM 6130 N N . THR A 1 1028 ? 107.320 103.630 108.910 1.00 19.12 1006 THR A N 1
ATOM 6131 C CA . THR A 1 1028 ? 107.955 103.494 110.208 1.00 19.19 1006 THR A CA 1
ATOM 6132 C C . THR A 1 1028 ? 107.311 104.442 111.213 1.00 20.94 1006 THR A C 1
ATOM 6133 O O . THR A 1 1028 ? 106.385 105.193 110.901 1.00 24.19 1006 THR A O 1
ATOM 6137 N N . VAL A 1 1029 ? 107.814 104.388 112.442 1.00 22.50 1007 VAL A N 1
ATOM 6138 C CA . VAL A 1 1029 ? 107.377 105.285 113.505 1.00 23.44 1007 VAL A CA 1
ATOM 6139 C C . VAL A 1 1029 ? 108.070 106.624 113.290 1.00 26.54 1007 VAL A C 1
ATOM 6140 O O . VAL A 1 1029 ? 109.292 106.724 113.411 1.00 27.67 1007 VAL A O 1
ATOM 6144 N N . ALA A 1 1030 ? 107.297 107.651 112.963 1.00 27.78 1008 ALA A N 1
ATOM 6145 C CA . ALA A 1 1030 ? 107.836 108.982 112.755 1.00 29.47 1008 ALA A CA 1
ATOM 6146 C C . ALA A 1 1030 ? 107.678 109.805 114.033 1.00 30.99 1008 ALA A C 1
ATOM 6147 O O . ALA A 1 1030 ? 107.236 109.305 115.069 1.00 29.76 1008 ALA A O 1
ATOM 6149 N N . ASP A 1 1031 ? 108.030 111.089 113.957 1.00 33.68 1009 ASP A N 1
ATOM 6150 C CA . ASP A 1 1031 ? 108.114 111.910 115.161 1.00 35.24 1009 ASP A CA 1
ATOM 6151 C C . ASP A 1 1031 ? 106.765 112.044 115.858 1.00 34.66 1009 ASP A C 1
ATOM 6152 O O . ASP A 1 1031 ? 106.690 111.988 117.089 1.00 31.93 1009 ASP A O 1
ATOM 6157 N N . LYS A 1 1032 ? 105.689 112.241 115.098 1.00 34.50 1010 LYS A N 1
ATOM 6158 C CA . LYS A 1 1032 ? 104.375 112.373 115.717 1.00 31.39 1010 LYS A CA 1
ATOM 6159 C C . LYS A 1 1032 ? 103.984 111.095 116.450 1.00 34.82 1010 LYS A C 1
ATOM 6160 O O . LYS A 1 1032 ? 103.582 111.129 117.621 1.00 37.72 1010 LYS A O 1
ATOM 6166 N N . THR A 1 1033 ? 104.101 109.953 115.771 1.00 33.27 1011 THR A N 1
ATOM 6167 C CA . THR A 1 1033 ? 103.747 108.682 116.389 1.00 26.67 1011 THR A CA 1
ATOM 6168 C C . THR A 1 1033 ? 104.653 108.370 117.570 1.00 26.74 1011 THR A C 1
ATOM 6169 O O . THR A 1 1033 ? 104.189 107.879 118.603 1.00 29.66 1011 THR A O 1
ATOM 6173 N N . ALA A 1 1034 ? 105.953 108.634 117.435 1.00 27.49 1012 ALA A N 1
ATOM 6174 C CA . ALA A 1 1034 ? 106.874 108.360 118.532 1.00 24.76 1012 ALA A CA 1
ATOM 6175 C C . ALA A 1 1034 ? 106.554 109.221 119.745 1.00 28.36 1012 ALA A C 1
ATOM 6176 O O . ALA A 1 1034 ? 106.599 108.746 120.887 1.00 29.11 1012 ALA A O 1
ATOM 6178 N N . TYR A 1 1035 ? 106.237 110.497 119.517 1.00 34.53 1013 TYR A N 1
ATOM 6179 C CA . TYR A 1 1035 ? 105.858 111.378 120.612 1.00 31.50 1013 TYR A CA 1
ATOM 6180 C C . TYR A 1 1035 ? 104.590 110.886 121.291 1.00 33.50 1013 TYR A C 1
ATOM 6181 O O . TYR A 1 1035 ? 104.495 110.887 122.523 1.00 37.87 1013 TYR A O 1
ATOM 6190 N N . GLY A 1 1036 ? 103.602 110.463 120.502 1.00 32.44 1014 GLY A N 1
ATOM 6191 C CA . GLY A 1 1036 ? 102.403 109.894 121.091 1.00 29.77 1014 GLY A CA 1
ATOM 6192 C C . GLY A 1 1036 ? 102.695 108.653 121.911 1.00 32.10 1014 GLY A C 1
ATOM 6193 O O . GLY A 1 1036 ? 102.113 108.450 122.978 1.00 39.04 1014 GLY A O 1
ATOM 6194 N N . TYR A 1 1037 ? 103.595 107.801 121.420 1.00 33.03 1015 TYR A N 1
ATOM 6195 C CA . TYR A 1 1037 ? 103.965 106.601 122.161 1.00 28.41 1015 TYR A CA 1
ATOM 6196 C C . TYR A 1 1037 ? 104.597 106.961 123.495 1.00 31.38 1015 TYR A C 1
ATOM 6197 O O . TYR A 1 1037 ? 104.269 106.374 124.531 1.00 38.02 1015 TYR A O 1
ATOM 6206 N N . VAL A 1 1038 ? 105.514 107.928 123.488 1.00 30.95 1016 VAL A N 1
ATOM 6207 C CA . VAL A 1 1038 ? 106.165 108.335 124.729 1.00 33.82 1016 VAL A CA 1
ATOM 6208 C C . VAL A 1 1038 ? 105.149 108.924 125.698 1.00 41.19 1016 VAL A C 1
ATOM 6209 O O . VAL A 1 1038 ? 105.183 108.647 126.903 1.00 44.39 1016 VAL A O 1
ATOM 6213 N N . LYS A 1 1039 ? 104.240 109.762 125.195 1.00 41.41 1017 LYS A N 1
ATOM 6214 C CA . LYS A 1 1039 ? 103.237 110.368 126.063 1.00 41.69 1017 LYS A CA 1
ATOM 6215 C C . LYS A 1 1039 ? 102.323 109.313 126.671 1.00 47.06 1017 LYS A C 1
ATOM 6216 O O . LYS A 1 1039 ? 102.027 109.353 127.871 1.00 54.65 1017 LYS A O 1
ATOM 6222 N N . GLY A 1 1040 ? 101.866 108.360 125.861 1.00 42.48 1018 GLY A N 1
ATOM 6223 C CA . GLY A 1 1040 ? 101.040 107.291 126.393 1.00 44.81 1018 GLY A CA 1
ATOM 6224 C C . GLY A 1 1040 ? 101.777 106.446 127.411 1.00 48.83 1018 GLY A C 1
ATOM 6225 O O . GLY A 1 1040 ? 101.203 106.028 128.419 1.00 57.00 1018 GLY A O 1
ATOM 6226 N N . TYR A 1 1041 ? 103.060 106.180 127.163 1.00 46.42 1019 TYR A N 1
ATOM 6227 C CA . TYR A 1 1041 ? 103.849 105.412 128.117 1.00 45.40 1019 TYR A CA 1
ATOM 6228 C C . TYR A 1 1041 ? 103.961 106.148 129.443 1.00 48.17 1019 TYR A C 1
ATOM 6229 O O . TYR A 1 1041 ? 103.771 105.559 130.513 1.00 52.43 1019 TYR A O 1
ATOM 6238 N N . GLU A 1 1042 ? 104.264 107.445 129.392 1.00 50.01 1020 GLU A N 1
ATOM 6239 C CA . GLU A 1 1042 ? 104.422 108.207 130.625 1.00 56.29 1020 GLU A CA 1
ATOM 6240 C C . GLU A 1 1042 ? 103.096 108.375 131.352 1.00 55.94 1020 GLU A C 1
ATOM 6241 O O . GLU A 1 1042 ? 103.078 108.497 132.581 1.00 55.09 1020 GLU A O 1
ATOM 6247 N N . ARG A 1 1043 ? 101.981 108.384 130.620 1.00 54.20 1021 ARG A N 1
ATOM 6248 C CA . ARG A 1 1043 ? 100.676 108.420 131.272 1.00 55.24 1021 ARG A CA 1
ATOM 6249 C C . ARG A 1 1043 ? 100.370 107.096 131.960 1.00 59.48 1021 ARG A C 1
ATOM 6250 O O . ARG A 1 1043 ? 99.933 107.073 133.116 1.00 65.12 1021 ARG A O 1
ATOM 6258 N N . ASP A 1 1044 ? 100.596 105.978 131.266 1.00 58.14 1022 ASP A N 1
ATOM 6259 C CA . ASP A 1 1044 ? 100.317 104.673 131.858 1.00 57.24 1022 ASP A CA 1
ATOM 6260 C C . ASP A 1 1044 ? 101.197 104.415 133.074 1.00 58.32 1022 ASP A C 1
ATOM 6261 O O . ASP A 1 1044 ? 100.720 103.912 134.097 1.00 58.45 1022 ASP A O 1
ATOM 6266 N N . ASN A 1 1045 ? 102.482 104.745 132.983 1.00 59.13 1023 ASN A N 1
ATOM 6267 C CA . ASN A 1 1045 ? 103.410 104.523 134.082 1.00 58.19 1023 ASN A CA 1
ATOM 6268 C C . ASN A 1 1045 ? 103.472 105.696 135.049 1.00 62.47 1023 ASN A C 1
ATOM 6269 O O . ASN A 1 1045 ? 104.240 105.646 136.014 1.00 62.55 1023 ASN A O 1
ATOM 6274 N N . ASN A 1 1046 ? 102.692 106.748 134.809 1.00 64.52 1024 ASN A N 1
ATOM 6275 C CA . ASN A 1 1046 ? 102.528 107.841 135.767 1.00 67.40 1024 ASN A CA 1
ATOM 6276 C C . ASN A 1 1046 ? 103.863 108.488 136.134 1.00 68.37 1024 ASN A C 1
ATOM 6277 O O . ASN A 1 1046 ? 104.146 108.741 137.306 1.00 69.29 1024 ASN A O 1
ATOM 6282 N N . LEU A 1 1047 ? 104.689 108.761 135.129 1.00 68.79 1025 LEU A N 1
ATOM 6283 C CA . LEU A 1 1047 ? 105.922 109.509 135.323 1.00 65.44 1025 LEU A CA 1
ATOM 6284 C C . LEU A 1 1047 ? 105.739 110.949 134.859 1.00 67.49 1025 LEU A C 1
ATOM 6285 O O . LEU A 1 1047 ? 104.697 111.335 134.327 1.00 68.00 1025 LEU A O 1
ATOM 6290 N N . GLN A 1 1048 ? 106.780 111.748 135.072 1.00 69.34 1026 GLN A N 1
ATOM 6291 C CA . GLN A 1 1048 ? 106.834 113.128 134.594 1.00 70.30 1026 GLN A CA 1
ATOM 6292 C C . GLN A 1 1048 ? 108.182 113.324 133.912 1.00 65.81 1026 GLN A C 1
ATOM 6293 O O . GLN A 1 1048 ? 109.176 113.647 134.568 1.00 67.47 1026 GLN A O 1
ATOM 6299 N N . PHE A 1 1049 ? 108.212 113.126 132.599 1.00 62.58 1027 PHE A N 1
ATOM 6300 C CA . PHE A 1 1049 ? 109.432 113.271 131.822 1.00 58.81 1027 PHE A CA 1
ATOM 6301 C C . PHE A 1 1049 ? 109.673 114.737 131.498 1.00 59.68 1027 PHE A C 1
ATOM 6302 O O . PHE A 1 1049 ? 108.730 115.497 131.267 1.00 60.80 1027 PHE A O 1
ATOM 6310 N N . ARG A 1 1050 ? 110.948 115.112 131.434 1.00 58.34 1028 ARG A N 1
ATOM 6311 C CA . ARG A 1 1050 ? 111.286 116.484 131.010 1.00 57.37 1028 ARG A CA 1
ATOM 6312 C C . ARG A 1 1050 ? 111.209 116.533 129.492 1.00 60.22 1028 ARG A C 1
ATOM 6313 O O . ARG A 1 1050 ? 111.612 115.557 128.861 1.00 63.00 1028 ARG A O 1
ATOM 6321 N N . SER A 1 1051 ? 110.780 117.649 128.927 1.00 63.31 1029 SER A N 1
ATOM 6322 C CA . SER A 1 1051 ? 110.558 117.773 127.491 1.00 62.87 1029 SER A CA 1
ATOM 6323 C C . SER A 1 1051 ? 111.751 117.245 126.704 1.00 61.18 1029 SER A C 1
ATOM 6324 O O . SER A 1 1051 ? 111.580 116.568 125.684 1.00 57.91 1029 SER A O 1
ATOM 6327 N N . ALA A 1 1052 ? 112.968 117.542 127.162 1.00 58.96 1030 ALA A N 1
ATOM 6328 C CA . ALA A 1 1052 ? 114.154 117.028 126.485 1.00 55.73 1030 ALA A CA 1
ATOM 6329 C C . ALA A 1 1052 ? 114.243 115.512 126.598 1.00 58.67 1030 ALA A C 1
ATOM 6330 O O . ALA A 1 1052 ? 114.603 114.831 125.630 1.00 61.71 1030 ALA A O 1
ATOM 6332 N N . GLU A 1 1053 ? 113.934 114.942 127.756 1.00 59.32 1031 GLU A N 1
ATOM 6333 C CA . GLU A 1 1053 ? 113.971 113.463 127.769 1.00 53.59 1031 GLU A CA 1
ATOM 6334 C C . GLU A 1 1053 ? 112.912 113.011 126.785 1.00 50.14 1031 GLU A C 1
ATOM 6335 O O . GLU A 1 1053 ? 113.242 112.305 125.835 1.00 51.55 1031 GLU A O 1
ATOM 6341 N N . VAL A 1 1054 ? 111.695 113.481 126.970 1.00 51.02 1032 VAL A N 1
ATOM 6342 C CA . VAL A 1 1054 ? 110.656 112.973 126.084 1.00 46.15 1032 VAL A CA 1
ATOM 6343 C C . VAL A 1 1054 ? 111.135 112.995 124.641 1.00 46.31 1032 VAL A C 1
ATOM 6344 O O . VAL A 1 1054 ? 110.883 112.061 123.875 1.00 47.81 1032 VAL A O 1
ATOM 6348 N N . ASP A 1 1055 ? 111.920 113.999 124.299 1.00 47.64 1033 ASP A N 1
ATOM 6349 C CA . ASP A 1 1055 ? 112.343 114.137 122.888 1.00 47.38 1033 ASP A CA 1
ATOM 6350 C C . ASP A 1 1055 ? 113.419 113.113 122.592 1.00 45.58 1033 ASP A C 1
ATOM 6351 O O . ASP A 1 1055 ? 113.502 112.668 121.457 1.00 47.83 1033 ASP A O 1
ATOM 6356 N N . ARG A 1 1056 ? 114.239 112.798 123.569 1.00 44.90 1034 ARG A N 1
ATOM 6357 C CA . ARG A 1 1056 ? 115.227 111.740 123.384 1.00 42.42 1034 ARG A CA 1
ATOM 6358 C C . ARG A 1 1056 ? 114.561 110.374 123.266 1.00 40.21 1034 ARG A C 1
ATOM 6359 O O . ARG A 1 1056 ? 114.942 109.556 122.418 1.00 42.34 1034 ARG A O 1
ATOM 6367 N N . LEU A 1 1057 ? 113.567 110.103 124.113 1.00 37.44 1035 LEU A N 1
ATOM 6368 C CA . LEU A 1 1057 ? 112.860 108.830 124.027 1.00 33.94 1035 LEU A CA 1
ATOM 6369 C C . LEU A 1 1057 ? 112.120 108.705 122.704 1.00 31.97 1035 LEU A C 1
ATOM 6370 O O . LEU A 1 1057 ? 112.051 107.617 122.123 1.00 38.17 1035 LEU A O 1
ATOM 6375 N N . ALA A 1 1058 ? 111.548 109.806 122.218 1.00 33.86 1036 ALA A N 1
ATOM 6376 C CA . ALA A 1 1058 ? 110.894 109.784 120.916 1.00 30.45 1036 ALA A CA 1
ATOM 6377 C C . ALA A 1 1058 ? 111.895 109.500 119.806 1.00 31.23 1036 ALA A C 1
ATOM 6378 O O . ALA A 1 1058 ? 111.595 108.758 118.865 1.00 36.09 1036 ALA A O 1
ATOM 6380 N N . LYS A 1 1059 ? 113.087 110.092 119.893 1.00 29.67 1037 LYS A N 1
ATOM 6381 C CA . LYS A 1 1059 ? 114.116 109.836 118.892 1.00 30.69 1037 LYS A CA 1
ATOM 6382 C C . LYS A 1 1059 ? 114.532 108.374 118.892 1.00 31.84 1037 LYS A C 1
ATOM 6383 O O . LYS A 1 1059 ? 114.699 107.768 117.829 1.00 32.76 1037 LYS A O 1
ATOM 6389 N N . GLY A 1 1060 ? 114.706 107.789 120.077 1.00 28.57 1038 GLY A N 1
ATOM 6390 C CA . GLY A 1 1060 ? 115.162 106.411 120.148 1.00 25.67 1038 GLY A CA 1
ATOM 6391 C C . GLY A 1 1060 ? 114.188 105.434 119.521 1.00 24.88 1038 GLY A C 1
ATOM 6392 O O . GLY A 1 1060 ? 114.594 104.437 118.922 1.00 26.11 1038 GLY A O 1
ATOM 6393 N N . ALA A 1 1061 ? 112.895 105.703 119.649 1.00 24.69 1039 ALA A N 1
ATOM 6394 C CA . ALA A 1 1061 ? 111.857 104.822 119.137 1.00 22.97 1039 ALA A CA 1
ATOM 6395 C C . ALA A 1 1061 ? 111.433 105.159 117.715 1.00 24.69 1039 ALA A C 1
ATOM 6396 O O . ALA A 1 1061 ? 110.538 104.500 117.180 1.00 25.87 1039 ALA A O 1
ATOM 6398 N N . THR A 1 1062 ? 112.047 106.158 117.093 1.00 25.30 1040 THR A N 1
ATOM 6399 C CA . THR A 1 1062 ? 111.704 106.551 115.736 1.00 23.99 1040 THR A CA 1
ATOM 6400 C C . THR A 1 1062 ? 112.483 105.720 114.725 1.00 23.87 1040 THR A C 1
ATOM 6401 O O . THR A 1 1062 ? 113.623 105.319 114.966 1.00 26.37 1040 THR A O 1
ATOM 6405 N N . GLY A 1 1063 ? 111.850 105.466 113.583 1.00 24.08 1041 GLY A N 1
ATOM 6406 C CA . GLY A 1 1063 ? 112.438 104.669 112.533 1.00 18.62 1041 GLY A CA 1
ATOM 6407 C C . GLY A 1 1063 ? 112.127 103.194 112.605 1.00 17.13 1041 GLY A C 1
ATOM 6408 O O . GLY A 1 1063 ? 112.474 102.459 111.675 1.00 17.43 1041 GLY A O 1
ATOM 6409 N N . VAL A 1 1064 ? 111.487 102.740 113.679 1.00 17.87 1042 VAL A N 1
ATOM 6410 C CA . VAL A 1 1064 ? 111.112 101.341 113.806 1.00 12.72 1042 VAL A CA 1
ATOM 6411 C C . VAL A 1 1064 ? 109.970 101.045 112.848 1.00 11.30 1042 VAL A C 1
ATOM 6412 O O . VAL A 1 1064 ? 109.011 101.818 112.743 1.00 14.57 1042 VAL A O 1
ATOM 6416 N N . LYS A 1 1065 ? 110.069 99.927 112.135 1.00 12.68 1043 LYS A N 1
ATOM 6417 C CA . LYS A 1 1065 ? 109.022 99.563 111.195 1.00 12.90 1043 LYS A CA 1
ATOM 6418 C C . LYS A 1 1065 ? 107.684 99.484 111.910 1.00 13.73 1043 LYS A C 1
ATOM 6419 O O . LYS A 1 1065 ? 107.577 98.909 112.996 1.00 17.04 1043 LYS A O 1
ATOM 6425 N N . ARG A 1 1066 ? 106.664 100.067 111.301 1.00 16.34 1044 ARG A N 1
ATOM 6426 C CA . ARG A 1 1066 ? 105.328 100.093 111.869 1.00 21.16 1044 ARG A CA 1
ATOM 6427 C C . ARG A 1 1066 ? 104.284 99.433 110.989 1.00 29.11 1044 ARG A C 1
ATOM 6428 O O . ARG A 1 1066 ? 103.317 98.880 111.515 1.00 36.90 1044 ARG A O 1
ATOM 6436 N N . THR A 1 1067 ? 104.451 99.479 109.673 1.00 27.13 1045 THR A N 1
ATOM 6437 C CA . THR A 1 1067 ? 103.517 98.849 108.749 1.00 27.76 1045 THR A CA 1
ATOM 6438 C C . THR A 1 1067 ? 104.169 98.806 107.375 1.00 26.08 1045 THR A C 1
ATOM 6439 O O . THR A 1 1067 ? 105.249 99.361 107.159 1.00 26.25 1045 THR A O 1
ATOM 6443 N N . THR A 1 1068 ? 103.500 98.136 106.448 1.00 23.66 1046 THR A N 1
ATOM 6444 C CA . THR A 1 1068 ? 103.885 98.149 105.048 1.00 20.04 1046 THR A CA 1
ATOM 6445 C C . THR A 1 1068 ? 102.707 98.634 104.220 1.00 21.48 1046 THR A C 1
ATOM 6446 O O . THR A 1 1068 ? 101.562 98.249 104.467 1.00 27.84 1046 THR A O 1
ATOM 6450 N N . GLY A 1 1069 ? 102.993 99.493 103.252 1.00 17.90 1047 GLY A N 1
ATOM 6451 C CA . GLY A 1 1069 ? 101.992 99.934 102.307 1.00 16.65 1047 GLY A CA 1
ATOM 6452 C C . GLY A 1 1069 ? 102.517 99.813 100.897 1.00 17.96 1047 GLY A C 1
ATOM 6453 O O . GLY A 1 1069 ? 103.553 99.186 100.674 1.00 18.49 1047 GLY A O 1
ATOM 6454 N N . GLN A 1 1070 ? 101.788 100.446 99.981 1.00 18.41 1048 GLN A N 1
ATOM 6455 C CA . GLN A 1 1070 ? 102.107 100.409 98.552 1.00 14.25 1048 GLN A CA 1
ATOM 6456 C C . GLN A 1 1070 ? 102.655 101.765 98.153 1.00 12.25 1048 GLN A C 1
ATOM 6457 O O . GLN A 1 1070 ? 102.296 102.728 98.789 1.00 15.04 1048 GLN A O 1
ATOM 6463 N N . HIS A 1 1071 ? 103.441 101.844 97.095 1.00 12.97 1049 HIS A N 1
ATOM 6464 C CA . HIS A 1 1071 ? 103.899 103.141 96.565 1.00 11.81 1049 HIS A CA 1
ATOM 6465 C C . HIS A 1 1071 ? 102.725 103.736 95.809 1.00 13.96 1049 HIS A C 1
ATOM 6466 O O . HIS A 1 1071 ? 101.928 102.971 95.289 1.00 15.40 1049 HIS A O 1
ATOM 6473 N N . PRO A 1 1072 ? 102.526 105.070 95.701 1.00 13.87 1050 PRO A N 1
ATOM 6474 C CA . PRO A 1 1072 ? 101.312 105.605 95.041 1.00 13.29 1050 PRO A CA 1
ATOM 6475 C C . PRO A 1 1072 ? 101.084 105.173 93.580 1.00 15.39 1050 PRO A C 1
ATOM 6476 O O . PRO A 1 1072 ? 99.962 104.821 93.265 1.00 21.23 1050 PRO A O 1
ATOM 6480 N N . GLY A 1 1073 ? 102.119 105.205 92.736 1.00 14.17 1051 GLY A N 1
ATOM 6481 C CA . GLY A 1 1073 ? 102.019 104.892 91.296 1.00 10.44 1051 GLY A CA 1
ATOM 6482 C C . GLY A 1 1073 ? 103.105 103.950 90.807 1.00 12.66 1051 GLY A C 1
ATOM 6483 O O . GLY A 1 1073 ? 103.242 103.817 89.579 1.00 15.95 1051 GLY A O 1
ATOM 6484 N N . GLY A 1 1074 ? 103.841 103.299 91.711 1.00 13.18 1052 GLY A N 1
ATOM 6485 C CA . GLY A 1 1074 ? 104.995 102.486 91.276 1.00 11.67 1052 GLY A CA 1
ATOM 6486 C C . GLY A 1 1074 ? 104.681 101.030 90.991 1.00 8.95 1052 GLY A C 1
ATOM 6487 O O . GLY A 1 1074 ? 104.299 100.318 91.940 1.00 11.90 1052 GLY A O 1
ATOM 6488 N N . ILE A 1 1075 ? 104.831 100.593 89.734 1.00 9.49 1053 ILE A N 1
ATOM 6489 C CA . ILE A 1 1075 ? 104.682 99.156 89.417 1.00 9.33 1053 ILE A CA 1
ATOM 6490 C C . ILE A 1 1075 ? 106.081 98.666 89.119 1.00 9.75 1053 ILE A C 1
ATOM 6491 O O . ILE A 1 1075 ? 106.769 99.346 88.406 1.00 10.70 1053 ILE A O 1
ATOM 6496 N N . ILE A 1 1076 ? 106.482 97.547 89.692 1.00 10.22 1054 ILE A N 1
ATOM 6497 C CA . ILE A 1 1076 ? 107.853 97.015 89.507 1.00 11.10 1054 ILE A CA 1
ATOM 6498 C C . ILE A 1 1076 ? 107.721 95.883 88.510 1.00 9.58 1054 ILE A C 1
ATOM 6499 O O . ILE A 1 1076 ? 106.858 95.067 88.705 1.00 9.31 1054 ILE A O 1
ATOM 6504 N N . VAL A 1 1077 ? 108.508 95.899 87.448 1.00 11.94 1055 VAL A N 1
ATOM 6505 C CA . VAL A 1 1077 ? 108.368 94.896 86.365 1.00 12.68 1055 VAL A CA 1
ATOM 6506 C C . VAL A 1 1077 ? 109.593 94.010 86.380 1.00 12.81 1055 VAL A C 1
ATOM 6507 O O . VAL A 1 1077 ? 110.683 94.539 86.311 1.00 15.03 1055 VAL A O 1
ATOM 6511 N N . ILE A 1 1078 ? 109.384 92.703 86.432 1.00 11.69 1056 ILE A N 1
ATOM 6512 C CA . ILE A 1 1078 ? 110.514 91.747 86.504 1.00 15.41 1056 ILE A CA 1
ATOM 6513 C C . ILE A 1 1078 ? 110.716 91.175 85.111 1.00 16.47 1056 ILE A C 1
ATOM 6514 O O . ILE A 1 1078 ? 109.733 90.814 84.479 1.00 17.17 1056 ILE A O 1
ATOM 6519 N N . PRO A 1 1079 ? 111.945 91.166 84.584 1.00 14.29 1057 PRO A N 1
ATOM 6520 C CA . PRO A 1 1079 ? 112.200 90.550 83.304 1.00 15.92 1057 PRO A CA 1
ATOM 6521 C C . PRO A 1 1079 ? 111.688 89.112 83.180 1.00 20.17 1057 PRO A C 1
ATOM 6522 O O . PRO A 1 1079 ? 112.022 88.347 84.017 1.00 23.90 1057 PRO A O 1
ATOM 6526 N N . ASP A 1 1080 ? 110.966 88.756 82.112 1.00 25.23 1058 ASP A N 1
ATOM 6527 C CA . ASP A 1 1080 ? 110.358 87.437 81.992 1.00 23.97 1058 ASP A CA 1
ATOM 6528 C C . ASP A 1 1080 ? 111.373 86.303 81.980 1.00 25.22 1058 ASP A C 1
ATOM 6529 O O . ASP A 1 1080 ? 110.972 85.143 82.113 1.00 27.27 1058 ASP A O 1
ATOM 6534 N N . TYR A 1 1081 ? 112.659 86.593 81.822 1.00 22.89 1059 TYR A N 1
ATOM 6535 C CA . TYR A 1 1081 ? 113.677 85.557 81.896 1.00 23.52 1059 TYR A CA 1
ATOM 6536 C C . TYR A 1 1081 ? 114.199 85.350 83.310 1.00 28.89 1059 TYR A C 1
ATOM 6537 O O . TYR A 1 1081 ? 115.095 84.524 83.511 1.00 30.80 1059 TYR A O 1
ATOM 6546 N N . MET A 1 1082 ? 113.670 86.081 84.283 1.00 26.96 1060 MET A N 1
ATOM 6547 C CA . MET A 1 1082 ? 113.973 85.899 85.693 1.00 22.85 1060 MET A CA 1
ATOM 6548 C C . MET A 1 1082 ? 112.667 85.689 86.453 1.00 24.87 1060 MET A C 1
ATOM 6549 O O . MET A 1 1082 ? 111.590 85.586 85.864 1.00 27.25 1060 MET A O 1
ATOM 6554 N N . ASP A 1 1083 ? 112.767 85.622 87.774 1.00 21.04 1061 ASP A N 1
ATOM 6555 C CA . ASP A 1 1083 ? 111.600 85.585 88.638 1.00 18.57 1061 ASP A CA 1
ATOM 6556 C C . ASP A 1 1083 ? 111.776 86.619 89.739 1.00 19.07 1061 ASP A C 1
ATOM 6557 O O . ASP A 1 1083 ? 112.883 87.091 90.002 1.00 21.34 1061 ASP A O 1
ATOM 6562 N N . VAL A 1 1084 ? 110.662 86.976 90.379 1.00 14.98 1062 VAL A N 1
ATOM 6563 C CA . VAL A 1 1084 ? 110.707 88.022 91.394 1.00 11.41 1062 VAL A CA 1
ATOM 6564 C C . VAL A 1 1084 ? 111.628 87.631 92.539 1.00 13.62 1062 VAL A C 1
ATOM 6565 O O . VAL A 1 1084 ? 112.236 88.496 93.177 1.00 17.64 1062 VAL A O 1
ATOM 6569 N N . TYR A 1 1085 ? 111.760 86.333 92.812 1.00 13.35 1063 TYR A N 1
ATOM 6570 C CA . TYR A 1 1085 ? 112.569 85.878 93.935 1.00 11.47 1063 TYR A CA 1
ATOM 6571 C C . TYR A 1 1085 ? 114.061 86.033 93.695 1.00 14.38 1063 TYR A C 1
ATOM 6572 O O . TYR A 1 1085 ? 114.841 85.836 94.631 1.00 16.30 1063 TYR A O 1
ATOM 6581 N N . ASP A 1 1086 ? 114.482 86.367 92.476 1.00 14.32 1064 ASP A N 1
ATOM 6582 C CA . ASP A 1 1086 ? 115.861 86.786 92.276 1.00 16.19 1064 ASP A CA 1
ATOM 6583 C C . ASP A 1 1086 ? 116.121 88.184 92.809 1.00 16.69 1064 ASP A C 1
ATOM 6584 O O . ASP A 1 1086 ? 117.284 88.563 92.965 1.00 20.44 1064 ASP A O 1
ATOM 6589 N N . PHE A 1 1087 ? 115.073 88.949 93.098 1.00 13.99 1065 PHE A N 1
ATOM 6590 C CA . PHE A 1 1087 ? 115.212 90.334 93.523 1.00 12.22 1065 PHE A CA 1
ATOM 6591 C C . PHE A 1 1087 ? 114.660 90.586 94.915 1.00 10.10 1065 PHE A C 1
ATOM 6592 O O . PHE A 1 1087 ? 115.316 91.255 95.719 1.00 14.44 1065 PHE A O 1
ATOM 6600 N N . THR A 1 1088 ? 113.477 90.075 95.231 1.00 7.99 1066 THR A N 1
ATOM 6601 C CA . THR A 1 1088 ? 112.827 90.411 96.488 1.00 6.91 1066 THR A CA 1
ATOM 6602 C C . THR A 1 1088 ? 111.781 89.353 96.795 1.00 6.72 1066 THR A C 1
ATOM 6603 O O . THR A 1 1088 ? 111.294 88.674 95.886 1.00 7.13 1066 THR A O 1
ATOM 6607 N N . PRO A 1 1089 ? 111.425 89.180 98.064 1.00 6.02 1067 PRO A N 1
ATOM 6608 C CA . PRO A 1 1089 ? 110.171 88.500 98.389 1.00 5.08 1067 PRO A CA 1
ATOM 6609 C C . PRO A 1 1089 ? 108.993 89.405 98.066 1.00 5.77 1067 PRO A C 1
ATOM 6610 O O . PRO A 1 1089 ? 109.138 90.601 97.816 1.00 6.75 1067 PRO A O 1
ATOM 6614 N N . ILE A 1 1090 ? 107.804 88.816 98.061 1.00 5.33 1068 ILE A N 1
ATOM 6615 C CA . ILE A 1 1090 ? 106.584 89.557 97.790 1.00 5.27 1068 ILE A CA 1
ATOM 6616 C C . ILE A 1 1090 ? 105.653 89.428 98.987 1.00 6.01 1068 ILE A C 1
ATOM 6617 O O . ILE A 1 1090 ? 105.864 88.616 99.884 1.00 10.13 1068 ILE A O 1
ATOM 6622 N N . GLN A 1 1091 ? 104.619 90.259 98.998 1.00 5.61 1069 GLN A N 1
ATOM 6623 C CA . GLN A 1 1091 ? 103.646 90.240 100.078 1.00 6.79 1069 GLN A CA 1
ATOM 6624 C C . GLN A 1 1091 ? 102.406 90.991 99.625 1.00 9.67 1069 GLN A C 1
ATOM 6625 O O . GLN A 1 1091 ? 102.298 91.419 98.475 1.00 11.77 1069 GLN A O 1
ATOM 6631 N N . TYR A 1 1092 ? 101.475 91.141 100.535 1.00 10.48 1070 TYR A N 1
ATOM 6632 C CA . TYR A 1 1092 ? 100.319 91.979 100.316 1.00 11.89 1070 TYR A CA 1
ATOM 6633 C C . TYR A 1 1092 ? 100.468 93.272 101.099 1.00 13.21 1070 TYR A C 1
ATOM 6634 O O . TYR A 1 1092 ? 100.930 93.249 102.243 1.00 17.96 1070 TYR A O 1
ATOM 6643 N N . PRO A 1 1093 ? 100.111 94.410 100.514 1.00 14.58 1071 PRO A N 1
ATOM 6644 C CA . PRO A 1 1093 ? 100.255 95.679 101.236 1.00 16.30 1071 PRO A CA 1
ATOM 6645 C C . PRO A 1 1093 ? 99.441 95.667 102.519 1.00 23.04 1071 PRO A C 1
ATOM 6646 O O . PRO A 1 1093 ? 98.254 95.338 102.520 1.00 24.74 1071 PRO A O 1
ATOM 6650 N N . ALA A 1 1094 ? 100.090 96.036 103.620 1.00 22.02 1072 ALA A N 1
ATOM 6651 C CA . ALA A 1 1094 ? 99.471 96.016 104.940 1.00 22.24 1072 ALA A CA 1
ATOM 6652 C C . ALA A 1 1094 ? 98.992 94.622 105.326 1.00 23.54 1072 ALA A C 1
ATOM 6653 O O . ALA A 1 1094 ? 98.124 94.478 106.190 1.00 28.49 1072 ALA A O 1
ATOM 6655 N N . ASP A 1 1095 ? 99.548 93.590 104.693 1.00 22.48 1073 ASP A N 1
ATOM 6656 C CA . ASP A 1 1095 ? 99.183 92.200 104.959 1.00 19.11 1073 ASP A CA 1
ATOM 6657 C C . ASP A 1 1095 ? 97.704 91.942 104.702 1.00 19.69 1073 ASP A C 1
ATOM 6658 O O . ASP A 1 1095 ? 97.102 91.064 105.320 1.00 22.39 1073 ASP A O 1
ATOM 6663 N N . ASP A 1 1096 ? 97.111 92.697 103.784 1.00 18.96 1074 ASP A N 1
ATOM 6664 C CA . ASP A 1 1096 ? 95.710 92.525 103.416 1.00 21.15 1074 ASP A CA 1
ATOM 6665 C C . ASP A 1 1096 ? 95.629 91.463 102.328 1.00 20.31 1074 ASP A C 1
ATOM 6666 O O . ASP A 1 1096 ? 95.987 91.719 101.175 1.00 23.01 1074 ASP A O 1
ATOM 6671 N N . GLN A 1 1097 ? 95.153 90.273 102.691 1.00 19.68 1075 GLN A N 1
ATOM 6672 C CA . GLN A 1 1097 ? 95.107 89.165 101.746 1.00 22.97 1075 GLN A CA 1
ATOM 6673 C C . GLN A 1 1097 ? 94.064 89.360 100.656 1.00 27.20 1075 GLN A C 1
ATOM 6674 O O . GLN A 1 1097 ? 94.086 88.624 99.665 1.00 28.48 1075 GLN A O 1
ATOM 6680 N N . ASN A 1 1098 ? 93.161 90.321 100.812 1.00 28.04 1076 ASN A N 1
ATOM 6681 C CA . ASN A 1 1098 ? 92.179 90.641 99.788 1.00 30.05 1076 ASN A CA 1
ATOM 6682 C C . ASN A 1 1098 ? 92.714 91.612 98.747 1.00 33.13 1076 ASN A C 1
ATOM 6683 O O . ASN A 1 1098 ? 91.988 91.959 97.812 1.00 37.85 1076 ASN A O 1
ATOM 6688 N N . SER A 1 1099 ? 93.958 92.058 98.894 1.00 30.95 1077 SER A N 1
ATOM 6689 C CA . SER A 1 1099 ? 94.539 92.992 97.944 1.00 27.31 1077 SER A CA 1
ATOM 6690 C C . SER A 1 1099 ? 94.592 92.374 96.553 1.00 31.09 1077 SER A C 1
ATOM 6691 O O . SER A 1 1099 ? 94.942 91.202 96.387 1.00 27.47 1077 SER A O 1
ATOM 6694 N N . GLU A 1 1100 ? 94.233 93.174 95.548 1.00 33.17 1078 GLU A N 1
ATOM 6695 C CA . GLU A 1 1100 ? 94.257 92.695 94.171 1.00 31.23 1078 GLU A CA 1
ATOM 6696 C C . GLU A 1 1100 ? 95.677 92.608 93.631 1.00 28.50 1078 GLU A C 1
ATOM 6697 O O . GLU A 1 1100 ? 95.948 91.814 92.725 1.00 28.51 1078 GLU A O 1
ATOM 6703 N N . TRP A 1 1101 ? 96.588 93.413 94.166 1.00 26.57 1079 TRP A N 1
ATOM 6704 C CA . TRP A 1 1101 ? 97.973 93.450 93.728 1.00 19.34 1079 TRP A CA 1
ATOM 6705 C C . TRP A 1 1101 ? 98.882 92.979 94.850 1.00 16.46 1079 TRP A C 1
ATOM 6706 O O . TRP A 1 1101 ? 98.591 93.179 96.032 1.00 19.26 1079 TRP A O 1
ATOM 6717 N N . LYS A 1 1102 ? 99.992 92.361 94.471 1.00 12.44 1080 LYS A N 1
ATOM 6718 C CA . LYS A 1 1102 ? 101.058 92.044 95.407 1.00 9.36 1080 LYS A CA 1
ATOM 6719 C C . LYS A 1 1102 ? 102.142 93.107 95.322 1.00 7.52 1080 LYS A C 1
ATOM 6720 O O . LYS A 1 1102 ? 102.464 93.594 94.237 1.00 9.47 1080 LYS A O 1
ATOM 67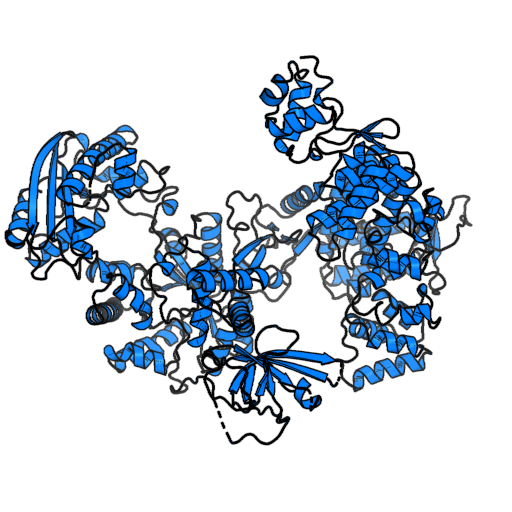26 N N . THR A 1 1103 ? 102.690 93.473 96.471 1.00 6.96 1081 THR A N 1
ATOM 6727 C CA . THR A 1 1103 ? 103.794 94.413 96.539 1.00 6.57 1081 THR A CA 1
ATOM 6728 C C . THR A 1 1103 ? 105.095 93.666 96.786 1.00 5.29 1081 THR A C 1
ATOM 6729 O O . THR A 1 1103 ? 105.106 92.512 97.211 1.00 7.30 1081 THR A O 1
ATOM 6733 N N . THR A 1 1104 ? 106.200 94.338 96.488 1.00 6.06 1082 THR A N 1
ATOM 6734 C CA . THR A 1 1104 ? 107.514 93.784 96.768 1.00 6.24 1082 THR A CA 1
ATOM 6735 C C . THR A 1 1104 ? 107.813 93.880 98.257 1.00 6.28 1082 THR A C 1
ATOM 6736 O O . THR A 1 1104 ? 107.503 94.881 98.904 1.00 8.20 1082 THR A O 1
ATOM 6740 N N . HIS A 1 1105 ? 108.404 92.818 98.802 1.00 6.22 1083 HIS A N 1
ATOM 6741 C CA . HIS A 1 1105 ? 108.759 92.816 100.216 1.00 5.70 1083 HIS A CA 1
ATOM 6742 C C . HIS A 1 1105 ? 109.802 93.882 100.523 1.00 7.27 1083 HIS A C 1
ATOM 6743 O O . HIS A 1 1105 ? 109.693 94.596 101.524 1.00 9.58 1083 HIS A O 1
ATOM 6750 N N . PHE A 1 1106 ? 110.820 94.003 99.677 1.00 7.23 1084 PHE A N 1
ATOM 6751 C CA . PHE A 1 1106 ? 111.833 95.029 99.862 1.00 7.60 1084 PHE A CA 1
ATOM 6752 C C . PHE A 1 1106 ? 111.278 96.402 99.507 1.00 14.01 1084 PHE A C 1
ATOM 6753 O O . PHE A 1 1106 ? 110.424 96.544 98.629 1.00 15.20 1084 PHE A O 1
ATOM 6761 N N . ASP A 1 1107 ? 111.778 97.423 100.197 1.00 16.92 1085 ASP A N 1
ATOM 6762 C CA . ASP A 1 1107 ? 111.492 98.791 99.795 1.00 16.52 1085 ASP A CA 1
ATOM 6763 C C . ASP A 1 1107 ? 112.026 99.031 98.391 1.00 19.08 1085 ASP A C 1
ATOM 6764 O O . ASP A 1 1107 ? 113.141 98.622 98.058 1.00 21.32 1085 ASP A O 1
ATOM 6769 N N . PHE A 1 1108 ? 111.228 99.706 97.563 1.00 19.64 1086 PHE A N 1
ATOM 6770 C CA . PHE A 1 1108 ? 111.590 99.849 96.160 1.00 17.14 1086 PHE A CA 1
ATOM 6771 C C . PHE A 1 1108 ? 112.926 100.548 95.976 1.00 19.39 1086 PHE A C 1
ATOM 6772 O O . PHE A 1 1108 ? 113.576 100.352 94.946 1.00 23.27 1086 PHE A O 1
ATOM 6780 N N . HIS A 1 1109 ? 113.358 101.346 96.952 1.00 20.23 1087 HIS A N 1
ATOM 6781 C CA . HIS A 1 1109 ? 114.635 102.034 96.825 1.00 20.42 1087 HIS A CA 1
ATOM 6782 C C . HIS A 1 1109 ? 115.791 101.055 96.690 1.00 22.94 1087 HIS A C 1
ATOM 6783 O O . HIS A 1 1109 ? 116.815 101.384 96.082 1.00 26.99 1087 HIS A O 1
ATOM 6790 N N . SER A 1 1110 ? 115.654 99.858 97.252 1.00 21.09 1088 SER A N 1
ATOM 6791 C CA . SER A 1 1110 ? 116.723 98.871 97.219 1.00 18.63 1088 SER A CA 1
ATOM 6792 C C . SER A 1 1110 ? 116.747 98.054 95.938 1.00 17.36 1088 SER A C 1
ATOM 6793 O O . SER A 1 1110 ? 117.699 97.298 95.730 1.00 21.67 1088 SER A O 1
ATOM 6796 N N . ILE A 1 1111 ? 115.738 98.184 95.080 1.00 16.51 1089 ILE A N 1
ATOM 6797 C CA . ILE A 1 1111 ? 115.618 97.310 93.920 1.00 16.21 1089 ILE A CA 1
ATOM 6798 C C . ILE A 1 1111 ? 115.358 98.101 92.646 1.00 18.26 1089 ILE A C 1
ATOM 6799 O O . ILE A 1 1111 ? 115.471 97.558 91.543 1.00 22.56 1089 ILE A O 1
ATOM 6804 N N . HIS A 1 1112 ? 115.002 99.379 92.772 1.00 20.78 1090 HIS A N 1
ATOM 6805 C CA . HIS A 1 1112 ? 114.635 100.131 91.576 1.00 21.29 1090 HIS A CA 1
ATOM 6806 C C . HIS A 1 1112 ? 115.829 100.443 90.680 1.00 20.94 1090 HIS A C 1
ATOM 6807 O O . HIS A 1 1112 ? 115.628 100.879 89.543 1.00 21.49 1090 HIS A O 1
ATOM 6814 N N . ASP A 1 1113 ? 117.054 100.230 91.152 1.00 20.13 1091 ASP A N 1
ATOM 6815 C CA . ASP A 1 1113 ? 118.222 100.313 90.288 1.00 22.36 1091 ASP A CA 1
ATOM 6816 C C . ASP A 1 1113 ? 118.448 99.043 89.484 1.00 23.27 1091 ASP A C 1
ATOM 6817 O O . ASP A 1 1113 ? 119.285 99.045 88.577 1.00 24.73 1091 ASP A O 1
ATOM 6822 N N . ASN A 1 1114 ? 117.729 97.964 89.796 1.00 21.71 1092 ASN A N 1
ATOM 6823 C CA . ASN A 1 1114 ? 117.912 96.682 89.138 1.00 20.40 1092 ASN A CA 1
ATOM 6824 C C . ASN A 1 1114 ? 116.694 96.205 88.367 1.00 19.68 1092 ASN A C 1
ATOM 6825 O O . ASN A 1 1114 ? 116.831 95.303 87.538 1.00 24.51 1092 ASN A O 1
ATOM 6830 N N . VAL A 1 1115 ? 115.514 96.770 88.617 1.00 17.27 1093 VAL A N 1
ATOM 6831 C CA . VAL A 1 1115 ? 114.322 96.491 87.828 1.00 16.82 1093 VAL A CA 1
ATOM 6832 C C . VAL A 1 1115 ? 113.611 97.809 87.557 1.00 18.71 1093 VAL A C 1
ATOM 6833 O O . VAL A 1 1115 ? 113.847 98.818 88.222 1.00 23.96 1093 VAL A O 1
ATOM 6837 N N . LEU A 1 1116 ? 112.733 97.791 86.561 1.00 15.72 1094 LEU A N 1
ATOM 6838 C CA . LEU A 1 1116 ? 111.989 98.985 86.189 1.00 13.36 1094 LEU A CA 1
ATOM 6839 C C . LEU A 1 1116 ? 110.896 99.273 87.209 1.00 14.18 1094 LEU A C 1
ATOM 6840 O O . LEU A 1 1116 ? 110.129 98.380 87.577 1.00 14.43 1094 LEU A O 1
ATOM 6845 N N . LYS A 1 1117 ? 110.828 100.522 87.665 1.00 16.20 1095 LYS A N 1
ATOM 6846 C CA . LYS A 1 1117 ? 109.726 101.010 88.490 1.00 14.22 1095 LYS A CA 1
ATOM 6847 C C . LYS A 1 1117 ? 108.942 102.018 87.656 1.00 16.71 1095 LYS A C 1
ATOM 6848 O O . LYS A 1 1117 ? 109.334 103.181 87.540 1.00 18.92 1095 LYS A O 1
ATOM 6854 N N . LEU A 1 1118 ? 107.840 101.563 87.070 1.00 16.72 1096 LEU A N 1
ATOM 6855 C CA . LEU A 1 1118 ? 106.935 102.429 86.323 1.00 16.06 1096 LEU A CA 1
ATOM 6856 C C . LEU A 1 1118 ? 106.150 103.295 87.298 1.00 14.94 1096 LEU A C 1
ATOM 6857 O O . LEU A 1 1118 ? 105.312 102.788 88.044 1.00 15.85 1096 LEU A O 1
ATOM 6862 N N . ASP A 1 1119 ? 106.416 104.597 87.302 1.00 15.98 1097 ASP A N 1
ATOM 6863 C CA . ASP A 1 1119 ? 105.651 105.530 88.127 1.00 15.48 1097 ASP A CA 1
ATOM 6864 C C . ASP A 1 1119 ? 104.404 105.912 87.344 1.00 15.37 1097 ASP A C 1
ATOM 6865 O O . ASP A 1 1119 ? 104.406 106.842 86.541 1.00 19.25 1097 ASP A O 1
ATOM 6870 N N . ILE A 1 1120 ? 103.330 105.163 87.569 1.00 12.57 1098 ILE A N 1
ATOM 6871 C CA . ILE A 1 1120 ? 102.046 105.443 86.945 1.00 10.37 1098 ILE A CA 1
ATOM 6872 C C . ILE A 1 1120 ? 101.157 106.077 88.000 1.00 10.76 1098 ILE A C 1
ATOM 6873 O O . ILE A 1 1120 ? 100.412 105.381 88.697 1.00 15.64 1098 ILE A O 1
ATOM 6878 N N . LEU A 1 1121 ? 101.330 107.374 88.136 1.00 10.41 1099 LEU A N 1
ATOM 6879 C CA . LEU A 1 1121 ? 100.678 108.091 89.227 1.00 10.08 1099 LEU A CA 1
ATOM 6880 C C . LEU A 1 1121 ? 99.344 108.608 88.773 1.00 10.95 1099 LEU A C 1
ATOM 6881 O O . LEU A 1 1121 ? 99.077 108.561 87.603 1.00 13.31 1099 LEU A O 1
ATOM 6886 N N . GLY A 1 1122 ? 98.548 109.037 89.723 1.00 14.01 1100 GLY A N 1
ATOM 6887 C CA . GLY A 1 1122 ? 97.220 109.562 89.429 1.00 16.06 1100 GLY A CA 1
ATOM 6888 C C . GLY A 1 1122 ? 97.174 111.014 89.792 1.00 20.24 1100 GLY A C 1
ATOM 6889 O O . GLY A 1 1122 ? 97.741 111.373 90.814 1.00 22.43 1100 GLY A O 1
ATOM 6890 N N . HIS A 1 1123 ? 96.597 111.825 88.926 1.00 19.30 1101 HIS A N 1
ATOM 6891 C CA . HIS A 1 1123 ? 96.502 113.270 89.171 1.00 18.00 1101 HIS A CA 1
ATOM 6892 C C . HIS A 1 1123 ? 95.098 113.660 88.789 1.00 20.72 1101 HIS A C 1
ATOM 6893 O O . HIS A 1 1123 ? 94.531 113.008 87.934 1.00 20.54 1101 HIS A O 1
ATOM 6900 N N . ASP A 1 1124 ? 94.558 114.637 89.470 1.00 22.47 1102 ASP A N 1
ATOM 6901 C CA . ASP A 1 1124 ? 93.223 115.153 89.222 1.00 22.08 1102 ASP A CA 1
ATOM 6902 C C . ASP A 1 1124 ? 93.137 115.994 87.960 1.00 24.19 1102 ASP A C 1
ATOM 6903 O O . ASP A 1 1124 ? 92.032 116.227 87.469 1.00 24.78 1102 ASP A O 1
ATOM 6908 N N . ASP A 1 1125 ? 94.270 116.466 87.435 1.00 26.88 1103 ASP A N 1
ATOM 6909 C CA . ASP A 1 1125 ? 94.220 117.328 86.255 1.00 22.77 1103 ASP A CA 1
ATOM 6910 C C . ASP A 1 1125 ? 93.702 116.600 85.026 1.00 22.36 1103 ASP A C 1
ATOM 6911 O O . ASP A 1 1125 ? 92.838 117.154 84.324 1.00 26.06 1103 ASP A O 1
ATOM 6916 N N . PRO A 1 1126 ? 94.224 115.426 84.671 1.00 20.35 1104 PRO A N 1
ATOM 6917 C CA . PRO A 1 1126 ? 93.652 114.697 83.565 1.00 16.94 1104 PRO A CA 1
ATOM 6918 C C . PRO A 1 1126 ? 92.165 114.375 83.783 1.00 18.57 1104 PRO A C 1
ATOM 6919 O O . PRO A 1 1126 ? 91.487 114.349 82.808 1.00 19.27 1104 PRO A O 1
ATOM 6923 N N . THR A 1 1127 ? 91.702 114.112 85.013 1.00 19.57 1105 THR A N 1
ATOM 6924 C CA . THR A 1 1127 ? 90.288 113.896 85.304 1.00 18.54 1105 THR A CA 1
ATOM 6925 C C . THR A 1 1127 ? 89.470 115.151 85.036 1.00 19.50 1105 THR A C 1
ATOM 6926 O O . THR A 1 1127 ? 88.398 115.087 84.422 1.00 23.55 1105 THR A O 1
ATOM 6930 N N . VAL A 1 1128 ? 89.965 116.306 85.483 1.00 19.00 1106 VAL A N 1
ATOM 6931 C CA . VAL A 1 1128 ? 89.250 117.560 85.280 1.00 15.89 1106 VAL A CA 1
ATOM 6932 C C . VAL A 1 1128 ? 89.172 117.895 83.800 1.00 17.91 1106 VAL A C 1
ATOM 6933 O O . VAL A 1 1128 ? 88.137 118.356 83.311 1.00 21.25 1106 VAL A O 1
ATOM 6937 N N . ILE A 1 1129 ? 90.260 117.680 83.063 1.00 17.05 1107 ILE A N 1
ATOM 6938 C CA . ILE A 1 1129 ? 90.251 117.996 81.639 1.00 15.97 1107 ILE A CA 1
ATOM 6939 C C . ILE A 1 1129 ? 89.328 117.049 80.884 1.00 19.09 1107 ILE A C 1
ATOM 6940 O O . ILE A 1 1129 ? 88.648 117.453 79.936 1.00 23.73 1107 ILE A O 1
ATOM 6945 N N . ARG A 1 1130 ? 89.284 115.778 81.284 1.00 21.33 1108 ARG A N 1
ATOM 6946 C CA . ARG A 1 1130 ? 88.352 114.850 80.658 1.00 19.76 1108 ARG A CA 1
ATOM 6947 C C . ARG A 1 1130 ? 86.911 115.255 80.931 1.00 21.92 1108 ARG A C 1
ATOM 6948 O O . ARG A 1 1130 ? 86.062 115.188 80.037 1.00 27.94 1108 ARG A O 1
ATOM 6956 N N . MET A 1 1131 ? 86.613 115.679 82.160 1.00 21.36 1109 MET A N 1
ATOM 6957 C CA . MET A 1 1131 ? 85.264 116.151 82.456 1.00 22.19 1109 MET A CA 1
ATOM 6958 C C . MET A 1 1131 ? 84.925 117.395 81.645 1.00 24.20 1109 MET A C 1
ATOM 6959 O O . MET A 1 1131 ? 83.808 117.527 81.136 1.00 29.60 1109 MET A O 1
ATOM 6964 N N . LEU A 1 1132 ? 85.877 118.320 81.514 1.00 21.87 1110 LEU A N 1
ATOM 6965 C CA . LEU A 1 1132 ? 85.639 119.522 80.723 1.00 20.78 1110 LEU A CA 1
ATOM 6966 C C . LEU A 1 1132 ? 85.388 119.178 79.260 1.00 24.74 1110 LEU A C 1
ATOM 6967 O O . LEU A 1 1132 ? 84.520 119.774 78.615 1.00 28.23 1110 LEU A O 1
ATOM 6972 N N . GLN A 1 1133 ? 86.143 118.223 78.717 1.00 26.73 1111 GLN A N 1
ATOM 6973 C CA . GLN A 1 1133 ? 85.893 117.780 77.350 1.00 28.93 1111 GLN A CA 1
ATOM 6974 C C . GLN A 1 1133 ? 84.516 117.142 77.226 1.00 31.54 1111 GLN A C 1
ATOM 6975 O O . GLN A 1 1133 ? 83.821 117.338 76.223 1.00 37.13 1111 GLN A O 1
ATOM 6981 N N . ASP A 1 1134 ? 84.110 116.364 78.229 1.00 27.46 1112 ASP A N 1
ATOM 6982 C CA . ASP A 1 1134 ? 82.782 115.762 78.201 1.00 29.38 1112 ASP A CA 1
ATOM 6983 C C . ASP A 1 1134 ? 81.692 116.824 78.214 1.00 32.10 1112 ASP A C 1
ATOM 6984 O O . ASP A 1 1134 ? 80.709 116.726 77.473 1.00 35.78 1112 ASP A O 1
ATOM 6989 N N . LEU A 1 1135 ? 81.848 117.847 79.051 1.00 30.33 1113 LEU A N 1
ATOM 6990 C CA . LEU A 1 1135 ? 80.825 118.866 79.230 1.00 29.40 1113 LEU A CA 1
ATOM 6991 C C . LEU A 1 1135 ? 80.736 119.843 78.067 1.00 33.36 1113 LEU A C 1
ATOM 6992 O O . LEU A 1 1135 ? 79.765 120.602 77.996 1.00 36.79 1113 LEU A O 1
ATOM 6997 N N . SER A 1 1136 ? 81.718 119.854 77.167 1.00 32.27 1114 SER A N 1
ATOM 6998 C CA . SER A 1 1136 ? 81.776 120.853 76.112 1.00 31.13 1114 SER A CA 1
ATOM 6999 C C . SER A 1 1136 ? 82.093 120.293 74.735 1.00 33.05 1114 SER A C 1
ATOM 7000 O O . SER A 1 1136 ? 81.928 121.020 73.750 1.00 35.10 1114 SER A O 1
ATOM 7003 N N . GLY A 1 1137 ? 82.542 119.044 74.627 1.00 34.90 1115 GLY A N 1
ATOM 7004 C CA . GLY A 1 1137 ? 82.912 118.470 73.354 1.00 38.57 1115 GLY A CA 1
ATOM 7005 C C . GLY A 1 1137 ? 84.244 118.927 72.809 1.00 38.38 1115 GLY A C 1
ATOM 7006 O O . GLY A 1 1137 ? 84.806 118.251 71.940 1.00 39.15 1115 GLY A O 1
ATOM 7007 N N . ILE A 1 1138 ? 84.770 120.053 73.295 1.00 39.41 1116 ILE A N 1
ATOM 7008 C CA . ILE A 1 1138 ? 86.071 120.532 72.854 1.00 37.05 1116 ILE A CA 1
ATOM 7009 C C . ILE A 1 1138 ? 87.126 119.478 73.144 1.00 39.34 1116 ILE A C 1
ATOM 7010 O O . ILE A 1 1138 ? 87.189 118.927 74.250 1.00 39.06 1116 ILE A O 1
ATOM 7015 N N . ASP A 1 1139 ? 87.952 119.187 72.152 1.00 40.97 1117 ASP A N 1
ATOM 7016 C CA . ASP A 1 1139 ? 89.061 118.266 72.356 1.00 39.35 1117 ASP A CA 1
ATOM 7017 C C . ASP A 1 1139 ? 90.139 118.947 73.191 1.00 41.38 1117 ASP A C 1
ATOM 7018 O O . ASP A 1 1139 ? 90.534 120.076 72.879 1.00 42.84 1117 ASP A O 1
ATOM 7023 N N . PRO A 1 1140 ? 90.638 118.306 74.249 1.00 41.77 1118 PRO A N 1
ATOM 7024 C CA . PRO A 1 1140 ? 91.604 118.989 75.122 1.00 39.02 1118 PRO A CA 1
ATOM 7025 C C . PRO A 1 1140 ? 92.841 119.474 74.396 1.00 39.82 1118 PRO A C 1
ATOM 7026 O O . PRO A 1 1140 ? 93.394 120.516 74.766 1.00 40.27 1118 PRO A O 1
ATOM 7030 N N . GLN A 1 1141 ? 93.295 118.758 73.369 1.00 42.42 1119 GLN A N 1
ATOM 7031 C CA . GLN A 1 1141 ? 94.531 119.125 72.693 1.00 43.95 1119 GLN A CA 1
ATOM 7032 C C . GLN A 1 1141 ? 94.355 120.270 71.704 1.00 46.91 1119 GLN A C 1
ATOM 7033 O O . GLN A 1 1141 ? 95.355 120.845 71.265 1.00 48.66 1119 GLN A O 1
ATOM 7039 N N . THR A 1 1142 ? 93.120 120.613 71.342 1.00 47.56 1120 THR A N 1
ATOM 7040 C CA . THR A 1 1142 ? 92.872 121.742 70.456 1.00 41.49 1120 THR A CA 1
ATOM 7041 C C . THR A 1 1142 ? 92.796 123.068 71.198 1.00 43.04 1120 THR A C 1
ATOM 7042 O O . THR A 1 1142 ? 92.644 124.111 70.555 1.00 44.88 1120 THR A O 1
ATOM 7046 N N . ILE A 1 1143 ? 92.892 123.053 72.519 1.00 45.56 1121 ILE A N 1
ATOM 7047 C CA . ILE A 1 1143 ? 92.801 124.287 73.306 1.00 44.72 1121 ILE A CA 1
ATOM 7048 C C . ILE A 1 1143 ? 94.040 125.139 73.051 1.00 46.04 1121 ILE A C 1
ATOM 7049 O O . ILE A 1 1143 ? 95.169 124.626 73.133 1.00 47.37 1121 ILE A O 1
ATOM 7054 N N . PRO A 1 1144 ? 93.890 126.428 72.742 1.00 44.22 1122 PRO A N 1
ATOM 7055 C CA . PRO A 1 1144 ? 95.066 127.294 72.570 1.00 49.35 1122 PRO A CA 1
ATOM 7056 C C . PRO A 1 1144 ? 95.741 127.563 73.906 1.00 53.67 1122 PRO A C 1
ATOM 7057 O O . PRO A 1 1144 ? 95.148 128.162 74.805 1.00 54.51 1122 PRO A O 1
ATOM 7061 N N . THR A 1 1145 ? 96.985 127.117 74.035 1.00 52.11 1123 THR A N 1
ATOM 7062 C CA . THR A 1 1145 ? 97.771 127.379 75.230 1.00 49.39 1123 THR A CA 1
ATOM 7063 C C . THR A 1 1145 ? 98.576 128.667 75.131 1.00 50.33 1123 THR A C 1
ATOM 7064 O O . THR A 1 1145 ? 99.289 129.011 76.078 1.00 47.35 1123 THR A O 1
ATOM 7068 N N . ASP A 1 1146 ? 98.485 129.378 74.009 1.00 53.38 1124 ASP A N 1
ATOM 7069 C CA . ASP A 1 1146 ? 99.125 130.675 73.841 1.00 53.63 1124 ASP A CA 1
ATOM 7070 C C . ASP A 1 1146 ? 98.117 131.815 73.800 1.00 54.80 1124 ASP A C 1
ATOM 7071 O O . ASP A 1 1146 ? 98.472 132.927 73.399 1.00 53.52 1124 ASP A O 1
ATOM 7076 N N . ASP A 1 1147 ? 96.877 131.567 74.204 1.00 53.43 1125 ASP A N 1
ATOM 7077 C CA . ASP A 1 1147 ? 95.849 132.594 74.136 1.00 50.57 1125 ASP A CA 1
ATOM 7078 C C . ASP A 1 1147 ? 96.234 133.779 75.017 1.00 52.08 1125 ASP A C 1
ATOM 7079 O O . ASP A 1 1147 ? 96.590 133.586 76.187 1.00 47.88 1125 ASP A O 1
ATOM 7084 N N . PRO A 1 1148 ? 96.193 135.007 74.495 1.00 55.30 1126 PRO A N 1
ATOM 7085 C CA . PRO A 1 1148 ? 96.529 136.164 75.340 1.00 48.19 1126 PRO A CA 1
ATOM 7086 C C . PRO A 1 1148 ? 95.510 136.436 76.430 1.00 45.12 1126 PRO A C 1
ATOM 7087 O O . PRO A 1 1148 ? 95.891 136.825 77.540 1.00 45.16 1126 PRO A O 1
ATOM 7091 N N . GLU A 1 1149 ? 94.218 136.255 76.145 1.00 44.28 1127 GLU A N 1
ATOM 7092 C CA . GLU A 1 1149 ? 93.193 136.566 77.136 1.00 47.02 1127 GLU A CA 1
ATOM 7093 C C . GLU A 1 1149 ? 93.327 135.684 78.370 1.00 48.21 1127 GLU A C 1
ATOM 7094 O O . GLU A 1 1149 ? 93.176 136.159 79.501 1.00 45.71 1127 GLU A O 1
ATOM 7100 N N . VAL A 1 1150 ? 93.612 134.397 78.174 1.00 43.14 1128 VAL A N 1
ATOM 7101 C CA . VAL A 1 1150 ? 93.791 133.502 79.312 1.00 34.02 1128 VAL A CA 1
ATOM 7102 C C . VAL A 1 1150 ? 94.947 133.974 80.182 1.00 35.74 1128 VAL A C 1
ATOM 7103 O O . VAL A 1 1150 ? 94.848 133.998 81.414 1.00 38.78 1128 VAL A O 1
ATOM 7107 N N . MET A 1 1151 ? 96.055 134.375 79.559 1.00 36.37 1129 MET A N 1
ATOM 7108 C CA . MET A 1 1151 ? 97.203 134.836 80.327 1.00 35.81 1129 MET A CA 1
ATOM 7109 C C . MET A 1 1151 ? 96.864 136.030 81.207 1.00 34.30 1129 MET A C 1
ATOM 7110 O O . MET A 1 1151 ? 97.529 136.246 82.225 1.00 34.58 1129 MET A O 1
ATOM 7115 N N . ARG A 1 1152 ? 95.834 136.798 80.849 1.00 37.29 1130 ARG A N 1
ATOM 7116 C CA . ARG A 1 1152 ? 95.426 137.916 81.691 1.00 35.83 1130 ARG A CA 1
ATOM 7117 C C . ARG A 1 1152 ? 95.103 137.466 83.106 1.00 35.79 1130 ARG A C 1
ATOM 7118 O O . ARG A 1 1152 ? 95.309 138.225 84.058 1.00 38.00 1130 ARG A O 1
ATOM 7126 N N . ILE A 1 1153 ? 94.604 136.237 83.271 1.00 35.97 1131 ILE A N 1
ATOM 7127 C CA . ILE A 1 1153 ? 94.252 135.765 84.603 1.00 33.55 1131 ILE A CA 1
ATOM 7128 C C . ILE A 1 1153 ? 95.456 135.767 85.528 1.00 34.35 1131 ILE A C 1
ATOM 7129 O O . ILE A 1 1153 ? 95.295 135.824 86.751 1.00 34.61 1131 ILE A O 1
ATOM 7134 N N . PHE A 1 1154 ? 96.666 135.715 84.980 1.00 34.87 1132 PHE A N 1
ATOM 7135 C CA . PHE A 1 1154 ? 97.859 135.738 85.814 1.00 34.12 1132 PHE A CA 1
ATOM 7136 C C . PHE A 1 1154 ? 98.276 137.147 86.210 1.00 38.77 1132 PHE A C 1
ATOM 7137 O O . PHE A 1 1154 ? 99.212 137.299 87.000 1.00 40.55 1132 PHE A O 1
ATOM 7145 N N . ALA A 1 1155 ? 97.601 138.171 85.694 1.00 38.79 1133 ALA A N 1
ATOM 7146 C CA . ALA A 1 1155 ? 97.826 139.550 86.105 1.00 40.73 1133 ALA A CA 1
ATOM 7147 C C . ALA A 1 1155 ? 96.793 140.042 87.109 1.00 45.31 1133 ALA A C 1
ATOM 7148 O O . ALA A 1 1155 ? 97.150 140.727 88.071 1.00 48.49 1133 ALA A O 1
ATOM 7150 N N . GLY A 1 1156 ? 95.525 139.739 86.867 1.00 43.97 1134 GLY A N 1
ATOM 7151 C CA . GLY A 1 1156 ? 94.498 140.278 87.765 1.00 42.70 1134 GLY A CA 1
ATOM 7152 C C . GLY A 1 1156 ? 93.192 139.557 87.601 1.00 45.25 1134 GLY A C 1
ATOM 7153 O O . GLY A 1 1156 ? 93.091 138.741 86.689 1.00 44.22 1134 GLY A O 1
ATOM 7154 N N . PRO A 1 1157 ? 92.169 139.865 88.410 1.00 44.26 1135 PRO A N 1
ATOM 7155 C CA . PRO A 1 1157 ? 90.937 139.128 88.360 1.00 43.01 1135 PRO A CA 1
ATOM 7156 C C . PRO A 1 1157 ? 89.952 139.709 87.349 1.00 43.50 1135 PRO A C 1
ATOM 7157 O O . PRO A 1 1157 ? 88.894 139.159 87.212 1.00 44.71 1135 PRO A O 1
ATOM 7161 N N . GLU A 1 1158 ? 90.320 140.779 86.655 1.00 47.87 1136 GLU A N 1
ATOM 7162 C CA . GLU A 1 1158 ? 89.364 141.487 85.761 1.00 48.53 1136 GLU A CA 1
ATOM 7163 C C . GLU A 1 1158 ? 88.887 140.629 84.594 1.00 47.26 1136 GLU A C 1
ATOM 7164 O O . GLU A 1 1158 ? 87.708 140.733 84.257 1.00 47.90 1136 GLU A O 1
ATOM 7170 N N . VAL A 1 1159 ? 89.750 139.820 83.995 1.00 46.09 1137 VAL A N 1
ATOM 7171 C CA . VAL A 1 1159 ? 89.308 139.084 82.779 1.00 43.51 1137 VAL A CA 1
ATOM 7172 C C . VAL A 1 1159 ? 88.101 138.268 83.211 1.00 44.28 1137 VAL A C 1
ATOM 7173 O O . VAL A 1 1159 ? 87.180 138.091 82.410 1.00 43.50 1137 VAL A O 1
ATOM 7177 N N . LEU A 1 1160 ? 88.133 137.785 84.443 1.00 43.51 1138 LEU A N 1
ATOM 7178 C CA . LEU A 1 1160 ? 87.021 136.986 84.984 1.00 40.18 1138 LEU A CA 1
ATOM 7179 C C . LEU A 1 1160 ? 85.777 137.864 85.054 1.00 44.74 1138 LEU A C 1
ATOM 7180 O O . LEU A 1 1160 ? 84.698 137.346 84.761 1.00 46.42 1138 LEU A O 1
ATOM 7185 N N . GLY A 1 1161 ? 85.919 139.147 85.388 1.00 48.27 1139 GLY A N 1
ATOM 7186 C CA . GLY A 1 1161 ? 84.731 140.009 85.562 1.00 49.65 1139 GLY A CA 1
ATOM 7187 C C . GLY A 1 1161 ? 84.469 140.333 87.012 1.00 50.35 1139 GLY A C 1
ATOM 7188 O O . GLY A 1 1161 ? 83.350 140.731 87.324 1.00 50.61 1139 GLY A O 1
ATOM 7189 N N . VAL A 1 1162 ? 85.458 140.139 87.871 1.00 49.70 1140 VAL A N 1
ATOM 7190 C CA . VAL A 1 1162 ? 85.301 140.358 89.331 1.00 48.54 1140 VAL A CA 1
ATOM 7191 C C . VAL A 1 1162 ? 86.490 141.188 89.787 1.00 48.68 1140 VAL A C 1
ATOM 7192 O O . VAL A 1 1162 ? 87.422 141.323 89.004 1.00 51.62 1140 VAL A O 1
ATOM 7196 N N . SER A 1 1163 ? 86.425 141.722 91.010 1.00 48.85 1141 SER A N 1
ATOM 7197 C CA . SER A 1 1163 ? 87.519 142.572 91.546 1.00 51.45 1141 SER A CA 1
ATOM 7198 C C . SER A 1 1163 ? 88.365 141.764 92.532 1.00 52.41 1141 SER A C 1
ATOM 7199 O O . SER A 1 1163 ? 87.828 140.805 93.129 1.00 56.71 1141 SER A O 1
ATOM 7202 N N . GLN A 1 1164 ? 89.478 142.367 92.914 1.00 49.41 1142 GLN A N 1
ATOM 7203 C CA . GLN A 1 1164 ? 90.238 141.766 94.011 1.00 48.02 1142 GLN A CA 1
ATOM 7204 C C . GLN A 1 1164 ? 89.319 141.905 95.209 1.00 52.19 1142 GLN A C 1
ATOM 7205 O O . GLN A 1 1164 ? 89.184 140.960 95.971 1.00 55.35 1142 GLN A O 1
ATOM 7211 N N . GLU A 1 1165 ? 88.633 143.033 95.308 1.00 55.12 1143 GLU A N 1
ATOM 7212 C CA . GLU A 1 1165 ? 87.787 143.287 96.500 1.00 56.33 1143 GLU A CA 1
ATOM 7213 C C . GLU A 1 1165 ? 86.746 142.189 96.643 1.00 57.25 1143 GLU A C 1
ATOM 7214 O O . GLU A 1 1165 ? 86.386 141.863 97.781 1.00 58.48 1143 GLU A O 1
ATOM 7220 N N . GLN A 1 1166 ? 86.271 141.653 95.530 1.00 54.36 1144 GLN A N 1
ATOM 7221 C CA . GLN A 1 1166 ? 85.173 140.678 95.637 1.00 50.78 1144 GLN A CA 1
ATOM 7222 C C . GLN A 1 1166 ? 85.743 139.270 95.736 1.00 52.99 1144 GLN A C 1
ATOM 7223 O O . GLN A 1 1166 ? 85.152 138.475 96.461 1.00 54.72 1144 GLN A O 1
ATOM 7229 N N . ILE A 1 1167 ? 86.849 138.974 95.056 1.00 49.65 1145 ILE A N 1
ATOM 7230 C CA . ILE A 1 1167 ? 87.325 137.563 95.027 1.00 47.00 1145 ILE A CA 1
ATOM 7231 C C . ILE A 1 1167 ? 88.419 137.381 96.065 1.00 49.03 1145 ILE A C 1
ATOM 7232 O O . ILE A 1 1167 ? 88.932 136.260 96.192 1.00 49.83 1145 ILE A O 1
ATOM 7237 N N . TYR A 1 1168 ? 88.698 138.429 96.821 1.00 49.35 1146 TYR A N 1
ATOM 7238 C CA . TYR A 1 1168 ? 89.755 138.364 97.826 1.00 50.62 1146 TYR A CA 1
ATOM 7239 C C . TYR A 1 1168 ? 91.094 137.937 97.241 1.00 51.75 1146 TYR A C 1
ATOM 7240 O O . TYR A 1 1168 ? 92.026 137.621 97.986 1.00 52.83 1146 TYR A O 1
ATOM 7249 N N . SER A 1 1169 ? 91.218 137.905 95.919 1.00 49.25 1147 SER A N 1
ATOM 7250 C CA . SER A 1 1169 ? 92.546 137.576 95.343 1.00 46.47 1147 SER A CA 1
ATOM 7251 C C . SER A 1 1169 ? 92.920 138.566 94.250 1.00 45.77 1147 SER A C 1
ATOM 7252 O O . SER A 1 1169 ? 92.062 138.905 93.439 1.00 45.78 1147 SER A O 1
ATOM 7255 N N . LYS A 1 1170 ? 94.167 139.007 94.242 1.00 44.68 1148 LYS A N 1
ATOM 7256 C CA . LYS A 1 1170 ? 94.614 139.907 93.165 1.00 45.64 1148 LYS A CA 1
ATOM 7257 C C . LYS A 1 1170 ? 94.584 139.162 91.836 1.00 45.40 1148 LYS A C 1
ATOM 7258 O O . LYS A 1 1170 ? 94.151 139.755 90.854 1.00 48.46 1148 LYS A O 1
ATOM 7264 N N . THR A 1 1171 ? 95.021 137.905 91.814 1.00 43.35 1149 THR A N 1
ATOM 7265 C CA . THR A 1 1171 ? 95.091 137.126 90.556 1.00 39.27 1149 THR A CA 1
ATOM 7266 C C . THR A 1 1171 ? 93.819 136.314 90.360 1.00 34.93 1149 THR A C 1
ATOM 7267 O O . THR A 1 1171 ? 93.196 135.985 91.354 1.00 38.00 1149 THR A O 1
ATOM 7271 N N . GLY A 1 1172 ? 93.445 136.034 89.119 1.00 30.86 1150 GLY A N 1
ATOM 7272 C CA . GLY A 1 1172 ? 92.253 135.223 88.819 1.00 28.98 1150 GLY A CA 1
ATOM 7273 C C . GLY A 1 1172 ? 92.615 133.767 88.652 1.00 31.03 1150 GLY A C 1
ATOM 7274 O O . GLY A 1 1172 ? 91.858 133.048 88.008 1.00 30.30 1150 GLY A O 1
ATOM 7275 N N . THR A 1 1173 ? 93.735 133.350 89.218 1.00 28.55 1151 THR A N 1
ATOM 7276 C CA . THR A 1 1173 ? 94.201 131.974 89.154 1.00 25.46 1151 THR A CA 1
ATOM 7277 C C . THR A 1 1173 ? 93.672 131.110 90.293 1.00 28.50 1151 THR A C 1
ATOM 7278 O O . THR A 1 1173 ? 94.309 130.113 90.645 1.00 29.33 1151 THR A O 1
ATOM 7282 N N . LEU A 1 1174 ? 92.534 131.466 90.880 1.00 31.76 1152 LEU A N 1
ATOM 7283 C CA . LEU A 1 1174 ? 91.939 130.625 91.908 1.00 29.85 1152 LEU A CA 1
ATOM 7284 C C . LEU A 1 1174 ? 91.396 129.351 91.277 1.00 28.34 1152 LEU A C 1
ATOM 7285 O O . LEU A 1 1174 ? 90.668 129.401 90.282 1.00 30.30 1152 LEU A O 1
ATOM 7290 N N . GLY A 1 1175 ? 91.746 128.208 91.856 1.00 28.42 1153 GLY A N 1
ATOM 7291 C CA . GLY A 1 1175 ? 91.336 126.938 91.302 1.00 29.52 1153 GLY A CA 1
ATOM 7292 C C . GLY A 1 1175 ? 92.156 126.469 90.125 1.00 27.38 1153 GLY A C 1
ATOM 7293 O O . GLY A 1 1175 ? 91.848 125.416 89.556 1.00 31.73 1153 GLY A O 1
ATOM 7294 N N . ILE A 1 1176 ? 93.176 127.221 89.733 1.00 27.60 1154 ILE A N 1
ATOM 7295 C CA . ILE A 1 1176 ? 94.096 126.813 88.677 1.00 27.12 1154 ILE A CA 1
ATOM 7296 C C . ILE A 1 1176 ? 95.190 125.967 89.322 1.00 29.90 1154 ILE A C 1
ATOM 7297 O O . ILE A 1 1176 ? 95.828 126.432 90.278 1.00 31.65 1154 ILE A O 1
ATOM 7302 N N . PRO A 1 1177 ? 95.422 124.741 88.859 1.00 26.98 1155 PRO A N 1
ATOM 7303 C CA . PRO A 1 1177 ? 96.425 123.890 89.509 1.00 22.88 1155 PRO A CA 1
ATOM 7304 C C . PRO A 1 1177 ? 97.788 124.564 89.554 1.00 24.20 1155 PRO A C 1
ATOM 7305 O O . PRO A 1 1177 ? 98.271 125.098 88.555 1.00 27.45 1155 PRO A O 1
ATOM 7309 N N . GLU A 1 1178 ? 98.408 124.531 90.731 1.00 24.68 1156 GLU A N 1
ATOM 7310 C CA . GLU A 1 1178 ? 99.755 125.024 90.995 1.00 25.64 1156 GLU A CA 1
ATOM 7311 C C . GLU A 1 1178 ? 99.858 126.542 90.988 1.00 25.69 1156 GLU A C 1
ATOM 7312 O O . GLU A 1 1178 ? 100.957 127.067 91.178 1.00 29.85 1156 GLU A O 1
ATOM 7318 N N . PHE A 1 1179 ? 98.762 127.268 90.774 1.00 23.99 1157 PHE A N 1
ATOM 7319 C CA . PHE A 1 1179 ? 98.799 128.722 90.750 1.00 24.34 1157 PHE A CA 1
ATOM 7320 C C . PHE A 1 1179 ? 97.763 129.379 91.646 1.00 27.91 1157 PHE A C 1
ATOM 7321 O O . PHE A 1 1179 ? 97.813 130.601 91.815 1.00 28.75 1157 PHE A O 1
ATOM 7329 N N . GLY A 1 1180 ? 96.832 128.624 92.216 1.00 29.26 1158 GLY A N 1
ATOM 7330 C CA . GLY A 1 1180 ? 95.821 129.170 93.091 1.00 30.16 1158 GLY A CA 1
ATOM 7331 C C . GLY A 1 1180 ? 96.207 129.290 94.542 1.00 28.59 1158 GLY A C 1
ATOM 7332 O O . GLY A 1 1180 ? 95.412 129.790 95.341 1.00 31.52 1158 GLY A O 1
ATOM 7333 N N . THR A 1 1181 ? 97.400 128.843 94.919 1.00 28.64 1159 THR A N 1
ATOM 7334 C CA . THR A 1 1181 ? 97.824 128.926 96.308 1.00 31.95 1159 THR A CA 1
ATOM 7335 C C . THR A 1 1181 ? 98.201 130.358 96.670 1.00 35.27 1159 THR A C 1
ATOM 7336 O O . THR A 1 1181 ? 98.617 131.149 95.821 1.00 41.73 1159 THR A O 1
ATOM 7340 N N . ARG A 1 1182 ? 98.058 130.686 97.953 1.00 36.44 1160 ARG A N 1
ATOM 7341 C CA . ARG A 1 1182 ? 98.324 132.050 98.397 1.00 39.08 1160 ARG A CA 1
ATOM 7342 C C . ARG A 1 1182 ? 99.780 132.437 98.169 1.00 39.04 1160 ARG A C 1
ATOM 7343 O O . ARG A 1 1182 ? 100.073 133.581 97.812 1.00 41.95 1160 ARG A O 1
ATOM 7351 N N . PHE A 1 1183 ? 100.693 131.498 98.375 1.00 35.73 1161 PHE A N 1
ATOM 7352 C CA . PHE A 1 1183 ? 102.120 131.796 98.131 1.00 37.28 1161 PHE A CA 1
ATOM 7353 C C . PHE A 1 1183 ? 102.292 132.131 96.666 1.00 38.26 1161 PHE A C 1
ATOM 7354 O O . PHE A 1 1183 ? 102.763 133.213 96.347 1.00 41.26 1161 PHE A O 1
ATOM 7362 N N . VAL A 1 1184 ? 101.896 131.214 95.800 1.00 38.08 1162 VAL A N 1
ATOM 7363 C CA . VAL A 1 1184 ? 102.090 131.420 94.371 1.00 34.16 1162 VAL A CA 1
ATOM 7364 C C . VAL A 1 1184 ? 101.312 132.637 93.895 1.00 30.54 1162 VAL A C 1
ATOM 7365 O O . VAL A 1 1184 ? 101.759 133.360 93.001 1.00 33.45 1162 VAL A O 1
ATOM 7369 N N . ARG A 1 1185 ? 100.133 132.878 94.468 1.00 30.67 1163 ARG A N 1
ATOM 7370 C CA . ARG A 1 1185 ? 99.370 134.063 94.091 1.00 32.64 1163 ARG A CA 1
ATOM 7371 C C . ARG A 1 1185 ? 100.108 135.337 94.480 1.00 34.69 1163 ARG A C 1
ATOM 7372 O O . ARG A 1 1185 ? 100.110 136.317 93.728 1.00 37.96 1163 ARG A O 1
ATOM 7380 N N . GLY A 1 1186 ? 100.743 135.344 95.652 1.00 31.56 1164 GLY A N 1
ATOM 7381 C CA . GLY A 1 1186 ? 101.548 136.489 96.035 1.00 33.89 1164 GLY A CA 1
ATOM 7382 C C . GLY A 1 1186 ? 102.739 136.691 95.119 1.00 37.54 1164 GLY A C 1
ATOM 7383 O O . GLY A 1 1186 ? 103.065 137.820 94.746 1.00 43.36 1164 GLY A O 1
ATOM 7384 N N . MET A 1 1187 ? 103.400 135.597 94.736 1.00 36.03 1165 MET A N 1
ATOM 7385 C CA . MET A 1 1187 ? 104.503 135.712 93.787 1.00 34.44 1165 MET A CA 1
ATOM 7386 C C . MET A 1 1187 ? 104.026 136.261 92.446 1.00 34.76 1165 MET A C 1
ATOM 7387 O O . MET A 1 1187 ? 104.694 137.104 91.837 1.00 39.02 1165 MET A O 1
ATOM 7392 N N . LEU A 1 1188 ? 102.870 135.795 91.968 1.00 33.64 1166 LEU A N 1
ATOM 7393 C CA . LEU A 1 1188 ? 102.319 136.305 90.717 1.00 31.86 1166 LEU A CA 1
ATOM 7394 C C . LEU A 1 1188 ? 101.992 137.786 90.828 1.00 37.97 1166 LEU A C 1
ATOM 7395 O O . LEU A 1 1188 ? 102.220 138.554 89.888 1.00 43.25 1166 LEU A O 1
ATOM 7400 N N . GLU A 1 1189 ? 101.433 138.200 91.966 1.00 41.15 1167 GLU A N 1
ATOM 7401 C CA . GLU A 1 1189 ? 101.125 139.609 92.173 1.00 44.16 1167 GLU A CA 1
ATOM 7402 C C . GLU A 1 1189 ? 102.392 140.449 92.174 1.00 48.56 1167 GLU A C 1
ATOM 7403 O O . GLU A 1 1189 ? 102.398 141.580 91.676 1.00 52.24 1167 GLU A O 1
ATOM 7409 N N . GLU A 1 1190 ? 103.475 139.916 92.736 1.00 47.94 1168 GLU A N 1
ATOM 7410 C CA . GLU A 1 1190 ? 104.725 140.658 92.796 1.00 45.55 1168 GLU A CA 1
ATOM 7411 C C . GLU A 1 1190 ? 105.519 140.607 91.496 1.00 46.19 1168 GLU A C 1
ATOM 7412 O O . GLU A 1 1190 ? 106.443 141.407 91.326 1.00 51.27 1168 GLU A O 1
ATOM 7418 N N . THR A 1 1191 ? 105.191 139.698 90.579 1.00 45.81 1169 THR A N 1
ATOM 7419 C CA . THR A 1 1191 ? 105.944 139.565 89.337 1.00 43.24 1169 THR A CA 1
ATOM 7420 C C . THR A 1 1191 ? 105.141 139.853 88.076 1.00 43.80 1169 THR A C 1
ATOM 7421 O O . THR A 1 1191 ? 105.734 140.237 87.066 1.00 45.16 1169 THR A O 1
ATOM 7425 N N . HIS A 1 1192 ? 103.824 139.675 88.098 1.00 43.88 1170 HIS A N 1
ATOM 7426 C CA . HIS A 1 1192 ? 102.969 139.946 86.948 1.00 45.99 1170 HIS A CA 1
ATOM 7427 C C . HIS A 1 1192 ? 103.481 139.258 85.679 1.00 46.71 1170 HIS A C 1
ATOM 7428 O O . HIS A 1 1192 ? 103.870 139.927 84.718 1.00 44.67 1170 HIS A O 1
ATOM 7435 N N . PRO A 1 1193 ? 103.495 137.926 85.647 1.00 42.31 1171 PRO A N 1
ATOM 7436 C CA . PRO A 1 1193 ? 103.923 137.229 84.429 1.00 41.01 1171 PRO A CA 1
ATOM 7437 C C . PRO A 1 1193 ? 102.969 137.490 83.274 1.00 40.85 1171 PRO A C 1
ATOM 7438 O O . PRO A 1 1193 ? 101.767 137.688 83.461 1.00 36.42 1171 PRO A O 1
ATOM 7442 N N . THR A 1 1194 ? 103.526 137.490 82.059 1.00 41.66 1172 THR A N 1
ATOM 7443 C CA . THR A 1 1194 ? 102.730 137.725 80.861 1.00 39.63 1172 THR A CA 1
ATOM 7444 C C . THR A 1 1194 ? 103.106 136.804 79.706 1.00 38.51 1172 THR A C 1
ATOM 7445 O O . THR A 1 1194 ? 102.631 137.024 78.585 1.00 38.34 1172 THR A O 1
ATOM 7449 N N . THR A 1 1195 ? 103.935 135.788 79.934 1.00 36.25 1173 THR A N 1
ATOM 7450 C CA . THR A 1 1195 ? 104.351 134.879 78.875 1.00 33.03 1173 THR A CA 1
ATOM 7451 C C . THR A 1 1195 ? 104.500 133.473 79.437 1.00 34.35 1173 THR A C 1
ATOM 7452 O O . THR A 1 1195 ? 104.614 133.273 80.647 1.00 36.60 1173 THR A O 1
ATOM 7456 N N . PHE A 1 1196 ? 104.500 132.494 78.531 1.00 33.10 1174 PHE A N 1
ATOM 7457 C CA . PHE A 1 1196 ? 104.683 131.105 78.939 1.00 26.98 1174 PHE A CA 1
ATOM 7458 C C . PHE A 1 1196 ? 106.029 130.902 79.624 1.00 28.56 1174 PHE A C 1
ATOM 7459 O O . PHE A 1 1196 ? 106.130 130.154 80.605 1.00 27.86 1174 PHE A O 1
ATOM 7467 N N . ALA A 1 1197 ? 107.076 131.556 79.122 1.00 29.66 1175 ALA A N 1
ATOM 7468 C CA . ALA A 1 1197 ? 108.381 131.451 79.765 1.00 30.65 1175 ALA A CA 1
ATOM 7469 C C . ALA A 1 1197 ? 108.329 131.975 81.194 1.00 29.69 1175 ALA A C 1
ATOM 7470 O O . ALA A 1 1197 ? 108.914 131.380 82.106 1.00 31.51 1175 ALA A O 1
ATOM 7472 N N . GLU A 1 1198 ? 107.620 133.081 81.412 1.00 28.53 1176 GLU A N 1
ATOM 7473 C CA . GLU A 1 1198 ? 107.503 133.617 82.761 1.00 28.32 1176 GLU A CA 1
ATOM 7474 C C . GLU A 1 1198 ? 106.664 132.715 83.655 1.00 28.60 1176 GLU A C 1
ATOM 7475 O O . GLU A 1 1198 ? 106.918 132.636 84.859 1.00 35.56 1176 GLU A O 1
ATOM 7481 N N . LEU A 1 1199 ? 105.669 132.025 83.098 1.00 26.27 1177 LEU A N 1
ATOM 7482 C CA . LEU A 1 1199 ? 104.919 131.059 83.893 1.00 23.40 1177 LEU A CA 1
ATOM 7483 C C . LEU A 1 1199 ? 105.795 129.883 84.310 1.00 23.75 1177 LEU A C 1
ATOM 7484 O O . LEU A 1 1199 ? 105.712 129.412 85.451 1.00 28.40 1177 LEU A O 1
ATOM 7489 N N . LEU A 1 1200 ? 106.641 129.392 83.402 1.00 23.45 1178 LEU A N 1
ATOM 7490 C CA . LEU A 1 1200 ? 107.602 128.361 83.785 1.00 21.61 1178 LEU A CA 1
ATOM 7491 C C . LEU A 1 1200 ? 108.536 128.871 84.873 1.00 27.06 1178 LEU A C 1
ATOM 7492 O O . LEU A 1 1200 ? 108.874 128.141 85.816 1.00 30.07 1178 LEU A O 1
ATOM 7497 N N . GLN A 1 1201 ? 108.970 130.125 84.750 1.00 25.73 1179 GLN A N 1
ATOM 7498 C CA . GLN A 1 1201 ? 109.788 130.732 85.792 1.00 26.58 1179 GLN A CA 1
ATOM 7499 C C . GLN A 1 1201 ? 109.055 130.744 87.125 1.00 26.34 1179 GLN A C 1
ATOM 7500 O O . GLN A 1 1201 ? 109.646 130.456 88.168 1.00 30.88 1179 GLN A O 1
ATOM 7506 N N . ILE A 1 1202 ? 107.769 131.090 87.109 1.00 23.59 1180 ILE A N 1
ATOM 7507 C CA . ILE A 1 1202 ? 106.988 131.127 88.340 1.00 24.35 1180 ILE A CA 1
ATOM 7508 C C . ILE A 1 1202 ? 106.913 129.743 88.963 1.00 25.69 1180 ILE A C 1
ATOM 7509 O O . ILE A 1 1202 ? 107.037 129.588 90.181 1.00 26.81 1180 ILE A O 1
ATOM 7514 N N . SER A 1 1203 ? 106.682 128.718 88.144 1.00 23.99 1181 SER A N 1
ATOM 7515 C CA . SER A 1 1203 ? 106.645 127.359 88.674 1.00 22.22 1181 SER A CA 1
ATOM 7516 C C . SER A 1 1203 ? 107.967 127.003 89.343 1.00 21.90 1181 SER A C 1
ATOM 7517 O O . SER A 1 1203 ? 107.999 126.545 90.495 1.00 23.31 1181 SER A O 1
ATOM 7520 N N . GLY A 1 1204 ? 109.075 127.231 88.638 1.00 21.74 1182 GLY A N 1
ATOM 7521 C CA . GLY A 1 1204 ? 110.373 126.927 89.214 1.00 25.44 1182 GLY A CA 1
ATOM 7522 C C . GLY A 1 1204 ? 110.636 127.681 90.502 1.00 25.77 1182 GLY A C 1
ATOM 7523 O O . GLY A 1 1204 ? 111.183 127.126 91.457 1.00 26.48 1182 GLY A O 1
ATOM 7524 N N . LEU A 1 1205 ? 110.250 128.957 90.547 1.00 27.20 1183 LEU A N 1
ATOM 7525 C CA . LEU A 1 1205 ? 110.546 129.786 91.709 1.00 24.74 1183 LEU A CA 1
ATOM 7526 C C . LEU A 1 1205 ? 109.666 129.420 92.895 1.00 26.26 1183 LEU A C 1
ATOM 7527 O O . LEU A 1 1205 ? 110.115 129.468 94.045 1.00 32.78 1183 LEU A O 1
ATOM 7532 N N . SER A 1 1206 ? 108.412 129.055 92.639 1.00 25.41 1184 SER A N 1
ATOM 7533 C CA . SER A 1 1206 ? 107.505 128.700 93.718 1.00 23.91 1184 SER A CA 1
ATOM 7534 C C . SER A 1 1206 ? 107.781 127.311 94.268 1.00 26.01 1184 SER A C 1
ATOM 7535 O O . SER A 1 1206 ? 107.460 127.039 95.428 1.00 35.25 1184 SER A O 1
ATOM 7538 N N . HIS A 1 1207 ? 108.360 126.418 93.468 1.00 24.65 1185 HIS A N 1
ATOM 7539 C CA . HIS A 1 1207 ? 108.591 125.064 93.949 1.00 21.87 1185 HIS A CA 1
ATOM 7540 C C . HIS A 1 1207 ? 110.032 124.788 94.342 1.00 24.88 1185 HIS A C 1
ATOM 7541 O O . HIS A 1 1207 ? 110.273 123.867 95.128 1.00 30.75 1185 HIS A O 1
ATOM 7548 N N . GLY A 1 1208 ? 110.984 125.559 93.839 1.00 25.27 1186 GLY A N 1
ATOM 7549 C CA . GLY A 1 1208 ? 112.368 125.362 94.210 1.00 28.77 1186 GLY A CA 1
ATOM 7550 C C . GLY A 1 1208 ? 112.638 125.740 95.652 1.00 33.63 1186 GLY A C 1
ATOM 7551 O O . GLY A 1 1208 ? 111.808 126.318 96.352 1.00 34.94 1186 GLY A O 1
ATOM 7552 N N . THR A 1 1209 ? 113.840 125.398 96.105 1.00 35.17 1187 THR A N 1
ATOM 7553 C CA . THR A 1 1209 ? 114.281 125.664 97.467 1.00 35.93 1187 THR A CA 1
ATOM 7554 C C . THR A 1 1209 ? 115.380 126.718 97.438 1.00 40.49 1187 THR A C 1
ATOM 7555 O O . THR A 1 1209 ? 116.400 126.536 96.768 1.00 45.27 1187 THR A O 1
ATOM 7559 N N . ASP A 1 1210 ? 115.107 127.839 98.098 1.00 44.00 1188 ASP A N 1
ATOM 7560 C CA . ASP A 1 1210 ? 116.105 128.926 98.194 1.00 48.18 1188 ASP A CA 1
ATOM 7561 C C . ASP A 1 1210 ? 116.235 129.613 96.847 1.00 49.52 1188 ASP A C 1
ATOM 7562 O O . ASP A 1 1210 ? 117.336 130.052 96.526 1.00 53.76 1188 ASP A O 1
ATOM 7567 N N . VAL A 1 1211 ? 115.141 129.723 96.109 1.00 45.45 1189 VAL A N 1
ATOM 7568 C CA . VAL A 1 1211 ? 115.254 130.293 94.746 1.00 42.58 1189 VAL A CA 1
ATOM 7569 C C . VAL A 1 1211 ? 114.510 131.618 94.722 1.00 44.22 1189 VAL A C 1
ATOM 7570 O O . VAL A 1 1211 ? 114.826 132.422 93.856 1.00 49.42 1189 VAL A O 1
ATOM 7574 N N . TRP A 1 1212 ? 113.564 131.833 95.631 1.00 45.40 1190 TRP A N 1
ATOM 7575 C CA . TRP A 1 1212 ? 112.753 133.076 95.577 1.00 45.21 1190 TRP A CA 1
ATOM 7576 C C . TRP A 1 1212 ? 112.824 133.850 96.884 1.00 49.02 1190 TRP A C 1
ATOM 7577 O O . TRP A 1 1212 ? 112.965 135.075 96.832 1.00 51.08 1190 TRP A O 1
ATOM 7588 N N . LEU A 1 1213 ? 112.764 133.163 98.012 1.00 54.46 1191 LEU A N 1
ATOM 7589 C CA . LEU A 1 1213 ? 112.653 133.907 99.282 1.00 56.55 1191 LEU A CA 1
ATOM 7590 C C . LEU A 1 1213 ? 113.847 134.836 99.451 1.00 60.52 1191 LEU A C 1
ATOM 7591 O O . LEU A 1 1213 ? 113.622 136.025 99.723 1.00 61.41 1191 LEU A O 1
ATOM 7596 N N . GLY A 1 1214 ? 115.062 134.338 99.267 1.00 57.34 1192 GLY A N 1
ATOM 7597 C CA . GLY A 1 1214 ? 116.211 135.217 99.536 1.00 56.75 1192 GLY A CA 1
ATOM 7598 C C . GLY A 1 1214 ? 117.099 135.399 98.331 1.00 61.44 1192 GLY A C 1
ATOM 7599 O O . GLY A 1 1214 ? 118.125 136.071 98.463 1.00 64.90 1192 GLY A O 1
ATOM 7600 N N . ASN A 1 1215 ? 116.737 134.813 97.199 1.00 59.28 1193 ASN A N 1
ATOM 7601 C CA . ASN A 1 1215 ? 117.635 134.857 96.029 1.00 54.24 1193 ASN A CA 1
ATOM 7602 C C . ASN A 1 1215 ? 117.017 135.714 94.946 1.00 53.86 1193 ASN A C 1
ATOM 7603 O O . ASN A 1 1215 ? 117.749 136.501 94.360 1.00 59.66 1193 ASN A O 1
ATOM 7608 N N . ALA A 1 1216 ? 115.721 135.587 94.694 1.00 50.40 1194 ALA A N 1
ATOM 7609 C CA . ALA A 1 1216 ? 115.187 136.317 93.529 1.00 51.73 1194 ALA A CA 1
ATOM 7610 C C . ALA A 1 1216 ? 114.067 137.269 93.891 1.00 52.38 1194 ALA A C 1
ATOM 7611 O O . ALA A 1 1216 ? 113.736 138.102 93.052 1.00 57.31 1194 ALA A O 1
ATOM 7613 N N . GLU A 1 1217 ? 113.483 137.151 95.067 1.00 47.84 1195 GLU A N 1
ATOM 7614 C CA . GLU A 1 1217 ? 112.416 138.139 95.321 1.00 51.36 1195 GLU A CA 1
ATOM 7615 C C . GLU A 1 1217 ? 113.102 139.490 95.275 1.00 59.99 1195 GLU A C 1
ATOM 7616 O O . GLU A 1 1217 ? 112.606 140.392 94.589 1.00 58.09 1195 GLU A O 1
ATOM 7622 N N . GLU A 1 1218 ? 114.250 139.579 95.934 1.00 61.51 1196 GLU A N 1
ATOM 7623 C CA . GLU A 1 1218 ? 114.982 140.855 96.003 1.00 60.98 1196 GLU A CA 1
ATOM 7624 C C . GLU A 1 1218 ? 115.478 141.263 94.624 1.00 59.72 1196 GLU A C 1
ATOM 7625 O O . GLU A 1 1218 ? 115.192 142.386 94.206 1.00 63.38 1196 GLU A O 1
ATOM 7631 N N . LEU A 1 1219 ? 116.117 140.354 93.907 1.00 55.62 1197 LEU A N 1
ATOM 7632 C CA . LEU A 1 1219 ? 116.718 140.780 92.629 1.00 54.10 1197 LEU A CA 1
ATOM 7633 C C . LEU A 1 1219 ? 115.602 141.398 91.803 1.00 58.19 1197 LEU A C 1
ATOM 7634 O O . LEU A 1 1219 ? 115.857 142.389 91.123 1.00 61.76 1197 LEU A O 1
ATOM 7639 N N . ILE A 1 1220 ? 114.420 140.810 91.833 1.00 57.78 1198 ILE A N 1
ATOM 7640 C CA . ILE A 1 1220 ? 113.335 141.335 90.964 1.00 60.59 1198 ILE A CA 1
ATOM 7641 C C . ILE A 1 1220 ? 112.864 142.666 91.535 1.00 63.75 1198 ILE A C 1
ATOM 7642 O O . ILE A 1 1220 ? 112.661 143.595 90.748 1.00 63.75 1198 ILE A O 1
ATOM 7647 N N . ARG A 1 1221 ? 112.718 142.757 92.854 1.00 64.44 1199 ARG A N 1
ATOM 7648 C CA . ARG A 1 1221 ? 112.154 143.984 93.469 1.00 64.71 1199 ARG A CA 1
ATOM 7649 C C . ARG A 1 1221 ? 113.075 145.161 93.203 1.00 63.90 1199 ARG A C 1
ATOM 7650 O O . ARG A 1 1221 ? 112.573 146.281 93.076 1.00 62.63 1199 ARG A O 1
ATOM 7658 N N . ARG A 1 1222 ? 114.368 144.905 93.103 1.00 63.21 1200 ARG A N 1
ATOM 7659 C CA . ARG A 1 1222 ? 115.353 145.967 92.967 1.00 63.17 1200 ARG A CA 1
ATOM 7660 C C . ARG A 1 1222 ? 115.788 146.205 91.528 1.00 67.17 1200 ARG A C 1
ATOM 7661 O O . ARG A 1 1222 ? 116.654 147.052 91.292 1.00 71.40 1200 ARG A O 1
ATOM 7669 N N . GLY A 1 1223 ? 115.217 145.487 90.567 1.00 65.23 1201 GLY A N 1
ATOM 7670 C CA . GLY A 1 1223 ? 115.555 145.708 89.178 1.00 64.77 1201 GLY A CA 1
ATOM 7671 C C . GLY A 1 1223 ? 116.880 145.136 88.739 1.00 67.96 1201 GLY A C 1
ATOM 7672 O O . GLY A 1 1223 ? 117.303 145.396 87.607 1.00 67.44 1201 GLY A O 1
ATOM 7673 N N . ASP A 1 1224 ? 117.556 144.368 89.595 1.00 67.14 1202 ASP A N 1
ATOM 7674 C CA . ASP A 1 1224 ? 118.800 143.733 89.178 1.00 65.06 1202 ASP A CA 1
ATOM 7675 C C . ASP A 1 1224 ? 118.556 142.785 88.013 1.00 68.13 1202 ASP A C 1
ATOM 7676 O O . ASP A 1 1224 ? 119.333 142.753 87.053 1.00 69.71 1202 ASP A O 1
ATOM 7681 N N . ALA A 1 1225 ? 117.480 142.006 88.083 1.00 67.35 1203 ALA A N 1
ATOM 7682 C CA . ALA A 1 1225 ? 117.081 141.126 86.999 1.00 61.07 1203 ALA A CA 1
ATOM 7683 C C . ALA A 1 1225 ? 115.564 141.100 86.915 1.00 61.59 1203 ALA A C 1
ATOM 7684 O O . ALA A 1 1225 ? 114.868 141.289 87.915 1.00 61.83 1203 ALA A O 1
ATOM 7686 N N . THR A 1 1226 ? 115.057 140.875 85.708 1.00 59.89 1204 THR A N 1
ATOM 7687 C CA . THR A 1 1226 ? 113.630 140.696 85.518 1.00 54.25 1204 THR A CA 1
ATOM 7688 C C . THR A 1 1226 ? 113.232 139.264 85.860 1.00 56.79 1204 THR A C 1
ATOM 7689 O O . THR A 1 1226 ? 114.074 138.384 86.051 1.00 59.06 1204 THR A O 1
ATOM 7693 N N . LEU A 1 1227 ? 111.921 139.033 85.938 1.00 54.12 1205 LEU A N 1
ATOM 7694 C CA . LEU A 1 1227 ? 111.437 137.684 86.203 1.00 49.71 1205 LEU A CA 1
ATOM 7695 C C . LEU A 1 1227 ? 111.983 136.700 85.179 1.00 50.29 1205 LEU A C 1
ATOM 7696 O O . LEU A 1 1227 ? 112.381 135.584 85.530 1.00 52.33 1205 LEU A O 1
ATOM 7701 N N . ALA A 1 1228 ? 112.025 137.101 83.910 1.00 48.43 1206 ALA A N 1
ATOM 7702 C CA . ALA A 1 1228 ? 112.504 136.215 82.858 1.00 48.49 1206 ALA A CA 1
ATOM 7703 C C . ALA A 1 1228 ? 114.002 135.944 82.935 1.00 51.74 1206 ALA A C 1
ATOM 7704 O O . ALA A 1 1228 ? 114.482 135.050 82.232 1.00 55.50 1206 ALA A O 1
ATOM 7706 N N . GLU A 1 1229 ? 114.748 136.677 83.759 1.00 52.51 1207 GLU A N 1
ATOM 7707 C CA . GLU A 1 1229 ? 116.196 136.516 83.817 1.00 50.84 1207 GLU A CA 1
ATOM 7708 C C . GLU A 1 1229 ? 116.673 135.683 84.997 1.00 51.54 1207 GLU A C 1
ATOM 7709 O O . GLU A 1 1229 ? 117.718 135.036 84.896 1.00 52.11 1207 GLU A O 1
ATOM 7715 N N . VAL A 1 1230 ? 115.938 135.681 86.109 1.00 50.14 1208 VAL A N 1
ATOM 7716 C CA . VAL A 1 1230 ? 116.391 134.960 87.292 1.00 48.36 1208 VAL A CA 1
ATOM 7717 C C . VAL A 1 1230 ? 116.403 133.459 87.023 1.00 48.31 1208 VAL A C 1
ATOM 7718 O O . VAL A 1 1230 ? 115.844 132.965 86.038 1.00 52.65 1208 VAL A O 1
ATOM 7722 N N . ILE A 1 1231 ? 117.059 132.726 87.917 1.00 43.88 1209 ILE A N 1
ATOM 7723 C CA . ILE A 1 1231 ? 117.188 131.277 87.794 1.00 44.26 1209 ILE A CA 1
ATOM 7724 C C . ILE A 1 1231 ? 115.926 130.627 88.353 1.00 46.44 1209 ILE A C 1
ATOM 7725 O O . ILE A 1 1231 ? 115.738 130.560 89.569 1.00 49.26 1209 ILE A O 1
ATOM 7730 N N . GLY A 1 1232 ? 115.057 130.149 87.466 1.00 44.27 1210 GLY A N 1
ATOM 7731 C CA . GLY A 1 1232 ? 113.852 129.462 87.888 1.00 37.61 1210 GLY A CA 1
ATOM 7732 C C . GLY A 1 1232 ? 113.969 127.951 87.897 1.00 38.89 1210 GLY A C 1
ATOM 7733 O O . GLY A 1 1232 ? 113.696 127.310 88.914 1.00 41.30 1210 GLY A O 1
ATOM 7734 N N . CYS A 1 1233 ? 114.390 127.371 86.776 1.00 38.84 1211 CYS A N 1
ATOM 7735 C CA . CYS A 1 1233 ? 114.499 125.929 86.620 1.00 31.48 1211 CYS A CA 1
ATOM 7736 C C . CYS A 1 1233 ? 115.940 125.551 86.311 1.00 30.98 1211 CYS A C 1
ATOM 7737 O O . CYS A 1 1233 ? 116.733 126.374 85.850 1.00 41.27 1211 CYS A O 1
ATOM 7740 N N . ARG A 1 1234 ? 116.275 124.288 86.571 1.00 27.38 1212 ARG A N 1
ATOM 7741 C CA . ARG A 1 1234 ? 117.663 123.862 86.428 1.00 31.74 1212 ARG A CA 1
ATOM 7742 C C . ARG A 1 1234 ? 118.123 123.883 84.976 1.00 35.08 1212 ARG A C 1
ATOM 7743 O O . ARG A 1 1234 ? 119.298 124.146 84.708 1.00 37.39 1212 ARG A O 1
ATOM 7751 N N . ASP A 1 1235 ? 117.227 123.605 84.029 1.00 32.51 1213 ASP A N 1
ATOM 7752 C CA . ASP A 1 1235 ? 117.609 123.663 82.623 1.00 29.05 1213 ASP A CA 1
ATOM 7753 C C . ASP A 1 1235 ? 117.971 125.078 82.201 1.00 34.86 1213 ASP A C 1
ATOM 7754 O O . ASP A 1 1235 ? 118.771 125.266 81.276 1.00 43.08 1213 ASP A O 1
ATOM 7759 N N . ASP A 1 1236 ? 117.382 126.080 82.855 1.00 36.42 1214 ASP A N 1
ATOM 7760 C CA . ASP A 1 1236 ? 117.657 127.465 82.499 1.00 35.75 1214 ASP A CA 1
ATOM 7761 C C . ASP A 1 1236 ? 119.115 127.819 82.719 1.00 36.29 1214 ASP A C 1
ATOM 7762 O O . ASP A 1 1236 ? 119.679 128.606 81.956 1.00 40.14 1214 ASP A O 1
ATOM 7767 N N . ILE A 1 1237 ? 119.740 127.263 83.754 1.00 35.10 1215 ILE A N 1
ATOM 7768 C CA . ILE A 1 1237 ? 121.149 127.548 84.008 1.00 36.53 1215 ILE A CA 1
ATOM 7769 C C . ILE A 1 1237 ? 121.997 127.105 82.825 1.00 38.70 1215 ILE A C 1
ATOM 7770 O O . ILE A 1 1237 ? 122.823 127.866 82.305 1.00 44.51 1215 ILE A O 1
ATOM 7775 N N . MET A 1 1238 ? 121.803 125.863 82.377 1.00 38.07 1216 MET A N 1
ATOM 7776 C CA . MET A 1 1238 ? 122.562 125.368 81.236 1.00 37.54 1216 MET A CA 1
ATOM 7777 C C . MET A 1 1238 ? 122.255 126.169 79.981 1.00 38.48 1216 MET A C 1
ATOM 7778 O O . MET A 1 1238 ? 123.164 126.509 79.217 1.00 43.36 1216 MET A O 1
ATOM 7783 N N . VAL A 1 1239 ? 120.980 126.481 79.747 1.00 38.60 1217 VAL A N 1
ATOM 7784 C CA . VAL A 1 1239 ? 120.615 127.220 78.541 1.00 37.64 1217 VAL A CA 1
ATOM 7785 C C . VAL A 1 1239 ? 121.288 128.586 78.535 1.00 40.48 1217 VAL A C 1
ATOM 7786 O O . VAL A 1 1239 ? 121.860 129.016 77.527 1.00 44.78 1217 VAL A O 1
ATOM 7790 N N . TYR A 1 1240 ? 121.240 129.283 79.670 1.00 39.72 1218 TYR A N 1
ATOM 7791 C CA . TYR A 1 1240 ? 121.822 130.615 79.768 1.00 41.85 1218 TYR A CA 1
ATOM 7792 C C . TYR A 1 1240 ? 123.335 130.572 79.607 1.00 42.96 1218 TYR A C 1
ATOM 7793 O O . TYR A 1 1240 ? 123.912 131.389 78.882 1.00 48.39 1218 TYR A O 1
ATOM 7802 N N . LEU A 1 1241 ? 124.000 129.625 80.272 1.00 40.87 1219 LEU A N 1
ATOM 7803 C CA . LEU A 1 1241 ? 125.453 129.548 80.159 1.00 44.23 1219 LEU A CA 1
ATOM 7804 C C . LEU A 1 1241 ? 125.882 129.195 78.741 1.00 47.38 1219 LEU A C 1
ATOM 7805 O O . LEU A 1 1241 ? 126.875 129.731 78.238 1.00 52.22 1219 LEU A O 1
ATOM 7810 N N . ILE A 1 1242 ? 125.154 128.293 78.081 1.00 47.49 1220 ILE A N 1
ATOM 7811 C CA . ILE A 1 1242 ? 125.482 127.950 76.702 1.00 47.28 1220 ILE A CA 1
ATOM 7812 C C . ILE A 1 1242 ? 125.276 129.149 75.788 1.00 50.02 1220 ILE A C 1
ATOM 7813 O O . ILE A 1 1242 ? 126.093 129.414 74.899 1.00 51.68 1220 ILE A O 1
ATOM 7818 N N . HIS A 1 1243 ? 124.182 129.890 75.979 1.00 48.83 1221 HIS A N 1
ATOM 7819 C CA . HIS A 1 1243 ? 123.971 131.081 75.163 1.00 50.21 1221 HIS A CA 1
ATOM 7820 C C . HIS A 1 1243 ? 125.107 132.077 75.339 1.00 53.62 1221 HIS A C 1
ATOM 7821 O O . HIS A 1 1243 ? 125.416 132.836 74.414 1.00 59.72 1221 HIS A O 1
ATOM 7828 N N . ALA A 1 1244 ? 125.736 132.089 76.508 1.00 49.82 1222 ALA A N 1
ATOM 7829 C CA . ALA A 1 1244 ? 126.955 132.853 76.721 1.00 49.04 1222 ALA A CA 1
ATOM 7830 C C . ALA A 1 1244 ? 128.129 132.067 76.138 1.00 56.62 1222 ALA A C 1
ATOM 7831 O O . ALA A 1 1244 ? 127.951 131.099 75.394 1.00 58.26 1222 ALA A O 1
ATOM 7833 N N . GLY A 1 1245 ? 129.351 132.469 76.467 1.00 60.33 1223 GLY A N 1
ATOM 7834 C CA . GLY A 1 1245 ? 130.504 131.818 75.875 1.00 63.65 1223 GLY A CA 1
ATOM 7835 C C . GLY A 1 1245 ? 130.838 130.449 76.424 1.00 64.24 1223 GLY A C 1
ATOM 7836 O O . GLY A 1 1245 ? 131.720 129.779 75.880 1.00 68.65 1223 GLY A O 1
ATOM 7837 N N . LEU A 1 1246 ? 130.159 130.015 77.481 1.00 60.38 1224 LEU A N 1
ATOM 7838 C CA . LEU A 1 1246 ? 130.504 128.758 78.125 1.00 58.12 1224 LEU A CA 1
ATOM 7839 C C . LEU A 1 1246 ? 130.200 127.573 77.214 1.00 57.76 1224 LEU A C 1
ATOM 7840 O O . LEU A 1 1246 ? 129.351 127.645 76.323 1.00 60.44 1224 LEU A O 1
ATOM 7845 N N . ASP A 1 1247 ? 130.914 126.475 77.443 1.00 56.45 1225 ASP A N 1
ATOM 7846 C CA . ASP A 1 1247 ? 130.743 125.265 76.656 1.00 62.03 1225 ASP A CA 1
ATOM 7847 C C . ASP A 1 1247 ? 129.698 124.349 77.292 1.00 61.52 1225 ASP A C 1
ATOM 7848 O O . ASP A 1 1247 ? 129.280 124.532 78.436 1.00 62.29 1225 ASP A O 1
ATOM 7853 N N . SER A 1 1248 ? 129.276 123.343 76.523 1.00 58.88 1226 SER A N 1
ATOM 7854 C CA . SER A 1 1248 ? 128.213 122.457 76.986 1.00 54.50 1226 SER A CA 1
ATOM 7855 C C . SER A 1 1248 ? 128.620 121.710 78.248 1.00 55.08 1226 SER A C 1
ATOM 7856 O O . SER A 1 1248 ? 127.836 121.609 79.198 1.00 61.17 1226 SER A O 1
ATOM 7859 N N . GLY A 1 1249 ? 129.841 121.177 78.282 1.00 53.26 1227 GLY A N 1
ATOM 7860 C CA . GLY A 1 1249 ? 130.272 120.437 79.456 1.00 48.74 1227 GLY A CA 1
ATOM 7861 C C . GLY A 1 1249 ? 130.362 121.311 80.691 1.00 52.70 1227 GLY A C 1
ATOM 7862 O O . GLY A 1 1249 ? 129.881 120.945 81.767 1.00 53.84 1227 GLY A O 1
ATOM 7863 N N . MET A 1 1250 ? 130.977 122.486 80.550 1.00 57.12 1228 MET A N 1
ATOM 7864 C CA . MET A 1 1250 ? 131.118 123.382 81.691 1.00 57.66 1228 MET A CA 1
ATOM 7865 C C . MET A 1 1250 ? 129.754 123.833 82.193 1.00 55.03 1228 MET A C 1
ATOM 7866 O O . MET A 1 1250 ? 129.507 123.870 83.405 1.00 51.97 1228 MET A O 1
ATOM 7871 N N . ALA A 1 1251 ? 128.856 124.185 81.270 1.00 51.72 1229 ALA A N 1
ATOM 7872 C CA . ALA A 1 1251 ? 127.525 124.631 81.658 1.00 48.33 1229 ALA A CA 1
ATOM 7873 C C . ALA A 1 1251 ? 126.752 123.518 82.351 1.00 47.35 1229 ALA A C 1
ATOM 7874 O O . ALA A 1 1251 ? 126.065 123.759 83.351 1.00 49.92 1229 ALA A O 1
ATOM 7876 N N . PHE A 1 1252 ? 126.846 122.292 81.835 1.00 44.69 1230 PHE A N 1
ATOM 7877 C CA . PHE A 1 1252 ? 126.168 121.177 82.482 1.00 42.52 1230 PHE A CA 1
ATOM 7878 C C . PHE A 1 1252 ? 126.709 120.943 83.883 1.00 46.15 1230 PHE A C 1
ATOM 7879 O O . PHE A 1 1252 ? 125.940 120.707 84.822 1.00 49.16 1230 PHE A O 1
ATOM 7887 N N . LYS A 1 1253 ? 128.032 120.997 84.046 1.00 45.91 1231 LYS A N 1
ATOM 7888 C CA . LYS A 1 1253 ? 128.612 120.772 85.365 1.00 44.33 1231 LYS A CA 1
ATOM 7889 C C . LYS A 1 1253 ? 128.192 121.860 86.344 1.00 43.22 1231 LYS A C 1
ATOM 7890 O O . LYS A 1 1253 ? 127.867 121.573 87.503 1.00 47.23 1231 LYS A O 1
ATOM 7896 N N . ILE A 1 1254 ? 128.178 123.115 85.893 1.00 41.01 1232 ILE A N 1
ATOM 7897 C CA . ILE A 1 1254 ? 127.742 124.202 86.763 1.00 42.41 1232 ILE A CA 1
ATOM 7898 C C . ILE A 1 1254 ? 126.285 124.014 87.160 1.00 43.88 1232 ILE A C 1
ATOM 7899 O O . ILE A 1 1254 ? 125.916 124.194 88.327 1.00 42.22 1232 ILE A O 1
ATOM 7904 N N . MET A 1 1255 ? 125.429 123.669 86.195 1.00 43.98 1233 MET A N 1
ATOM 7905 C CA . MET A 1 1255 ? 124.015 123.498 86.503 1.00 41.55 1233 MET A CA 1
ATOM 7906 C C . MET A 1 1255 ? 123.804 122.353 87.480 1.00 42.78 1233 MET A C 1
ATOM 7907 O O . MET A 1 1255 ? 122.974 122.450 88.388 1.00 46.20 1233 MET A O 1
ATOM 7912 N N . GLU A 1 1256 ? 124.538 121.254 87.306 1.00 40.05 1234 GLU A N 1
ATOM 7913 C CA . GLU A 1 1256 ? 124.406 120.141 88.237 1.00 38.49 1234 GLU A CA 1
ATOM 7914 C C . GLU A 1 1256 ? 124.855 120.539 89.636 1.00 43.06 1234 GLU A C 1
ATOM 7915 O O . GLU A 1 1256 ? 124.197 120.201 90.625 1.00 43.28 1234 GLU A O 1
ATOM 7921 N N . THR A 1 1257 ? 125.969 121.266 89.743 1.00 46.87 1235 THR A N 1
ATOM 7922 C CA . THR A 1 1257 ? 126.428 121.686 91.063 1.00 45.90 1235 THR A CA 1
ATOM 7923 C C . THR A 1 1257 ? 125.424 122.618 91.729 1.00 44.87 1235 THR A C 1
ATOM 7924 O O . THR A 1 1257 ? 125.168 122.506 92.933 1.00 46.80 1235 THR A O 1
ATOM 7928 N N . VAL A 1 1258 ? 124.848 123.548 90.968 1.00 42.45 1236 VAL A N 1
ATOM 7929 C CA . VAL A 1 1258 ? 123.919 124.511 91.554 1.00 40.68 1236 VAL A CA 1
ATOM 7930 C C . VAL A 1 1258 ? 122.613 123.831 91.948 1.00 41.42 1236 VAL A C 1
ATOM 7931 O O . VAL A 1 1258 ? 122.086 124.052 93.044 1.00 43.66 1236 VAL A O 1
ATOM 7935 N N . ARG A 1 1259 ? 122.067 122.995 91.063 1.00 39.39 1237 ARG A N 1
ATOM 7936 C CA . ARG A 1 1259 ? 120.780 122.367 91.341 1.00 39.12 1237 ARG A CA 1
ATOM 7937 C C . ARG A 1 1259 ? 120.851 121.453 92.555 1.00 42.91 1237 ARG A C 1
ATOM 7938 O O . ARG A 1 1259 ? 119.848 121.266 93.250 1.00 44.17 1237 ARG A O 1
ATOM 7946 N N . LYS A 1 1260 ? 122.017 120.875 92.823 1.00 41.14 1238 LYS A N 1
ATOM 7947 C CA . LYS A 1 1260 ? 122.220 120.042 93.998 1.00 38.74 1238 LYS A CA 1
ATOM 7948 C C . LYS A 1 1260 ? 122.627 120.846 95.224 1.00 45.41 1238 LYS A C 1
ATOM 7949 O O . LYS A 1 1260 ? 122.853 120.258 96.285 1.00 50.17 1238 LYS A O 1
ATOM 7955 N N . GLY A 1 1261 ? 122.728 122.166 95.105 1.00 46.88 1239 GLY A N 1
ATOM 7956 C CA . GLY A 1 1261 ? 123.164 122.982 96.224 1.00 49.20 1239 GLY A CA 1
ATOM 7957 C C . GLY A 1 1261 ? 124.573 122.686 96.676 1.00 53.78 1239 GLY A C 1
ATOM 7958 O O . GLY A 1 1261 ? 124.873 122.797 97.869 1.00 60.27 1239 GLY A O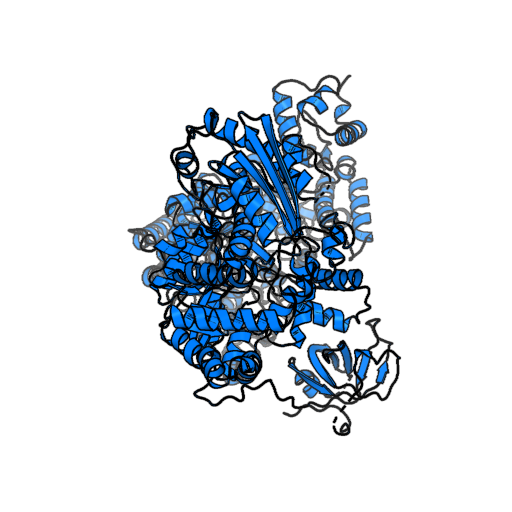 1
ATOM 7959 N N . GLN A 1 1262 ? 125.454 122.314 95.751 1.00 49.91 1240 GLN A N 1
ATOM 7960 C CA . GLN A 1 1262 ? 126.834 121.989 96.070 1.00 53.28 1240 GLN A CA 1
ATOM 7961 C C . GLN A 1 1262 ? 127.795 123.126 95.754 1.00 59.17 1240 GLN A C 1
ATOM 7962 O O . GLN A 1 1262 ? 129.010 122.936 95.846 1.00 65.03 1240 GLN A O 1
ATOM 7968 N N . TRP A 1 1263 ? 127.283 124.300 95.381 1.00 58.21 1241 TRP A N 1
ATOM 7969 C CA . TRP A 1 1263 ? 128.159 125.420 95.058 1.00 58.10 1241 TRP A CA 1
ATOM 7970 C C . TRP A 1 1263 ? 129.167 125.661 96.173 1.00 65.60 1241 TRP A C 1
ATOM 7971 O O . TRP A 1 1263 ? 130.367 125.817 95.924 1.00 68.24 1241 TRP A O 1
ATOM 7982 N N . ASN A 1 1264 ? 128.691 125.695 97.416 1.00 67.13 1242 ASN A N 1
ATOM 7983 C CA . ASN A 1 1264 ? 129.586 125.814 98.558 1.00 66.19 1242 ASN A CA 1
ATOM 7984 C C . ASN A 1 1264 ? 130.274 124.494 98.885 1.00 66.87 1242 ASN A C 1
ATOM 7985 O O . ASN A 1 1264 ? 131.427 124.495 99.327 1.00 71.77 1242 ASN A O 1
ATOM 7990 N N . LYS A 1 1265 ? 129.593 123.368 98.668 1.00 63.40 1243 LYS A N 1
ATOM 7991 C CA . LYS A 1 1265 ? 130.141 122.075 99.056 1.00 65.71 1243 LYS A CA 1
ATOM 7992 C C . LYS A 1 1265 ? 131.271 121.610 98.146 1.00 69.31 1243 LYS A C 1
ATOM 7993 O O . LYS A 1 1265 ? 132.069 120.763 98.560 1.00 71.21 1243 LYS A O 1
ATOM 7999 N N . ILE A 1 1266 ? 131.357 122.131 96.927 1.00 69.11 1244 ILE A N 1
ATOM 8000 C CA . ILE A 1 1266 ? 132.413 121.735 96.000 1.00 71.68 1244 ILE A CA 1
ATOM 8001 C C . ILE A 1 1266 ? 133.738 122.326 96.464 1.00 75.79 1244 ILE A C 1
ATOM 8002 O O . ILE A 1 1266 ? 133.752 123.369 97.133 1.00 77.30 1244 ILE A O 1
ATOM 8007 N N . PRO A 1 1267 ? 134.867 121.701 96.136 1.00 79.44 1245 PRO A N 1
ATOM 8008 C CA . PRO A 1 1267 ? 136.165 122.235 96.564 1.00 80.92 1245 PRO A CA 1
ATOM 8009 C C . PRO A 1 1267 ? 136.398 123.637 96.024 1.00 82.11 1245 PRO A C 1
ATOM 8010 O O . PRO A 1 1267 ? 135.629 124.172 95.222 1.00 81.04 1245 PRO A O 1
ATOM 8014 N N . ASP A 1 1268 ? 137.490 124.243 96.492 1.00 84.34 1246 ASP A N 1
ATOM 8015 C CA . ASP A 1 1268 ? 137.834 125.586 96.038 1.00 87.84 1246 ASP A CA 1
ATOM 8016 C C . ASP A 1 1268 ? 138.273 125.585 94.580 1.00 89.38 1246 ASP A C 1
ATOM 8017 O O . ASP A 1 1268 ? 137.992 126.534 93.843 1.00 88.20 1246 ASP A O 1
ATOM 8022 N N . GLU A 1 1269 ? 138.974 124.538 94.147 1.00 90.45 1247 GLU A N 1
ATOM 8023 C CA . GLU A 1 1269 ? 139.461 124.499 92.772 1.00 89.40 1247 GLU A CA 1
ATOM 8024 C C . GLU A 1 1269 ? 138.305 124.475 91.779 1.00 89.67 1247 GLU A C 1
ATOM 8025 O O . GLU A 1 1269 ? 138.286 125.240 90.806 1.00 86.92 1247 GLU A O 1
ATOM 8031 N N . LEU A 1 1270 ? 137.322 123.605 92.015 1.00 87.31 1248 LEU A N 1
ATOM 8032 C CA . LEU A 1 1270 ? 136.172 123.530 91.120 1.00 79.94 1248 LEU A CA 1
ATOM 8033 C C . LEU A 1 1270 ? 135.394 124.837 91.115 1.00 77.21 1248 LEU A C 1
ATOM 8034 O O . LEU A 1 1270 ? 135.004 125.336 90.053 1.00 76.52 1248 LEU A O 1
ATOM 8039 N N . ARG A 1 1271 ? 135.106 125.335 92.307 1.00 76.69 1249 ARG A N 1
ATOM 8040 C CA . ARG A 1 1271 ? 134.312 126.571 92.354 1.00 75.15 1249 ARG A CA 1
ATOM 8041 C C . ARG A 1 1271 ? 135.116 127.549 91.527 1.00 77.63 1249 ARG A C 1
ATOM 8042 O O . ARG A 1 1271 ? 134.537 128.244 90.697 1.00 77.64 1249 ARG A O 1
ATOM 8050 N N . GLU A 1 1272 ? 136.429 127.495 91.686 1.00 81.55 1250 GLU A N 1
ATOM 8051 C CA . GLU A 1 1272 ? 137.265 128.503 91.005 1.00 84.98 1250 GLU A CA 1
ATOM 8052 C C . GLU A 1 1272 ? 137.112 128.365 89.499 1.00 82.20 1250 GLU A C 1
ATOM 8053 O O . GLU A 1 1272 ? 136.897 129.385 88.855 1.00 80.06 1250 GLU A O 1
ATOM 8059 N N . THR A 1 1273 ? 137.177 127.149 88.973 1.00 79.90 1251 THR A N 1
ATOM 8060 C CA . THR A 1 1273 ? 137.148 127.016 87.501 1.00 75.96 1251 THR A CA 1
ATOM 8061 C C . THR A 1 1273 ? 135.821 127.558 86.999 1.00 75.13 1251 THR A C 1
ATOM 8062 O O . THR A 1 1273 ? 135.824 128.331 86.019 1.00 73.80 1251 THR A O 1
ATOM 8066 N N . TYR A 1 1274 ? 134.738 127.202 87.688 1.00 76.03 1252 TYR A N 1
ATOM 8067 C CA . TYR A 1 1274 ? 133.396 127.612 87.225 1.00 72.21 1252 TYR A CA 1
ATOM 8068 C C . TYR A 1 1274 ? 133.313 129.129 87.243 1.00 73.12 1252 TYR A C 1
ATOM 8069 O O . TYR A 1 1274 ? 132.845 129.714 86.267 1.00 71.11 1252 TYR A O 1
ATOM 8078 N N . LEU A 1 1275 ? 133.781 129.744 88.322 1.00 73.16 1253 LEU A N 1
ATOM 8079 C CA . LEU A 1 1275 ? 133.644 131.211 88.450 1.00 71.53 1253 LEU A CA 1
ATOM 8080 C C . LEU A 1 1275 ? 134.458 131.857 87.340 1.00 74.08 1253 LEU A C 1
ATOM 8081 O O . LEU A 1 1275 ? 133.977 132.817 86.720 1.00 73.96 1253 LEU A O 1
ATOM 8086 N N . SER A 1 1276 ? 135.640 131.318 87.090 1.00 75.40 1254 SER A N 1
ATOM 8087 C CA . SER A 1 1276 ? 136.528 131.925 86.079 1.00 75.42 1254 SER A CA 1
ATOM 8088 C C . SER A 1 1276 ? 135.826 131.867 84.734 1.00 76.18 1254 SER A C 1
ATOM 8089 O O . SER A 1 1276 ? 135.825 132.879 84.008 1.00 76.46 1254 SER A O 1
ATOM 8092 N N . ALA A 1 1277 ? 135.234 130.719 84.432 1.00 74.73 1255 ALA A N 1
ATOM 8093 C CA . ALA A 1 1277 ? 134.625 130.585 83.097 1.00 73.49 1255 ALA A CA 1
ATOM 8094 C C . ALA A 1 1277 ? 133.425 131.516 83.023 1.00 72.61 1255 ALA A C 1
ATOM 8095 O O . ALA A 1 1277 ? 133.257 132.189 82.000 1.00 70.41 1255 ALA A O 1
ATOM 8097 N N . MET A 1 1278 ? 132.624 131.565 84.076 1.00 71.65 1256 MET A N 1
ATOM 8098 C CA . MET A 1 1278 ? 131.453 132.427 83.928 1.00 69.62 1256 MET A CA 1
ATOM 8099 C C . MET A 1 1278 ? 131.857 133.886 83.740 1.00 75.11 1256 MET A C 1
ATOM 8100 O O . MET A 1 1278 ? 131.371 134.561 82.825 1.00 75.39 1256 MET A O 1
ATOM 8105 N N . LYS A 1 1279 ? 132.755 134.390 84.589 1.00 78.15 1257 LYS A N 1
ATOM 8106 C CA . LYS A 1 1279 ? 133.152 135.790 84.497 1.00 78.52 1257 LYS A CA 1
ATOM 8107 C C . LYS A 1 1279 ? 133.869 136.088 83.189 1.00 75.71 1257 LYS A C 1
ATOM 8108 O O . LYS A 1 1279 ? 133.765 137.203 82.667 1.00 73.72 1257 LYS A O 1
ATOM 8114 N N . GLU A 1 1280 ? 134.598 135.112 82.645 1.00 75.07 1258 GLU A N 1
ATOM 8115 C CA . GLU A 1 1280 ? 135.280 135.327 81.376 1.00 76.59 1258 GLU A CA 1
ATOM 8116 C C . GLU A 1 1280 ? 134.295 135.559 80.239 1.00 76.44 1258 GLU A C 1
ATOM 8117 O O . GLU A 1 1280 ? 134.652 136.164 79.223 1.00 74.01 1258 GLU A O 1
ATOM 8123 N N . ASN A 1 1281 ? 133.056 135.093 80.390 1.00 74.34 1259 ASN A N 1
ATOM 8124 C CA . ASN A 1 1281 ? 132.059 135.164 79.332 1.00 71.75 1259 ASN A CA 1
ATOM 8125 C C . ASN A 1 1281 ? 131.001 136.231 79.579 1.00 73.80 1259 ASN A C 1
ATOM 8126 O O . ASN A 1 1281 ? 129.964 136.224 78.909 1.00 71.65 1259 ASN A O 1
ATOM 8131 N N . ASN A 1 1282 ? 131.240 137.151 80.514 1.00 74.58 1260 ASN A N 1
ATOM 8132 C CA . ASN A 1 1282 ? 130.318 138.254 80.782 1.00 73.62 1260 ASN A CA 1
ATOM 8133 C C . ASN A 1 1282 ? 129.052 137.776 81.495 1.00 70.66 1260 ASN A C 1
ATOM 8134 O O . ASN A 1 1282 ? 127.953 138.260 81.225 1.00 68.15 1260 ASN A O 1
ATOM 8139 N N . VAL A 1 1283 ? 129.202 136.817 82.404 1.00 70.62 1261 VAL A N 1
ATOM 8140 C CA . VAL A 1 1283 ? 128.083 136.374 83.231 1.00 70.85 1261 VAL A CA 1
ATOM 8141 C C . VAL A 1 1283 ? 127.986 137.301 84.437 1.00 69.78 1261 VAL A C 1
ATOM 8142 O O . VAL A 1 1283 ? 128.929 137.376 85.236 1.00 73.50 1261 VAL A O 1
ATOM 8146 N N . PRO A 1 1284 ? 126.871 138.009 84.614 1.00 66.63 1262 PRO A N 1
ATOM 8147 C CA . PRO A 1 1284 ? 126.790 139.031 85.668 1.00 65.78 1262 PRO A CA 1
ATOM 8148 C C . PRO A 1 1284 ? 127.190 138.533 87.047 1.00 67.79 1262 PRO A C 1
ATOM 8149 O O . PRO A 1 1284 ? 127.305 137.326 87.278 1.00 71.21 1262 PRO A O 1
ATOM 8153 N N . ASP A 1 1285 ? 127.415 139.467 87.972 1.00 69.73 1263 ASP A N 1
ATOM 8154 C CA . ASP A 1 1285 ? 127.736 139.088 89.343 1.00 70.58 1263 ASP A CA 1
ATOM 8155 C C . ASP A 1 1285 ? 126.498 138.609 90.089 1.00 67.54 1263 ASP A C 1
ATOM 8156 O O . ASP A 1 1285 ? 126.577 137.683 90.906 1.00 68.04 1263 ASP A O 1
ATOM 8161 N N . TRP A 1 1286 ? 125.346 139.231 89.830 1.00 64.86 1264 TRP A N 1
ATOM 8162 C CA . TRP A 1 1286 ? 124.127 138.803 90.504 1.00 63.10 1264 TRP A CA 1
ATOM 8163 C C . TRP A 1 1286 ? 123.751 137.385 90.109 1.00 62.05 1264 TRP A C 1
ATOM 8164 O O . TRP A 1 1286 ? 123.170 136.653 90.914 1.00 63.90 1264 TRP A O 1
ATOM 8175 N N . TYR A 1 1287 ? 124.076 136.975 88.882 1.00 61.47 1265 TYR A N 1
ATOM 8176 C CA . TYR A 1 1287 ? 123.802 135.601 88.480 1.00 57.18 1265 TYR A CA 1
ATOM 8177 C C . TYR A 1 1287 ? 124.630 134.610 89.289 1.00 55.38 1265 TYR A C 1
ATOM 8178 O O . TYR A 1 1287 ? 124.122 133.562 89.698 1.00 56.26 1265 TYR A O 1
ATOM 8187 N N . ILE A 1 1288 ? 125.861 134.940 89.649 1.00 55.70 1266 ILE A N 1
ATOM 8188 C CA . ILE A 1 1288 ? 126.657 133.916 90.384 1.00 54.55 1266 ILE A CA 1
ATOM 8189 C C . ILE A 1 1288 ? 126.227 133.938 91.848 1.00 56.61 1266 ILE A C 1
ATOM 8190 O O . ILE A 1 1288 ? 126.240 132.877 92.539 1.00 57.39 1266 ILE A O 1
ATOM 8195 N N . ASP A 1 1289 ? 125.835 135.113 92.306 1.00 57.33 1267 ASP A N 1
ATOM 8196 C CA . ASP A 1 1289 ? 125.374 135.230 93.703 1.00 57.49 1267 ASP A CA 1
ATOM 8197 C C . ASP A 1 1289 ? 124.127 134.372 93.868 1.00 56.63 1267 ASP A C 1
ATOM 8198 O O . ASP A 1 1289 ? 123.967 133.754 94.942 1.00 57.93 1267 ASP A O 1
ATOM 8203 N N . SER A 1 1290 ? 123.257 134.388 92.860 1.00 54.82 1268 SER A N 1
ATOM 8204 C CA . SER A 1 1290 ? 122.021 133.587 92.926 1.00 47.87 1268 SER A CA 1
ATOM 8205 C C . SER A 1 1290 ? 122.422 132.128 92.991 1.00 51.23 1268 SER A C 1
ATOM 8206 O O . SER A 1 1290 ? 121.973 131.435 93.902 1.00 56.17 1268 SER A O 1
ATOM 8209 N N . CYS A 1 1291 ? 123.327 131.719 92.122 1.00 47.91 1269 CYS A N 1
ATOM 8210 C CA . CYS A 1 1291 ? 123.690 130.295 92.083 1.00 47.34 1269 CYS A CA 1
ATOM 8211 C C . CYS A 1 1291 ? 124.138 129.916 93.481 1.00 50.64 1269 CYS A C 1
ATOM 8212 O O . CYS A 1 1291 ? 123.853 128.808 93.924 1.00 51.98 1269 CYS A O 1
ATOM 8215 N N . SER A 1 1292 ? 124.792 130.823 94.174 1.00 57.56 1270 SER A N 1
ATOM 8216 C CA . SER A 1 1292 ? 125.376 130.432 95.477 1.00 55.96 1270 SER A CA 1
ATOM 8217 C C . SER A 1 1292 ? 124.298 130.111 96.500 1.00 53.55 1270 SER A C 1
ATOM 8218 O O . SER A 1 1292 ? 124.592 129.351 97.422 1.00 52.56 1270 SER A O 1
ATOM 8221 N N . LYS A 1 1293 ? 123.100 130.656 96.349 1.00 52.66 1271 LYS A N 1
ATOM 8222 C CA . LYS A 1 1293 ? 122.109 130.477 97.434 1.00 55.44 1271 LYS A CA 1
ATOM 8223 C C . LYS A 1 1293 ? 121.066 129.420 97.094 1.00 53.84 1271 LYS A C 1
ATOM 8224 O O . LYS A 1 1293 ? 120.120 129.298 97.868 1.00 55.23 1271 LYS A O 1
ATOM 8230 N N . ILE A 1 1294 ? 121.234 128.666 96.015 1.00 50.15 1272 ILE A N 1
ATOM 8231 C CA . ILE A 1 1294 ? 120.142 127.742 95.598 1.00 45.96 1272 ILE A CA 1
ATOM 8232 C C . ILE A 1 1294 ? 120.360 126.352 96.178 1.00 47.92 1272 ILE A C 1
ATOM 8233 O O . ILE A 1 1294 ? 121.412 125.779 95.910 1.00 50.65 1272 ILE A O 1
ATOM 8238 N N . LYS A 1 1295 ? 119.401 125.850 96.954 1.00 47.65 1273 LYS A N 1
ATOM 8239 C CA . LYS A 1 1295 ? 119.452 124.506 97.515 1.00 47.15 1273 LYS A CA 1
ATOM 8240 C C . LYS A 1 1295 ? 118.892 123.457 96.561 1.00 43.84 1273 LYS A C 1
ATOM 8241 O O . LYS A 1 1295 ? 119.546 122.442 96.306 1.00 44.50 1273 LYS A O 1
ATOM 8247 N N . TYR A 1 1296 ? 117.691 123.676 96.033 1.00 38.57 1274 TYR A N 1
ATOM 8248 C CA . TYR A 1 1296 ? 117.063 122.705 95.148 1.00 33.67 1274 TYR A CA 1
ATOM 8249 C C . TYR A 1 1296 ? 116.342 123.414 94.014 1.00 32.16 1274 TYR A C 1
ATOM 8250 O O . TYR A 1 1296 ? 115.642 124.404 94.235 1.00 35.76 1274 TYR A O 1
ATOM 8259 N N . MET A 1 1297 ? 116.509 122.891 92.803 1.00 30.43 1275 MET A N 1
ATOM 8260 C CA . MET A 1 1297 ? 115.883 123.437 91.610 1.00 28.36 1275 MET A CA 1
ATOM 8261 C C . MET A 1 1297 ? 115.145 122.328 90.874 1.00 27.59 1275 MET A C 1
ATOM 8262 O O . MET A 1 1297 ? 115.527 121.158 90.941 1.00 32.07 1275 MET A O 1
ATOM 8267 N N . PHE A 1 1298 ? 114.084 122.705 90.168 1.00 26.14 1276 PHE A N 1
ATOM 8268 C CA . PHE A 1 1298 ? 113.238 121.730 89.500 1.00 24.17 1276 PHE A CA 1
ATOM 8269 C C . PHE A 1 1298 ? 113.411 121.796 87.986 1.00 25.29 1276 PHE A C 1
ATOM 8270 O O . PHE A 1 1298 ? 113.785 122.837 87.441 1.00 28.72 1276 PHE A O 1
ATOM 8278 N N . PRO A 1 1299 ? 113.135 120.703 87.281 1.00 27.14 1277 PRO A N 1
ATOM 8279 C CA . PRO A 1 1299 ? 113.335 120.684 85.828 1.00 23.55 1277 PRO A CA 1
ATOM 8280 C C . PRO A 1 1299 ? 112.368 121.605 85.100 1.00 23.22 1277 PRO A C 1
ATOM 8281 O O . PRO A 1 1299 ? 111.279 121.924 85.576 1.00 24.47 1277 PRO A O 1
ATOM 8285 N N . LYS A 1 1300 ? 112.795 122.030 83.910 1.00 22.55 1278 LYS A N 1
ATOM 8286 C CA . LYS A 1 1300 ? 111.949 122.863 83.065 1.00 17.65 1278 LYS A CA 1
ATOM 8287 C C . LYS A 1 1300 ? 110.808 122.071 82.441 1.00 18.19 1278 LYS A C 1
ATOM 8288 O O . LYS A 1 1300 ? 109.720 122.617 82.246 1.00 18.87 1278 LYS A O 1
ATOM 8294 N N . ALA A 1 1301 ? 111.036 120.800 82.101 1.00 18.86 1279 ALA A N 1
ATOM 8295 C CA . ALA A 1 1301 ? 109.976 119.988 81.509 1.00 12.57 1279 ALA A CA 1
ATOM 8296 C C . ALA A 1 1301 ? 108.838 119.756 82.495 1.00 15.73 1279 ALA A C 1
ATOM 8297 O O . ALA A 1 1301 ? 107.663 119.748 82.110 1.00 18.93 1279 ALA A O 1
ATOM 8299 N N . HIS A 1 1302 ? 109.175 119.548 83.766 1.00 17.15 1280 HIS A N 1
ATOM 8300 C CA . HIS A 1 1302 ? 108.168 119.409 84.811 1.00 15.25 1280 HIS A CA 1
ATOM 8301 C C . HIS A 1 1302 ? 107.262 120.635 84.850 1.00 16.42 1280 HIS A C 1
ATOM 8302 O O . HIS A 1 1302 ? 106.026 120.526 84.810 1.00 17.68 1280 HIS A O 1
ATOM 8309 N N . ALA A 1 1303 ? 107.873 121.818 84.902 1.00 16.95 1281 ALA A N 1
ATOM 8310 C CA . ALA A 1 1303 ? 107.114 123.060 84.925 1.00 15.33 1281 ALA A CA 1
ATOM 8311 C C . ALA A 1 1303 ? 106.311 123.240 83.649 1.00 16.97 1281 ALA A C 1
ATOM 8312 O O . ALA A 1 1303 ? 105.182 123.728 83.689 1.00 22.36 1281 ALA A O 1
ATOM 8314 N N . ALA A 1 1304 ? 106.883 122.874 82.503 1.00 16.12 1282 ALA A N 1
ATOM 8315 C CA . ALA A 1 1304 ? 106.170 123.031 81.241 1.00 14.05 1282 ALA A CA 1
ATOM 8316 C C . ALA A 1 1304 ? 104.918 122.170 81.207 1.00 15.85 1282 ALA A C 1
ATOM 8317 O O . ALA A 1 1304 ? 103.854 122.631 80.788 1.00 19.17 1282 ALA A O 1
ATOM 8319 N N . ALA A 1 1305 ? 105.021 120.917 81.652 1.00 15.69 1283 ALA A N 1
ATOM 8320 C CA . ALA A 1 1305 ? 103.852 120.045 81.675 1.00 16.72 1283 ALA A CA 1
ATOM 8321 C C . ALA A 1 1305 ? 102.785 120.581 82.622 1.00 19.53 1283 ALA A C 1
ATOM 8322 O O . ALA A 1 1305 ? 101.592 120.634 82.279 1.00 26.33 1283 ALA A O 1
ATOM 8324 N N . TYR A 1 1306 ? 103.189 121.056 83.783 1.00 18.43 1284 TYR A N 1
ATOM 8325 C CA . TYR A 1 1306 ? 102.195 121.513 84.775 1.00 16.29 1284 TYR A CA 1
ATOM 8326 C C . TYR A 1 1306 ? 101.585 122.826 84.317 1.00 17.58 1284 TYR A C 1
ATOM 8327 O O . TYR A 1 1306 ? 100.406 123.025 84.555 1.00 22.38 1284 TYR A O 1
ATOM 8336 N N . VAL A 1 1307 ? 102.356 123.673 83.654 1.00 17.29 1285 VAL A N 1
ATOM 8337 C CA . VAL A 1 1307 ? 101.819 124.925 83.138 1.00 18.04 1285 VAL A CA 1
ATOM 8338 C C . VAL A 1 1307 ? 100.885 124.668 81.967 1.00 20.30 1285 VAL A C 1
ATOM 8339 O O . VAL A 1 1307 ? 99.893 125.375 81.790 1.00 26.05 1285 VAL A O 1
ATOM 8343 N N . LEU A 1 1308 ? 101.195 123.678 81.132 1.00 19.32 1286 LEU A N 1
ATOM 8344 C CA . LEU A 1 1308 ? 100.296 123.340 80.036 1.00 20.53 1286 LEU A CA 1
ATOM 8345 C C . LEU A 1 1308 ? 98.949 122.871 80.568 1.00 23.52 1286 LEU A C 1
ATOM 8346 O O . LEU A 1 1308 ? 97.893 123.305 80.091 1.00 26.59 1286 LEU A O 1
ATOM 8351 N N . MET A 1 1309 ? 98.966 121.995 81.578 1.00 25.71 1287 MET A N 1
ATOM 8352 C CA . MET A 1 1309 ? 97.706 121.573 82.186 1.00 21.61 1287 MET A CA 1
ATOM 8353 C C . MET A 1 1309 ? 96.959 122.759 82.787 1.00 22.95 1287 MET A C 1
ATOM 8354 O O . MET A 1 1309 ? 95.738 122.894 82.616 1.00 23.66 1287 MET A O 1
ATOM 8359 N N . ALA A 1 1310 ? 97.678 123.631 83.497 1.00 25.25 1288 ALA A N 1
ATOM 8360 C CA . ALA A 1 1310 ? 97.041 124.779 84.129 1.00 23.48 1288 ALA A CA 1
ATOM 8361 C C . ALA A 1 1310 ? 96.426 125.711 83.096 1.00 20.58 1288 ALA A C 1
ATOM 8362 O O . ALA A 1 1310 ? 95.331 126.237 83.306 1.00 23.45 1288 ALA A O 1
ATOM 8364 N N . LEU A 1 1311 ? 97.120 125.941 81.982 1.00 20.06 1289 LEU A N 1
ATOM 8365 C CA . LEU A 1 1311 ? 96.585 126.799 80.930 1.00 21.12 1289 LEU A CA 1
ATOM 8366 C C . LEU A 1 1311 ? 95.362 126.174 80.279 1.00 22.23 1289 LEU A C 1
ATOM 8367 O O . LEU A 1 1311 ? 94.405 126.877 79.939 1.00 26.23 1289 LEU A O 1
ATOM 8372 N N . ARG A 1 1312 ? 95.379 124.856 80.088 1.00 23.24 1290 ARG A N 1
ATOM 8373 C CA . ARG A 1 1312 ? 94.218 124.189 79.515 1.00 18.67 1290 ARG A CA 1
ATOM 8374 C C . ARG A 1 1312 ? 93.003 124.324 80.422 1.00 18.30 1290 ARG A C 1
ATOM 8375 O O . ARG A 1 1312 ? 91.878 124.498 79.942 1.00 23.03 1290 ARG A O 1
ATOM 8383 N N . VAL A 1 1313 ? 93.205 124.230 81.736 1.00 17.91 1291 VAL A N 1
ATOM 8384 C CA . VAL A 1 1313 ? 92.093 124.418 82.666 1.00 17.59 1291 VAL A CA 1
ATOM 8385 C C . VAL A 1 1313 ? 91.657 125.882 82.701 1.00 18.76 1291 VAL A C 1
ATOM 8386 O O . VAL A 1 1313 ? 90.458 126.189 82.764 1.00 18.32 1291 VAL A O 1
ATOM 8390 N N . ALA A 1 1314 ? 92.618 126.807 82.662 1.00 20.82 1292 ALA A N 1
ATOM 8391 C CA . ALA A 1 1314 ? 92.300 128.228 82.735 1.00 16.99 1292 ALA A CA 1
ATOM 8392 C C . ALA A 1 1314 ? 91.539 128.699 81.509 1.00 18.78 1292 ALA A C 1
ATOM 8393 O O . ALA A 1 1314 ? 90.725 129.623 81.602 1.00 26.39 1292 ALA A O 1
ATOM 8395 N N . TYR A 1 1315 ? 91.797 128.091 80.353 1.00 20.24 1293 TYR A N 1
ATOM 8396 C CA . TYR A 1 1315 ? 91.017 128.415 79.167 1.00 19.98 1293 TYR A CA 1
ATOM 8397 C C . TYR A 1 1315 ? 89.530 128.228 79.435 1.00 20.77 1293 TYR A C 1
ATOM 8398 O O . TYR A 1 1315 ? 88.715 129.110 79.141 1.00 24.83 1293 TYR A O 1
ATOM 8407 N N . PHE A 1 1316 ? 89.160 127.080 80.002 1.00 20.97 1294 PHE A N 1
ATOM 8408 C CA . PHE A 1 1316 ? 87.763 126.832 80.338 1.00 21.47 1294 PHE A CA 1
ATOM 8409 C C . PHE A 1 1316 ? 87.291 127.749 81.456 1.00 22.10 1294 PHE A C 1
ATOM 8410 O O . PHE A 1 1316 ? 86.141 128.196 81.454 1.00 24.38 1294 PHE A O 1
ATOM 8418 N N . LYS A 1 1317 ? 88.160 128.034 82.426 1.00 20.02 1295 LYS A N 1
ATOM 8419 C CA . LYS A 1 1317 ? 87.771 128.952 83.491 1.00 18.70 1295 LYS A CA 1
ATOM 8420 C C . LYS A 1 1317 ? 87.373 130.309 82.932 1.00 21.15 1295 LYS A C 1
ATOM 8421 O O . LYS A 1 1317 ? 86.461 130.960 83.451 1.00 24.85 1295 LYS A O 1
ATOM 8427 N N . VAL A 1 1318 ? 88.057 130.758 81.886 1.00 22.94 1296 VAL A N 1
ATOM 8428 C CA . VAL A 1 1318 ? 87.823 132.088 81.331 1.00 22.94 1296 VAL A CA 1
ATOM 8429 C C . VAL A 1 1318 ? 86.665 132.088 80.342 1.00 25.44 1296 VAL A C 1
ATOM 8430 O O . VAL A 1 1318 ? 85.789 132.954 80.398 1.00 29.76 1296 VAL A O 1
ATOM 8434 N N . TYR A 1 1319 ? 86.631 131.128 79.422 1.00 24.71 1297 TYR A N 1
ATOM 8435 C CA . TYR A 1 1319 ? 85.635 131.145 78.359 1.00 26.39 1297 TYR A CA 1
ATOM 8436 C C . TYR A 1 1319 ? 84.400 130.313 78.667 1.00 30.42 1297 TYR A C 1
ATOM 8437 O O . TYR A 1 1319 ? 83.330 130.597 78.119 1.00 37.02 1297 TYR A O 1
ATOM 8446 N N . PHE A 1 1320 ? 84.511 129.304 79.524 1.00 27.33 1298 PHE A N 1
ATOM 8447 C CA . PHE A 1 1320 ? 83.380 128.464 79.914 1.00 25.04 1298 PHE A CA 1
ATOM 8448 C C . PHE A 1 1320 ? 83.331 128.390 81.432 1.00 26.13 1298 PHE A C 1
ATOM 8449 O O . PHE A 1 1320 ? 83.565 127.331 82.024 1.00 28.89 1298 PHE A O 1
ATOM 8457 N N . PRO A 1 1321 ? 83.032 129.507 82.096 1.00 25.82 1299 PRO A N 1
ATOM 8458 C CA . PRO A 1 1321 ? 83.103 129.513 83.564 1.00 23.85 1299 PRO A CA 1
ATOM 8459 C C . PRO A 1 1321 ? 82.236 128.457 84.220 1.00 24.67 1299 PRO A C 1
ATOM 8460 O O . PRO A 1 1321 ? 82.672 127.816 85.182 1.00 25.24 1299 PRO A O 1
ATOM 8464 N N . ILE A 1 1322 ? 81.019 128.243 83.721 1.00 25.21 1300 ILE A N 1
ATOM 8465 C CA . ILE A 1 1322 ? 80.134 127.271 84.352 1.00 22.26 1300 ILE A CA 1
ATOM 8466 C C . ILE A 1 1322 ? 80.718 125.871 84.236 1.00 22.42 1300 ILE A C 1
ATOM 8467 O O . ILE A 1 1322 ? 80.725 125.104 85.207 1.00 23.93 1300 ILE A O 1
ATOM 8472 N N . LEU A 1 1323 ? 81.231 125.518 83.055 1.00 24.31 1301 LEU A N 1
ATOM 8473 C CA . LEU A 1 1323 ? 81.836 124.203 82.880 1.00 20.83 1301 LEU A CA 1
ATOM 8474 C C . LEU A 1 1323 ? 83.049 124.035 83.778 1.00 20.47 1301 LEU A C 1
ATOM 8475 O O . LEU A 1 1323 ? 83.230 122.983 84.401 1.00 25.20 1301 LEU A O 1
ATOM 8480 N N . TYR A 1 1324 ? 83.895 125.062 83.859 1.00 18.97 1302 TYR A N 1
ATOM 8481 C CA . TYR A 1 1324 ? 85.090 124.959 84.684 1.00 16.86 1302 TYR A CA 1
ATOM 8482 C C . TYR A 1 1324 ? 84.728 124.768 86.149 1.00 19.12 1302 TYR A C 1
ATOM 8483 O O . TYR A 1 1324 ? 85.316 123.931 86.839 1.00 22.85 1302 TYR A O 1
ATOM 8492 N N . TYR A 1 1325 ? 83.773 125.550 86.650 1.00 20.20 1303 TYR A N 1
ATOM 8493 C CA . TYR A 1 1325 ? 83.398 125.426 88.055 1.00 18.87 1303 TYR A CA 1
ATOM 8494 C C . TYR A 1 1325 ? 82.746 124.080 88.333 1.00 21.34 1303 TYR A C 1
ATOM 8495 O O . TYR A 1 1325 ? 83.019 123.454 89.364 1.00 26.58 1303 TYR A O 1
ATOM 8504 N N . CYS A 1 1326 ? 81.893 123.610 87.421 1.00 20.01 1304 CYS A N 1
ATOM 8505 C CA . CYS A 1 1326 ? 81.294 122.294 87.591 1.00 20.47 1304 CYS A CA 1
ATOM 8506 C C . CYS A 1 1326 ? 82.366 121.219 87.673 1.00 20.34 1304 CYS A C 1
ATOM 8507 O O . CYS A 1 1326 ? 82.339 120.367 88.567 1.00 24.40 1304 CYS A O 1
ATOM 8510 N N . ALA A 1 1327 ? 83.333 121.251 86.753 1.00 19.52 1305 ALA A N 1
ATOM 8511 C CA . ALA A 1 1327 ? 84.387 120.245 86.762 1.00 16.52 1305 ALA A CA 1
ATOM 8512 C C . ALA A 1 1327 ? 85.228 120.339 88.026 1.00 19.49 1305 ALA A C 1
ATOM 8513 O O . ALA A 1 1327 ? 85.573 119.316 88.628 1.00 23.26 1305 ALA A O 1
ATOM 8515 N N . TYR A 1 1328 ? 85.564 121.555 88.451 1.00 18.50 1306 TYR A N 1
ATOM 8516 C CA . TYR A 1 1328 ? 86.395 121.711 89.636 1.00 19.07 1306 TYR A CA 1
ATOM 8517 C C . TYR A 1 1328 ? 85.701 121.148 90.866 1.00 23.56 1306 TYR A C 1
ATOM 8518 O O . TYR A 1 1328 ? 86.296 120.384 91.633 1.00 28.36 1306 TYR A O 1
ATOM 8527 N N . PHE A 1 1329 ? 84.437 121.515 91.075 1.00 23.69 1307 PHE A N 1
ATOM 8528 C CA . PHE A 1 1329 ? 83.735 121.024 92.253 1.00 22.62 1307 PHE A CA 1
ATOM 8529 C C . PHE A 1 1329 ? 83.508 119.521 92.177 1.00 24.78 1307 PHE A C 1
ATOM 8530 O O . PHE A 1 1329 ? 83.640 118.820 93.185 1.00 32.04 1307 PHE A O 1
ATOM 8538 N N . SER A 1 1330 ? 83.175 119.002 90.993 1.00 24.05 1308 SER A N 1
ATOM 8539 C CA . SER A 1 1330 ? 82.916 117.575 90.862 1.00 24.23 1308 SER A CA 1
ATOM 8540 C C . SER A 1 1330 ? 84.168 116.750 91.124 1.00 24.91 1308 SER A C 1
ATOM 8541 O O . SER A 1 1330 ? 84.097 115.695 91.763 1.00 31.23 1308 SER A O 1
ATOM 8544 N N . VAL A 1 1331 ? 85.318 117.201 90.640 1.00 22.64 1309 VAL A N 1
ATOM 8545 C CA . VAL A 1 1331 ? 86.546 116.421 90.711 1.00 23.62 1309 VAL A CA 1
ATOM 8546 C C . VAL A 1 1331 ? 87.385 116.791 91.925 1.00 27.91 1309 VAL A C 1
ATOM 8547 O O . VAL A 1 1331 ? 87.810 115.919 92.680 1.00 33.96 1309 VAL A O 1
ATOM 8551 N N . ARG A 1 1332 ? 87.634 118.081 92.137 1.00 25.87 1310 ARG A N 1
ATOM 8552 C CA . ARG A 1 1332 ? 88.643 118.501 93.099 1.00 29.14 1310 ARG A CA 1
ATOM 8553 C C . ARG A 1 1332 ? 88.096 118.832 94.480 1.00 33.36 1310 ARG A C 1
ATOM 8554 O O . ARG A 1 1332 ? 88.837 118.712 95.460 1.00 41.60 1310 ARG A O 1
ATOM 8562 N N . ALA A 1 1333 ? 86.843 119.248 94.594 1.00 32.04 1311 ALA A N 1
ATOM 8563 C CA . ALA A 1 1333 ? 86.275 119.642 95.876 1.00 34.81 1311 ALA A CA 1
ATOM 8564 C C . ALA A 1 1333 ? 85.545 118.460 96.498 1.00 42.27 1311 ALA A C 1
ATOM 8565 O O . ALA A 1 1333 ? 84.737 117.805 95.834 1.00 42.46 1311 ALA A O 1
ATOM 8567 N N . ASP A 1 1334 ? 85.837 118.189 97.768 1.00 45.05 1312 ASP A N 1
ATOM 8568 C CA . ASP A 1 1334 ? 85.253 117.060 98.478 1.00 50.31 1312 ASP A CA 1
ATOM 8569 C C . ASP A 1 1334 ? 84.480 117.443 99.730 1.00 54.57 1312 ASP A C 1
ATOM 8570 O O . ASP A 1 1334 ? 83.572 116.708 100.120 1.00 57.09 1312 ASP A O 1
ATOM 8575 N N . ASP A 1 1335 ? 84.808 118.561 100.370 1.00 52.66 1313 ASP A N 1
ATOM 8576 C CA . ASP A 1 1335 ? 84.160 118.979 101.612 1.00 56.61 1313 ASP A CA 1
ATOM 8577 C C . ASP A 1 1335 ? 83.435 120.298 101.365 1.00 53.85 1313 ASP A C 1
ATOM 8578 O O . ASP A 1 1335 ? 84.062 121.360 101.318 1.00 54.61 1313 ASP A O 1
ATOM 8583 N N . PHE A 1 1336 ? 82.116 120.232 101.220 1.00 52.28 1314 PHE A N 1
ATOM 8584 C CA . PHE A 1 1336 ? 81.286 121.402 100.971 1.00 52.97 1314 PHE A CA 1
ATOM 8585 C C . PHE A 1 1336 ? 80.383 121.660 102.166 1.00 58.85 1314 PHE A C 1
ATOM 8586 O O . PHE A 1 1336 ? 79.753 120.733 102.684 1.00 63.96 1314 PHE A O 1
ATOM 8594 N N . ASP A 1 1337 ? 80.320 122.917 102.599 1.00 55.99 1315 ASP A N 1
ATOM 8595 C CA . ASP A 1 1337 ? 79.233 123.319 103.481 1.00 57.22 1315 ASP A CA 1
ATOM 8596 C C . ASP A 1 1337 ? 77.898 123.210 102.757 1.00 60.97 1315 ASP A C 1
ATOM 8597 O O . ASP A 1 1337 ? 76.959 122.569 103.244 1.00 65.13 1315 ASP A O 1
ATOM 8602 N N . LEU A 1 1338 ? 77.803 123.830 101.585 1.00 56.83 1316 LEU A N 1
ATOM 8603 C CA . LEU A 1 1338 ? 76.645 123.748 100.706 1.00 56.67 1316 LEU A CA 1
ATOM 8604 C C . LEU A 1 1338 ? 75.463 124.539 101.243 1.00 57.79 1316 LEU A C 1
ATOM 8605 O O . LEU A 1 1338 ? 74.552 124.884 100.487 1.00 59.12 1316 LEU A O 1
ATOM 8610 N N . VAL A 1 1339 ? 75.523 124.944 102.505 1.00 58.66 1317 VAL A N 1
ATOM 8611 C CA . VAL A 1 1339 ? 74.455 125.751 103.080 1.00 57.36 1317 VAL A CA 1
ATOM 8612 C C . VAL A 1 1339 ? 74.711 127.229 102.847 1.00 59.85 1317 VAL A C 1
ATOM 8613 O O . VAL A 1 1339 ? 73.863 127.941 102.305 1.00 61.52 1317 VAL A O 1
ATOM 8617 N N . SER A 1 1340 ? 75.892 127.706 103.236 1.00 56.57 1318 SER A N 1
ATOM 8618 C CA . SER A 1 1340 ? 76.301 129.043 102.836 1.00 54.22 1318 SER A CA 1
ATOM 8619 C C . SER A 1 1340 ? 76.426 129.131 101.323 1.00 54.39 1318 SER A C 1
ATOM 8620 O O . SER A 1 1340 ? 76.076 130.150 100.718 1.00 59.99 1318 SER A O 1
ATOM 8623 N N . MET A 1 1341 ? 76.922 128.065 100.694 1.00 52.69 1319 MET A N 1
ATOM 8624 C CA . MET A 1 1341 ? 77.024 128.038 99.241 1.00 51.70 1319 MET A CA 1
ATOM 8625 C C . MET A 1 1341 ? 75.655 128.201 98.597 1.00 53.51 1319 MET A C 1
ATOM 8626 O O . MET A 1 1341 ? 75.485 128.995 97.666 1.00 51.38 1319 MET A O 1
ATOM 8631 N N . CYS A 1 1342 ? 74.659 127.458 99.087 1.00 57.36 1320 CYS A N 1
ATOM 8632 C CA . CYS A 1 1342 ? 73.321 127.566 98.522 1.00 55.91 1320 CYS A CA 1
ATOM 8633 C C . CYS A 1 1342 ? 72.662 128.891 98.880 1.00 56.35 1320 CYS A C 1
ATOM 8634 O O . CYS A 1 1342 ? 71.799 129.371 98.136 1.00 57.67 1320 CYS A O 1
ATOM 8637 N N . LYS A 1 1343 ? 73.043 129.493 100.007 1.00 54.03 1321 LYS A N 1
ATOM 8638 C CA . LYS A 1 1343 ? 72.459 130.773 100.391 1.00 56.61 1321 LYS A CA 1
ATOM 8639 C C . LYS A 1 1343 ? 72.855 131.873 99.417 1.00 58.55 1321 LYS A C 1
ATOM 8640 O O . LYS A 1 1343 ? 71.999 132.609 98.913 1.00 61.32 1321 LYS A O 1
ATOM 8646 N N . GLY A 1 1344 ? 74.140 132.001 99.139 1.00 54.74 1322 GLY A N 1
ATOM 8647 C CA . GLY A 1 1344 ? 74.621 133.033 98.250 1.00 55.21 1322 GLY A CA 1
ATOM 8648 C C . GLY A 1 1344 ? 75.986 133.516 98.690 1.00 54.05 1322 GLY A C 1
ATOM 8649 O O . GLY A 1 1344 ? 76.660 132.868 99.483 1.00 54.63 1322 GLY A O 1
ATOM 8650 N N . LYS A 1 1345 ? 76.368 134.680 98.163 1.00 49.13 1323 LYS A N 1
ATOM 8651 C CA . LYS A 1 1345 ? 77.720 135.180 98.385 1.00 53.13 1323 LYS A CA 1
ATOM 8652 C C . LYS A 1 1345 ? 77.952 135.557 99.843 1.00 58.22 1323 LYS A C 1
ATOM 8653 O O . LYS A 1 1345 ? 79.053 135.362 100.368 1.00 57.28 1323 LYS A O 1
ATOM 8659 N N . ASP A 1 1346 ? 76.937 136.108 100.511 1.00 62.12 1324 ASP A N 1
ATOM 8660 C CA . ASP A 1 1346 ? 77.129 136.604 101.872 1.00 59.10 1324 ASP A CA 1
ATOM 8661 C C . ASP A 1 1346 ? 77.470 135.474 102.839 1.00 57.86 1324 ASP A C 1
ATOM 8662 O O . ASP A 1 1346 ? 78.377 135.604 103.668 1.00 56.80 1324 ASP A O 1
ATOM 8667 N N . ALA A 1 1347 ? 76.746 134.358 102.755 1.00 56.03 1325 ALA A N 1
ATOM 8668 C CA . ALA A 1 1347 ? 77.030 133.235 103.642 1.00 54.82 1325 ALA A CA 1
ATOM 8669 C C . ALA A 1 1347 ? 78.406 132.641 103.361 1.00 57.52 1325 ALA A C 1
ATOM 8670 O O . ALA A 1 1347 ? 79.130 132.264 104.293 1.00 60.05 1325 ALA A O 1
ATOM 8672 N N . VAL A 1 1348 ? 78.781 132.542 102.084 1.00 53.18 1326 VAL A N 1
ATOM 8673 C CA . VAL A 1 1348 ? 80.108 132.041 101.741 1.00 52.19 1326 VAL A CA 1
ATOM 8674 C C . VAL A 1 1348 ? 81.179 132.949 102.325 1.00 54.01 1326 VAL A C 1
ATOM 8675 O O . VAL A 1 1348 ? 82.186 132.480 102.868 1.00 55.08 1326 VAL A O 1
ATOM 8679 N N . LYS A 1 1349 ? 80.912 134.251 102.286 1.00 52.04 1327 LYS A N 1
ATOM 8680 C CA . LYS A 1 1349 ? 81.928 135.216 102.765 1.00 52.59 1327 LYS A CA 1
ATOM 8681 C C . LYS A 1 1349 ? 82.028 135.091 104.278 1.00 54.60 1327 LYS A C 1
ATOM 8682 O O . LYS A 1 1349 ? 83.138 135.150 104.807 1.00 54.25 1327 LYS A O 1
ATOM 8688 N N . GLN A 1 1350 ? 80.892 134.899 104.935 1.00 57.90 1328 GLN A N 1
ATOM 8689 C CA . GLN A 1 1350 ? 80.900 134.734 106.384 1.00 57.53 1328 GLN A CA 1
ATOM 8690 C C . GLN A 1 1350 ? 81.671 133.485 106.794 1.00 57.50 1328 GLN A C 1
ATOM 8691 O O . GLN A 1 1350 ? 82.451 133.513 107.753 1.00 57.75 1328 GLN A O 1
ATOM 8697 N N . ALA A 1 1351 ? 81.464 132.376 106.081 1.00 56.66 1329 ALA A N 1
ATOM 8698 C CA . ALA A 1 1351 ? 82.214 131.159 106.381 1.00 54.07 1329 ALA A CA 1
ATOM 8699 C C . ALA A 1 1351 ? 83.707 131.359 106.143 1.00 55.66 1329 ALA A C 1
ATOM 8700 O O . ALA A 1 1351 ? 84.544 130.905 106.937 1.00 60.61 1329 ALA A O 1
ATOM 8702 N N . MET A 1 1352 ? 84.058 132.038 105.050 1.00 52.83 1330 MET A N 1
ATOM 8703 C CA . MET A 1 1352 ? 85.460 132.326 104.783 1.00 53.99 1330 MET A CA 1
ATOM 8704 C C . MET A 1 1352 ? 86.062 133.163 105.900 1.00 60.99 1330 MET A C 1
ATOM 8705 O O . MET A 1 1352 ? 87.197 132.924 106.322 1.00 61.11 1330 MET A O 1
ATOM 8710 N N . LYS A 1 1353 ? 85.318 134.160 106.381 1.00 63.65 1331 LYS A N 1
ATOM 8711 C CA . LYS A 1 1353 ? 85.815 135.004 107.461 1.00 63.09 1331 LYS A CA 1
ATOM 8712 C C . LYS A 1 1353 ? 85.981 134.211 108.747 1.00 64.41 1331 LYS A C 1
ATOM 8713 O O . LYS A 1 1353 ? 86.933 134.434 109.497 1.00 67.99 1331 LYS A O 1
ATOM 8719 N N . GLU A 1 1354 ? 85.060 133.290 109.030 1.00 63.12 1332 GLU A N 1
ATOM 8720 C CA . GLU A 1 1354 ? 85.221 132.443 110.207 1.00 64.73 1332 GLU A CA 1
ATOM 8721 C C . GLU A 1 1354 ? 86.504 131.628 110.116 1.00 66.77 1332 GLU A C 1
ATOM 8722 O O . GLU A 1 1354 ? 87.300 131.584 111.064 1.00 67.49 1332 GLU A O 1
ATOM 8728 N N . ILE A 1 1355 ? 86.734 130.987 108.968 1.00 66.82 1333 ILE A N 1
ATOM 8729 C CA . ILE A 1 1355 ? 87.942 130.179 108.814 1.00 62.12 1333 ILE A CA 1
ATOM 8730 C C . ILE A 1 1355 ? 89.187 131.052 108.908 1.00 64.68 1333 ILE A C 1
ATOM 8731 O O . ILE A 1 1355 ? 90.191 130.663 109.516 1.00 68.62 1333 ILE A O 1
ATOM 8736 N N . THR A 1 1356 ? 89.148 132.239 108.300 1.00 62.34 1334 THR A N 1
ATOM 8737 C CA . THR A 1 1356 ? 90.304 133.129 108.319 1.00 63.88 1334 THR A CA 1
ATOM 8738 C C . THR A 1 1356 ? 90.600 133.634 109.725 1.00 69.24 1334 THR A C 1
ATOM 8739 O O . THR A 1 1356 ? 91.766 133.716 110.128 1.00 71.80 1334 THR A O 1
ATOM 8743 N N . ASP A 1 1357 ? 89.560 133.987 110.483 1.00 69.85 1335 ASP A N 1
ATOM 8744 C CA . ASP A 1 1357 ? 89.744 134.441 111.854 1.00 70.26 1335 ASP A CA 1
ATOM 8745 C C . ASP A 1 1357 ? 90.119 133.303 112.785 1.00 71.83 1335 ASP A C 1
ATOM 8746 O O . ASP A 1 1357 ? 90.599 133.559 113.893 1.00 73.48 1335 ASP A O 1
ATOM 8751 N N . LYS A 1 1358 ? 89.899 132.054 112.370 1.00 73.17 1336 LYS A N 1
ATOM 8752 C CA . LYS A 1 1358 ? 90.481 130.943 113.111 1.00 72.04 1336 LYS A CA 1
ATOM 8753 C C . LYS A 1 1358 ? 92.002 131.009 113.112 1.00 72.80 1336 LYS A C 1
ATOM 8754 O O . LYS A 1 1358 ? 92.640 130.375 113.958 1.00 75.90 1336 LYS A O 1
ATOM 8760 N N . GLY A 1 1359 ? 92.592 131.758 112.183 1.00 69.44 1337 GLY A N 1
ATOM 8761 C CA . GLY A 1 1359 ? 94.011 132.038 112.219 1.00 73.23 1337 GLY A CA 1
ATOM 8762 C C . GLY A 1 1359 ? 94.865 130.941 111.616 1.00 78.83 1337 GLY A C 1
ATOM 8763 O O . GLY A 1 1359 ? 94.388 129.936 111.087 1.00 79.52 1337 GLY A O 1
ATOM 8764 N N . LEU A 1 1360 ? 96.179 131.157 111.707 1.00 79.32 1338 LEU A N 1
ATOM 8765 C CA . LEU A 1 1360 ? 97.131 130.180 111.191 1.00 80.75 1338 LEU A CA 1
ATOM 8766 C C . LEU A 1 1360 ? 96.915 128.808 111.814 1.00 79.59 1338 LEU A C 1
ATOM 8767 O O . LEU A 1 1360 ? 97.175 127.787 111.170 1.00 79.20 1338 LEU A O 1
ATOM 8772 N N . ASP A 1 1361 ? 96.442 128.764 113.059 1.00 77.79 1339 ASP A N 1
ATOM 8773 C CA . ASP A 1 1361 ? 96.178 127.504 113.752 1.00 81.65 1339 ASP A CA 1
ATOM 8774 C C . ASP A 1 1361 ? 94.777 127.026 113.379 1.00 80.40 1339 ASP A C 1
ATOM 8775 O O . ASP A 1 1361 ? 93.802 127.197 114.116 1.00 78.79 1339 ASP A O 1
ATOM 8780 N N . ALA A 1 1362 ? 94.685 126.409 112.204 1.00 79.62 1340 ALA A N 1
ATOM 8781 C CA . ALA A 1 1362 ? 93.432 125.884 111.687 1.00 72.55 1340 ALA A CA 1
ATOM 8782 C C . ALA A 1 1362 ? 93.645 124.464 111.185 1.00 70.30 1340 ALA A C 1
ATOM 8783 O O . ALA A 1 1362 ? 94.737 124.102 110.739 1.00 69.85 1340 ALA A O 1
ATOM 8785 N N . SER A 1 1363 ? 92.587 123.662 111.260 1.00 69.37 1341 SER A N 1
ATOM 8786 C CA . SER A 1 1363 ? 92.683 122.260 110.890 1.00 68.58 1341 SER A CA 1
ATOM 8787 C C . SER A 1 1363 ? 92.799 122.101 109.377 1.00 64.72 1341 SER A C 1
ATOM 8788 O O . SER A 1 1363 ? 92.428 122.982 108.599 1.00 66.13 1341 SER A O 1
ATOM 8791 N N . VAL A 1 1364 ? 93.327 120.947 108.965 1.00 61.51 1342 VAL A N 1
ATOM 8792 C CA . VAL A 1 1364 ? 93.430 120.642 107.541 1.00 64.85 1342 VAL A CA 1
ATOM 8793 C C . VAL A 1 1364 ? 92.053 120.679 106.892 1.00 62.70 1342 VAL A C 1
ATOM 8794 O O . VAL A 1 1364 ? 91.882 121.204 105.783 1.00 62.25 1342 VAL A O 1
ATOM 8798 N N . LYS A 1 1365 ? 91.051 120.121 107.571 1.00 57.91 1343 LYS A N 1
ATOM 8799 C CA . LYS A 1 1365 ? 89.693 120.174 107.050 1.00 59.42 1343 LYS A CA 1
ATOM 8800 C C . LYS A 1 1365 ? 89.242 121.614 106.858 1.00 59.11 1343 LYS A C 1
ATOM 8801 O O . LYS A 1 1365 ? 88.592 121.942 105.859 1.00 60.07 1343 LYS A O 1
ATOM 8807 N N . GLU A 1 1366 ? 89.590 122.492 107.798 1.00 57.83 1344 GLU A N 1
ATOM 8808 C CA . GLU A 1 1366 ? 89.211 123.894 107.674 1.00 56.74 1344 GLU A CA 1
ATOM 8809 C C . GLU A 1 1366 ? 89.904 124.561 106.492 1.00 56.70 1344 GLU A C 1
ATOM 8810 O O . GLU A 1 1366 ? 89.299 125.385 105.801 1.00 56.84 1344 GLU A O 1
ATOM 8816 N N . LYS A 1 1367 ? 91.167 124.222 106.237 1.00 54.85 1345 LYS A N 1
ATOM 8817 C CA . LYS A 1 1367 ? 91.861 124.814 105.097 1.00 52.59 1345 LYS A CA 1
ATOM 8818 C C . LYS A 1 1367 ? 91.276 124.331 103.773 1.00 52.39 1345 LYS A C 1
ATOM 8819 O O . LYS A 1 1367 ? 91.124 125.117 102.828 1.00 50.44 1345 LYS A O 1
ATOM 8825 N N . ASN A 1 1368 ? 90.943 123.042 103.679 1.00 52.55 1346 ASN A N 1
ATOM 8826 C CA . ASN A 1 1368 ? 90.280 122.551 102.475 1.00 50.11 1346 ASN A CA 1
ATOM 8827 C C . ASN A 1 1368 ? 88.928 123.224 102.286 1.00 48.31 1346 ASN A C 1
ATOM 8828 O O . ASN A 1 1368 ? 88.548 123.583 101.161 1.00 48.64 1346 ASN A O 1
ATOM 8833 N N . GLN A 1 1369 ? 88.186 123.400 103.379 1.00 48.48 1347 GLN A N 1
ATOM 8834 C CA . GLN A 1 1369 ? 86.918 124.110 103.304 1.00 45.61 1347 GLN A CA 1
ATOM 8835 C C . GLN A 1 1369 ? 87.124 125.538 102.829 1.00 42.91 1347 GLN A C 1
ATOM 8836 O O . GLN A 1 1369 ? 86.321 126.061 102.055 1.00 41.82 1347 GLN A O 1
ATOM 8842 N N . LEU A 1 1370 ? 88.194 126.186 103.288 1.00 44.62 1348 LEU A N 1
ATOM 8843 C CA . LEU A 1 1370 ? 88.477 127.547 102.852 1.00 42.84 1348 LEU A CA 1
ATOM 8844 C C . LEU A 1 1370 ? 88.774 127.596 101.361 1.00 40.51 1348 LEU A C 1
ATOM 8845 O O . LEU A 1 1370 ? 88.347 128.522 100.668 1.00 41.64 1348 LEU A O 1
ATOM 8850 N N . THR A 1 1371 ? 89.518 126.617 100.850 1.00 41.24 1349 THR A N 1
ATOM 8851 C CA . THR A 1 1371 ? 89.785 126.577 99.414 1.00 39.42 1349 THR A CA 1
ATOM 8852 C C . THR A 1 1371 ? 88.489 126.440 98.620 1.00 37.54 1349 THR A C 1
ATOM 8853 O O . THR A 1 1371 ? 88.227 127.206 97.677 1.00 38.83 1349 THR A O 1
ATOM 8857 N N . VAL A 1 1372 ? 87.660 125.465 98.992 1.00 36.43 1350 VAL A N 1
ATOM 8858 C CA . VAL A 1 1372 ? 86.404 125.268 98.277 1.00 32.32 1350 VAL A CA 1
ATOM 8859 C C . VAL A 1 1372 ? 85.521 126.504 98.399 1.00 34.05 1350 VAL A C 1
ATOM 8860 O O . VAL A 1 1372 ? 84.827 126.885 97.451 1.00 35.70 1350 VAL A O 1
ATOM 8864 N N . LEU A 1 1373 ? 85.537 127.154 99.564 1.00 34.94 1351 LEU A N 1
ATOM 8865 C CA . LEU A 1 1373 ? 84.713 128.338 99.770 1.00 34.74 1351 LEU A CA 1
ATOM 8866 C C . LEU A 1 1373 ? 85.210 129.513 98.944 1.00 34.26 1351 LEU A C 1
ATOM 8867 O O . LEU A 1 1373 ? 84.409 130.310 98.454 1.00 36.93 1351 LEU A O 1
ATOM 8872 N N . GLU A 1 1374 ? 86.527 129.653 98.796 1.00 35.47 1352 GLU A N 1
ATOM 8873 C CA . GLU A 1 1374 ? 87.068 130.690 97.925 1.00 31.36 1352 GLU A CA 1
ATOM 8874 C C . GLU A 1 1374 ? 86.603 130.478 96.495 1.00 30.15 1352 GLU A C 1
ATOM 8875 O O . GLU A 1 1374 ? 86.170 131.420 95.818 1.00 33.63 1352 GLU A O 1
ATOM 8881 N N . LEU A 1 1375 ? 86.677 129.234 96.019 1.00 31.87 1353 LEU A N 1
ATOM 8882 C CA . LEU A 1 1375 ? 86.192 128.953 94.671 1.00 26.76 1353 LEU A CA 1
ATOM 8883 C C . LEU A 1 1375 ? 84.704 129.253 94.546 1.00 25.93 1353 LEU A C 1
ATOM 8884 O O . LEU A 1 1375 ? 84.259 129.818 93.542 1.00 26.70 1353 LEU A O 1
ATOM 8889 N N . ALA A 1 1376 ? 83.917 128.869 95.553 1.00 30.44 1354 ALA A N 1
ATOM 8890 C CA . ALA A 1 1376 ? 82.478 129.109 95.507 1.00 28.50 1354 ALA A CA 1
ATOM 8891 C C . ALA A 1 1376 ? 82.164 130.598 95.510 1.00 31.16 1354 ALA A C 1
ATOM 8892 O O . ALA A 1 1376 ? 81.252 131.049 94.811 1.00 34.88 1354 ALA A O 1
ATOM 8894 N N . ASN A 1 1377 ? 82.905 131.376 96.298 1.00 30.70 1355 ASN A N 1
ATOM 8895 C CA . ASN A 1 1377 ? 82.720 132.821 96.304 1.00 32.74 1355 ASN A CA 1
ATOM 8896 C C . ASN A 1 1377 ? 83.043 133.419 94.945 1.00 34.88 1355 ASN A C 1
ATOM 8897 O O . ASN A 1 1377 ? 82.312 134.284 94.451 1.00 37.04 1355 ASN A O 1
ATOM 8902 N N . GLU A 1 1378 ? 84.138 132.974 94.325 1.00 33.25 1356 GLU A N 1
ATOM 8903 C CA . GLU A 1 1378 ? 84.476 133.484 93.002 1.00 29.81 1356 GLU A CA 1
ATOM 8904 C C . GLU A 1 1378 ? 83.396 133.133 91.988 1.00 27.64 1356 GLU A C 1
ATOM 8905 O O . GLU A 1 1378 ? 83.019 133.965 91.156 1.00 31.21 1356 GLU A O 1
ATOM 8911 N N . MET A 1 1379 ? 82.882 131.905 92.045 1.00 28.34 1357 MET A N 1
ATOM 8912 C CA . MET A 1 1379 ? 81.825 131.505 91.123 1.00 26.73 1357 MET A CA 1
ATOM 8913 C C . MET A 1 1379 ? 80.560 132.321 91.346 1.00 33.10 1357 MET A C 1
ATOM 8914 O O . MET A 1 1379 ? 79.870 132.684 90.387 1.00 38.66 1357 MET A O 1
ATOM 8919 N N . LEU A 1 1380 ? 80.229 132.608 92.606 1.00 32.81 1358 LEU A N 1
ATOM 8920 C CA . LEU A 1 1380 ? 79.045 133.409 92.899 1.00 32.47 1358 LEU A CA 1
ATOM 8921 C C . LEU A 1 1380 ? 79.211 134.843 92.415 1.00 35.91 1358 LEU A C 1
ATOM 8922 O O . LEU A 1 1380 ? 78.269 135.434 91.876 1.00 42.46 1358 LEU A O 1
ATOM 8927 N N . GLU A 1 1381 ? 80.401 135.420 92.595 1.00 35.24 1359 GLU A N 1
ATOM 8928 C CA . GLU A 1 1381 ? 80.639 136.787 92.145 1.00 34.23 1359 GLU A CA 1
ATOM 8929 C C . GLU A 1 1381 ? 80.413 136.937 90.648 1.00 35.93 1359 GLU A C 1
ATOM 8930 O O . GLU A 1 1381 ? 80.110 138.037 90.175 1.00 43.22 1359 GLU A O 1
ATOM 8936 N N . ARG A 1 1382 ? 80.555 135.855 89.890 1.00 34.58 1360 ARG A N 1
ATOM 8937 C CA . ARG A 1 1382 ? 80.482 135.899 88.438 1.00 34.28 1360 ARG A CA 1
ATOM 8938 C C . ARG A 1 1382 ? 79.085 135.616 87.903 1.00 36.22 1360 ARG A C 1
ATOM 8939 O O . ARG A 1 1382 ? 78.911 135.523 86.684 1.00 38.88 1360 ARG A O 1
ATOM 8947 N N . GLY A 1 1383 ? 78.092 135.478 88.775 1.00 32.70 1361 GLY A N 1
ATOM 8948 C CA . GLY A 1 1383 ? 76.716 135.331 88.357 1.00 38.06 1361 GLY A CA 1
ATOM 8949 C C . GLY A 1 1383 ? 76.157 133.927 88.441 1.00 44.47 1361 GLY A C 1
ATOM 8950 O O . GLY A 1 1383 ? 74.936 133.760 88.338 1.00 50.54 1361 GLY A O 1
ATOM 8951 N N . PHE A 1 1384 ? 77.002 132.921 88.619 1.00 41.24 1362 PHE A N 1
ATOM 8952 C CA . PHE A 1 1384 ? 76.534 131.557 88.795 1.00 41.48 1362 PHE A CA 1
ATOM 8953 C C . PHE A 1 1384 ? 76.235 131.294 90.266 1.00 42.96 1362 PHE A C 1
ATOM 8954 O O . PHE A 1 1384 ? 76.723 131.990 91.158 1.00 45.32 1362 PHE A O 1
ATOM 8962 N N . LYS A 1 1385 ? 75.410 130.281 90.513 1.00 41.99 1363 LYS A N 1
ATOM 8963 C CA . LYS A 1 1385 ? 74.972 129.976 91.865 1.00 42.49 1363 LYS A CA 1
ATOM 8964 C C . LYS A 1 1385 ? 74.821 128.473 92.033 1.00 46.50 1363 LYS A C 1
ATOM 8965 O O . LYS A 1 1385 ? 74.639 127.730 91.067 1.00 51.37 1363 LYS A O 1
ATOM 8971 N N . PHE A 1 1386 ? 74.894 128.037 93.283 1.00 42.78 1364 PHE A N 1
ATOM 8972 C CA . PHE A 1 1386 ? 74.703 126.641 93.632 1.00 40.78 1364 PHE A CA 1
ATOM 8973 C C . PHE A 1 1386 ? 73.258 126.387 94.035 1.00 49.32 1364 PHE A C 1
ATOM 8974 O O . PHE A 1 1386 ? 72.529 127.293 94.443 1.00 55.64 1364 PHE A O 1
ATOM 8982 N N . GLY A 1 1387 ? 72.854 125.131 93.917 1.00 45.04 1365 GLY A N 1
ATOM 8983 C CA . GLY A 1 1387 ? 71.536 124.714 94.344 1.00 45.99 1365 GLY A CA 1
ATOM 8984 C C . GLY A 1 1387 ? 71.629 123.503 95.245 1.00 50.24 1365 GLY A C 1
ATOM 8985 O O . GLY A 1 1387 ? 72.507 122.655 95.093 1.00 51.75 1365 GLY A O 1
ATOM 8986 N N . MET A 1 1388 ? 70.705 123.435 96.197 1.00 51.38 1366 MET A N 1
ATOM 8987 C CA . MET A 1 1388 ? 70.675 122.305 97.111 1.00 51.58 1366 MET A CA 1
ATOM 8988 C C . MET A 1 1388 ? 70.448 121.013 96.338 1.00 52.35 1366 MET A C 1
ATOM 8989 O O . MET A 1 1388 ? 69.876 121.008 95.245 1.00 53.85 1366 MET A O 1
ATOM 8994 N N . ILE A 1 1389 ? 70.863 119.922 96.964 1.00 53.56 1367 ILE A N 1
ATOM 8995 C CA . ILE A 1 1389 ? 70.749 118.604 96.302 1.00 52.95 1367 ILE A CA 1
ATOM 8996 C C . ILE A 1 1389 ? 69.296 118.334 95.966 1.00 55.95 1367 ILE A C 1
ATOM 8997 O O . ILE A 1 1389 ? 68.435 118.804 96.707 1.00 59.52 1367 ILE A O 1
ATOM 9002 N N . ASP A 1 1390 ? 69.043 117.692 94.838 1.00 53.96 1368 ASP A N 1
ATOM 9003 C CA . ASP A 1 1390 ? 67.716 117.220 94.479 1.00 56.76 1368 ASP A CA 1
ATOM 9004 C C . ASP A 1 1390 ? 67.771 115.712 94.293 1.00 60.51 1368 ASP A C 1
ATOM 9005 O O . ASP A 1 1390 ? 68.699 115.189 93.670 1.00 61.06 1368 ASP A O 1
ATOM 9010 N N . LEU A 1 1391 ? 66.761 115.020 94.803 1.00 59.76 1369 LEU A N 1
ATOM 9011 C CA . LEU A 1 1391 ? 66.810 113.544 94.783 1.00 62.03 1369 LEU A CA 1
ATOM 9012 C C . LEU A 1 1391 ? 66.838 113.049 93.343 1.00 66.23 1369 LEU A C 1
ATOM 9013 O O . LEU A 1 1391 ? 67.603 112.123 93.050 1.00 69.02 1369 LEU A O 1
ATOM 9018 N N . TYR A 1 1392 ? 66.044 113.653 92.477 1.00 67.53 1370 TYR A N 1
ATOM 9019 C CA . TYR A 1 1392 ? 65.971 113.187 91.098 1.00 69.64 1370 TYR A CA 1
ATOM 9020 C C . TYR A 1 1392 ? 67.073 113.779 90.228 1.00 67.24 1370 TYR A C 1
ATOM 9021 O O . TYR A 1 1392 ? 67.717 113.057 89.462 1.00 69.12 1370 TYR A O 1
ATOM 9030 N N . LYS A 1 1393 ? 67.295 115.091 90.328 1.00 63.39 1371 LYS A N 1
ATOM 9031 C CA . LYS A 1 1393 ? 68.258 115.750 89.452 1.00 59.83 1371 LYS A CA 1
ATOM 9032 C C . LYS A 1 1393 ? 69.695 115.412 89.831 1.00 56.83 1371 LYS A C 1
ATOM 9033 O O . LYS A 1 1393 ? 70.515 115.106 88.959 1.00 55.46 1371 LYS A O 1
ATOM 9039 N N . SER A 1 1394 ? 70.017 115.456 91.120 1.00 54.01 1372 SER A N 1
ATOM 9040 C CA . SER A 1 1394 ? 71.407 115.384 91.546 1.00 49.57 1372 SER A CA 1
ATOM 9041 C C . SER A 1 1394 ? 72.037 114.053 91.160 1.00 51.33 1372 SER A C 1
ATOM 9042 O O . SER A 1 1394 ? 71.384 113.007 91.145 1.00 59.51 1372 SER A O 1
ATOM 9045 N N . ASP A 1 1395 ? 73.323 114.108 90.836 1.00 47.16 1373 ASP A N 1
ATOM 9046 C CA . ASP A 1 1395 ? 74.121 112.926 90.564 1.00 45.48 1373 ASP A CA 1
ATOM 9047 C C . ASP A 1 1395 ? 74.683 112.369 91.868 1.00 46.28 1373 ASP A C 1
ATOM 9048 O O . ASP A 1 1395 ? 74.517 112.944 92.944 1.00 48.67 1373 ASP A O 1
ATOM 9053 N N . ALA A 1 1396 ? 75.351 111.221 91.765 1.00 42.77 1374 ALA A N 1
ATOM 9054 C CA . ALA A 1 1396 ? 75.968 110.630 92.947 1.00 43.21 1374 ALA A CA 1
ATOM 9055 C C . ALA A 1 1396 ? 77.203 111.411 93.380 1.00 43.87 1374 ALA A C 1
ATOM 9056 O O . ALA A 1 1396 ? 77.384 111.685 94.571 1.00 43.44 1374 ALA A O 1
ATOM 9058 N N . VAL A 1 1397 ? 78.060 111.781 92.431 1.00 40.62 1375 VAL A N 1
ATOM 9059 C CA . VAL A 1 1397 ? 79.327 112.426 92.765 1.00 39.06 1375 VAL A CA 1
ATOM 9060 C C . VAL A 1 1397 ? 79.583 113.707 91.988 1.00 36.71 1375 VAL A C 1
ATOM 9061 O O . VAL A 1 1397 ? 80.410 114.529 92.423 1.00 36.24 1375 VAL A O 1
ATOM 9065 N N . ASN A 1 1398 ? 78.914 113.957 90.869 1.00 36.08 1376 ASN A N 1
ATOM 9066 C CA . ASN A 1 1398 ? 79.212 115.096 90.014 1.00 30.67 1376 ASN A CA 1
ATOM 9067 C C . ASN A 1 1398 ? 78.162 116.183 90.185 1.00 33.42 1376 ASN A C 1
ATOM 9068 O O . ASN A 1 1398 ? 76.970 115.892 90.316 1.00 39.77 1376 ASN A O 1
ATOM 9073 N N . PHE A 1 1399 ? 78.612 117.433 90.192 1.00 31.85 1377 PHE A N 1
ATOM 9074 C CA . PHE A 1 1399 ? 77.692 118.557 90.111 1.00 28.62 1377 PHE A CA 1
ATOM 9075 C C . PHE A 1 1399 ? 77.024 118.572 88.745 1.00 32.23 1377 PHE A C 1
ATOM 9076 O O . PHE A 1 1399 ? 77.646 118.255 87.730 1.00 36.24 1377 PHE A O 1
ATOM 9084 N N . VAL A 1 1400 ? 75.756 118.931 88.719 1.00 34.30 1378 VAL A N 1
ATOM 9085 C CA . VAL A 1 1400 ? 75.019 119.017 87.465 1.00 36.38 1378 VAL A CA 1
ATOM 9086 C C . VAL A 1 1400 ? 74.953 120.475 87.048 1.00 40.57 1378 VAL A C 1
ATOM 9087 O O . VAL A 1 1400 ? 74.939 121.377 87.884 1.00 43.78 1378 VAL A O 1
ATOM 9091 N N . ILE A 1 1401 ? 74.916 120.712 85.744 1.00 41.44 1379 ILE A N 1
ATOM 9092 C CA . ILE A 1 1401 ? 74.770 122.056 85.202 1.00 41.12 1379 ILE A CA 1
ATOM 9093 C C . ILE A 1 1401 ? 73.332 122.219 84.736 1.00 49.03 1379 ILE A C 1
ATOM 9094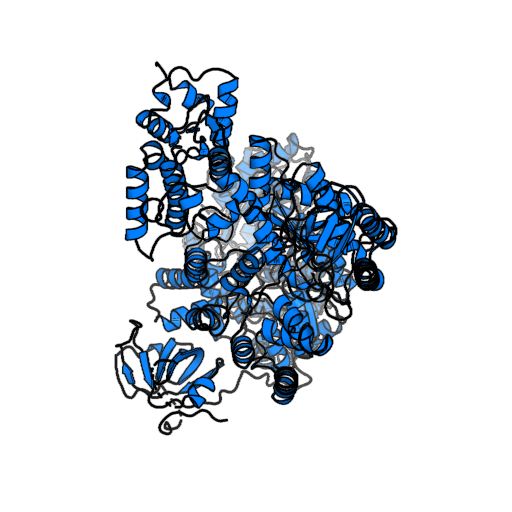 O O . ILE A 1 1401 ? 72.847 121.437 83.910 1.00 53.46 1379 ILE A O 1
ATOM 9099 N N . GLU A 1 1402 ? 72.641 123.222 85.272 1.00 50.37 1380 GLU A N 1
ATOM 9100 C CA . GLU A 1 1402 ? 71.297 123.574 84.827 1.00 49.39 1380 GLU A CA 1
ATOM 9101 C C . GLU A 1 1402 ? 71.238 125.089 84.690 1.00 49.77 1380 GLU A C 1
ATOM 9102 O O . GLU A 1 1402 ? 71.336 125.811 85.686 1.00 50.18 1380 GLU A O 1
ATOM 9108 N N . GLY A 1 1403 ? 71.091 125.570 83.462 1.00 49.77 1381 GLY A N 1
ATOM 9109 C CA . GLY A 1 1403 ? 71.217 127.000 83.239 1.00 51.69 1381 GLY A CA 1
ATOM 9110 C C . GLY A 1 1403 ? 72.591 127.465 83.677 1.00 49.04 1381 GLY A C 1
ATOM 9111 O O . GLY A 1 1403 ? 73.615 126.897 83.288 1.00 47.64 1381 GLY A O 1
ATOM 9112 N N . ASP A 1 1404 ? 72.624 128.518 84.494 1.00 48.21 1382 ASP A N 1
ATOM 9113 C CA . ASP A 1 1404 ? 73.855 128.981 85.121 1.00 51.16 1382 ASP A CA 1
ATOM 9114 C C . ASP A 1 1404 ? 73.929 128.585 86.592 1.00 48.56 1382 ASP A C 1
ATOM 9115 O O . ASP A 1 1404 ? 74.479 129.324 87.413 1.00 45.67 1382 ASP A O 1
ATOM 9120 N N . THR A 1 1405 ? 73.378 127.425 86.935 1.00 49.60 1383 THR A N 1
ATOM 9121 C CA . THR A 1 1405 ? 73.349 126.926 88.299 1.00 47.93 1383 THR A CA 1
ATOM 9122 C C . THR A 1 1405 ? 73.996 125.550 88.363 1.00 45.95 1383 THR A C 1
ATOM 9123 O O . THR A 1 1405 ? 73.899 124.750 87.427 1.00 46.39 1383 THR A O 1
ATOM 9127 N N . LEU A 1 1406 ? 74.665 125.292 89.479 1.00 45.22 1384 LEU A N 1
ATOM 9128 C CA . LEU A 1 1406 ? 75.311 124.014 89.749 1.00 39.11 1384 LEU A CA 1
ATOM 9129 C C . LEU A 1 1406 ? 74.489 123.278 90.800 1.00 40.79 1384 LEU A C 1
ATOM 9130 O O . LEU A 1 1406 ? 74.403 123.721 91.947 1.00 47.30 1384 LEU A O 1
ATOM 9135 N N . ILE A 1 1407 ? 73.883 122.165 90.406 1.00 39.54 1385 ILE A N 1
ATOM 9136 C CA . ILE A 1 1407 ? 73.133 121.326 91.334 1.00 39.17 1385 ILE A CA 1
ATOM 9137 C C . ILE A 1 1407 ? 74.115 120.411 92.051 1.00 36.93 1385 ILE A C 1
ATOM 9138 O O . ILE A 1 1407 ? 74.829 119.629 91.414 1.00 39.61 1385 ILE A O 1
ATOM 9143 N N . ALA A 1 1408 ? 74.150 120.508 93.376 1.00 35.59 1386 ALA A N 1
ATOM 9144 C CA . ALA A 1 1408 ? 75.155 119.801 94.151 1.00 33.07 1386 ALA A CA 1
ATOM 9145 C C . ALA A 1 1408 ? 74.834 118.310 94.214 1.00 37.22 1386 ALA A C 1
ATOM 9146 O O . ALA A 1 1408 ? 73.662 117.927 94.254 1.00 45.63 1386 ALA A O 1
ATOM 9148 N N . PRO A 1 1409 ? 75.845 117.451 94.239 1.00 37.98 1387 PRO A N 1
ATOM 9149 C CA . PRO A 1 1409 ? 75.602 116.010 94.311 1.00 40.10 1387 PRO A CA 1
ATOM 9150 C C . PRO A 1 1409 ? 75.240 115.577 95.726 1.00 41.08 1387 PRO A C 1
ATOM 9151 O O . PRO A 1 1409 ? 75.324 116.340 96.687 1.00 45.75 1387 PRO A O 1
ATOM 9155 N N . PHE A 1 1410 ? 74.831 114.314 95.836 1.00 41.56 1388 PHE A N 1
ATOM 9156 C CA . PHE A 1 1410 ? 74.489 113.767 97.142 1.00 43.47 1388 PHE A CA 1
ATOM 9157 C C . PHE A 1 1410 ? 75.700 113.744 98.064 1.00 45.48 1388 PHE A C 1
ATOM 9158 O O . PHE A 1 1410 ? 75.590 114.059 99.253 1.00 53.20 1388 PHE A O 1
ATOM 9166 N N . ARG A 1 1411 ? 76.869 113.388 97.531 1.00 41.78 1389 ARG A N 1
ATOM 9167 C CA . ARG A 1 1411 ? 78.072 113.345 98.353 1.00 43.60 1389 ARG A CA 1
ATOM 9168 C C . ARG A 1 1411 ? 78.398 114.694 98.976 1.00 45.35 1389 ARG A C 1
ATOM 9169 O O . ARG A 1 1411 ? 79.092 114.740 99.996 1.00 50.33 1389 ARG A O 1
ATOM 9177 N N . ALA A 1 1412 ? 77.758 115.755 98.531 1.00 46.01 1390 ALA A N 1
ATOM 9178 C CA . ALA A 1 1412 ? 78.058 117.020 99.223 1.00 47.90 1390 ALA A CA 1
ATOM 9179 C C . ALA A 1 1412 ? 77.389 117.008 100.590 1.00 54.52 1390 ALA A C 1
ATOM 9180 O O . ALA A 1 1412 ? 78.044 117.388 101.559 1.00 59.17 1390 ALA A O 1
ATOM 9182 N N . VAL A 1 1413 ? 76.127 116.591 100.655 1.00 53.98 1391 VAL A N 1
ATOM 9183 C CA . VAL A 1 1413 ? 75.382 116.610 101.944 1.00 56.22 1391 VAL A CA 1
ATOM 9184 C C . VAL A 1 1413 ? 76.335 116.140 103.026 1.00 59.11 1391 VAL A C 1
ATOM 9185 O O . VAL A 1 1413 ? 76.923 115.076 102.869 1.00 61.22 1391 VAL A O 1
ATOM 9189 N N . PRO A 1 1414 ? 76.463 116.862 104.167 1.00 62.86 1392 PRO A N 1
ATOM 9190 C CA . PRO A 1 1414 ? 77.389 116.511 105.243 1.00 63.18 1392 PRO A CA 1
ATOM 9191 C C . PRO A 1 1414 ? 77.875 115.057 105.201 1.00 67.22 1392 PRO A C 1
ATOM 9192 O O . PRO A 1 1414 ? 78.957 114.835 104.685 1.00 72.23 1392 PRO A O 1
ATOM 9196 N N . SER A 1 1415 ? 77.100 114.111 105.741 1.00 65.02 1393 SER A N 1
ATOM 9197 C CA . SER A 1 1415 ? 77.656 112.722 105.766 1.00 67.25 1393 SER A CA 1
ATOM 9198 C C . SER A 1 1415 ? 76.861 111.749 104.894 1.00 70.40 1393 SER A C 1
ATOM 9199 O O . SER A 1 1415 ? 76.944 110.549 105.158 1.00 75.78 1393 SER A O 1
ATOM 9202 N N . LEU A 1 1416 ? 76.220 112.220 103.812 1.00 66.66 1394 LEU A N 1
ATOM 9203 C CA . LEU A 1 1416 ? 75.314 111.374 102.974 1.00 63.39 1394 LEU A CA 1
ATOM 9204 C C . LEU A 1 1416 ? 76.030 110.150 102.440 1.00 68.98 1394 LEU A C 1
ATOM 9205 O O . LEU A 1 1416 ? 75.371 109.319 101.815 1.00 72.57 1394 LEU A O 1
ATOM 9210 N N . GLY A 1 1417 ? 77.325 110.052 102.657 1.00 72.02 1395 GLY A N 1
ATOM 9211 C CA . GLY A 1 1417 ? 78.061 108.828 102.281 1.00 76.66 1395 GLY A CA 1
ATOM 9212 C C . GLY A 1 1417 ? 78.082 108.647 100.773 1.00 77.54 1395 GLY A C 1
ATOM 9213 O O . GLY A 1 1417 ? 77.382 109.414 100.083 1.00 75.51 1395 GLY A O 1
ATOM 9214 N N . THR A 1 1418 ? 78.854 107.678 100.270 1.00 77.40 1396 THR A N 1
ATOM 9215 C CA . THR A 1 1418 ? 78.980 107.514 98.796 1.00 76.36 1396 THR A CA 1
ATOM 9216 C C . THR A 1 1418 ? 78.226 106.259 98.344 1.00 75.58 1396 THR A C 1
ATOM 9217 O O . THR A 1 1418 ? 77.555 106.322 97.297 1.00 76.63 1396 THR A O 1
ATOM 9221 N N . ASN A 1 1419 ? 78.343 105.163 99.100 1.00 76.15 1397 ASN A N 1
ATOM 9222 C CA . ASN A 1 1419 ? 77.658 103.898 98.734 1.00 80.03 1397 ASN A CA 1
ATOM 9223 C C . ASN A 1 1419 ? 76.157 104.184 98.792 1.00 77.39 1397 ASN A C 1
ATOM 9224 O O . ASN A 1 1419 ? 75.476 103.899 97.798 1.00 77.68 1397 ASN A O 1
ATOM 9229 N N . VAL A 1 1420 ? 75.685 104.774 99.896 1.00 73.43 1398 VAL A N 1
ATOM 9230 C CA . VAL A 1 1420 ? 74.244 105.145 100.030 1.00 73.65 1398 VAL A CA 1
ATOM 9231 C C . VAL A 1 1420 ? 73.924 106.222 98.989 1.00 75.43 1398 VAL A C 1
ATOM 9232 O O . VAL A 1 1420 ? 72.753 106.312 98.579 1.00 76.75 1398 VAL A O 1
ATOM 9236 N N . ALA A 1 1421 ? 74.923 107.012 98.586 1.00 72.87 1399 ALA A N 1
ATOM 9237 C CA . ALA A 1 1421 ? 74.702 108.015 97.518 1.00 66.94 1399 ALA A CA 1
ATOM 9238 C C . ALA A 1 1421 ? 74.288 107.283 96.238 1.00 70.31 1399 ALA A C 1
ATOM 9239 O O . ALA A 1 1421 ? 73.201 107.589 95.705 1.00 71.49 1399 ALA A O 1
ATOM 9241 N N . LYS A 1 1422 ? 75.120 106.342 95.780 1.00 72.35 1400 LYS A N 1
ATOM 9242 C CA . LYS A 1 1422 ? 74.783 105.551 94.567 1.00 72.98 1400 LYS A CA 1
ATOM 9243 C C . LYS A 1 1422 ? 73.448 104.849 94.815 1.00 78.59 1400 LYS A C 1
ATOM 9244 O O . LYS A 1 1422 ? 72.666 104.713 93.858 1.00 83.12 1400 LYS A O 1
ATOM 9250 N N . GLN A 1 1423 ? 73.208 104.427 96.059 1.00 75.86 1401 GLN A N 1
ATOM 9251 C CA . GLN A 1 1423 ? 71.930 103.762 96.415 1.00 77.07 1401 GLN A CA 1
ATOM 9252 C C . GLN A 1 1423 ? 70.781 104.681 96.003 1.00 77.93 1401 GLN A C 1
ATOM 9253 O O . GLN A 1 1423 ? 69.909 104.220 95.232 1.00 79.97 1401 GLN A O 1
ATOM 9259 N N . ILE A 1 1424 ? 70.775 105.930 96.485 1.00 74.59 1402 ILE A N 1
ATOM 9260 C CA . ILE A 1 1424 ? 69.593 106.772 96.142 1.00 73.26 1402 ILE A CA 1
ATOM 9261 C C . ILE A 1 1424 ? 69.534 106.926 94.627 1.00 74.88 1402 ILE A C 1
ATOM 9262 O O . ILE A 1 1424 ? 68.443 107.112 94.112 1.00 76.89 1402 ILE A O 1
ATOM 9267 N N . VAL A 1 1425 ? 70.672 106.868 93.944 1.00 73.67 1403 VAL A N 1
ATOM 9268 C CA . VAL A 1 1425 ? 70.648 106.899 92.485 1.00 75.98 1403 VAL A CA 1
ATOM 9269 C C . VAL A 1 1425 ? 70.011 105.629 91.936 1.00 80.54 1403 VAL A C 1
ATOM 9270 O O . VAL A 1 1425 ? 69.176 105.680 91.025 1.00 80.92 1403 VAL A O 1
ATOM 9274 N N . GLU A 1 1426 ? 70.386 104.470 92.484 1.00 81.61 1404 GLU A N 1
ATOM 9275 C CA . GLU A 1 1426 ? 69.793 103.217 92.026 1.00 81.28 1404 GLU A CA 1
ATOM 9276 C C . GLU A 1 1426 ? 68.295 103.183 92.298 1.00 82.25 1404 GLU A C 1
ATOM 9277 O O . GLU A 1 1426 ? 67.515 102.710 91.463 1.00 84.89 1404 GLU A O 1
ATOM 9283 N N . ALA A 1 1427 ? 67.874 103.667 93.466 1.00 79.63 1405 ALA A N 1
ATOM 9284 C CA . ALA A 1 1427 ? 66.458 103.639 93.813 1.00 79.60 1405 ALA A CA 1
ATOM 9285 C C . ALA A 1 1427 ? 65.639 104.537 92.897 1.00 80.18 1405 ALA A C 1
ATOM 9286 O O . ALA A 1 1427 ? 64.541 104.162 92.473 1.00 84.76 1405 ALA A O 1
ATOM 9288 N N . ARG A 1 1428 ? 66.153 105.724 92.575 1.00 81.38 1406 ARG A N 1
ATOM 9289 C CA . ARG A 1 1428 ? 65.343 106.691 91.845 1.00 83.91 1406 ARG A CA 1
ATOM 9290 C C . ARG A 1 1428 ? 64.994 106.220 90.442 1.00 83.37 1406 ARG A C 1
ATOM 9291 O O . ARG A 1 1428 ? 64.112 106.808 89.807 1.00 84.00 1406 ARG A O 1
ATOM 9299 N N . LYS A 1 1429 ? 65.665 105.186 89.934 1.00 83.98 1407 LYS A N 1
ATOM 9300 C CA . LYS A 1 1429 ? 65.279 104.636 88.641 1.00 86.64 1407 LYS A CA 1
ATOM 9301 C C . LYS A 1 1429 ? 64.191 103.580 88.778 1.00 88.69 1407 LYS A C 1
ATOM 9302 O O . LYS A 1 1429 ? 63.412 103.374 87.840 1.00 86.87 1407 LYS A O 1
ATOM 9308 N N . ASP A 1 1430 ? 64.116 102.907 89.929 1.00 88.33 1408 ASP A N 1
ATOM 9309 C CA . ASP A 1 1430 ? 63.007 101.989 90.177 1.00 87.12 1408 ASP A CA 1
ATOM 9310 C C . ASP A 1 1430 ? 61.682 102.738 90.227 1.00 89.66 1408 ASP A C 1
ATOM 9311 O O . ASP A 1 1430 ? 60.705 102.345 89.579 1.00 95.64 1408 ASP A O 1
ATOM 9316 N N . GLY A 1 1431 ? 61.630 103.821 90.995 1.00 89.02 1409 GLY A N 1
ATOM 9317 C CA . GLY A 1 1431 ? 60.433 104.615 91.123 1.00 89.77 1409 GLY A CA 1
ATOM 9318 C C . GLY A 1 1431 ? 60.659 105.818 92.013 1.00 92.62 1409 GLY A C 1
ATOM 9319 O O . GLY A 1 1431 ? 61.707 105.960 92.649 1.00 93.29 1409 GLY A O 1
ATOM 9320 N N . PRO A 1 1432 ? 59.678 106.715 92.073 1.00 92.70 1410 PRO A N 1
ATOM 9321 C CA . PRO A 1 1432 ? 59.809 107.898 92.928 1.00 92.18 1410 PRO A CA 1
ATOM 9322 C C . PRO A 1 1432 ? 60.025 107.516 94.384 1.00 93.01 1410 PRO A C 1
ATOM 9323 O O . PRO A 1 1432 ? 59.940 106.352 94.783 1.00 89.54 1410 PRO A O 1
ATOM 9327 N N . PHE A 1 1433 ? 60.326 108.535 95.188 1.00 96.47 1411 PHE A N 1
ATOM 9328 C CA . PHE A 1 1433 ? 60.489 108.383 96.632 1.00 95.92 1411 PHE A CA 1
ATOM 9329 C C . PHE A 1 1433 ? 59.238 108.940 97.301 1.00 100.03 1411 PHE A C 1
ATOM 9330 O O . PHE A 1 1433 ? 59.131 110.128 97.603 1.00 104.66 1411 PHE A O 1
ATOM 9338 N N . LEU A 1 1434 ? 58.272 108.058 97.524 1.00 97.74 1412 LEU A N 1
ATOM 9339 C CA . LEU A 1 1434 ? 56.996 108.478 98.075 1.00 98.08 1412 LEU A CA 1
ATOM 9340 C C . LEU A 1 1434 ? 56.947 108.240 99.579 1.00 98.22 1412 LEU A C 1
ATOM 9341 O O . LEU A 1 1434 ? 57.536 107.291 100.103 1.00 98.08 1412 LEU A O 1
ATOM 9346 N N . SER A 1 1435 ? 56.232 109.124 100.272 1.00 99.25 1413 SER A N 1
ATOM 9347 C CA . SER A 1 1435 ? 55.960 109.088 101.705 1.00 103.35 1413 SER A CA 1
ATOM 9348 C C . SER A 1 1435 ? 57.119 109.613 102.545 1.00 105.48 1413 SER A C 1
ATOM 9349 O O . SER A 1 1435 ? 56.969 109.711 103.771 1.00 107.01 1413 SER A O 1
ATOM 9352 N N . LYS A 1 1436 ? 58.265 109.939 101.947 1.00 101.20 1414 LYS A N 1
ATOM 9353 C CA . LYS A 1 1436 ? 59.408 110.445 102.700 1.00 99.44 1414 LYS A CA 1
ATOM 9354 C C . LYS A 1 1436 ? 59.990 109.356 103.592 1.00 95.74 1414 LYS A C 1
ATOM 9355 O O . LYS A 1 1436 ? 61.026 109.554 104.235 1.00 90.99 1414 LYS A O 1
ATOM 9361 N N . GLU A 1 1437 ? 59.268 108.252 103.705 1.00 100.17 1415 GLU A N 1
ATOM 9362 C CA . GLU A 1 1437 ? 59.774 107.133 104.526 1.00 100.26 1415 GLU A CA 1
ATOM 9363 C C . GLU A 1 1437 ? 60.376 106.145 103.546 1.00 98.76 1415 GLU A C 1
ATOM 9364 O O . GLU A 1 1437 ? 61.383 105.488 103.879 1.00 96.19 1415 GLU A O 1
ATOM 9370 N N . ASP A 1 1438 ? 59.790 106.112 102.356 1.00 97.33 1416 ASP A N 1
ATOM 9371 C CA . ASP A 1 1438 ? 60.266 105.164 101.328 1.00 97.08 1416 ASP A CA 1
ATOM 9372 C C . ASP A 1 1438 ? 61.726 105.486 101.059 1.00 96.39 1416 ASP A C 1
ATOM 9373 O O . ASP A 1 1438 ? 62.492 104.552 100.794 1.00 90.32 1416 ASP A O 1
ATOM 9378 N N . LEU A 1 1439 ? 62.060 106.772 101.089 1.00 94.69 1417 LEU A N 1
ATOM 9379 C CA . LEU A 1 1439 ? 63.436 107.171 100.730 1.00 91.94 1417 LEU A CA 1
ATOM 9380 C C . LEU A 1 1439 ? 64.387 106.505 101.705 1.00 91.38 1417 LEU A C 1
ATOM 9381 O O . LEU A 1 1439 ? 65.289 105.776 101.269 1.00 91.15 1417 LEU A O 1
ATOM 9386 N N . ALA A 1 1440 ? 64.162 106.739 102.982 1.00 90.27 1418 ALA A N 1
ATOM 9387 C CA . ALA A 1 1440 ? 65.126 106.227 103.965 1.00 89.75 1418 ALA A CA 1
ATOM 9388 C C . ALA A 1 1440 ? 65.136 104.719 103.820 1.00 91.49 1418 ALA A C 1
ATOM 9389 O O . ALA A 1 1440 ? 66.205 104.116 103.934 1.00 91.72 1418 ALA A O 1
ATOM 9391 N N . THR A 1 1441 ? 63.965 104.150 103.567 1.00 93.97 1419 THR A N 1
ATOM 9392 C CA . THR A 1 1441 ? 63.868 102.675 103.530 1.00 95.61 1419 THR A CA 1
ATOM 9393 C C . THR A 1 1441 ? 64.725 102.071 102.423 1.00 93.72 1419 THR A C 1
ATOM 9394 O O . THR A 1 1441 ? 65.559 101.202 102.737 1.00 92.85 1419 THR A O 1
ATOM 9398 N N . ARG A 1 1442 ? 64.585 102.553 101.190 1.00 91.92 1420 ARG A N 1
ATOM 9399 C CA . ARG A 1 1442 ? 65.309 101.869 100.089 1.00 90.19 1420 ARG A CA 1
ATOM 9400 C C . ARG A 1 1442 ? 66.750 102.351 100.086 1.00 90.06 1420 ARG A C 1
ATOM 9401 O O . ARG A 1 1442 ? 67.672 101.522 100.181 1.00 90.77 1420 ARG A O 1
ATOM 9409 N N . GLY A 1 1443 ? 66.918 103.654 100.004 1.00 85.40 1421 GLY A N 1
ATOM 9410 C CA . GLY A 1 1443 ? 68.250 104.267 99.946 1.00 82.90 1421 GLY A CA 1
ATOM 9411 C C . GLY A 1 1443 ? 69.126 103.926 101.123 1.00 86.77 1421 GLY A C 1
ATOM 9412 O O . GLY A 1 1443 ? 70.344 104.018 100.972 1.00 84.53 1421 GLY A O 1
ATOM 9413 N N . LYS A 1 1444 ? 68.537 103.542 102.245 1.00 89.78 1422 LYS A N 1
ATOM 9414 C CA . LYS A 1 1444 ? 69.371 103.321 103.452 1.00 88.54 1422 LYS A CA 1
ATOM 9415 C C . LYS A 1 1444 ? 69.820 104.690 103.970 1.00 85.41 1422 LYS A C 1
ATOM 9416 O O . LYS A 1 1444 ? 70.891 104.787 104.590 1.00 82.95 1422 LYS A O 1
ATOM 9422 N N . VAL A 1 1445 ? 68.975 105.700 103.781 1.00 85.43 1423 VAL A N 1
ATOM 9423 C CA . VAL A 1 1445 ? 69.300 107.058 104.298 1.00 86.78 1423 VAL A CA 1
ATOM 9424 C C . VAL A 1 1445 ? 69.158 107.059 105.823 1.00 87.38 1423 VAL A C 1
ATOM 9425 O O . VAL A 1 1445 ? 68.070 106.718 106.301 1.00 85.02 1423 VAL A O 1
ATOM 9429 N N . SER A 1 1446 ? 70.215 107.435 106.550 1.00 85.55 1424 SER A N 1
ATOM 9430 C CA . SER A 1 1446 ? 70.139 107.513 108.032 1.00 84.76 1424 SER A CA 1
ATOM 9431 C C . SER A 1 1446 ? 69.227 108.665 108.438 1.00 88.57 1424 SER A C 1
ATOM 9432 O O . SER A 1 1446 ? 69.374 109.757 107.875 1.00 89.26 1424 SER A O 1
ATOM 9435 N N . LYS A 1 1447 ? 68.351 108.440 109.411 1.00 89.44 1425 LYS A N 1
ATOM 9436 C CA . LYS A 1 1447 ? 67.375 109.490 109.784 1.00 88.32 1425 LYS A CA 1
ATOM 9437 C C . LYS A 1 1447 ? 68.088 110.836 109.776 1.00 88.22 1425 LYS A C 1
ATOM 9438 O O . LYS A 1 1447 ? 67.577 111.771 109.137 1.00 88.30 1425 LYS A O 1
ATOM 9444 N N . THR A 1 1448 ? 69.238 110.923 110.440 1.00 85.26 1426 THR A N 1
ATOM 9445 C CA . THR A 1 1448 ? 69.903 112.218 110.544 1.00 84.03 1426 THR A CA 1
ATOM 9446 C C . THR A 1 1448 ? 69.962 112.910 109.189 1.00 85.42 1426 THR A C 1
ATOM 9447 O O . THR A 1 1448 ? 69.711 114.116 109.085 1.00 82.96 1426 THR A O 1
ATOM 9451 N N . LEU A 1 1449 ? 70.460 112.184 108.196 1.00 84.91 1427 LEU A N 1
ATOM 9452 C CA . LEU A 1 1449 ? 70.613 112.843 106.890 1.00 79.83 1427 LEU A CA 1
ATOM 9453 C C . LEU A 1 1449 ? 69.206 113.231 106.478 1.00 81.84 1427 LEU A C 1
ATOM 9454 O O . LEU A 1 1449 ? 69.022 114.343 105.974 1.00 84.26 1427 LEU A O 1
ATOM 9459 N N . ILE A 1 1450 ? 68.240 112.369 106.755 1.00 83.37 1428 ILE A N 1
ATOM 9460 C CA . ILE A 1 1450 ? 66.884 112.700 106.250 1.00 87.22 1428 ILE A CA 1
ATOM 9461 C C . ILE A 1 1450 ? 66.548 114.046 106.870 1.00 88.07 1428 ILE A C 1
ATOM 9462 O O . ILE A 1 1450 ? 65.904 114.869 106.210 1.00 87.55 1428 ILE A O 1
ATOM 9467 N N . GLU A 1 1451 ? 66.982 114.245 108.106 1.00 87.92 1429 GLU A N 1
ATOM 9468 C CA . GLU A 1 1451 ? 66.651 115.511 108.788 1.00 89.95 1429 GLU A CA 1
ATOM 9469 C C . GLU A 1 1451 ? 67.323 116.654 108.036 1.00 88.49 1429 GLU A C 1
ATOM 9470 O O . GLU A 1 1451 ? 66.651 117.664 107.785 1.00 89.01 1429 GLU A O 1
ATOM 9476 N N . TYR A 1 1452 ? 68.586 116.475 107.653 1.00 86.71 1430 TYR A N 1
ATOM 9477 C CA . TYR A 1 1452 ? 69.330 117.578 107.001 1.00 82.75 1430 TYR A CA 1
ATOM 9478 C C . TYR A 1 1452 ? 68.591 117.951 105.729 1.00 80.71 1430 TYR A C 1
ATOM 9479 O O . TYR A 1 1452 ? 68.360 119.135 105.473 1.00 77.46 1430 TYR A O 1
ATOM 9488 N N . MET A 1 1453 ? 68.195 116.937 104.976 1.00 80.07 1431 MET A N 1
ATOM 9489 C CA . MET A 1 1453 ? 67.424 117.211 103.747 1.00 80.00 1431 MET A CA 1
ATOM 9490 C C . MET A 1 1453 ? 66.105 117.848 104.159 1.00 83.27 1431 MET A C 1
ATOM 9491 O O . MET A 1 1453 ? 65.669 118.791 103.488 1.00 84.15 1431 MET A O 1
ATOM 9496 N N . ASN A 1 1454 ? 65.514 117.367 105.244 1.00 83.71 1432 ASN A N 1
ATOM 9497 C CA . ASN A 1 1454 ? 64.169 117.866 105.598 1.00 84.87 1432 ASN A CA 1
ATOM 9498 C C . ASN A 1 1454 ? 64.248 119.368 105.790 1.00 84.63 1432 ASN A C 1
ATOM 9499 O O . ASN A 1 1454 ? 63.419 120.084 105.229 1.00 85.36 1432 ASN A O 1
ATOM 9504 N N . ASP A 1 1455 ? 65.228 119.818 106.551 1.00 85.98 1433 ASP A N 1
ATOM 9505 C CA . ASP A 1 1455 ? 65.293 121.265 106.854 1.00 86.48 1433 ASP A CA 1
ATOM 9506 C C . ASP A 1 1455 ? 65.741 122.057 105.629 1.00 85.21 1433 ASP A C 1
ATOM 9507 O O . ASP A 1 1455 ? 65.189 123.146 105.410 1.00 83.39 1433 ASP A O 1
ATOM 9512 N N . ASN A 1 1456 ? 66.673 121.520 104.840 1.00 83.83 1434 ASN A N 1
ATOM 9513 C CA . ASN A 1 1456 ? 67.271 122.318 103.737 1.00 77.61 1434 ASN A CA 1
ATOM 9514 C C . ASN A 1 1456 ? 66.372 122.354 102.497 1.00 78.31 1434 ASN A C 1
ATOM 9515 O O . ASN A 1 1456 ? 66.804 122.947 101.506 1.00 74.93 1434 ASN A O 1
ATOM 9520 N N . GLY A 1 1457 ? 65.194 121.727 102.529 1.00 81.05 1435 GLY A N 1
ATOM 9521 C CA . GLY A 1 1457 ? 64.246 121.825 101.399 1.00 80.09 1435 GLY A CA 1
ATOM 9522 C C . GLY A 1 1457 ? 64.295 120.651 100.438 1.00 80.22 1435 GLY A C 1
ATOM 9523 O O . GLY A 1 1457 ? 63.418 120.580 99.566 1.00 81.07 1435 GLY A O 1
ATOM 9524 N N . VAL A 1 1458 ? 65.255 119.744 100.595 1.00 81.59 1436 VAL A N 1
ATOM 9525 C CA . VAL A 1 1458 ? 65.428 118.644 99.607 1.00 77.59 1436 VAL A CA 1
ATOM 9526 C C . VAL A 1 1458 ? 64.185 117.771 99.576 1.00 82.60 1436 VAL A C 1
ATOM 9527 O O . VAL A 1 1458 ? 63.637 117.576 98.486 1.00 82.18 1436 VAL A O 1
ATOM 9531 N N . LEU A 1 1459 ? 63.726 117.320 100.736 1.00 86.85 1437 LEU A N 1
ATOM 9532 C CA . LEU A 1 1459 ? 62.593 116.366 100.764 1.00 85.84 1437 LEU A CA 1
ATOM 9533 C C . LEU A 1 1459 ? 61.293 117.148 100.770 1.00 89.93 1437 LEU A C 1
ATOM 9534 O O . LEU A 1 1459 ? 60.234 116.526 100.682 1.00 94.45 1437 LEU A O 1
ATOM 9539 N N . LYS A 1 1460 ? 61.375 118.470 100.819 1.00 90.41 1438 LYS A N 1
ATOM 9540 C CA . LYS A 1 1460 ? 60.120 119.239 100.956 1.00 92.54 1438 LYS A CA 1
ATOM 9541 C C . LYS A 1 1460 ? 59.206 118.822 99.821 1.00 95.04 1438 LYS A C 1
ATOM 9542 O O . LYS A 1 1460 ? 58.016 118.581 100.065 1.00 97.12 1438 LYS A O 1
ATOM 9548 N N . ASP A 1 1461 ? 59.772 118.728 98.628 1.00 95.57 1439 ASP A N 1
ATOM 9549 C CA . ASP A 1 1461 ? 58.967 118.268 97.478 1.00 99.73 1439 ASP A CA 1
ATOM 9550 C C . ASP A 1 1461 ? 58.061 117.148 97.970 1.00 100.23 1439 ASP A C 1
ATOM 9551 O O . ASP A 1 1461 ? 56.845 117.211 97.715 1.00 99.97 1439 ASP A O 1
ATOM 9556 N N . LEU A 1 1462 ? 58.637 116.166 98.662 1.00 100.73 1440 LEU A N 1
ATOM 9557 C CA . LEU A 1 1462 ? 57.818 115.028 99.058 1.00 101.58 1440 LEU A CA 1
ATOM 9558 C C . LEU A 1 1462 ? 56.491 115.526 99.614 1.00 103.67 1440 LEU A C 1
ATOM 9559 O O . LEU A 1 1462 ? 56.488 116.316 100.568 1.00 101.00 1440 LEU A O 1
ATOM 9564 N N . PRO A 1 1463 ? 55.351 115.104 99.060 1.00 106.68 1441 PRO A N 1
ATOM 9565 C CA . PRO A 1 1463 ? 54.060 115.596 99.557 1.00 105.84 1441 PRO A CA 1
ATOM 9566 C C . PRO A 1 1463 ? 53.530 114.849 100.769 1.00 103.59 1441 PRO A C 1
ATOM 9567 O O . PRO A 1 1463 ? 52.507 115.269 101.326 1.00 102.07 1441 PRO A O 1
ATOM 9571 N N . ASP A 1 1464 ? 54.179 113.767 101.188 1.00 102.20 1442 ASP A N 1
ATOM 9572 C CA . ASP A 1 1464 ? 53.700 112.955 102.303 1.00 99.60 1442 ASP A CA 1
ATOM 9573 C C . ASP A 1 1464 ? 53.380 113.804 103.527 1.00 100.15 1442 ASP A C 1
ATOM 9574 O O . ASP A 1 1464 ? 52.369 113.590 104.192 1.00 97.26 1442 ASP A O 1
#

Secondary structure (DSSP, 8-state):
---B-SS-------TTT--S--SSB--EEEEEEEEEE----EEEEEEE-SS-EEEEEE--HHHHHH--TT-EEE--BEEE--SSSSS-EEE-S--EEE--PPP---S-STT---B--B--TTSTTT--S-HHHHHHHHHHHT-SEEEEEEES--TTHHHHHHHHHHHT-EEEEEEEEEEE-S---SBSS----BTTT-EEEEEEEEESSS-TTT--EEEEEEEEEETTEEEEEEEEE---SSPPPHHHHHHSS--TTTTTS---HHHHHHHHHHHSSSSEEEETTHHHHHHHHHHHHHHTT-------EEEHHHHHHHH-TT-S---HHHHHHHTT------HHHHHHHHHHHHHHHHHHHHHTSS--BSGGGGSS-S-STHHHHS--EEEEEEE-SHHHHHHHHHHHHHHHHTSBSSSBEEEHHHHHHT-TTEEEE--STTSHHHHHHHHT-HHHHHHHGGG-SEEEE--HHHHHHHHHTTSS-SHHHHHHHHHHHHHHHHHTT-EEEE---B-SSSGGGHHHHHHHHHHTGGGSGGGGS-----S---HHHHHHHTGGG-HHHHHIIIIIHHHHHHHHSPP--SS-SS------TTHHHHHHHHHHHHHHHHH-SS--HHHHHHHHHHHHHHHHHT-HHHHHHHHHHHHHHHHTT---EEESSGGG-HHHHHTTS-S---SPSEEE-TTT--EEE-TTS--S-GGGSPP-B-SSSSSBPEEE-----THHHH-GGG-SPP--EEEEETTTHHHHHHHHHHHH-TTTEEEEEEEEE--HHHHHHHHHHHHHHTT----HHHHHHHHHHTTT-EEEEEEEEEEEEE--TTS-GGGT--EE-GGG-TT-SSPEESS-GGGTTTTSEEEEEEEEHHHHHHHHHHHHH---GGGS-TT-HHHHGGGT-SGGGT--HHHHS-SSS-TTSTTTSSHHHHHHHHHH---SHHHHHHHHHHHHSBSSSTTTTHHHHHTTSS-TTTS--BHHHHHHHHHHTT--HHHHHHHHHHHHTT-TTTS-HHHHHHHHHHHHHTT--HHHHHHHHT-SB-B-HHHHHHHHHHHHHHHHHHHH-HHHHHHHIIIII------HHHHH-HHHHHHHHHHHHHT-SS--HHHHHHHHHHHHHHHHHHTT-EEE---TTT--SSSPEEETTEEEPPGGGSTT--SHHHHHHHHHHHH----TTHHHHHHHT--HHHHHHHHHHTTGGG---

Foldseek 3Di:
DFAKAADDDPVADAVLPDQDQFWQGKHKFFFADWDWDPPCIKTWTWGHNLNFIAIEIESNVVSSVVDDGGWIKIFRTTFHCDDPDNGIHGHGNMMGTDDDDDDEFPDDLQLWFEFAFAEDLQQALFFFHQLLVVLLVCLRNNNQAYEYAHALAQQSVLVNVVSCVVSVHFYWYKYWAFAFALFDFQKDLADFAFLQFFKEWQKFFQWLAQALVPTATFKIWTFTAGNLHTDDIQIFGEADPDFRDPVSVVVAVAGCVNRVDGDHVVVSLVVVLVVCPRHEYEYAQCVRRLLRSQSSCVVPPHDSSSDMYGHVQQLCCVLCVVDDDRDLVVVLVVVVHDADPYRHRRRVSRSNVVSVSQVSCVPVHVPRGSNSSGPDGSPDLNLQRGGTFIKMKTAQEALSLLLNLVQSQCLFFPRDHVGRYGYVVSCVVSVVRMAIEQRDCRGPLVVCVLHRHLVVSLVVCLPGQEYEDEFVLQVVQCCVVCSQVDVVSVLVSRVSSLVSCVVSVHQYAYHLNARYADQSLVVLSVLSQVLCPVVDPCVVTPGGRRHDDTLVRQCVSCCVNPNVSSSCRGRVSSVVVVVSGDRYDQADDAADEADDPCQLVVLLVQLLVLQCLQANNPHPPQSVVQSVQLSCLCVVQVQSVVLVLLLVLQVVLVVVPFHKFWFACCLQHSSCCSSPNHVAHAAAKKWAFNPPNDIDHDLLPPDQWVLPDDWDADPVDGGTTDIGHRNRHCCRQLNVVSNRRGDIAIATAPVCLVVSLVVVCVVQHQQFKFFAKDFDWQALVNLLVSLVVVCVVVVHDGGPSRSNVSSVSNTPNTNFMAGDQQWMWGHHPVDGCSSHFRWHCGRSPNPDPGIHGSHHCVRHCNHTPIHNSHHDLLRVLLSLLCVVPVDRLVPQRLSDQLLLVQLAACPLLPFHCVQLVARGNLQLQPPQNDPQLSVVSNLQVDRGLLLQLLSSQQSPFDQQCPPQNVVCCVPVVDHSNPGDRALSVQQSVQVSFPDDNVLSSVLSVCLQQLCCVVDDPVNVVVSVVSCVVRVNDPSRVVSSNRGHHTGHSSNSSSSSSSSSSLSSCCSPVVLSSLQSSCLRPQQEEPLQLQQVALVSLVVLLVVLVVVDPPHDPSSVSHNSNSSSSSSLRSSPAGEHEAALQPAALRTWDDDPRYTYHHLSHQHPSDRQLSVQSVVVVVVHDQAPLVSSCVRSVGDVVSSVVCVVRVRCVVHPD

B-factor: mean 48.97, std 30.33, range [4.13, 136.41]

Sequence (1213 aa):
IHIQLGRNIPATTPMISIVEEERRVTLEGYVFDKEVRELRKILTLKITDYTSSFIVKKFDEQVFDAISVGSWLKVRGSIQEDTFVRDLVMNAQDIIEVKHTPRKDYAPEGEKRVELHVHSNMSTMDATNSISDLVAQAGKWGHRAIAITDHGGAQAFPEAHSAGKKAGVKILYGVEANVVDDGVPIAYNDAHEALSEATYVVFAVATTGLSAVYDTIIELAAVKMYKGNVIESFDEFIDPGHPLSRTTVDLTGITDGMVRGSKSEEEVLRMFLEFSKDTILVAHNAAFDMGFLNTSYARYGIPEAANPVIDTLELARYLYPQFKRFGLGVLSKKFGVSLEHRAIYDAEATGHLAWIFVKEAMDNHNMLYHDQLNEHIGEGDSYKRARPFHVTILAKNQAGLKDLFKLISMSNVEYFERVPRIPRSQLKKMRENLLIGSACDKGEIFEAMMQKGVEEARNRAKFYDYIEVMPKAVYAPLIEQELVKNEHDLEEIIQNLVEIGKSLDKIVVATGNVHYLNEEDAIYRKILINSMGGANPLNRHSLPDVHFRTTDEMLTAFHFLGEETAKEIVVENTNKIADICEEVIPVKDELYTPKIPGSEDEISELSYTKAKQMYGDPLPEIIQKRLKKELNSINGNGFSVIYLIAQKLVHKSNEDGYLVGSRGSVGSSFVATMTGITEVNPLAPHYYCPECQYSEFFEDGTYGSGFDMPEKQCPKCGARLNKDGHDIPFETFLGFHGDKVPDIDLNFSGDYQAEAHNYTKVLFGEDYVYRAGTIGTVADKTAYGYVKGYERDNNLQFRSAEVDRLAKGATGVKRTTGQHPGGIIVIPDYMDVYDFTPIQYPADDQNSEWKTTHFDFHSIHDNVLKLDILGHDDPTVIRMLQDLSGIDPQTIPTDDPEVMRIFAGPEVLGVSQEQIYSKTGTLGIPEFGTRFVRGMLEETHPTTFAELLQISGLSHGTDVWLGNAEELIRRGDATLAEVIGCRDDIMVYLIHAGLDSGMAFKIMETVRKGQWNKIPDELRETYLSAMKENNVPDWYIDSCSKIKYMFPKAHAAAYVLMALRVAYFKVYFPILYYCAYFSVRADDFDLVSMCKGKDAVKQAMKEITDKGLDASVKEKNQLTVLELANEMLERGFKFGMIDLYKSDAVNFVIEGDTLIAPFRAVPSLGTNVAKQIVEARKDGPFLSKEDLATRGKVSKTLIEYMNDNGVLKDLPD

Radius of gyration: 37.46 Å; Cα contacts (8 Å, |Δi|>4): 2464; chains: 1; bounding box: 88×97×102 Å

Nearest PDB structures (foldseek):
  3f2d-assembly1_A  TM=9.571E-01  e=0.000E+00  Geobacillus kaustophilus
  3f2b-assembly1_A  TM=9.568E-01  e=0.000E+00  Geobacillus kaustophilus
  3e0d-assembly2_B  TM=7.255E-01  e=6.940E-37  Thermus aquaticus
  8h2f-assembly1_A  TM=9.214E-01  e=1.961E-09  Streptococcus thermophilus DGCC 7710
  2p1j-assembly1_A  TM=8.203E-01  e=3.120E-08  Thermotoga maritima MSB8